Protein AF-A0A958IXM3-F1 (afdb_monomer)

Mean predicted aligned error: 20.43 Å

Sequence (983 aa):
MGNLSHTRTIETPGGLHVRFRQMVGGFPVYNSDIVVTLNRSETVTFVMSDYKPLAKLDNTVPAISIAEATRSAKAYLNIQGQIQFEKAETVVYHNAGKTRLAHKIVIVPAEDLFGDWELLVDAHSGDIFRVEDKAVYGGPTENVTGSGWVFDPDPLTHARVNYSGQFVDNNDANSDSLTAHTVQRDLLDIEFDGTNYHLRGPYAQIVDSESPFNGLFSQATNQWHNLRNASAFEAANVYYHLDASMRYINEELGFNLMPYQYSGGVKGDPHGLSGSDNSHYISSTGQLAWGEGGVDDSEDADVILHELGHGLHDWLTNGGLSQVNGLSEGCGDYWANSYNRSKNFWTPADPQYWWVFQWDGHNPFWGGRVTNYTATYPGGLVGSVHTDGQMWASTLMQIWDDIGRFATDSNFLEALAMTNSSTNQQDAAQAFVQADINLFGGANLTSIVTHFTNRGYNITVPVPQITHTPLTDTEDLIGPYTVTGSISAANVLTSVQLIYGTNGSFTDTLDMNAVGSTYTANIPGTGSPATIQYYIRAIDALNLASTSPANAPANFHSFSTGSDVLAPEINHNPLGNQALLTWPATVSATVTDNLGIGSVVVEYVVNGGAMSGSFAITDAGGDLFSGAFDIPAGSLNFGDVVEYRIIATDASSQSNQSSDPASGYHSFEITDVLGLVLIIDDDPASAKLENISEKGTSVRDVAKHPFGVTANNMEGYLSAMGYLVSVETPATTDPATWGNYSMIISSSGLNQSPVSSATYRSALENWVSDPANKLLIEGGEVGYDAAQSPGYPTFAANVLHTNDWNADNAGPLNIVSSQENHPMVNTPNQIPSSMTIEYSDWGSEDAVNAVGGAYLLYGTTDHPTYAGISIYDDNTDPRSAQIVFFAFNFAELTDQNVAANLLENAVNYLLTSEENTQTFSMSLENSWNLMSLPMTMDDSNYQTLFPNAIQAPFYFDGSYQQSDDLIPGKGYWLRNGATESLP

Solvent-accessible surface area (backbone atoms only — not comparable to full-atom values): 52690 Å² total; per-residue (Å²): 137,92,41,66,40,81,74,51,75,49,79,55,98,76,24,38,38,39,32,27,36,35,44,49,93,88,24,47,34,57,90,16,42,34,40,40,30,22,34,85,83,71,46,80,76,45,77,51,71,50,66,62,91,81,57,59,74,96,64,83,72,64,73,39,50,69,71,57,45,49,52,50,51,40,59,73,70,62,69,85,61,58,68,74,45,76,50,74,48,65,28,32,44,62,56,97,93,45,55,43,52,25,33,41,34,38,41,21,38,66,43,103,57,70,40,33,31,40,31,36,22,34,18,66,83,58,50,74,79,46,77,46,76,68,57,83,90,83,80,93,62,51,65,39,75,28,34,24,28,23,48,76,48,26,48,35,58,66,65,71,54,70,74,45,92,76,48,61,54,68,80,52,50,74,43,75,64,52,58,71,37,50,40,82,42,73,34,69,39,24,27,31,77,86,72,38,29,32,59,35,30,75,44,14,22,56,42,58,81,42,51,49,75,83,57,64,59,72,38,82,54,58,62,41,74,42,56,68,65,34,77,60,13,31,45,41,25,46,36,41,56,43,28,54,52,40,43,44,42,36,73,71,70,59,67,75,72,62,58,80,69,50,89,57,24,52,38,36,16,46,54,8,63,65,51,34,73,53,68,44,55,40,84,88,66,55,36,34,35,15,5,54,20,77,37,47,38,28,55,22,46,34,49,54,34,20,37,45,21,41,46,51,44,20,41,51,27,71,76,19,52,20,63,37,70,5,33,36,48,10,42,5,55,32,47,16,38,56,56,52,59,71,69,61,76,58,47,94,90,39,75,70,56,32,46,41,32,71,63,56,12,63,42,94,82,38,77,51,52,45,41,72,47,81,58,32,45,74,86,49,60,77,89,41,40,72,67,28,3,23,39,53,17,14,46,52,50,56,38,27,75,75,66,32,63,73,56,42,55,50,21,49,54,51,11,43,47,74,46,38,53,80,38,35,56,61,55,47,52,44,31,34,56,51,21,32,37,74,78,55,54,39,76,58,45,70,56,50,50,51,46,40,45,78,38,45,36,90,71,82,75,81,39,42,44,68,48,65,76,77,65,63,38,36,66,64,32,59,59,63,49,74,49,56,34,42,49,54,53,86,49,62,72,71,44,45,35,42,37,29,30,51,80,94,43,79,79,49,75,43,74,38,50,73,60,87,53,36,31,38,39,66,46,77,43,76,71,48,70,46,48,39,38,33,35,39,38,35,27,26,74,65,68,38,59,34,41,34,42,65,67,52,86,84,35,61,41,62,33,42,28,36,86,79,85,72,49,31,49,73,49,65,75,78,65,66,70,40,45,62,90,67,52,57,57,72,52,55,34,41,50,48,50,69,70,34,76,58,49,39,35,38,41,32,25,55,68,87,55,66,85,65,50,72,50,73,35,44,82,75,58,93,51,29,28,37,38,61,53,91,64,62,60,94,78,61,52,75,73,42,34,45,32,33,29,40,37,35,27,25,54,46,98,76,50,34,62,35,47,42,45,84,69,78,56,41,64,29,38,27,40,85,58,84,44,36,38,37,37,33,29,54,26,50,87,87,78,71,76,93,60,71,46,101,91,42,85,66,79,80,56,52,93,83,55,58,63,37,53,34,46,53,52,52,46,54,44,43,45,74,73,37,33,50,70,47,80,41,32,74,88,73,57,57,76,89,58,51,83,76,35,68,32,39,32,45,30,16,24,67,27,80,69,34,76,73,49,68,68,51,46,51,46,53,43,58,48,55,68,40,80,88,39,29,39,38,38,35,10,7,26,48,45,42,32,21,47,62,62,88,46,34,68,65,50,17,50,65,64,68,20,31,78,43,50,76,46,72,48,76,50,40,36,32,52,37,88,92,40,74,81,35,55,55,31,51,35,88,38,79,58,69,65,61,46,53,45,60,70,80,55,68,20,28,21,24,26,26,35,63,31,97,70,26,42,72,45,22,12,28,62,89,43,62,88,19,21,31,26,35,40,28,40,98,58,98,80,64,72,30,40,29,30,39,40,34,25,23,18,67,66,34,38,73,49,62,68,58,43,45,40,44,50,51,6,46,53,51,33,42,69,34,81,62,85,80,83,81,77,64,73,46,76,43,54,62,36,80,40,80,46,58,41,91,59,89,63,99,73,40,36,47,60,80,76,36,74,54,46,76,53,70,28,32,33,75,72,104,49,82,43,73,41,61,57,63,56,54,79,43,61,28,46,35,41,29,72,46,69,47,75,44,99

pLDDT: mean 89.12, std 10.09, range [36.88, 98.75]

Structure (mmCIF, N/CA/C/O backbone):
data_AF-A0A958IXM3-F1
#
_entry.id   AF-A0A958IXM3-F1
#
loop_
_atom_site.group_PDB
_atom_site.id
_atom_site.type_symbol
_atom_site.label_atom_id
_atom_site.label_alt_id
_atom_site.label_comp_id
_atom_site.label_asym_id
_atom_site.label_entity_id
_atom_site.label_seq_id
_atom_site.pdbx_PDB_ins_code
_atom_site.Cartn_x
_atom_site.Cartn_y
_atom_site.Cartn_z
_atom_site.occupancy
_atom_site.B_iso_or_equiv
_atom_site.auth_seq_id
_atom_site.auth_comp_id
_atom_site.auth_asym_id
_atom_site.auth_atom_id
_atom_site.pdbx_PDB_model_num
ATOM 1 N N . MET A 1 1 ? 2.321 -32.732 -6.287 1.00 48.97 1 MET A N 1
ATOM 2 C CA . MET A 1 1 ? 3.701 -32.461 -6.757 1.00 48.97 1 MET A CA 1
ATOM 3 C C . MET A 1 1 ? 4.328 -33.705 -7.410 1.00 48.97 1 MET A C 1
ATOM 5 O O . MET A 1 1 ? 5.409 -34.119 -7.024 1.00 48.97 1 MET A O 1
ATOM 9 N N . GLY A 1 2 ? 3.654 -34.347 -8.375 1.00 64.12 2 GLY A N 1
ATOM 10 C CA . GLY A 1 2 ? 4.134 -35.614 -8.965 1.00 64.12 2 GLY A CA 1
ATOM 11 C C . GLY A 1 2 ? 4.888 -35.469 -10.290 1.00 64.12 2 GLY A C 1
ATOM 12 O O . GLY A 1 2 ? 5.318 -36.468 -10.852 1.00 64.12 2 GLY A O 1
ATOM 13 N N . ASN A 1 3 ? 5.004 -34.249 -10.818 1.00 84.69 3 ASN A N 1
ATOM 14 C CA . ASN A 1 3 ? 5.469 -33.999 -12.179 1.00 84.69 3 ASN A CA 1
ATOM 15 C C . ASN A 1 3 ? 6.605 -32.968 -12.252 1.00 84.69 3 ASN A C 1
ATOM 17 O O . ASN A 1 3 ? 6.750 -32.285 -13.257 1.00 84.69 3 ASN A O 1
ATOM 21 N N . LEU A 1 4 ? 7.392 -32.845 -11.185 1.00 89.19 4 LEU A N 1
ATOM 22 C CA . LEU A 1 4 ? 8.586 -32.007 -11.139 1.00 89.19 4 LEU A CA 1
ATOM 23 C C . LEU A 1 4 ? 9.816 -32.905 -11.075 1.00 89.19 4 LEU A C 1
ATOM 25 O O . LEU A 1 4 ? 9.855 -33.838 -10.274 1.00 89.19 4 LEU A O 1
ATOM 29 N N . SER A 1 5 ? 10.813 -32.618 -11.903 1.00 86.50 5 SER A N 1
ATOM 30 C CA . SER A 1 5 ? 12.111 -33.288 -11.871 1.00 86.50 5 SER A CA 1
ATOM 31 C C . SER A 1 5 ? 13.179 -32.285 -11.471 1.00 86.50 5 SER A C 1
ATOM 33 O O . SER A 1 5 ? 13.286 -31.236 -12.095 1.00 86.50 5 SER A O 1
ATOM 35 N N . HIS A 1 6 ? 13.986 -32.596 -10.458 1.00 89.12 6 HIS A N 1
ATOM 36 C CA . HIS A 1 6 ? 15.155 -31.777 -10.117 1.00 89.12 6 HIS A CA 1
ATOM 37 C C . HIS A 1 6 ? 16.106 -31.681 -11.318 1.00 89.12 6 HIS A C 1
ATOM 39 O O . HIS A 1 6 ? 16.291 -32.665 -12.040 1.00 89.12 6 HIS A O 1
ATOM 45 N N . THR A 1 7 ? 16.670 -30.494 -11.544 1.00 84.31 7 THR A N 1
ATOM 46 C CA . THR A 1 7 ? 17.606 -30.241 -12.650 1.00 84.31 7 THR A CA 1
ATOM 47 C C . THR A 1 7 ? 18.969 -29.764 -12.169 1.00 84.31 7 THR A C 1
ATOM 49 O O . THR A 1 7 ? 19.985 -30.303 -12.606 1.00 84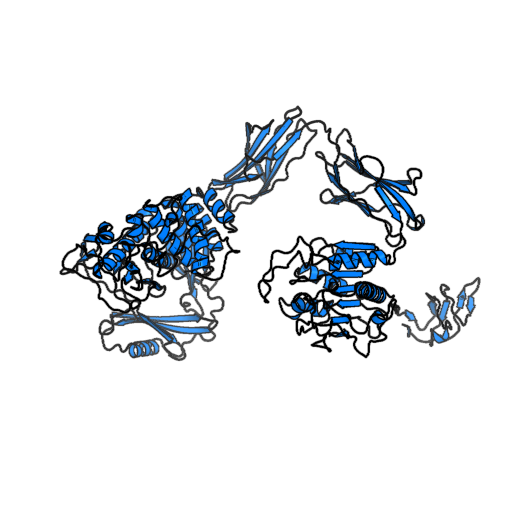.31 7 THR A O 1
ATOM 52 N N . ARG A 1 8 ? 19.021 -28.757 -11.289 1.00 80.19 8 ARG A N 1
ATOM 53 C CA . ARG A 1 8 ? 20.278 -28.144 -10.827 1.00 80.19 8 ARG A CA 1
ATOM 54 C C . ARG A 1 8 ? 20.100 -27.431 -9.486 1.00 80.19 8 ARG A C 1
ATOM 56 O O . ARG A 1 8 ? 18.999 -27.013 -9.150 1.00 80.19 8 ARG A O 1
ATOM 63 N N . THR A 1 9 ? 21.204 -27.232 -8.771 1.00 80.38 9 THR A N 1
ATOM 64 C CA . THR A 1 9 ? 21.305 -26.307 -7.633 1.00 80.38 9 THR A CA 1
ATOM 65 C C . THR A 1 9 ? 22.418 -25.284 -7.899 1.00 80.38 9 THR A C 1
ATOM 67 O O . THR A 1 9 ? 23.464 -25.656 -8.437 1.00 80.38 9 THR A O 1
ATOM 70 N N . ILE A 1 10 ? 22.178 -24.009 -7.584 1.00 77.88 10 ILE A N 1
ATOM 71 C CA . ILE A 1 10 ? 23.120 -22.879 -7.731 1.00 77.88 10 ILE A CA 1
ATOM 72 C C . ILE A 1 10 ? 23.328 -22.232 -6.356 1.00 77.88 10 ILE A C 1
ATOM 74 O O . ILE A 1 10 ? 22.405 -22.231 -5.552 1.00 77.88 10 ILE A O 1
ATOM 78 N N . GLU A 1 11 ? 24.512 -21.688 -6.085 1.00 78.75 11 GLU A N 1
ATOM 79 C CA . GLU A 1 11 ? 24.858 -21.036 -4.816 1.00 78.75 11 GLU A CA 1
ATOM 80 C C . GLU A 1 11 ? 25.241 -19.566 -5.050 1.00 78.75 11 GLU A C 1
ATOM 82 O O . GLU A 1 11 ? 26.014 -19.273 -5.962 1.00 78.75 11 GLU A O 1
ATOM 87 N N . THR A 1 12 ? 24.707 -18.663 -4.227 1.00 75.62 12 THR A N 1
ATOM 88 C CA . THR A 1 12 ? 24.988 -17.212 -4.187 1.00 75.62 12 THR A CA 1
ATOM 89 C C . THR A 1 12 ? 25.387 -16.809 -2.759 1.00 75.62 12 THR A C 1
ATOM 91 O O . THR A 1 12 ? 25.212 -17.614 -1.837 1.00 75.62 12 THR A O 1
ATOM 94 N N . PRO A 1 13 ? 25.919 -15.598 -2.496 1.00 67.75 13 PRO A N 1
ATOM 95 C CA . PRO A 1 13 ? 26.197 -15.157 -1.124 1.00 67.75 13 PRO A CA 1
ATOM 96 C C . PRO A 1 13 ? 24.984 -15.301 -0.180 1.00 67.75 13 PRO A C 1
ATOM 98 O O . PRO A 1 13 ? 25.144 -15.820 0.928 1.00 67.75 13 PRO A O 1
ATOM 101 N N . GLY A 1 14 ? 23.773 -14.983 -0.658 1.00 60.53 14 GLY A N 1
ATOM 102 C CA . GLY A 1 14 ? 22.517 -15.076 0.099 1.00 60.53 14 GLY A CA 1
ATOM 103 C C . GLY A 1 14 ? 21.982 -16.497 0.351 1.00 60.53 14 GLY A C 1
ATOM 104 O O . GLY A 1 14 ? 21.260 -16.712 1.329 1.00 60.53 14 GLY A O 1
ATOM 105 N N . GLY A 1 15 ? 22.350 -17.507 -0.453 1.00 84.62 15 GLY A N 1
ATOM 106 C CA . GLY A 1 15 ? 21.824 -18.864 -0.258 1.00 84.62 15 GLY A CA 1
ATOM 107 C C . GLY A 1 15 ? 22.005 -19.856 -1.414 1.00 84.62 15 GLY A C 1
ATOM 108 O O . GLY A 1 15 ? 22.894 -19.727 -2.251 1.00 84.62 15 GLY A O 1
ATOM 109 N N . LEU A 1 16 ? 21.168 -20.897 -1.427 1.00 87.44 16 LEU A N 1
ATOM 110 C CA . LEU A 1 16 ? 21.093 -21.940 -2.454 1.00 87.44 16 LEU A CA 1
ATOM 111 C C . LEU A 1 16 ? 19.791 -21.804 -3.249 1.00 87.44 16 LEU A C 1
ATOM 113 O O . LEU A 1 16 ? 18.726 -21.616 -2.678 1.00 87.44 16 LEU A O 1
ATOM 117 N N . HIS A 1 17 ? 19.842 -22.018 -4.556 1.00 83.69 17 HIS A N 1
ATOM 118 C CA . HIS A 1 17 ? 18.682 -21.984 -5.444 1.00 83.69 17 HIS A CA 1
ATOM 119 C C . HIS A 1 17 ? 18.524 -23.345 -6.121 1.00 83.69 17 HIS A C 1
ATOM 121 O O . HIS A 1 17 ? 19.334 -23.731 -6.969 1.00 83.69 17 HIS A O 1
ATOM 127 N N . VAL A 1 18 ? 17.491 -24.094 -5.734 1.00 90.12 18 VAL A N 1
ATOM 128 C CA . VAL A 1 18 ? 17.193 -25.442 -6.235 1.00 90.12 18 VAL A CA 1
ATOM 129 C C . VAL A 1 18 ? 16.165 -25.348 -7.353 1.00 90.12 18 VAL A C 1
ATOM 131 O O . VAL A 1 18 ? 15.057 -24.854 -7.151 1.00 90.12 18 VAL A O 1
ATOM 134 N N . ARG A 1 19 ? 16.524 -25.843 -8.536 1.00 87.69 19 ARG A N 1
ATOM 135 C CA . ARG A 1 19 ? 15.689 -25.784 -9.735 1.00 87.69 19 ARG A CA 1
ATOM 136 C C . ARG A 1 19 ? 15.058 -27.136 -10.044 1.00 87.69 19 ARG A C 1
ATOM 138 O O . ARG A 1 19 ? 15.712 -28.184 -9.998 1.00 87.69 19 ARG A O 1
ATOM 145 N N . PHE A 1 20 ? 13.787 -27.088 -10.411 1.00 90.44 20 PHE A N 1
ATOM 146 C CA . PHE A 1 20 ? 12.996 -28.211 -10.889 1.00 90.44 20 PHE A CA 1
ATOM 147 C C . PHE A 1 20 ? 12.419 -27.876 -12.256 1.00 90.44 20 PHE A C 1
ATOM 149 O O . PHE A 1 20 ? 12.084 -26.729 -12.508 1.00 90.44 20 PHE A O 1
ATOM 156 N N . ARG A 1 21 ? 12.237 -28.885 -13.101 1.00 89.69 21 ARG A N 1
ATOM 157 C CA . ARG A 1 21 ? 11.559 -28.778 -14.391 1.00 89.69 21 ARG A CA 1
ATOM 158 C C . ARG A 1 21 ? 10.222 -29.500 -14.357 1.00 89.69 21 ARG A C 1
ATOM 160 O O . ARG A 1 21 ? 10.147 -30.630 -13.862 1.00 89.69 21 ARG A O 1
ATOM 167 N N . GLN A 1 22 ? 9.181 -28.877 -14.902 1.00 93.00 22 GLN A N 1
ATOM 168 C CA . GLN A 1 22 ? 7.878 -29.513 -15.066 1.00 93.00 22 GLN A CA 1
ATOM 169 C C . GLN A 1 22 ? 7.921 -30.583 -16.163 1.00 93.00 22 GLN A C 1
ATOM 171 O O . GLN A 1 22 ? 8.474 -30.389 -17.242 1.00 93.00 22 GLN A O 1
ATOM 176 N N . MET A 1 23 ? 7.262 -31.704 -15.893 1.00 90.38 23 MET A N 1
ATOM 177 C CA . MET A 1 23 ? 7.049 -32.813 -16.812 1.00 90.38 23 MET A CA 1
ATOM 178 C C . MET A 1 23 ? 5.546 -32.974 -17.086 1.00 90.38 23 MET A C 1
ATOM 180 O O . MET A 1 23 ? 4.723 -32.858 -16.176 1.00 90.38 23 MET A O 1
ATOM 184 N N . VAL A 1 24 ? 5.156 -33.275 -18.323 1.00 89.88 24 VAL A N 1
ATOM 185 C CA . VAL A 1 24 ? 3.775 -33.622 -18.708 1.00 89.88 24 VAL A CA 1
ATOM 186 C C . VAL A 1 24 ? 3.831 -34.796 -19.680 1.00 89.88 24 VAL A C 1
ATOM 188 O O . VAL A 1 24 ? 4.547 -34.757 -20.676 1.00 89.88 24 VAL A O 1
ATOM 191 N N . GLY A 1 25 ? 3.116 -35.884 -19.373 1.00 84.31 25 GLY A N 1
ATOM 192 C CA . GLY A 1 25 ? 3.120 -37.089 -20.215 1.00 84.31 25 GLY A CA 1
ATOM 193 C C . GLY A 1 25 ? 4.499 -37.749 -20.374 1.00 84.31 25 GLY A C 1
ATOM 194 O O . GLY A 1 25 ? 4.722 -38.446 -21.355 1.00 84.31 25 GLY A O 1
ATOM 195 N N . GLY A 1 26 ? 5.426 -37.509 -19.437 1.00 86.06 26 GLY A N 1
ATOM 196 C CA . GL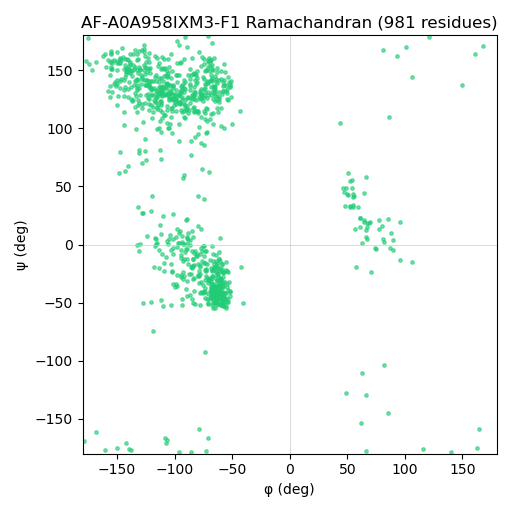Y A 1 26 ? 6.811 -37.992 -19.496 1.00 86.06 26 GLY A CA 1
ATOM 197 C C . GLY A 1 26 ? 7.784 -37.079 -20.251 1.00 86.06 26 GLY A C 1
ATOM 198 O O . GLY A 1 26 ? 8.980 -37.357 -20.248 1.00 86.06 26 GLY A O 1
ATOM 199 N N . PHE A 1 27 ? 7.307 -35.976 -20.833 1.00 90.25 27 PHE A N 1
ATOM 200 C CA . PHE A 1 27 ? 8.128 -35.010 -21.564 1.00 90.25 27 PHE A CA 1
ATOM 201 C C . PHE A 1 27 ? 8.326 -33.722 -20.757 1.00 90.25 27 PHE A C 1
ATOM 203 O O . PHE A 1 27 ? 7.403 -33.310 -20.047 1.00 90.25 27 PHE A O 1
ATOM 210 N N . PRO A 1 28 ? 9.497 -33.070 -20.849 1.00 91.88 28 PRO A N 1
ATOM 211 C CA . PRO A 1 28 ? 9.709 -31.772 -20.224 1.00 91.88 28 PRO A CA 1
ATOM 212 C C . PRO A 1 28 ? 8.803 -30.714 -20.859 1.00 91.88 28 PRO A C 1
ATOM 214 O O . PRO A 1 28 ? 8.659 -30.650 -22.082 1.00 91.88 28 PRO A O 1
ATOM 217 N N . VAL A 1 29 ? 8.199 -29.870 -20.027 1.00 91.75 29 VAL A N 1
ATOM 218 C CA . VAL A 1 29 ? 7.470 -28.687 -20.487 1.00 91.75 29 VAL A CA 1
ATOM 219 C C . VAL A 1 29 ? 8.488 -27.601 -20.826 1.00 91.75 29 VAL A C 1
ATOM 221 O O . VAL A 1 29 ? 9.369 -27.284 -20.028 1.00 91.75 29 VAL A O 1
ATOM 224 N N . TYR A 1 30 ? 8.391 -27.064 -22.037 1.00 87.94 30 TYR A N 1
ATOM 225 C CA . TYR A 1 30 ? 9.258 -26.006 -22.537 1.00 87.94 30 TYR A CA 1
ATOM 226 C C . TYR A 1 30 ? 9.103 -24.748 -21.672 1.00 87.94 30 TYR A C 1
ATOM 228 O O . TYR A 1 30 ? 7.981 -24.284 -21.470 1.00 87.94 30 TYR A O 1
ATOM 236 N N . ASN A 1 31 ? 10.222 -24.220 -21.164 1.00 82.81 31 ASN A N 1
ATOM 237 C CA . ASN A 1 31 ? 10.302 -23.043 -20.287 1.00 82.81 31 ASN A CA 1
ATOM 238 C C . ASN A 1 31 ? 9.350 -23.085 -19.077 1.00 82.81 31 ASN A C 1
ATOM 240 O O . ASN A 1 31 ? 8.687 -22.100 -18.762 1.00 82.81 31 ASN A O 1
ATOM 244 N N . SER A 1 32 ? 9.247 -24.236 -18.410 1.00 86.81 32 SER A N 1
ATOM 245 C CA . SER A 1 32 ? 8.517 -24.349 -17.147 1.00 86.81 32 SER A CA 1
ATOM 246 C C . SER A 1 32 ? 9.407 -24.957 -16.075 1.00 86.81 32 SER A C 1
ATOM 248 O O . SER A 1 32 ? 9.492 -26.180 -15.908 1.00 86.81 32 SER A O 1
ATOM 250 N N . ASP A 1 33 ? 10.087 -24.067 -15.363 1.00 83.88 33 ASP A N 1
ATOM 251 C CA . ASP A 1 33 ? 10.929 -24.405 -14.232 1.00 83.88 33 ASP A CA 1
ATOM 252 C C . ASP A 1 33 ? 10.333 -23.815 -12.937 1.00 83.88 33 ASP A C 1
ATOM 254 O O . ASP A 1 33 ? 9.585 -22.837 -12.936 1.00 83.88 33 ASP A O 1
ATOM 258 N N . ILE A 1 34 ? 10.634 -24.452 -11.812 1.00 89.25 34 ILE A N 1
ATOM 259 C CA . ILE A 1 34 ? 10.332 -23.963 -10.466 1.00 89.25 34 ILE A CA 1
ATOM 260 C C . ILE A 1 34 ? 11.660 -23.769 -9.758 1.00 89.25 34 ILE A C 1
ATOM 262 O O . ILE A 1 34 ? 12.519 -24.654 -9.804 1.00 89.25 34 ILE A O 1
ATOM 266 N N . VAL A 1 35 ? 11.813 -22.637 -9.081 1.00 87.56 35 VAL A N 1
ATOM 267 C CA . VAL A 1 35 ? 12.998 -22.323 -8.287 1.00 87.56 35 VAL A CA 1
ATOM 268 C C . VAL A 1 35 ? 12.593 -22.194 -6.829 1.00 87.56 35 VAL A C 1
ATOM 270 O O . VAL A 1 35 ? 11.683 -21.446 -6.477 1.00 87.56 35 VAL A O 1
ATOM 273 N N . VAL A 1 36 ? 13.283 -22.942 -5.979 1.00 89.50 36 VAL A N 1
ATOM 274 C CA . VAL A 1 36 ? 13.145 -22.879 -4.528 1.00 89.50 36 VAL A CA 1
ATOM 275 C C . VAL A 1 36 ? 14.446 -22.321 -3.975 1.00 89.50 36 VAL A C 1
ATOM 277 O O . VAL A 1 36 ? 15.496 -22.952 -4.118 1.00 89.50 36 VAL A O 1
ATOM 280 N N . THR A 1 37 ? 14.380 -21.146 -3.362 1.00 84.88 37 THR A N 1
ATOM 281 C CA . THR A 1 37 ? 15.527 -20.520 -2.708 1.00 84.88 37 THR A CA 1
ATOM 282 C C . THR A 1 37 ? 15.561 -20.926 -1.246 1.00 84.88 37 THR A C 1
ATOM 284 O O . THR A 1 37 ? 14.561 -20.844 -0.531 1.00 84.88 37 THR A O 1
ATOM 287 N N . LEU A 1 38 ? 16.733 -21.362 -0.814 1.00 86.19 38 LEU A N 1
ATOM 288 C CA . LEU A 1 38 ? 17.068 -21.717 0.547 1.00 86.19 38 LEU A CA 1
ATOM 289 C C . LEU A 1 38 ? 18.103 -20.712 1.045 1.00 86.19 38 LEU A C 1
ATOM 291 O O . LEU A 1 38 ? 19.075 -20.446 0.342 1.00 86.19 38 LEU A O 1
ATOM 295 N N . ASN A 1 39 ? 17.964 -20.194 2.258 1.00 79.88 39 ASN A N 1
ATOM 296 C CA . ASN A 1 39 ? 19.059 -19.434 2.864 1.00 79.88 39 ASN A CA 1
ATOM 297 C C . ASN A 1 39 ? 20.228 -20.352 3.267 1.00 79.88 39 ASN A C 1
ATOM 299 O O . ASN A 1 39 ? 20.180 -21.578 3.140 1.00 79.88 39 ASN A O 1
ATOM 303 N N . ARG A 1 40 ? 21.289 -19.759 3.824 1.00 79.56 40 ARG A N 1
ATOM 304 C CA . ARG A 1 40 ? 22.463 -20.488 4.340 1.00 79.56 40 ARG A CA 1
ATOM 305 C C . ARG A 1 40 ? 22.164 -21.472 5.481 1.00 79.56 40 ARG A C 1
ATOM 307 O O . ARG A 1 40 ? 23.012 -22.303 5.784 1.00 79.56 40 ARG A O 1
ATOM 314 N N . SER A 1 41 ? 20.971 -21.405 6.074 1.00 78.12 41 SER A N 1
ATOM 315 C CA . SER A 1 41 ? 20.475 -22.368 7.068 1.00 78.12 41 SER A CA 1
ATOM 316 C C . SER A 1 41 ? 19.560 -23.441 6.459 1.00 78.12 41 SER A C 1
ATOM 318 O O . SER A 1 41 ? 18.865 -24.134 7.196 1.00 78.12 41 SER A O 1
ATOM 320 N N . GLU A 1 42 ? 19.531 -23.566 5.127 1.00 80.12 42 GLU A N 1
ATOM 321 C CA . GLU A 1 42 ? 18.727 -24.538 4.370 1.00 80.12 42 GLU A CA 1
ATOM 322 C C . GLU A 1 42 ? 17.204 -24.403 4.572 1.00 80.12 42 GLU A C 1
ATOM 324 O O . GLU A 1 42 ? 16.445 -25.341 4.329 1.00 80.12 42 GLU A O 1
ATOM 329 N N . THR A 1 43 ? 16.727 -23.226 4.985 1.00 77.12 43 THR A N 1
ATOM 330 C CA . THR A 1 43 ? 15.285 -22.941 5.092 1.00 77.12 43 THR A CA 1
ATOM 331 C C . THR A 1 43 ? 14.778 -22.275 3.823 1.00 77.12 43 THR A C 1
ATOM 333 O O . THR A 1 43 ? 15.446 -21.385 3.298 1.00 77.12 43 THR A O 1
ATOM 336 N N . VAL A 1 44 ? 13.611 -22.703 3.325 1.00 84.06 44 VAL A N 1
ATOM 337 C CA . VAL A 1 44 ? 12.982 -22.101 2.141 1.00 84.06 44 VAL A CA 1
ATOM 338 C C . VAL A 1 44 ? 12.566 -20.680 2.484 1.00 84.06 44 VAL A C 1
ATOM 340 O O . VAL A 1 44 ? 11.670 -20.482 3.299 1.00 84.06 44 VAL A O 1
ATOM 343 N N . THR A 1 45 ? 13.215 -19.709 1.860 1.00 79.75 45 THR A N 1
ATOM 344 C CA . THR A 1 45 ? 12.924 -18.286 2.061 1.00 79.75 45 THR A CA 1
ATOM 345 C C . THR A 1 45 ? 12.099 -17.703 0.926 1.00 79.75 45 THR A C 1
ATOM 347 O O . THR A 1 45 ? 11.405 -16.714 1.129 1.00 79.75 45 THR A O 1
ATOM 350 N N . PHE A 1 46 ? 12.138 -18.317 -0.259 1.00 75.00 46 PHE A N 1
ATOM 351 C CA . PHE A 1 46 ? 11.415 -17.822 -1.423 1.00 75.00 46 PHE A CA 1
ATOM 352 C C . PHE A 1 46 ? 11.128 -18.944 -2.426 1.00 75.00 46 PHE A C 1
ATOM 354 O O . PHE A 1 46 ? 11.935 -19.863 -2.597 1.00 75.00 46 PHE A O 1
ATOM 361 N N . VAL A 1 47 ? 9.980 -18.874 -3.101 1.00 85.12 47 VAL A N 1
ATOM 362 C CA . VAL A 1 47 ? 9.587 -19.827 -4.147 1.00 85.12 47 VAL A CA 1
ATOM 363 C C . VAL A 1 47 ? 9.012 -19.059 -5.326 1.00 85.12 47 VAL A C 1
ATOM 365 O O . VAL A 1 47 ? 8.032 -18.337 -5.178 1.00 85.12 47 VAL A O 1
ATOM 368 N N . MET A 1 48 ? 9.585 -19.283 -6.505 1.00 75.62 48 MET A N 1
ATOM 369 C CA . MET A 1 48 ? 9.074 -18.769 -7.773 1.00 75.62 48 MET A CA 1
ATOM 370 C C . MET A 1 48 ? 8.758 -19.943 -8.699 1.00 75.62 48 MET A C 1
ATOM 372 O O . MET A 1 48 ? 9.472 -20.950 -8.719 1.00 75.62 48 MET A O 1
ATOM 376 N N . SER A 1 49 ? 7.664 -19.848 -9.450 1.00 85.31 49 SER A N 1
ATOM 377 C CA . SER A 1 49 ? 7.138 -20.978 -10.207 1.00 85.31 49 SER A CA 1
ATOM 378 C C . SER A 1 49 ? 6.538 -20.543 -11.541 1.00 85.31 49 SER A C 1
ATOM 380 O O . SER A 1 49 ? 5.447 -19.981 -11.564 1.00 85.31 49 SER A O 1
ATOM 382 N N . ASP A 1 50 ? 7.167 -20.963 -12.642 1.00 79.25 50 ASP A N 1
ATOM 383 C CA . ASP A 1 50 ? 6.596 -20.937 -14.000 1.00 79.25 50 ASP A CA 1
ATOM 384 C C . ASP A 1 50 ? 5.842 -22.223 -14.344 1.00 79.25 50 ASP A C 1
ATOM 386 O O . ASP A 1 50 ? 5.635 -22.575 -15.516 1.00 79.25 50 ASP A O 1
ATOM 390 N N . TYR A 1 51 ? 5.433 -22.961 -13.312 1.00 86.50 51 TYR A N 1
ATOM 391 C CA . TYR A 1 51 ? 4.588 -24.131 -13.457 1.00 86.50 51 TYR A CA 1
ATOM 392 C C . TYR A 1 51 ? 3.373 -23.778 -14.309 1.00 86.50 51 TYR A C 1
ATOM 394 O O . TYR A 1 51 ? 2.659 -22.816 -14.033 1.00 86.50 51 TYR A O 1
ATOM 402 N N . LYS A 1 52 ? 3.130 -24.557 -15.360 1.00 86.75 52 LYS A N 1
ATOM 403 C CA . LYS A 1 52 ? 1.953 -24.420 -16.214 1.00 86.75 52 LYS A CA 1
ATOM 404 C C . LYS A 1 52 ? 0.903 -25.421 -15.717 1.00 86.75 52 LYS A C 1
ATOM 406 O O . LYS A 1 52 ? 0.892 -26.563 -16.190 1.00 86.75 52 LYS A O 1
ATOM 411 N N . PRO A 1 53 ? 0.020 -25.051 -14.762 1.00 80.75 53 PRO A N 1
ATOM 412 C CA . PRO A 1 53 ? -0.908 -25.991 -14.126 1.00 80.75 53 PRO A CA 1
ATOM 413 C C . PRO A 1 53 ? -1.927 -26.583 -15.102 1.00 80.75 53 PRO A C 1
ATOM 415 O O . PRO A 1 53 ? -2.436 -27.677 -14.875 1.00 80.75 53 PRO A O 1
ATOM 418 N N . LEU A 1 54 ? -2.197 -25.881 -16.207 1.00 82.44 54 LEU A N 1
ATOM 419 C CA . LEU A 1 54 ? -3.119 -26.306 -17.260 1.00 82.44 54 LEU A CA 1
ATOM 420 C C . LEU A 1 54 ? -2.420 -26.982 -18.448 1.00 82.44 54 LEU A C 1
ATOM 422 O O . LEU A 1 54 ? -3.097 -27.366 -19.406 1.00 82.44 54 LEU A O 1
ATOM 426 N N . ALA A 1 55 ? -1.092 -27.144 -18.415 1.00 82.38 55 ALA A N 1
ATOM 427 C CA . ALA A 1 55 ? -0.384 -27.894 -19.443 1.00 82.38 55 ALA A CA 1
ATOM 428 C C . ALA A 1 55 ? -0.787 -29.371 -19.354 1.00 82.38 55 ALA A C 1
ATOM 430 O O . ALA A 1 55 ? -0.355 -30.120 -18.478 1.00 82.38 55 ALA A O 1
ATOM 431 N N . LYS A 1 56 ? -1.640 -29.781 -20.288 1.00 84.75 56 LYS A N 1
ATOM 432 C CA . LYS A 1 56 ? -2.131 -31.147 -20.444 1.00 84.75 56 LYS A CA 1
ATOM 433 C C . LYS A 1 56 ? -2.009 -31.559 -21.901 1.00 84.75 56 LYS A C 1
ATOM 435 O O . LYS A 1 56 ? -2.236 -30.749 -22.796 1.00 84.75 56 LYS A O 1
ATOM 440 N N . LEU A 1 57 ? -1.646 -32.814 -22.124 1.00 83.50 57 LEU A N 1
ATOM 441 C CA . LEU A 1 57 ? -1.588 -33.405 -23.452 1.00 83.50 57 LEU A CA 1
ATOM 442 C C . LEU A 1 57 ? -2.678 -34.457 -23.578 1.00 83.50 57 LEU A C 1
ATOM 444 O O . LEU A 1 57 ? -2.686 -35.425 -22.821 1.00 83.50 57 LEU A O 1
ATOM 448 N N . ASP A 1 58 ? -3.551 -34.279 -24.563 1.00 80.50 58 ASP A N 1
ATOM 449 C CA . ASP A 1 58 ? -4.579 -35.267 -24.899 1.00 80.50 58 ASP A CA 1
ATOM 450 C C . ASP A 1 58 ? -3.995 -36.422 -25.731 1.00 80.50 58 ASP A C 1
ATOM 452 O O . ASP A 1 58 ? -4.472 -37.553 -25.664 1.00 80.50 58 ASP A O 1
ATOM 456 N N . ASN A 1 59 ? -2.919 -36.153 -26.481 1.00 83.44 59 ASN A N 1
ATOM 457 C CA . ASN A 1 59 ? -2.139 -37.155 -27.196 1.00 83.44 59 ASN A CA 1
ATOM 458 C C . ASN A 1 59 ? -0.641 -36.964 -26.927 1.00 83.44 59 ASN A C 1
ATOM 460 O O . ASN A 1 59 ? -0.066 -35.917 -27.227 1.00 83.44 59 ASN A O 1
ATOM 464 N N . THR A 1 60 ? -0.012 -37.994 -26.370 1.00 86.69 60 THR A N 1
ATOM 465 C CA . THR A 1 60 ? 1.422 -38.025 -26.048 1.00 86.69 60 THR A CA 1
ATOM 466 C C . THR A 1 60 ? 2.240 -38.810 -27.075 1.00 86.69 60 THR A C 1
ATOM 468 O O . THR A 1 60 ? 3.430 -39.027 -26.860 1.00 86.69 60 THR A O 1
ATOM 471 N N . VAL A 1 61 ? 1.619 -39.281 -28.163 1.00 88.75 61 VAL A N 1
ATOM 472 C CA . VAL A 1 61 ? 2.274 -40.064 -29.217 1.00 88.75 61 VAL A CA 1
ATOM 473 C C . VAL A 1 61 ? 2.520 -39.168 -30.436 1.00 88.75 61 VAL A C 1
ATOM 475 O O . VAL A 1 61 ? 1.555 -38.816 -31.118 1.00 88.75 61 VAL A O 1
ATOM 478 N N . PRO A 1 62 ? 3.784 -38.815 -30.742 1.00 89.62 62 PRO A N 1
ATOM 479 C CA . PRO A 1 62 ? 4.128 -38.060 -31.945 1.00 89.62 62 PRO A CA 1
ATOM 480 C C . PRO A 1 62 ? 3.671 -38.783 -33.218 1.00 89.62 62 PRO A C 1
ATOM 482 O O . PRO A 1 62 ? 3.956 -39.971 -33.383 1.00 89.62 62 PRO A O 1
ATOM 485 N N . ALA A 1 63 ? 3.004 -38.071 -34.132 1.00 92.56 63 ALA A N 1
ATOM 486 C CA . ALA A 1 63 ? 2.704 -38.587 -35.473 1.00 92.56 63 ALA A CA 1
ATOM 487 C C . ALA A 1 63 ? 3.883 -38.376 -36.436 1.00 92.56 63 ALA A C 1
ATOM 489 O O . ALA A 1 63 ? 4.094 -39.179 -37.341 1.00 92.56 63 ALA A O 1
ATOM 490 N N . ILE A 1 64 ? 4.664 -37.320 -36.201 1.00 93.50 64 ILE A N 1
ATOM 491 C CA . ILE A 1 64 ? 5.932 -37.045 -36.872 1.00 93.50 64 ILE A CA 1
ATOM 492 C C . ILE A 1 64 ? 7.057 -37.562 -35.985 1.00 93.50 64 ILE A C 1
ATOM 494 O O . ILE A 1 64 ? 7.113 -37.259 -34.790 1.00 93.50 64 ILE A O 1
ATOM 498 N N . SER A 1 65 ? 7.970 -38.344 -36.551 1.00 94.31 65 SER A N 1
ATOM 499 C CA . SER A 1 65 ? 9.151 -38.803 -35.817 1.00 94.31 65 SER A CA 1
ATOM 500 C C . SER A 1 65 ? 10.175 -37.675 -35.641 1.00 94.31 65 SER A C 1
ATOM 502 O O . SER A 1 65 ? 10.267 -36.770 -36.471 1.00 94.31 65 SER A O 1
ATOM 504 N N . ILE A 1 66 ? 11.023 -37.765 -34.608 1.00 93.81 66 ILE A N 1
ATOM 505 C CA . ILE A 1 66 ? 12.168 -36.849 -34.444 1.00 93.81 66 ILE A CA 1
ATOM 506 C C . ILE A 1 66 ? 13.012 -36.799 -35.729 1.00 93.81 66 ILE A C 1
ATOM 508 O O . ILE A 1 66 ? 13.402 -35.725 -36.161 1.00 93.81 66 ILE A O 1
ATOM 512 N N . ALA A 1 67 ? 13.239 -37.937 -36.393 1.00 92.25 67 ALA A N 1
ATOM 513 C CA . ALA A 1 67 ? 14.036 -37.988 -37.619 1.00 92.25 67 ALA A CA 1
ATOM 514 C C . ALA A 1 67 ? 13.408 -37.205 -38.790 1.00 92.25 67 ALA A C 1
ATOM 516 O O . ALA A 1 67 ? 14.126 -36.599 -39.588 1.00 92.25 67 ALA A O 1
ATOM 517 N N . GLU A 1 68 ? 12.079 -37.214 -38.910 1.00 92.69 68 GLU A N 1
ATOM 518 C CA . GLU A 1 68 ? 11.349 -36.438 -39.920 1.00 92.69 68 GLU A CA 1
ATOM 519 C C . GLU A 1 68 ? 11.326 -34.944 -39.580 1.00 92.69 68 GLU A C 1
ATOM 521 O O . GLU A 1 68 ? 11.560 -34.115 -40.464 1.00 92.69 68 GLU A O 1
ATOM 526 N N . ALA A 1 69 ? 11.130 -34.598 -38.305 1.00 95.31 69 ALA A N 1
ATOM 527 C CA . ALA A 1 69 ? 11.198 -33.219 -37.825 1.00 95.31 69 ALA A CA 1
ATOM 528 C C . ALA A 1 69 ? 12.600 -32.621 -38.017 1.00 95.31 69 ALA A C 1
ATOM 530 O O . ALA A 1 69 ? 12.731 -31.543 -38.590 1.00 95.31 69 ALA A O 1
ATOM 531 N N . THR A 1 70 ? 13.658 -33.354 -37.657 1.00 93.12 70 THR A N 1
ATOM 532 C CA . THR A 1 70 ? 15.053 -32.956 -37.895 1.00 93.12 70 THR A CA 1
ATOM 533 C C . THR A 1 70 ? 15.340 -32.757 -39.383 1.00 93.12 70 THR A C 1
ATOM 535 O O . THR A 1 70 ? 16.020 -31.804 -39.756 1.00 93.12 70 THR A O 1
ATOM 538 N N . ARG A 1 71 ? 14.822 -33.626 -40.266 1.00 92.69 71 ARG A N 1
ATOM 539 C CA . ARG A 1 71 ? 14.988 -33.450 -41.720 1.00 92.69 71 ARG A CA 1
ATOM 540 C C . ARG A 1 71 ? 14.308 -32.171 -42.207 1.00 92.69 71 ARG A C 1
ATOM 542 O O . ARG A 1 71 ? 14.890 -31.459 -43.019 1.00 92.69 71 ARG A O 1
ATOM 549 N N . SER A 1 72 ? 13.113 -31.885 -41.695 1.00 91.44 72 SER A N 1
ATOM 550 C CA . SER A 1 72 ? 12.361 -30.668 -42.014 1.00 91.44 72 SER A CA 1
ATOM 551 C C . SER A 1 72 ? 13.084 -29.418 -41.506 1.00 91.44 72 SER A C 1
ATOM 553 O O . SER A 1 72 ? 13.226 -28.463 -42.259 1.00 91.44 72 SER A O 1
ATOM 555 N N . ALA A 1 73 ? 13.642 -29.461 -40.292 1.00 91.94 73 ALA A N 1
ATOM 556 C CA . ALA A 1 73 ? 14.462 -28.393 -39.719 1.00 91.94 73 ALA A CA 1
ATOM 557 C C . ALA A 1 73 ? 15.724 -28.107 -40.554 1.00 91.94 73 ALA A C 1
ATOM 559 O O . ALA A 1 73 ? 15.994 -26.959 -40.894 1.00 91.94 73 ALA A O 1
ATOM 560 N N . LYS A 1 74 ? 16.460 -29.148 -40.971 1.00 91.19 74 LYS A N 1
ATOM 561 C CA . LYS A 1 74 ? 17.640 -28.997 -41.846 1.00 91.19 74 LYS A CA 1
ATOM 562 C C . LYS A 1 74 ? 17.292 -28.424 -43.215 1.00 91.19 74 LYS A C 1
ATOM 564 O O . LYS A 1 74 ? 18.040 -27.603 -43.740 1.00 91.19 74 LYS A O 1
ATOM 569 N N . ALA A 1 75 ? 16.176 -28.871 -43.793 1.00 90.75 75 ALA A N 1
ATOM 570 C CA . ALA A 1 75 ? 15.686 -28.353 -45.064 1.00 90.75 75 ALA A CA 1
ATOM 571 C C . ALA A 1 75 ? 15.261 -26.882 -44.942 1.00 90.75 75 ALA A C 1
ATOM 573 O O . ALA A 1 75 ? 15.580 -26.093 -45.825 1.00 90.75 75 ALA A O 1
ATOM 574 N N . TYR A 1 76 ? 14.602 -26.513 -43.839 1.00 90.44 76 TYR A N 1
ATOM 575 C CA . TYR A 1 76 ? 14.191 -25.139 -43.547 1.00 90.44 76 TYR A CA 1
ATOM 576 C C . TYR A 1 76 ? 15.390 -24.192 -43.418 1.00 90.44 76 TYR A C 1
ATOM 578 O O . TYR A 1 76 ? 15.394 -23.128 -44.026 1.00 90.44 76 TYR A O 1
ATOM 586 N N . LEU A 1 77 ? 16.434 -24.611 -42.697 1.00 87.31 77 LEU A N 1
ATOM 587 C CA . LEU A 1 77 ? 17.688 -23.861 -42.566 1.00 87.31 77 LEU A CA 1
ATOM 588 C C . LEU A 1 77 ? 18.591 -23.935 -43.814 1.00 87.31 77 LEU A C 1
ATOM 590 O O . LEU A 1 77 ? 19.666 -23.348 -43.825 1.00 87.31 77 LEU A O 1
ATOM 594 N N . ASN A 1 78 ? 18.194 -24.669 -44.860 1.00 87.69 78 ASN A N 1
ATOM 595 C CA . ASN A 1 78 ? 18.994 -24.894 -46.069 1.00 87.69 78 ASN A CA 1
ATOM 596 C C . ASN A 1 78 ? 20.437 -25.377 -45.788 1.00 87.69 78 ASN A C 1
ATOM 598 O O . ASN A 1 78 ? 21.393 -24.930 -46.419 1.00 87.69 78 ASN A O 1
ATOM 602 N N . ILE A 1 79 ? 20.612 -26.309 -44.846 1.00 81.06 79 ILE A N 1
ATOM 603 C CA . ILE A 1 79 ? 21.941 -26.815 -44.467 1.00 81.06 79 ILE A CA 1
ATOM 604 C C . ILE A 1 79 ? 22.480 -27.739 -45.571 1.00 81.06 79 ILE A C 1
ATOM 606 O O . ILE A 1 79 ? 21.944 -28.827 -45.788 1.00 81.06 79 ILE A O 1
ATOM 610 N N . GLN A 1 80 ? 23.556 -27.322 -46.248 1.00 73.19 80 GLN A N 1
ATOM 611 C CA . GLN A 1 80 ? 24.216 -28.080 -47.329 1.00 73.19 80 GLN A CA 1
ATOM 612 C C . GLN A 1 80 ? 25.577 -28.689 -46.917 1.00 73.19 80 GLN A C 1
ATOM 614 O O . GLN A 1 80 ? 26.120 -29.516 -47.652 1.00 73.19 80 GLN A O 1
ATOM 619 N N . GLY A 1 81 ? 26.116 -28.302 -45.752 1.00 69.94 81 GLY A N 1
ATOM 620 C CA . GLY A 1 81 ? 27.453 -28.669 -45.260 1.00 69.94 81 GLY A CA 1
ATOM 621 C C . GLY A 1 81 ? 27.470 -29.658 -44.084 1.00 69.94 81 GLY A C 1
ATOM 622 O O . GLY A 1 81 ? 26.470 -30.307 -43.765 1.00 69.94 81 GLY A O 1
ATOM 623 N N . GLN A 1 82 ? 28.632 -29.797 -43.431 1.00 69.31 82 GLN A N 1
ATOM 624 C CA . GLN A 1 82 ? 28.774 -30.636 -42.229 1.00 69.31 82 GLN A CA 1
ATOM 625 C C . GLN A 1 82 ? 28.078 -30.014 -41.005 1.00 69.31 82 GLN A C 1
ATOM 627 O O . GLN A 1 82 ? 27.861 -28.809 -40.948 1.00 69.31 82 GLN A O 1
ATOM 632 N N . ILE A 1 83 ? 27.729 -30.836 -40.011 1.00 76.81 83 ILE A N 1
ATOM 633 C CA . ILE A 1 83 ? 27.072 -30.409 -38.764 1.00 76.81 83 ILE A CA 1
ATOM 634 C C . ILE A 1 83 ? 28.024 -30.705 -37.602 1.00 76.81 83 ILE A C 1
ATOM 636 O O . ILE A 1 83 ? 28.476 -31.843 -37.469 1.00 76.81 83 ILE A O 1
ATOM 640 N N . GLN A 1 84 ? 28.330 -29.698 -36.778 1.00 65.62 84 GLN A N 1
ATOM 641 C CA . GLN A 1 84 ? 29.177 -29.858 -35.590 1.00 65.62 84 GLN A CA 1
ATOM 642 C C . GLN A 1 84 ? 28.418 -30.493 -34.427 1.00 65.62 84 GLN A C 1
ATOM 644 O O . GLN A 1 84 ? 28.953 -31.359 -33.736 1.00 65.62 84 GLN A O 1
ATOM 649 N N . PHE A 1 85 ? 27.173 -30.069 -34.213 1.00 79.62 85 PHE A N 1
ATOM 650 C CA . PHE A 1 85 ? 26.338 -30.560 -33.127 1.00 79.62 85 PHE A CA 1
ATOM 651 C C . PHE A 1 85 ? 24.881 -30.663 -33.562 1.00 79.62 85 PHE A C 1
ATOM 653 O O . PHE A 1 85 ? 24.363 -29.821 -34.291 1.00 79.62 85 PHE A O 1
ATOM 660 N N . GLU A 1 86 ? 24.218 -31.717 -33.104 1.00 85.38 86 GLU A N 1
ATOM 661 C CA . GLU A 1 86 ? 22.796 -31.929 -33.321 1.00 85.38 86 GLU A CA 1
ATOM 662 C C . GLU A 1 86 ? 22.204 -32.587 -32.084 1.00 85.38 86 GLU A C 1
ATOM 664 O O . GLU A 1 86 ? 22.681 -33.630 -31.625 1.00 85.38 86 GLU A O 1
ATOM 669 N N . LYS A 1 87 ? 21.134 -31.996 -31.562 1.00 90.31 87 LYS A N 1
ATOM 670 C CA . LYS A 1 87 ? 20.327 -32.592 -30.506 1.00 90.31 87 LYS A CA 1
ATOM 671 C C . LYS A 1 87 ? 18.861 -32.433 -30.855 1.00 90.31 87 LYS A C 1
ATOM 673 O O . LYS A 1 87 ? 18.434 -31.395 -31.338 1.00 90.31 87 LYS A O 1
ATOM 678 N N . ALA A 1 88 ? 18.077 -33.458 -30.568 1.00 92.00 88 ALA A N 1
ATOM 679 C CA . ALA A 1 88 ? 16.638 -33.391 -30.697 1.00 92.00 88 ALA A CA 1
ATOM 680 C C . ALA A 1 88 ? 15.982 -34.009 -29.469 1.00 92.00 88 ALA A C 1
ATOM 682 O O . ALA A 1 88 ? 16.410 -35.062 -28.992 1.00 92.00 88 ALA A O 1
ATOM 683 N N . GLU A 1 89 ? 14.944 -33.360 -28.961 1.00 94.00 89 GLU A N 1
ATOM 684 C CA . GLU A 1 89 ? 14.121 -33.890 -27.881 1.00 94.00 89 GLU A CA 1
ATOM 685 C C . GLU A 1 89 ? 12.656 -33.502 -28.073 1.00 94.00 89 GLU A C 1
ATOM 687 O O . GLU A 1 89 ? 12.337 -32.472 -28.661 1.00 94.00 89 GLU A O 1
ATOM 692 N N . THR A 1 90 ? 11.748 -34.338 -27.579 1.00 95.19 90 THR A N 1
ATOM 693 C CA . THR A 1 90 ? 10.320 -34.021 -27.577 1.00 95.19 90 THR A CA 1
ATOM 694 C C . THR A 1 90 ? 9.979 -33.268 -26.295 1.00 95.19 90 THR A C 1
ATOM 696 O O . THR A 1 90 ? 10.279 -33.733 -25.196 1.00 95.19 90 THR A O 1
ATOM 699 N N . VAL A 1 91 ? 9.344 -32.110 -26.443 1.00 94.44 91 VAL A N 1
ATOM 700 C CA . VAL A 1 91 ? 8.945 -31.199 -25.368 1.00 94.44 91 VAL A CA 1
ATOM 701 C C . VAL A 1 91 ? 7.441 -30.938 -25.421 1.00 94.44 91 VAL A C 1
ATOM 703 O O . VAL A 1 91 ? 6.787 -31.121 -26.451 1.00 94.44 91 VAL A O 1
ATOM 706 N N . VAL A 1 92 ? 6.884 -30.466 -24.310 1.00 93.56 92 VAL A N 1
ATOM 707 C CA . VAL A 1 92 ? 5.514 -29.946 -24.255 1.00 93.56 92 VAL A CA 1
ATOM 708 C C . VAL A 1 92 ? 5.568 -28.430 -24.323 1.00 93.56 92 VAL A C 1
ATOM 710 O O . VAL A 1 92 ? 6.071 -27.786 -23.409 1.00 93.56 92 VAL A O 1
ATOM 713 N N . TYR A 1 93 ? 5.042 -27.846 -25.389 1.00 91.75 93 TYR A N 1
ATOM 714 C CA . TYR A 1 93 ? 4.939 -26.399 -25.528 1.00 91.75 93 TYR A CA 1
ATOM 715 C C . TYR A 1 93 ? 3.544 -25.946 -25.084 1.00 91.75 93 TYR A C 1
ATOM 717 O O . TYR A 1 93 ? 2.542 -26.397 -25.642 1.00 91.75 93 TYR A O 1
ATOM 725 N N . HIS A 1 94 ? 3.461 -25.074 -24.079 1.00 87.12 94 HIS A N 1
ATOM 726 C CA . HIS A 1 94 ? 2.197 -24.516 -23.594 1.00 87.12 94 HIS A CA 1
ATOM 727 C C . HIS A 1 94 ? 2.219 -22.990 -23.683 1.00 87.12 94 HIS A C 1
ATOM 729 O O . HIS A 1 94 ? 3.066 -22.349 -23.065 1.00 87.12 94 HIS A O 1
ATOM 735 N N . ASN A 1 95 ? 1.282 -22.414 -24.437 1.00 80.19 95 ASN A N 1
ATOM 736 C CA . ASN A 1 95 ? 1.139 -20.967 -24.592 1.00 80.19 95 ASN A CA 1
ATOM 737 C C . ASN A 1 95 ? -0.336 -20.593 -24.838 1.00 80.19 95 ASN A C 1
ATOM 739 O O . ASN A 1 95 ? -1.026 -21.281 -25.593 1.00 80.19 95 ASN A O 1
ATOM 743 N N . ALA A 1 96 ? -0.820 -19.517 -24.206 1.00 73.56 96 ALA A N 1
ATOM 744 C CA . ALA A 1 96 ? -2.184 -18.983 -24.347 1.00 73.56 96 ALA A CA 1
ATOM 745 C C . ALA A 1 96 ? -3.300 -20.052 -24.252 1.00 73.56 96 ALA A C 1
ATOM 747 O O . ALA A 1 96 ? -4.197 -20.127 -25.094 1.00 73.56 96 ALA A O 1
ATOM 748 N N . GLY A 1 97 ? -3.203 -20.949 -23.263 1.00 73.56 97 GLY A N 1
ATOM 749 C CA . GLY A 1 97 ? -4.176 -22.027 -23.032 1.00 73.56 97 GLY A CA 1
ATOM 750 C C . GLY A 1 97 ? -4.107 -23.198 -24.022 1.00 73.56 97 GLY A C 1
ATOM 751 O O . GLY A 1 97 ? -4.819 -24.186 -23.845 1.00 73.56 97 GLY A O 1
ATOM 752 N N . LYS A 1 98 ? -3.237 -23.140 -25.039 1.00 79.12 98 LYS A N 1
ATOM 753 C CA . LYS A 1 98 ? -3.012 -24.227 -25.999 1.00 79.12 98 LYS A CA 1
ATOM 754 C C . LYS A 1 98 ? -1.757 -25.002 -25.624 1.00 79.12 98 LYS A C 1
ATOM 756 O O . LYS A 1 98 ? -0.685 -24.426 -25.456 1.00 79.12 98 LYS A O 1
ATOM 761 N N . THR A 1 99 ? -1.884 -26.323 -25.552 1.00 89.62 99 THR A N 1
ATOM 762 C CA . THR A 1 99 ? -0.761 -27.234 -25.307 1.00 89.62 99 THR A CA 1
ATOM 763 C C . THR A 1 99 ? -0.490 -28.046 -26.561 1.00 89.62 99 THR A C 1
ATOM 765 O O . THR A 1 99 ? -1.416 -28.604 -27.148 1.00 89.62 99 THR A O 1
ATOM 768 N N . ARG A 1 100 ? 0.774 -28.122 -26.972 1.00 90.06 100 ARG A N 1
ATOM 769 C CA . ARG A 1 100 ? 1.224 -28.907 -28.122 1.00 90.06 100 ARG A CA 1
ATOM 770 C C . ARG A 1 100 ? 2.376 -29.808 -27.714 1.00 90.06 100 ARG A C 1
ATOM 772 O O . ARG A 1 100 ? 3.224 -29.424 -26.910 1.00 90.06 100 ARG A O 1
ATOM 779 N N . LEU A 1 101 ? 2.414 -30.995 -28.301 1.00 94.75 101 LEU A N 1
ATOM 780 C CA . LEU A 1 101 ? 3.613 -31.820 -28.301 1.00 94.75 101 LEU A CA 1
ATOM 781 C C . LEU A 1 101 ? 4.493 -31.333 -29.455 1.00 94.75 101 LEU A C 1
ATOM 783 O O . LEU A 1 101 ? 4.003 -31.219 -30.578 1.00 94.75 101 LEU A O 1
ATOM 787 N N . ALA A 1 102 ? 5.757 -31.022 -29.188 1.00 95.25 102 ALA A N 1
ATOM 788 C CA . ALA A 1 102 ? 6.677 -30.487 -30.187 1.00 95.25 102 ALA A CA 1
ATOM 789 C C . ALA A 1 102 ? 8.041 -31.177 -30.105 1.00 95.25 102 ALA A C 1
ATOM 791 O O . ALA A 1 102 ? 8.470 -31.605 -29.037 1.00 95.25 102 ALA A O 1
ATOM 792 N N . HIS A 1 103 ? 8.740 -31.264 -31.230 1.00 96.62 103 HIS A N 1
ATOM 793 C CA . HIS A 1 103 ? 10.142 -31.659 -31.285 1.00 96.62 103 HIS A CA 1
ATOM 794 C C . HIS A 1 103 ? 11.005 -30.404 -31.282 1.00 96.62 103 HIS A C 1
ATOM 796 O O . HIS A 1 103 ? 10.945 -29.606 -32.217 1.00 96.62 103 HIS A O 1
ATOM 802 N N . LYS A 1 104 ? 11.795 -30.242 -30.223 1.00 96.00 104 LYS A N 1
ATOM 803 C CA . LYS A 1 104 ? 12.850 -29.241 -30.121 1.00 96.00 104 LYS A CA 1
ATOM 804 C C . LYS A 1 104 ? 14.097 -29.788 -30.801 1.00 96.00 104 LYS A C 1
ATOM 806 O O . LYS A 1 104 ? 14.665 -30.774 -30.332 1.00 96.00 104 LYS A O 1
ATOM 811 N N . ILE A 1 105 ? 14.505 -29.159 -31.894 1.00 96.00 105 ILE A N 1
ATOM 812 C CA . ILE A 1 105 ? 15.682 -29.528 -32.677 1.00 96.00 105 ILE A CA 1
ATOM 813 C C . ILE A 1 105 ? 16.721 -28.424 -32.516 1.00 96.00 105 ILE A C 1
ATOM 815 O O . ILE A 1 105 ? 16.430 -27.273 -32.801 1.00 96.00 105 ILE A O 1
ATOM 819 N N . VAL A 1 106 ? 17.915 -28.784 -32.067 1.00 91.81 106 VAL A N 1
ATOM 820 C CA . VAL A 1 106 ? 19.071 -27.898 -31.936 1.00 91.81 106 VAL A CA 1
ATOM 821 C C . VAL A 1 106 ? 20.121 -28.349 -32.946 1.00 91.81 106 VAL A C 1
ATOM 823 O O . VAL A 1 106 ? 20.496 -29.527 -32.941 1.00 91.81 106 VAL A O 1
ATOM 826 N N . ILE A 1 107 ? 20.563 -27.458 -33.832 1.00 88.88 107 ILE A N 1
ATOM 827 C CA . ILE A 1 107 ? 21.524 -27.763 -34.898 1.00 88.88 107 ILE A CA 1
ATOM 828 C C . ILE A 1 107 ? 22.602 -26.687 -34.947 1.00 88.88 107 ILE A C 1
ATOM 830 O O . ILE A 1 107 ? 22.292 -25.515 -35.118 1.00 88.88 107 ILE A O 1
ATOM 834 N N . VAL A 1 108 ? 23.865 -27.113 -34.916 1.00 82.69 108 VAL A N 1
ATOM 835 C CA . VAL A 1 108 ? 25.037 -26.257 -35.126 1.00 82.69 108 VAL A CA 1
ATOM 836 C C . VAL A 1 108 ? 25.706 -26.639 -36.451 1.00 82.69 108 VAL A C 1
ATOM 838 O O . VAL A 1 108 ? 26.458 -27.625 -36.492 1.00 82.69 108 VAL A O 1
ATOM 841 N N . PRO A 1 109 ? 25.426 -25.939 -37.565 1.00 78.31 109 PRO A N 1
ATOM 842 C CA . PRO A 1 109 ? 26.116 -26.156 -38.832 1.00 78.31 109 PRO A CA 1
ATOM 843 C C . PRO A 1 109 ? 27.605 -25.807 -38.715 1.00 78.31 109 PRO A C 1
ATOM 845 O O . PRO A 1 109 ? 27.985 -24.856 -38.041 1.00 78.31 109 PRO A O 1
ATOM 848 N N . ALA A 1 110 ? 28.462 -26.580 -39.380 1.00 64.75 110 ALA A N 1
ATOM 849 C CA . ALA A 1 110 ? 29.902 -26.329 -39.420 1.00 64.75 110 ALA A CA 1
ATOM 850 C C . ALA A 1 110 ? 30.305 -25.292 -40.483 1.00 64.75 110 ALA A C 1
ATOM 852 O O . ALA A 1 110 ? 31.424 -24.787 -40.430 1.00 64.75 110 ALA A O 1
ATOM 853 N N . GLU A 1 111 ? 29.428 -25.019 -41.456 1.00 62.62 111 GLU A N 1
ATOM 854 C CA . GLU A 1 111 ? 29.695 -24.223 -42.663 1.00 62.62 111 GLU A CA 1
ATOM 855 C C . GLU A 1 111 ? 28.410 -23.505 -43.143 1.00 62.62 111 GLU A C 1
ATOM 857 O O . GLU A 1 111 ? 27.305 -23.949 -42.822 1.00 62.62 111 GLU A O 1
ATOM 862 N N . ASP A 1 112 ? 28.568 -22.424 -43.925 1.00 53.06 112 ASP A N 1
ATOM 863 C CA . ASP A 1 112 ? 27.564 -21.658 -44.709 1.00 53.06 112 ASP A CA 1
ATOM 864 C C . ASP A 1 112 ? 26.347 -21.030 -43.983 1.00 53.06 112 ASP A C 1
ATOM 866 O O . ASP A 1 112 ? 25.753 -20.087 -44.503 1.00 53.06 112 ASP A O 1
ATOM 870 N N . LEU A 1 113 ? 26.001 -21.489 -42.778 1.00 67.81 113 LEU A N 1
ATOM 871 C CA . LEU A 1 113 ? 25.019 -20.891 -41.863 1.00 67.81 113 LEU A CA 1
ATOM 872 C C . LEU A 1 113 ? 25.458 -21.168 -40.417 1.00 67.81 113 LEU A C 1
ATOM 874 O O . LEU A 1 113 ? 24.798 -21.897 -39.674 1.00 67.81 113 LEU A O 1
ATOM 878 N N . PHE A 1 114 ? 26.637 -20.660 -40.049 1.00 60.97 114 PHE A N 1
ATOM 879 C CA . PHE A 1 114 ? 27.150 -20.807 -38.686 1.00 60.97 114 PHE A CA 1
ATOM 880 C C . PHE A 1 114 ? 26.122 -20.224 -37.700 1.00 60.97 114 PHE A C 1
ATOM 882 O O . PHE A 1 114 ? 25.494 -19.214 -38.005 1.00 60.97 114 PHE A O 1
ATOM 889 N N . GLY A 1 115 ? 25.885 -20.915 -36.585 1.00 71.44 115 GLY A N 1
ATOM 890 C CA . GLY A 1 115 ? 24.831 -20.606 -35.615 1.00 71.44 115 GLY A CA 1
ATOM 891 C C . GLY A 1 115 ? 24.517 -21.821 -34.731 1.00 71.44 115 GLY A C 1
ATOM 892 O O . GLY A 1 115 ? 24.904 -22.935 -35.080 1.00 71.44 115 GLY A O 1
ATOM 893 N N . ASP A 1 116 ? 23.828 -21.637 -33.605 1.00 81.94 116 ASP A N 1
ATOM 894 C CA . ASP A 1 116 ? 23.292 -22.699 -32.739 1.00 81.94 116 ASP A CA 1
ATOM 895 C C . ASP A 1 116 ? 21.770 -22.640 -32.817 1.00 81.94 116 ASP A C 1
ATOM 897 O O . ASP A 1 116 ? 21.089 -21.997 -32.026 1.00 81.94 116 ASP A O 1
ATOM 901 N N . TRP A 1 117 ? 21.224 -23.237 -33.865 1.00 88.50 117 TRP A N 1
ATOM 902 C CA . TRP A 1 117 ? 19.839 -23.040 -34.249 1.00 88.50 117 TRP A CA 1
ATOM 903 C C . TRP A 1 117 ? 18.896 -23.935 -33.449 1.00 88.50 117 TRP A C 1
ATOM 905 O O . TRP A 1 117 ? 18.935 -25.155 -33.599 1.00 88.50 117 TRP A O 1
ATOM 915 N N . GLU A 1 118 ? 17.985 -23.348 -32.675 1.00 94.94 118 GLU A N 1
ATOM 916 C CA . GLU A 1 118 ? 16.869 -24.021 -32.008 1.00 94.94 118 GLU A CA 1
ATOM 917 C C . GLU A 1 118 ? 15.566 -23.861 -32.811 1.00 94.94 118 GLU A C 1
ATOM 919 O O . GLU A 1 118 ? 15.109 -22.754 -33.087 1.00 94.94 118 GLU A O 1
ATOM 924 N N . LEU A 1 119 ? 14.924 -24.980 -33.149 1.00 95.06 119 LEU A N 1
ATOM 925 C CA . LEU A 1 119 ? 13.657 -25.042 -33.870 1.00 95.06 119 LEU A CA 1
ATOM 926 C C . LEU A 1 119 ? 12.629 -25.836 -33.071 1.00 95.06 119 LEU A C 1
ATOM 928 O O . LEU A 1 119 ? 12.939 -26.914 -32.562 1.00 95.06 119 LEU A O 1
ATOM 932 N N . LEU A 1 120 ? 11.386 -25.352 -33.021 1.00 94.88 120 LEU A N 1
ATOM 933 C CA . LEU A 1 120 ? 10.249 -26.130 -32.526 1.00 94.88 120 LEU A CA 1
ATOM 934 C C . LEU A 1 120 ? 9.365 -26.565 -33.694 1.00 94.88 120 LEU A C 1
ATOM 936 O O . LEU A 1 120 ? 8.806 -25.737 -34.419 1.00 94.88 120 LEU A O 1
ATOM 940 N N . VAL A 1 121 ? 9.234 -27.882 -33.844 1.00 95.31 121 VAL A N 1
ATOM 941 C CA . VAL A 1 121 ? 8.413 -28.532 -34.870 1.00 95.31 121 VAL A CA 1
ATOM 942 C C . VAL A 1 121 ? 7.217 -29.196 -34.201 1.00 95.31 121 VAL A C 1
ATOM 944 O O . VAL A 1 121 ? 7.395 -29.967 -33.260 1.00 95.31 121 VAL A O 1
ATOM 947 N N . ASP A 1 122 ? 5.997 -28.931 -34.659 1.00 93.62 122 ASP A N 1
ATOM 948 C CA . ASP A 1 122 ? 4.804 -29.591 -34.126 1.00 93.62 122 ASP A CA 1
ATOM 949 C C . ASP A 1 122 ? 4.896 -31.109 -34.354 1.00 93.62 122 ASP A C 1
ATOM 951 O O . ASP A 1 122 ? 5.100 -31.581 -35.475 1.00 93.62 122 ASP A O 1
ATOM 955 N N . ALA A 1 123 ? 4.764 -31.893 -33.281 1.00 94.75 123 ALA A N 1
ATOM 956 C CA . ALA A 1 123 ? 4.976 -33.338 -33.322 1.00 94.75 123 ALA A CA 1
ATOM 957 C C . ALA A 1 123 ? 3.840 -34.102 -34.029 1.00 94.75 123 ALA A C 1
ATOM 959 O O . ALA A 1 123 ? 3.951 -35.318 -34.211 1.00 94.75 123 ALA A O 1
ATOM 960 N N . HIS A 1 124 ? 2.755 -33.423 -34.415 1.00 92.88 124 HIS A N 1
ATOM 961 C CA . HIS A 1 124 ? 1.630 -34.006 -35.141 1.00 92.88 124 HIS A CA 1
ATOM 962 C C . HIS A 1 124 ? 1.520 -33.490 -36.574 1.00 92.88 124 HIS A C 1
ATOM 964 O O . HIS A 1 124 ? 1.354 -34.306 -37.480 1.00 92.88 124 HIS A O 1
ATOM 970 N N . SER A 1 125 ? 1.595 -32.173 -36.791 1.00 91.94 125 SER A N 1
ATOM 971 C CA . SER A 1 125 ? 1.467 -31.601 -38.142 1.00 91.94 125 SER A CA 1
ATOM 972 C C . SER A 1 125 ? 2.793 -31.524 -38.896 1.00 91.94 125 SER A C 1
ATOM 974 O O . SER A 1 125 ? 2.793 -31.560 -40.124 1.00 91.94 125 SER A O 1
ATOM 976 N N . GLY A 1 126 ? 3.920 -31.456 -38.180 1.00 89.44 126 GLY A N 1
ATOM 977 C CA . GLY A 1 126 ? 5.239 -31.220 -38.767 1.00 89.44 126 GLY A CA 1
ATOM 978 C C . GLY A 1 126 ? 5.533 -29.746 -39.056 1.00 89.44 126 GLY A C 1
ATOM 979 O O . GLY A 1 126 ? 6.587 -29.447 -39.615 1.00 89.44 126 GLY A O 1
ATOM 980 N N . ASP A 1 127 ? 4.638 -28.831 -38.672 1.00 92.56 127 ASP A N 1
ATOM 981 C CA . ASP A 1 127 ? 4.834 -27.398 -38.881 1.00 92.56 127 ASP A CA 1
ATOM 982 C C . ASP A 1 127 ? 5.969 -26.877 -37.996 1.00 92.56 127 ASP A C 1
ATOM 984 O O . ASP A 1 127 ? 5.969 -27.072 -36.779 1.00 92.56 127 ASP A O 1
ATOM 988 N N . ILE A 1 128 ? 6.923 -26.169 -38.597 1.00 91.44 128 ILE A N 1
ATOM 989 C CA . ILE A 1 128 ? 7.944 -25.424 -37.859 1.00 91.44 128 ILE A CA 1
ATOM 990 C C . ILE A 1 128 ? 7.314 -24.101 -37.437 1.00 91.44 128 ILE A C 1
ATOM 992 O O . ILE A 1 128 ? 6.955 -23.287 -38.286 1.00 91.44 128 ILE A O 1
ATOM 996 N N . PHE A 1 129 ? 7.159 -23.890 -36.132 1.00 87.31 129 PHE A N 1
ATOM 997 C CA . PHE A 1 129 ? 6.459 -22.715 -35.599 1.00 87.31 129 PHE A CA 1
ATOM 998 C C . PHE A 1 129 ? 7.355 -21.796 -34.758 1.00 87.31 129 PHE A C 1
ATOM 1000 O O . PHE A 1 129 ? 6.889 -20.761 -34.286 1.00 87.31 129 PHE A O 1
ATOM 1007 N N . ARG A 1 130 ? 8.631 -22.159 -34.573 1.00 84.38 130 ARG A N 1
ATOM 1008 C CA . ARG A 1 130 ? 9.666 -21.320 -33.950 1.00 84.38 130 ARG A CA 1
ATOM 1009 C C . ARG A 1 130 ? 11.045 -21.708 -34.481 1.00 84.38 130 ARG A C 1
ATOM 1011 O O . ARG A 1 130 ? 11.309 -22.904 -34.595 1.00 84.38 130 ARG A O 1
ATOM 1018 N N . VAL A 1 131 ? 11.894 -20.718 -34.764 1.00 86.62 131 VAL A N 1
ATOM 1019 C CA . VAL A 1 131 ? 13.301 -20.866 -35.183 1.00 86.62 131 VAL A CA 1
ATOM 1020 C C . VAL A 1 131 ? 14.115 -19.729 -34.569 1.00 86.62 131 VAL A C 1
ATOM 1022 O O . VAL A 1 131 ? 13.670 -18.586 -34.627 1.00 86.62 131 VAL A O 1
ATOM 1025 N N . GLU A 1 132 ? 15.269 -20.029 -33.978 1.00 79.75 132 GLU A N 1
ATOM 1026 C CA . GLU A 1 132 ? 16.107 -19.059 -33.260 1.00 79.75 132 GLU A CA 1
ATOM 1027 C C . GLU A 1 132 ? 17.589 -19.471 -33.317 1.00 79.75 132 GLU A C 1
ATOM 1029 O O . GLU A 1 132 ? 17.867 -20.658 -33.191 1.00 79.75 132 GLU A O 1
ATOM 1034 N N . ASP A 1 133 ? 18.530 -18.536 -33.493 1.00 78.38 133 ASP A N 1
ATOM 1035 C CA . ASP A 1 133 ? 19.983 -18.786 -33.389 1.00 78.38 133 ASP A CA 1
ATOM 1036 C C . ASP A 1 133 ? 20.477 -18.460 -31.965 1.00 78.38 133 ASP A C 1
ATOM 1038 O O . ASP A 1 133 ? 20.170 -17.398 -31.426 1.00 78.38 133 ASP A O 1
ATOM 1042 N N . LYS A 1 134 ? 21.219 -19.381 -31.347 1.00 75.12 134 LYS A N 1
ATOM 1043 C CA . LYS A 1 134 ? 21.746 -19.330 -29.976 1.00 75.12 134 LYS A CA 1
ATOM 1044 C C . LYS A 1 134 ? 23.284 -19.331 -29.907 1.00 75.12 134 LYS A C 1
ATOM 1046 O O . LYS A 1 134 ? 23.825 -19.437 -28.805 1.00 75.12 134 LYS A O 1
ATOM 1051 N N . ALA A 1 135 ? 24.011 -19.266 -31.033 1.00 54.09 135 ALA A N 1
ATOM 1052 C CA . ALA A 1 135 ? 25.473 -19.415 -31.014 1.00 54.09 135 ALA A CA 1
ATOM 1053 C C . ALA A 1 135 ? 26.188 -18.189 -30.445 1.00 54.09 135 ALA A C 1
ATOM 1055 O O . ALA A 1 135 ? 25.794 -17.044 -30.658 1.00 54.09 135 ALA A O 1
ATOM 1056 N N . VAL A 1 136 ? 27.338 -18.449 -29.819 1.00 48.72 136 VAL A N 1
ATOM 1057 C CA . VAL A 1 136 ? 28.315 -17.427 -29.441 1.00 48.72 136 VAL A CA 1
ATOM 1058 C C . VAL A 1 136 ? 29.576 -17.591 -30.288 1.00 48.72 136 VAL A C 1
ATOM 1060 O O . VAL A 1 136 ? 30.140 -18.680 -30.379 1.00 48.72 136 VAL A O 1
ATOM 1063 N N . TYR A 1 137 ? 30.040 -16.496 -30.885 1.00 46.56 137 TYR A N 1
ATOM 1064 C CA . TYR A 1 137 ? 31.242 -16.435 -31.712 1.00 46.56 137 TYR A CA 1
ATOM 1065 C C . TYR A 1 137 ? 32.386 -15.804 -30.908 1.00 46.56 137 TYR A C 1
ATOM 1067 O O . TYR A 1 137 ? 32.230 -14.696 -30.401 1.00 46.56 137 TYR A O 1
ATOM 1075 N N . GLY A 1 138 ? 33.536 -16.477 -30.797 1.00 39.03 138 GLY A N 1
ATOM 1076 C CA . GLY A 1 138 ? 34.731 -15.934 -30.138 1.00 39.03 138 GLY A CA 1
ATOM 1077 C C . GLY A 1 138 ? 36.017 -16.608 -30.628 1.00 39.03 138 GLY A C 1
ATOM 1078 O O . GLY A 1 138 ? 36.106 -17.835 -30.638 1.00 39.03 138 GLY A O 1
ATOM 1079 N N . GLY A 1 139 ? 36.995 -15.812 -31.074 1.00 36.88 139 GLY A N 1
ATOM 1080 C CA . GLY A 1 139 ? 38.352 -16.251 -31.431 1.00 36.88 139 GLY A CA 1
ATOM 1081 C C . GLY A 1 139 ? 39.350 -16.053 -30.275 1.00 36.88 139 GLY A C 1
ATOM 1082 O O . GLY A 1 139 ? 38.989 -15.458 -29.264 1.00 36.88 139 GLY A O 1
ATOM 1083 N N . PRO A 1 140 ? 40.594 -16.563 -30.374 1.00 37.56 140 PRO A N 1
ATOM 1084 C CA . PRO A 1 140 ? 41.611 -16.377 -29.342 1.00 37.56 140 PRO A CA 1
ATOM 1085 C C . PRO A 1 140 ? 42.253 -14.989 -29.477 1.00 37.56 140 PRO A C 1
ATOM 1087 O O . PRO A 1 140 ? 42.934 -14.733 -30.469 1.00 37.56 140 PRO A O 1
ATOM 1090 N N . THR A 1 141 ? 42.071 -14.119 -28.486 1.00 50.84 141 THR A N 1
ATOM 1091 C CA . THR A 1 141 ? 42.630 -12.760 -28.480 1.00 50.84 141 THR A CA 1
ATOM 1092 C C . THR A 1 141 ? 43.338 -12.418 -27.171 1.00 50.84 141 THR A C 1
ATOM 1094 O O . THR A 1 141 ? 43.085 -13.017 -26.124 1.00 50.84 141 THR A O 1
ATOM 1097 N N . GLU A 1 142 ? 44.315 -11.512 -27.256 1.00 64.12 142 GLU A N 1
ATOM 1098 C CA . GLU A 1 142 ? 45.015 -10.960 -26.094 1.00 64.12 142 GLU A CA 1
ATOM 1099 C C . GLU A 1 142 ? 44.280 -9.690 -25.642 1.00 64.12 142 GLU A C 1
ATOM 1101 O O . GLU A 1 142 ? 44.103 -8.767 -26.436 1.00 64.12 142 GLU A O 1
ATOM 1106 N N . ASN A 1 143 ? 43.865 -9.633 -24.375 1.00 80.88 143 ASN A N 1
ATOM 1107 C CA . ASN A 1 143 ? 43.255 -8.436 -23.792 1.00 80.88 143 ASN A CA 1
ATOM 1108 C C . ASN A 1 143 ? 44.347 -7.467 -23.323 1.00 80.88 143 ASN A C 1
ATOM 1110 O O . ASN A 1 143 ? 45.318 -7.880 -22.679 1.00 80.88 143 ASN A O 1
ATOM 1114 N N . VAL A 1 144 ? 44.183 -6.176 -23.614 1.00 88.19 144 VAL A N 1
ATOM 1115 C CA . VAL A 1 144 ? 45.106 -5.114 -23.194 1.00 88.19 144 VAL A CA 1
ATOM 1116 C C . VAL A 1 144 ? 44.360 -3.931 -22.581 1.00 88.19 144 VAL A C 1
ATOM 1118 O O . VAL A 1 144 ? 43.191 -3.705 -22.861 1.00 88.19 144 VAL A O 1
ATOM 1121 N N . THR A 1 145 ? 45.050 -3.110 -21.791 1.00 93.75 145 THR A N 1
ATOM 1122 C CA . THR A 1 145 ? 44.519 -1.806 -21.369 1.00 93.75 145 THR A CA 1
ATOM 1123 C C . THR A 1 145 ? 44.856 -0.738 -22.408 1.00 93.75 145 THR A C 1
ATOM 1125 O O . THR A 1 145 ? 46.023 -0.564 -22.777 1.00 93.75 145 THR A O 1
ATOM 1128 N N . GLY A 1 146 ? 43.836 -0.027 -22.883 1.00 94.56 146 GLY A N 1
ATOM 1129 C CA . GLY A 1 146 ? 43.943 1.191 -23.683 1.00 94.56 146 GLY A CA 1
ATOM 1130 C C . GLY A 1 146 ? 43.556 2.443 -22.895 1.00 94.56 146 GLY A C 1
ATOM 1131 O O . GLY A 1 146 ? 43.344 2.385 -21.687 1.00 94.56 146 GLY A O 1
ATOM 1132 N N . SER A 1 147 ? 43.430 3.576 -23.583 1.00 96.88 147 SER A N 1
ATOM 1133 C CA . SER A 1 147 ? 42.811 4.785 -23.023 1.00 96.88 147 SER A CA 1
ATOM 1134 C C . SER A 1 147 ? 41.962 5.500 -24.064 1.00 96.88 147 SER A C 1
ATOM 1136 O O . SER A 1 147 ? 42.270 5.418 -25.251 1.00 96.88 147 SER A O 1
ATOM 1138 N N . GLY A 1 148 ? 40.916 6.197 -23.629 1.00 96.75 148 GLY A N 1
ATOM 1139 C CA . GLY A 1 148 ? 39.995 6.934 -24.490 1.00 96.75 148 GLY A CA 1
ATOM 1140 C C . GLY A 1 148 ? 39.618 8.293 -23.913 1.00 96.75 148 GLY A C 1
ATOM 1141 O O . GLY A 1 148 ? 39.721 8.506 -22.704 1.00 96.75 148 GLY A O 1
ATOM 1142 N N . TRP A 1 149 ? 39.224 9.220 -24.784 1.00 97.69 149 TRP A N 1
ATOM 1143 C CA . TRP A 1 149 ? 38.539 10.446 -24.373 1.00 97.69 149 TRP A CA 1
ATOM 1144 C C . TRP A 1 149 ? 37.043 10.175 -24.349 1.00 97.69 149 TRP A C 1
ATOM 1146 O O . TRP A 1 149 ? 36.498 9.697 -25.335 1.00 97.69 149 TRP A O 1
ATOM 1156 N N . VAL A 1 150 ? 36.419 10.457 -23.211 1.00 97.75 150 VAL A N 1
ATOM 1157 C CA . VAL A 1 150 ? 34.999 10.200 -22.952 1.00 97.75 150 VAL A CA 1
ATOM 1158 C C . VAL A 1 150 ? 34.385 11.415 -22.267 1.00 97.75 150 VAL A C 1
ATOM 1160 O O . VAL A 1 150 ? 35.115 12.254 -21.717 1.00 97.75 150 VAL A O 1
ATOM 1163 N N . PHE A 1 151 ? 33.061 11.505 -22.250 1.00 97.62 151 PHE A N 1
ATOM 1164 C CA . PHE A 1 151 ? 32.387 12.326 -21.255 1.00 97.62 151 PHE A CA 1
ATOM 1165 C C . PHE A 1 151 ? 32.223 11.485 -19.986 1.00 97.62 151 PHE A C 1
ATOM 1167 O O . PHE A 1 151 ? 31.799 10.336 -20.043 1.00 97.62 151 PHE A O 1
ATOM 1174 N N . ASP A 1 152 ? 32.642 12.017 -18.832 1.00 96.94 152 ASP A N 1
ATOM 1175 C CA . ASP A 1 152 ? 32.397 11.363 -17.541 1.00 96.94 152 ASP A CA 1
ATOM 1176 C C . ASP A 1 152 ? 32.126 12.391 -16.422 1.00 96.94 152 ASP A C 1
ATOM 1178 O O . ASP A 1 152 ? 33.087 12.977 -15.900 1.00 96.94 152 ASP A O 1
ATOM 1182 N N . PRO A 1 153 ? 30.858 12.601 -16.006 1.00 94.38 153 PRO A N 1
ATOM 1183 C CA . PRO A 1 153 ? 29.630 11.971 -16.517 1.00 94.38 153 PRO A CA 1
ATOM 1184 C C . PRO A 1 153 ? 29.235 12.532 -17.895 1.00 94.38 153 PRO A C 1
ATOM 1186 O O . PRO A 1 153 ? 29.746 12.063 -18.895 1.00 94.38 153 PRO A O 1
ATOM 1189 N N . ASP A 1 154 ? 28.402 13.559 -17.983 1.00 95.44 154 ASP A N 1
ATOM 1190 C CA . ASP A 1 154 ? 28.096 14.272 -19.225 1.00 95.44 154 ASP A CA 1
ATOM 1191 C C . ASP A 1 154 ? 28.848 15.631 -19.276 1.00 95.44 154 ASP A C 1
ATOM 1193 O O . ASP A 1 154 ? 29.360 16.113 -18.247 1.00 95.44 154 ASP A O 1
ATOM 1197 N N . PRO A 1 155 ? 28.966 16.284 -20.451 1.00 95.31 155 PRO A N 1
ATOM 1198 C CA . PR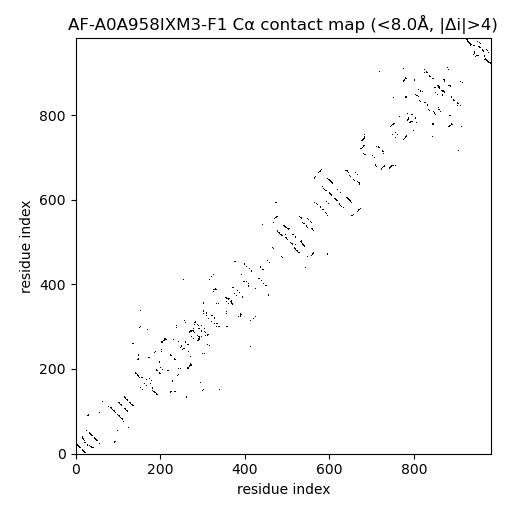O A 1 155 ? 29.742 17.515 -20.576 1.00 95.31 155 PRO A CA 1
ATOM 1199 C C . PRO A 1 155 ? 29.127 18.705 -19.825 1.00 95.31 155 PRO A C 1
ATOM 1201 O O . PRO A 1 155 ? 29.874 19.592 -19.400 1.00 95.31 155 PRO A O 1
ATOM 1204 N N . LEU A 1 156 ? 27.805 18.748 -19.621 1.00 96.50 156 LEU A N 1
ATOM 1205 C CA . LEU A 1 156 ? 27.142 19.841 -18.903 1.00 96.50 156 LEU A CA 1
ATOM 1206 C C . LEU A 1 156 ? 27.360 19.740 -17.402 1.00 96.50 156 LEU A C 1
ATOM 1208 O O . LEU A 1 156 ? 27.654 20.750 -16.755 1.00 96.50 156 LEU A O 1
ATOM 1212 N N . THR A 1 157 ? 27.291 18.534 -16.850 1.00 96.25 157 THR A N 1
ATOM 1213 C CA . THR A 1 157 ? 27.565 18.288 -15.432 1.00 96.25 157 THR A CA 1
ATOM 1214 C C . THR A 1 157 ? 29.023 18.493 -15.093 1.00 96.25 157 THR A C 1
ATOM 1216 O O . THR A 1 157 ? 29.326 19.161 -14.100 1.00 96.25 157 THR A O 1
ATOM 1219 N N . HIS A 1 158 ? 29.941 18.030 -15.945 1.00 96.44 158 HIS A N 1
ATOM 1220 C CA . HIS A 1 158 ? 31.363 18.303 -15.751 1.00 96.44 158 HIS A CA 1
ATOM 1221 C C . HIS A 1 158 ? 31.665 19.814 -15.811 1.00 96.44 158 HIS A C 1
ATOM 1223 O O . HIS A 1 158 ? 32.480 20.321 -15.033 1.00 96.44 158 HIS A O 1
ATOM 1229 N N . ALA A 1 159 ? 30.980 20.552 -16.691 1.00 95.81 159 ALA A N 1
ATOM 1230 C CA . ALA A 1 159 ? 31.088 22.007 -16.805 1.00 95.81 159 ALA A CA 1
ATOM 1231 C C . ALA A 1 159 ? 30.324 22.789 -15.727 1.00 95.81 159 ALA A C 1
ATOM 1233 O O . ALA A 1 159 ? 30.620 23.965 -15.496 1.00 95.81 159 ALA A O 1
ATOM 1234 N N . ARG A 1 160 ? 29.353 22.151 -15.070 1.00 95.19 160 ARG A N 1
ATOM 1235 C CA . ARG A 1 160 ? 28.351 22.770 -14.196 1.00 95.19 160 ARG A CA 1
ATOM 1236 C C . ARG A 1 160 ? 27.581 23.911 -14.869 1.00 95.19 160 ARG A C 1
ATOM 1238 O O . ARG A 1 160 ? 27.440 25.002 -14.307 1.00 95.19 160 ARG A O 1
ATOM 1245 N N . VAL A 1 161 ? 27.081 23.663 -16.076 1.00 94.88 161 VAL A N 1
ATOM 1246 C CA . VAL A 1 161 ? 26.308 24.624 -16.885 1.00 94.88 161 VAL A CA 1
ATOM 1247 C C . VAL A 1 161 ? 25.015 23.996 -17.409 1.00 94.88 161 VAL A C 1
ATOM 1249 O O . VAL A 1 161 ? 24.852 22.787 -17.367 1.00 94.88 161 VAL A O 1
ATOM 1252 N N . ASN A 1 162 ? 24.094 24.823 -17.910 1.00 93.50 162 ASN A N 1
ATOM 1253 C CA . ASN A 1 162 ? 22.881 24.357 -18.592 1.00 93.50 162 ASN A CA 1
ATOM 1254 C C . ASN A 1 162 ? 23.081 24.320 -20.105 1.00 93.50 162 ASN A C 1
ATOM 1256 O O . ASN A 1 162 ? 23.843 25.135 -20.640 1.00 93.50 162 ASN A O 1
ATOM 1260 N N . TYR A 1 163 ? 22.290 23.485 -20.783 1.00 94.56 163 TYR A N 1
ATOM 1261 C CA . TYR A 1 163 ? 22.229 23.409 -22.240 1.00 94.56 163 TYR A CA 1
ATOM 1262 C C . TYR A 1 163 ? 21.879 24.778 -22.843 1.00 94.56 163 TYR A C 1
ATOM 1264 O O . TYR A 1 163 ? 20.733 25.235 -22.802 1.00 94.56 163 TYR A O 1
ATOM 1272 N N . SER A 1 164 ? 22.891 25.495 -23.335 1.00 92.31 164 SER A N 1
ATOM 1273 C CA . SER A 1 164 ? 22.752 26.839 -23.903 1.00 92.31 164 SER A CA 1
ATOM 1274 C C . SER A 1 164 ? 24.077 27.375 -24.453 1.00 92.31 164 SER A C 1
ATOM 1276 O O . SER A 1 164 ? 25.171 27.003 -24.025 1.00 92.31 164 SER A O 1
ATOM 1278 N N . GLY A 1 165 ? 23.991 28.345 -25.367 1.00 90.56 165 GLY A N 1
ATOM 1279 C CA . GLY A 1 165 ? 25.153 29.109 -25.818 1.00 90.56 165 GLY A CA 1
ATOM 1280 C C . GLY A 1 165 ? 26.202 28.241 -26.516 1.00 90.56 165 GLY A C 1
ATOM 1281 O O . GLY A 1 165 ? 25.983 27.809 -27.640 1.00 90.56 165 GLY A O 1
ATOM 1282 N N . GLN A 1 166 ? 27.357 28.048 -25.873 1.00 91.06 166 GLN A N 1
ATOM 1283 C CA . GLN A 1 166 ? 28.473 27.242 -26.397 1.00 91.06 166 GLN A CA 1
ATOM 1284 C C . GLN A 1 166 ? 28.392 25.756 -26.004 1.00 91.06 166 GLN A C 1
ATOM 1286 O O . GLN A 1 166 ? 29.238 24.975 -26.430 1.00 91.06 166 GLN A O 1
ATOM 1291 N N . PHE A 1 167 ? 27.404 25.389 -25.187 1.00 93.56 167 PHE A N 1
ATOM 1292 C CA . PHE A 1 167 ? 27.144 24.036 -24.707 1.00 93.56 167 PHE A CA 1
ATOM 1293 C C . PHE A 1 167 ? 25.844 23.532 -25.334 1.00 93.56 167 PHE A C 1
ATOM 1295 O O . PHE A 1 167 ? 24.789 23.545 -24.702 1.00 93.56 167 PHE A O 1
ATOM 1302 N N . VAL A 1 168 ? 25.923 23.217 -26.625 1.00 93.06 168 VAL A N 1
ATOM 1303 C CA . VAL A 1 168 ? 24.826 22.711 -27.458 1.00 93.06 168 VAL A CA 1
ATOM 1304 C C . VAL A 1 168 ? 25.384 21.642 -28.392 1.00 93.06 168 VAL A C 1
ATOM 1306 O O . VAL A 1 168 ? 26.557 21.738 -28.757 1.00 93.06 168 VAL A O 1
ATOM 1309 N N . ASP A 1 169 ? 24.561 20.672 -28.781 1.00 91.44 169 ASP A N 1
ATOM 1310 C CA . ASP A 1 169 ? 24.945 19.540 -29.633 1.00 91.44 169 ASP A CA 1
ATOM 1311 C C . ASP A 1 169 ? 25.607 19.999 -30.949 1.00 91.44 169 ASP A C 1
ATOM 1313 O O . ASP A 1 169 ? 26.684 19.542 -31.312 1.00 91.44 169 ASP A O 1
ATOM 1317 N N . ASN A 1 170 ? 25.030 20.984 -31.644 1.00 90.38 170 ASN A N 1
ATOM 1318 C CA . ASN A 1 170 ? 25.607 21.526 -32.882 1.00 90.38 170 ASN A CA 1
ATOM 1319 C C . ASN A 1 170 ? 25.884 20.455 -33.969 1.00 90.38 170 ASN A C 1
ATOM 1321 O O . ASN A 1 170 ? 26.828 20.606 -34.749 1.00 90.38 170 ASN A O 1
ATOM 1325 N N . ASN A 1 171 ? 25.041 19.422 -34.047 1.00 89.69 171 ASN A N 1
ATOM 1326 C CA . ASN A 1 171 ? 25.088 18.317 -35.003 1.00 89.69 171 ASN A CA 1
ATOM 1327 C C . ASN A 1 171 ? 26.481 17.678 -35.057 1.00 89.69 171 ASN A C 1
ATOM 1329 O O . ASN A 1 171 ? 27.169 17.760 -36.084 1.00 89.69 171 ASN A O 1
ATOM 1333 N N . ASP A 1 172 ? 26.911 17.138 -33.920 1.00 89.12 172 ASP A N 1
ATOM 1334 C CA . ASP A 1 172 ? 28.194 16.447 -33.754 1.00 89.12 172 ASP A CA 1
ATOM 1335 C C . ASP A 1 172 ? 29.463 17.330 -33.982 1.00 89.12 172 ASP A C 1
ATOM 1337 O O . ASP A 1 172 ? 30.623 16.930 -33.867 1.00 89.12 172 ASP A O 1
ATOM 1341 N N . ALA A 1 173 ? 29.310 18.626 -34.277 1.00 90.44 173 ALA A N 1
ATOM 1342 C CA . ALA A 1 173 ? 30.468 19.473 -34.542 1.00 90.44 173 ALA A CA 1
ATOM 1343 C C . ALA A 1 173 ? 31.235 19.824 -33.255 1.00 90.44 173 ALA A C 1
ATOM 1345 O O . ALA A 1 173 ? 30.701 20.437 -32.330 1.00 90.44 173 ALA A O 1
ATOM 1346 N N . ASN A 1 174 ? 32.545 19.554 -33.259 1.00 91.75 174 ASN A N 1
ATOM 1347 C CA . ASN A 1 174 ? 33.446 19.934 -32.171 1.00 91.75 174 ASN A CA 1
ATOM 1348 C C . ASN A 1 174 ? 33.324 21.417 -31.790 1.00 91.75 174 ASN A C 1
ATOM 1350 O O . ASN A 1 174 ? 33.306 22.306 -32.648 1.00 91.75 174 ASN A O 1
ATOM 1354 N N . SER A 1 175 ? 33.395 21.688 -30.489 1.00 91.56 175 SER A N 1
ATOM 1355 C CA . SER A 1 175 ? 33.589 23.030 -29.945 1.00 91.56 175 SER A CA 1
ATOM 1356 C C . SER A 1 175 ? 34.684 23.024 -28.880 1.00 91.56 175 SER A C 1
ATOM 1358 O O . SER A 1 175 ? 34.876 22.023 -28.186 1.00 91.56 175 SER A O 1
ATOM 1360 N N . ASP A 1 176 ? 35.403 24.142 -28.732 1.00 92.12 176 ASP A N 1
ATOM 1361 C CA . ASP A 1 176 ? 36.422 24.289 -27.681 1.00 92.12 176 ASP A CA 1
ATOM 1362 C C . ASP A 1 176 ? 35.809 24.075 -26.286 1.00 92.12 176 ASP A C 1
ATOM 1364 O O . ASP A 1 176 ? 36.449 23.487 -25.416 1.00 92.12 176 ASP A O 1
ATOM 1368 N N . SER A 1 177 ? 34.557 24.511 -26.092 1.00 92.44 177 SER A N 1
ATOM 1369 C CA . SER A 1 177 ? 33.825 24.371 -24.832 1.00 92.44 177 SER A CA 1
ATOM 1370 C C . SER A 1 177 ? 33.516 22.911 -24.511 1.00 92.44 177 SER A C 1
ATOM 1372 O O . SER A 1 177 ? 33.871 22.471 -23.428 1.00 92.44 177 SER A O 1
ATOM 1374 N N . LEU A 1 178 ? 32.949 22.129 -25.439 1.00 93.06 178 LEU A N 1
ATOM 1375 C CA . LEU A 1 178 ? 32.677 20.701 -25.201 1.00 93.06 178 LEU A CA 1
ATOM 1376 C C . LEU A 1 178 ? 33.971 19.880 -25.115 1.00 93.06 178 LEU A C 1
ATOM 1378 O O . LEU A 1 178 ? 34.123 19.044 -24.227 1.00 93.06 178 LEU A O 1
ATOM 1382 N N . THR A 1 179 ? 34.956 20.178 -25.968 1.00 94.69 179 THR A N 1
ATOM 1383 C CA . THR A 1 179 ? 36.253 19.477 -25.972 1.00 94.69 179 THR A CA 1
ATOM 1384 C C . THR A 1 179 ? 36.975 19.622 -24.631 1.00 94.69 179 THR A C 1
ATOM 1386 O O . THR A 1 179 ? 37.576 18.662 -24.154 1.00 94.69 179 THR A O 1
ATOM 1389 N N . ALA A 1 180 ? 36.889 20.793 -23.985 1.00 95.00 180 ALA A N 1
ATOM 1390 C CA . ALA A 1 180 ? 37.488 21.042 -22.671 1.00 95.00 180 ALA A CA 1
ATOM 1391 C C . ALA A 1 180 ? 36.902 20.176 -21.540 1.00 95.00 180 ALA A C 1
ATOM 1393 O O . ALA A 1 180 ? 37.523 20.077 -20.480 1.00 95.00 180 ALA A O 1
ATOM 1394 N N . HIS A 1 181 ? 35.741 19.553 -21.765 1.00 95.38 181 HIS A N 1
ATOM 1395 C CA . HIS A 1 181 ? 35.071 18.684 -20.801 1.00 95.38 181 HIS A CA 1
ATOM 1396 C C . HIS A 1 181 ? 35.181 17.193 -21.119 1.00 95.38 181 HIS A C 1
ATOM 1398 O O . HIS A 1 181 ? 34.653 16.389 -20.353 1.00 95.38 181 HIS A O 1
ATOM 1404 N N . THR A 1 182 ? 35.935 16.820 -22.155 1.00 96.06 182 THR A N 1
ATOM 1405 C CA . THR A 1 182 ? 36.381 15.434 -22.340 1.00 96.06 182 THR A CA 1
ATOM 1406 C C . THR A 1 182 ? 37.389 15.045 -21.255 1.00 96.06 182 THR A C 1
ATOM 1408 O O . THR A 1 182 ? 38.240 15.841 -20.842 1.00 96.06 182 THR A O 1
ATOM 1411 N N . VAL A 1 183 ? 37.300 13.807 -20.775 1.00 96.44 183 VAL A N 1
ATOM 1412 C CA . VAL A 1 183 ? 38.179 13.254 -19.741 1.00 96.44 183 VAL A CA 1
ATOM 1413 C C . VAL A 1 183 ? 38.854 12.006 -20.293 1.00 96.44 183 VAL A C 1
ATOM 1415 O O . VAL A 1 183 ? 38.218 11.163 -20.918 1.00 96.44 183 VAL A O 1
ATOM 1418 N N . GLN A 1 184 ? 40.161 11.869 -20.062 1.00 97.75 184 GLN A N 1
ATOM 1419 C CA . GLN A 1 184 ? 40.869 10.643 -20.417 1.00 97.75 184 GLN A CA 1
ATOM 1420 C C . GLN A 1 184 ? 40.581 9.549 -19.382 1.00 97.75 184 GLN A C 1
ATOM 1422 O O . GLN A 1 184 ? 40.838 9.734 -18.188 1.00 97.75 184 GLN A O 1
ATOM 1427 N N . ARG A 1 185 ? 40.100 8.396 -19.849 1.00 97.56 185 ARG A N 1
ATOM 1428 C CA . ARG A 1 185 ? 39.832 7.201 -19.040 1.00 97.56 185 ARG A CA 1
ATOM 1429 C C . ARG A 1 185 ? 40.548 5.981 -19.599 1.00 97.56 185 ARG A C 1
ATOM 1431 O O . ARG A 1 185 ? 40.836 5.914 -20.793 1.00 97.56 185 ARG A O 1
ATOM 1438 N N . ASP A 1 186 ? 40.850 5.033 -18.721 1.00 97.62 186 ASP A N 1
ATOM 1439 C CA . ASP A 1 186 ? 41.390 3.739 -19.128 1.00 97.62 186 ASP A CA 1
ATOM 1440 C C . ASP A 1 186 ? 40.265 2.901 -19.746 1.00 97.62 186 ASP A C 1
ATOM 1442 O O . ASP A 1 186 ? 39.171 2.812 -19.190 1.00 97.62 186 ASP A O 1
ATOM 1446 N N . LEU A 1 187 ? 40.548 2.281 -20.890 1.00 97.12 187 LEU A N 1
ATOM 1447 C CA . LEU A 1 187 ? 39.664 1.311 -21.534 1.00 97.12 187 LEU A CA 1
ATOM 1448 C C . LEU A 1 187 ? 40.237 -0.072 -21.235 1.00 97.12 187 LEU A C 1
ATOM 1450 O O . LEU A 1 187 ? 41.213 -0.505 -21.857 1.00 97.12 187 LEU A O 1
ATOM 1454 N N . LEU A 1 188 ? 39.709 -0.709 -20.194 1.00 94.88 188 LEU A N 1
ATOM 1455 C CA . LEU A 1 188 ? 40.255 -1.949 -19.651 1.00 94.88 188 LEU A CA 1
ATOM 1456 C C . LEU A 1 188 ? 39.926 -3.139 -20.554 1.00 94.88 188 LEU A C 1
ATOM 1458 O O . LEU A 1 188 ? 38.840 -3.215 -21.119 1.00 94.88 188 LEU A O 1
ATOM 1462 N N . ASP A 1 189 ? 40.868 -4.079 -20.648 1.00 93.19 189 ASP A N 1
ATOM 1463 C CA . ASP A 1 189 ? 40.709 -5.381 -21.306 1.00 93.19 189 ASP A CA 1
ATOM 1464 C C . ASP A 1 189 ? 40.171 -5.349 -22.749 1.00 93.19 189 ASP A C 1
ATOM 1466 O O . ASP A 1 189 ? 39.481 -6.279 -23.161 1.00 93.19 189 ASP A O 1
ATOM 1470 N N . ILE A 1 190 ? 40.510 -4.315 -23.525 1.00 93.25 190 ILE A N 1
ATOM 1471 C CA . ILE A 1 190 ? 40.153 -4.244 -24.943 1.00 93.25 190 ILE A CA 1
ATOM 1472 C C . ILE A 1 190 ? 40.911 -5.309 -25.745 1.00 93.25 190 ILE A C 1
ATOM 1474 O O . ILE A 1 190 ? 42.096 -5.577 -25.522 1.00 93.25 190 ILE A O 1
ATOM 1478 N N . GLU A 1 191 ? 40.218 -5.909 -26.699 1.00 89.81 191 GLU A N 1
ATOM 1479 C CA . GLU A 1 191 ? 40.701 -7.002 -27.528 1.00 89.81 191 GLU A CA 1
ATOM 1480 C C . GLU A 1 191 ? 41.764 -6.535 -28.534 1.00 89.81 191 GLU A C 1
ATOM 1482 O O . GLU A 1 191 ? 41.555 -5.578 -29.281 1.00 89.81 191 GLU A O 1
ATOM 1487 N N . PHE A 1 192 ? 42.886 -7.257 -28.613 1.00 86.25 192 PHE A N 1
ATOM 1488 C CA . PHE A 1 192 ? 43.856 -7.154 -29.703 1.00 86.25 192 PHE A CA 1
ATOM 1489 C C . PHE A 1 192 ? 43.861 -8.439 -30.540 1.00 86.25 192 PHE A C 1
ATOM 1491 O O . PHE A 1 192 ? 44.183 -9.524 -30.048 1.00 86.25 192 PHE A O 1
ATOM 1498 N N . ASP A 1 193 ? 43.548 -8.313 -31.833 1.00 80.00 193 ASP A N 1
ATOM 1499 C CA . ASP A 1 193 ? 43.461 -9.449 -32.767 1.00 80.00 193 ASP A CA 1
ATOM 1500 C C . ASP A 1 193 ? 44.797 -9.791 -33.464 1.00 80.00 193 ASP A C 1
ATOM 1502 O O . ASP A 1 193 ? 44.856 -10.633 -34.364 1.00 80.00 193 ASP A O 1
ATOM 1506 N N . GLY A 1 194 ? 45.886 -9.125 -33.065 1.00 77.00 194 GLY A N 1
ATOM 1507 C CA . GLY A 1 194 ? 47.203 -9.215 -33.700 1.00 77.00 194 GLY A CA 1
ATOM 1508 C C . GLY A 1 194 ? 47.490 -8.107 -34.720 1.00 77.00 194 GLY A C 1
ATOM 1509 O O . GLY A 1 194 ? 48.649 -7.932 -35.101 1.00 77.00 194 GLY A O 1
ATOM 1510 N N . THR A 1 195 ? 46.473 -7.349 -35.145 1.00 85.69 195 THR A N 1
ATOM 1511 C CA . THR A 1 195 ? 46.595 -6.214 -36.079 1.00 85.69 195 THR A CA 1
ATOM 1512 C C . THR A 1 195 ? 45.948 -4.943 -35.534 1.00 85.69 195 THR A C 1
ATOM 1514 O O . THR A 1 195 ? 46.598 -3.897 -35.528 1.00 85.69 195 THR A O 1
ATOM 1517 N N . ASN A 1 196 ? 44.700 -5.025 -35.076 1.00 88.75 196 ASN A N 1
ATOM 1518 C CA . ASN A 1 196 ? 43.920 -3.898 -34.576 1.00 88.75 196 ASN A CA 1
ATOM 1519 C C . ASN A 1 196 ? 43.412 -4.161 -33.156 1.00 88.75 196 ASN A C 1
ATOM 1521 O O . ASN A 1 196 ? 43.265 -5.304 -32.718 1.00 88.75 196 ASN A O 1
ATOM 1525 N N . TYR A 1 197 ? 43.132 -3.064 -32.460 1.00 91.56 197 TYR A N 1
ATOM 1526 C CA . TYR A 1 197 ? 42.420 -3.047 -31.195 1.00 91.56 197 TYR A CA 1
ATOM 1527 C C . TYR A 1 197 ? 40.928 -2.845 -31.447 1.00 91.56 197 TYR A C 1
ATOM 1529 O O . TYR A 1 197 ? 40.548 -2.007 -32.273 1.00 91.56 197 TYR A O 1
ATOM 1537 N N . HIS A 1 198 ? 40.114 -3.586 -30.704 1.00 91.25 198 HIS A N 1
ATOM 1538 C CA . HIS A 1 198 ? 38.655 -3.570 -30.751 1.00 91.25 198 HIS A CA 1
ATOM 1539 C C . HIS A 1 198 ? 38.113 -3.276 -29.356 1.00 91.25 198 HIS A C 1
ATOM 1541 O O . HIS A 1 198 ? 38.642 -3.785 -28.369 1.00 91.25 198 HIS A O 1
ATOM 1547 N N . LEU A 1 199 ? 37.040 -2.492 -29.260 1.00 94.19 199 LEU A N 1
ATOM 1548 C CA . LEU A 1 199 ? 36.352 -2.211 -27.993 1.00 94.19 199 LEU A CA 1
ATOM 1549 C C . LEU A 1 199 ? 35.497 -3.413 -27.561 1.00 94.19 199 LEU A C 1
ATOM 1551 O O . LEU A 1 199 ? 34.269 -3.370 -27.537 1.00 94.19 199 LEU A O 1
ATOM 1555 N N . ARG A 1 200 ? 36.168 -4.523 -27.258 1.00 90.69 200 ARG A N 1
ATOM 1556 C CA . ARG A 1 200 ? 35.593 -5.772 -26.753 1.00 90.69 200 ARG A CA 1
ATOM 1557 C C . ARG A 1 200 ? 36.403 -6.223 -25.548 1.00 90.69 200 ARG A C 1
ATOM 1559 O O . ARG A 1 200 ? 37.598 -6.447 -25.685 1.00 90.69 200 ARG A O 1
ATOM 1566 N N . GLY A 1 201 ? 35.726 -6.424 -24.426 1.00 90.44 201 GLY A N 1
ATOM 1567 C CA . GLY A 1 201 ? 36.302 -6.929 -23.190 1.00 90.44 201 GLY A CA 1
ATOM 1568 C C . GLY A 1 201 ? 35.356 -7.889 -22.458 1.00 90.44 201 GLY A C 1
ATOM 1569 O O . GLY A 1 201 ? 34.334 -8.319 -23.003 1.00 90.44 201 GLY A O 1
ATOM 1570 N N . PRO A 1 202 ? 35.693 -8.271 -21.214 1.00 88.00 202 PRO A N 1
ATOM 1571 C CA . PRO A 1 202 ? 34.916 -9.232 -20.437 1.00 88.00 202 PRO A CA 1
ATOM 1572 C C . PRO A 1 202 ? 33.554 -8.686 -19.990 1.00 88.00 202 PRO A C 1
ATOM 1574 O O . PRO A 1 202 ? 32.625 -9.478 -19.849 1.00 88.00 202 PRO A O 1
ATOM 1577 N N . TYR A 1 203 ? 33.429 -7.368 -19.794 1.00 95.31 203 TYR A N 1
ATOM 1578 C CA . TYR A 1 203 ? 32.225 -6.732 -19.251 1.00 95.31 203 TYR A CA 1
ATOM 1579 C C . TYR A 1 203 ? 31.476 -5.826 -20.229 1.00 95.31 203 TYR A C 1
ATOM 1581 O O . TYR A 1 203 ? 30.273 -5.648 -20.058 1.00 95.31 203 TYR A O 1
ATOM 1589 N N . ALA A 1 204 ? 32.125 -5.345 -21.291 1.00 96.44 204 ALA A N 1
ATOM 1590 C CA . ALA A 1 204 ? 31.487 -4.565 -22.350 1.00 96.44 204 ALA A CA 1
ATOM 1591 C C . ALA A 1 204 ? 32.003 -4.956 -23.740 1.00 96.44 204 ALA A C 1
ATOM 1593 O O . ALA A 1 204 ? 33.128 -5.435 -23.901 1.00 96.44 204 ALA A O 1
ATOM 1594 N N . GLN A 1 205 ? 31.173 -4.750 -24.757 1.00 94.12 205 GLN A N 1
ATOM 1595 C CA . GLN A 1 205 ? 31.510 -4.977 -26.153 1.00 94.12 205 GLN A CA 1
ATOM 1596 C C . GLN A 1 205 ? 30.739 -4.004 -27.052 1.00 94.12 205 GLN A C 1
ATOM 1598 O O . GLN A 1 205 ? 29.511 -3.996 -27.044 1.00 94.12 205 GLN A O 1
ATOM 1603 N N . ILE A 1 206 ? 31.451 -3.289 -27.920 1.00 94.44 206 ILE A N 1
ATOM 1604 C CA . ILE A 1 206 ? 30.833 -2.535 -29.011 1.00 94.44 206 ILE A CA 1
ATOM 1605 C C . ILE A 1 206 ? 30.442 -3.480 -30.151 1.00 94.44 206 ILE A C 1
ATOM 1607 O O . ILE A 1 206 ? 31.206 -4.365 -30.563 1.00 94.44 206 ILE A O 1
ATOM 1611 N N . VAL A 1 207 ? 29.208 -3.326 -30.618 1.00 87.38 207 VAL A N 1
ATOM 1612 C CA . VAL A 1 207 ? 28.629 -4.053 -31.748 1.00 87.38 207 VAL A CA 1
ATOM 1613 C C . VAL A 1 207 ? 28.028 -3.077 -32.752 1.00 87.38 207 VAL A C 1
ATOM 1615 O O . VAL A 1 207 ? 27.891 -1.899 -32.468 1.00 87.38 207 VAL A O 1
ATOM 1618 N N . ASP A 1 208 ? 27.705 -3.598 -33.928 1.00 83.81 208 ASP A N 1
ATOM 1619 C CA . ASP A 1 208 ? 27.037 -2.892 -35.019 1.00 83.81 208 ASP A CA 1
ATOM 1620 C C . ASP A 1 208 ? 25.882 -3.801 -35.455 1.00 83.81 208 ASP A C 1
ATOM 1622 O O . ASP A 1 208 ? 26.042 -4.707 -36.283 1.00 83.81 208 ASP A O 1
ATOM 1626 N N . SER A 1 209 ? 24.789 -3.721 -34.703 1.00 79.12 209 SER A N 1
ATOM 1627 C CA . SER A 1 209 ? 23.696 -4.700 -34.684 1.00 79.12 209 SER A CA 1
ATOM 1628 C C . SER A 1 209 ? 22.414 -4.193 -35.324 1.00 79.12 209 SER A C 1
ATOM 1630 O O . SER A 1 209 ? 21.618 -5.013 -35.794 1.00 79.12 209 SER A O 1
ATOM 1632 N N . GLU A 1 210 ? 22.229 -2.878 -35.397 1.00 82.19 210 GLU A N 1
ATOM 1633 C CA . GLU A 1 210 ? 21.057 -2.244 -35.987 1.00 82.19 210 GLU A CA 1
ATOM 1634 C C . GLU A 1 210 ? 21.456 -1.210 -37.048 1.00 82.19 210 GLU A C 1
ATOM 1636 O O . GLU A 1 210 ? 22.615 -0.857 -37.210 1.00 82.19 210 GLU A O 1
ATOM 1641 N N . SER A 1 211 ? 20.490 -0.773 -37.859 1.00 72.19 211 SER A N 1
ATOM 1642 C CA . SER A 1 211 ? 20.755 0.237 -38.889 1.00 72.19 211 SER A CA 1
ATOM 1643 C C . SER A 1 211 ? 20.911 1.621 -38.244 1.00 72.19 211 SER A C 1
ATOM 1645 O O . SER A 1 211 ? 20.090 1.939 -37.383 1.00 72.19 211 SER A O 1
ATOM 1647 N N . PRO A 1 212 ? 21.822 2.480 -38.736 1.00 83.31 212 PRO A N 1
ATOM 1648 C CA . PRO A 1 212 ? 22.747 2.254 -39.837 1.00 83.31 212 PRO A CA 1
ATOM 1649 C C . PRO A 1 212 ? 23.980 1.450 -39.390 1.00 83.31 212 PRO A C 1
ATOM 1651 O O . PRO A 1 212 ? 24.504 1.623 -38.304 1.00 83.31 212 PRO A O 1
ATOM 1654 N N . PHE A 1 213 ? 24.455 0.568 -40.273 1.00 78.69 213 PHE A N 1
ATOM 1655 C CA . PHE A 1 213 ? 25.599 -0.290 -39.965 1.00 78.69 213 PHE A CA 1
ATOM 1656 C C . PHE A 1 213 ? 26.921 0.460 -40.188 1.00 78.69 213 PHE A C 1
ATOM 1658 O O . PHE A 1 213 ? 27.438 0.495 -41.316 1.00 78.69 213 PHE A O 1
ATOM 1665 N N . ASN A 1 214 ? 27.442 1.095 -39.136 1.00 72.56 214 ASN A N 1
ATOM 1666 C CA . ASN A 1 214 ? 28.600 2.000 -39.189 1.00 72.56 214 ASN A CA 1
ATOM 1667 C C . ASN A 1 214 ? 29.946 1.273 -38.965 1.00 72.56 214 ASN A C 1
ATOM 1669 O O . ASN A 1 214 ? 31.021 1.855 -39.151 1.00 72.56 214 ASN A O 1
ATOM 1673 N N . GLY A 1 215 ? 29.898 -0.031 -38.685 1.00 72.88 215 GLY A N 1
ATOM 1674 C CA . GLY A 1 215 ? 31.038 -0.922 -38.490 1.00 72.88 215 GLY A CA 1
ATOM 1675 C C . GLY A 1 215 ? 31.477 -1.064 -37.029 1.00 72.88 215 GLY A C 1
ATOM 1676 O O . GLY A 1 215 ? 31.197 -0.238 -36.177 1.00 72.88 215 GLY A O 1
ATOM 1677 N N . LEU A 1 216 ? 32.244 -2.122 -36.740 1.00 68.62 216 LEU A N 1
ATOM 1678 C CA . LEU A 1 216 ? 32.611 -2.543 -35.375 1.00 68.62 216 LEU A CA 1
ATOM 1679 C C . LEU A 1 216 ? 33.718 -1.721 -34.684 1.00 68.62 216 LEU A C 1
ATOM 1681 O O . LEU A 1 216 ? 34.249 -2.191 -33.687 1.00 68.62 216 LEU A O 1
ATOM 1685 N N . PHE A 1 217 ? 34.083 -0.548 -35.214 1.00 81.12 217 PHE A N 1
ATOM 1686 C CA . PHE A 1 217 ? 35.162 0.330 -34.728 1.00 81.12 217 PHE A CA 1
ATOM 1687 C C . PHE A 1 217 ? 36.469 -0.402 -34.354 1.00 81.12 217 PHE A C 1
ATOM 1689 O O . PHE A 1 217 ? 36.621 -0.994 -33.288 1.00 81.12 217 PHE A O 1
ATOM 1696 N N . SER A 1 218 ? 37.489 -0.306 -35.212 1.00 88.25 218 SER A N 1
ATOM 1697 C CA . SER A 1 218 ? 38.814 -0.871 -34.921 1.00 88.25 218 SER A CA 1
ATOM 1698 C C . SER A 1 218 ? 39.935 0.062 -35.362 1.00 88.25 218 SER A C 1
ATOM 1700 O O . SER A 1 218 ? 39.805 0.780 -36.356 1.00 88.25 218 SER A O 1
ATOM 1702 N N . GLN A 1 219 ? 41.048 0.055 -34.628 1.00 90.62 219 GLN A N 1
ATOM 1703 C CA . GLN A 1 219 ? 42.196 0.914 -34.925 1.00 90.62 219 GLN A CA 1
ATOM 1704 C C . GLN A 1 219 ? 43.532 0.273 -34.541 1.00 90.62 219 GLN A C 1
ATOM 1706 O O . GLN A 1 219 ? 43.613 -0.572 -33.658 1.00 90.62 219 GLN A O 1
ATOM 1711 N N . ALA A 1 220 ? 44.616 0.711 -35.184 1.00 91.19 220 ALA A N 1
ATOM 1712 C CA . ALA A 1 220 ? 45.960 0.152 -34.991 1.00 91.19 220 ALA A CA 1
ATOM 1713 C C . ALA A 1 220 ? 46.617 0.517 -33.642 1.00 91.19 220 ALA A C 1
ATOM 1715 O O . ALA A 1 220 ? 47.725 0.073 -33.350 1.00 91.19 220 ALA A O 1
ATOM 1716 N N . THR A 1 221 ? 45.976 1.369 -32.839 1.00 93.56 221 THR A N 1
ATOM 1717 C CA . THR A 1 221 ? 46.468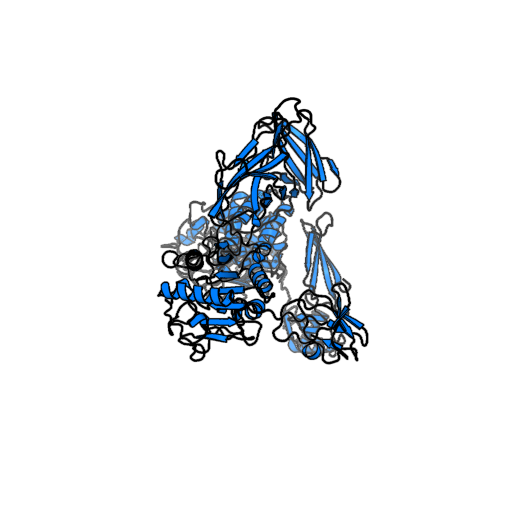 1.837 -31.537 1.00 93.56 221 THR A CA 1
ATOM 1718 C C . THR A 1 221 ? 45.427 1.577 -30.453 1.00 93.56 221 THR A C 1
ATOM 1720 O O . THR A 1 221 ? 44.233 1.683 -30.706 1.00 93.56 221 THR A O 1
ATOM 1723 N N . ASN A 1 222 ? 45.857 1.290 -29.226 1.00 92.12 222 ASN A N 1
ATOM 1724 C CA . ASN A 1 222 ? 44.969 1.145 -28.068 1.00 92.12 222 ASN A CA 1
ATOM 1725 C C . ASN A 1 222 ? 44.544 2.509 -27.474 1.00 92.12 222 ASN A C 1
ATOM 1727 O O . ASN A 1 222 ? 44.119 2.574 -26.326 1.00 92.12 222 ASN A O 1
ATOM 1731 N N . GLN A 1 223 ? 44.726 3.609 -28.214 1.00 95.56 223 GLN A N 1
ATOM 1732 C CA . GLN A 1 223 ? 44.487 4.989 -27.774 1.00 95.56 223 GLN A CA 1
ATOM 1733 C C . GLN A 1 223 ? 43.320 5.608 -28.564 1.00 95.56 223 GLN A C 1
ATOM 1735 O O . GLN A 1 223 ? 43.504 6.030 -29.704 1.00 95.56 223 GLN A O 1
ATOM 1740 N N . TRP A 1 224 ? 42.132 5.654 -27.968 1.00 95.69 224 TRP A N 1
ATOM 1741 C CA . TRP A 1 224 ? 40.860 6.146 -28.517 1.00 95.69 224 TRP A CA 1
ATOM 1742 C C . TRP A 1 224 ? 40.637 7.626 -28.175 1.00 95.69 224 TRP A C 1
ATOM 1744 O O . TRP A 1 224 ? 39.688 8.012 -27.496 1.00 95.69 224 TRP A O 1
ATOM 1754 N N . HIS A 1 225 ? 41.584 8.476 -28.567 1.00 95.62 225 HIS A N 1
ATOM 1755 C CA . HIS A 1 225 ? 41.551 9.918 -28.290 1.00 95.62 225 HIS A CA 1
ATOM 1756 C C . HIS A 1 225 ? 40.884 10.674 -29.442 1.00 95.62 225 HIS A C 1
ATOM 1758 O O . HIS A 1 225 ? 41.506 11.499 -30.118 1.00 95.62 225 HIS A O 1
ATOM 1764 N N . ASN A 1 226 ? 39.631 10.317 -29.705 1.00 94.00 226 ASN A N 1
ATOM 1765 C CA . ASN A 1 226 ? 38.803 10.920 -30.736 1.00 94.00 226 ASN A CA 1
ATOM 1766 C C . ASN A 1 226 ? 38.064 12.129 -30.159 1.00 94.00 226 ASN A C 1
ATOM 1768 O O . ASN A 1 226 ? 37.742 12.168 -28.976 1.00 94.00 226 ASN A O 1
ATOM 1772 N N . LEU A 1 227 ? 37.869 13.148 -30.993 1.00 92.44 227 LEU A N 1
ATOM 1773 C CA . LEU A 1 227 ? 36.969 14.248 -30.666 1.00 92.44 227 LEU A CA 1
ATOM 1774 C C . LEU A 1 227 ? 35.550 13.852 -31.064 1.00 92.44 227 LEU A C 1
ATOM 1776 O O . LEU A 1 227 ? 35.396 12.976 -31.912 1.00 92.44 227 LEU A O 1
ATOM 1780 N N . ARG A 1 228 ? 34.582 14.560 -30.481 1.00 92.75 228 ARG A N 1
ATOM 1781 C CA . ARG A 1 228 ? 33.141 14.356 -30.622 1.00 92.75 228 ARG A CA 1
ATOM 1782 C C . ARG A 1 228 ? 32.703 14.017 -32.049 1.00 92.75 228 ARG A C 1
ATOM 1784 O O . ARG A 1 228 ? 32.220 12.933 -32.278 1.00 92.75 228 ARG A O 1
ATOM 1791 N N . ASN A 1 229 ? 33.143 14.821 -33.022 1.00 92.25 229 ASN A N 1
ATOM 1792 C CA . ASN A 1 229 ? 32.782 14.709 -34.443 1.00 92.25 229 ASN A CA 1
ATOM 1793 C C . ASN A 1 229 ? 33.151 13.401 -35.187 1.00 92.25 229 ASN A C 1
ATOM 1795 O O . ASN A 1 229 ? 33.161 13.368 -36.429 1.00 92.25 229 ASN A O 1
ATOM 1799 N N . ALA A 1 230 ? 33.676 12.407 -34.484 1.00 92.81 230 ALA A N 1
ATOM 1800 C CA . ALA A 1 230 ? 34.112 11.144 -35.025 1.00 92.81 230 ALA A CA 1
ATOM 1801 C C . ALA A 1 230 ? 33.473 10.019 -34.220 1.00 92.81 230 ALA A C 1
ATOM 1803 O O . ALA A 1 230 ? 33.906 9.801 -33.098 1.00 92.81 230 ALA A O 1
ATOM 1804 N N . SER A 1 231 ? 32.655 9.201 -34.892 1.00 90.25 231 SER A N 1
ATOM 1805 C CA . SER A 1 231 ? 31.913 8.026 -34.387 1.00 90.25 231 SER A CA 1
ATOM 1806 C C . SER A 1 231 ? 32.673 7.073 -33.430 1.00 90.25 231 SER A C 1
ATOM 1808 O O . SER A 1 231 ? 32.116 6.254 -32.712 1.00 90.25 231 SER A O 1
ATOM 1810 N N . ALA A 1 232 ? 34.007 7.123 -33.432 1.00 92.62 232 ALA A N 1
ATOM 1811 C CA . ALA A 1 232 ? 34.831 6.390 -32.475 1.00 92.62 232 ALA A CA 1
ATOM 1812 C C . ALA A 1 232 ? 34.813 6.991 -31.049 1.00 92.62 232 ALA A C 1
ATOM 1814 O O . ALA A 1 232 ? 35.269 6.320 -30.120 1.00 92.62 232 ALA A O 1
ATOM 1815 N N . PHE A 1 233 ? 34.352 8.234 -30.872 1.00 95.19 233 PHE A N 1
ATOM 1816 C CA . PHE A 1 233 ? 34.195 8.892 -29.576 1.00 95.19 233 PHE A CA 1
ATOM 1817 C C . PHE A 1 233 ? 33.035 8.265 -28.796 1.00 95.19 233 PHE A C 1
ATOM 1819 O O . PHE A 1 233 ? 33.248 7.784 -27.684 1.00 95.19 233 PHE A O 1
ATOM 1826 N N . GLU A 1 234 ? 31.867 8.150 -29.422 1.00 95.00 234 GLU A N 1
ATOM 1827 C CA . GLU A 1 234 ? 30.654 7.510 -28.898 1.00 95.00 234 GLU A CA 1
ATOM 1828 C C . GLU A 1 234 ? 30.939 6.050 -28.547 1.00 95.00 234 GLU A C 1
ATOM 1830 O O . GLU A 1 234 ? 30.644 5.591 -27.444 1.00 95.00 234 GLU A O 1
ATOM 1835 N N . ALA A 1 235 ? 31.623 5.326 -29.441 1.00 95.25 235 ALA A N 1
ATOM 1836 C CA . ALA A 1 235 ? 32.031 3.949 -29.185 1.00 95.25 235 ALA A CA 1
ATOM 1837 C C . ALA A 1 235 ? 32.920 3.824 -27.931 1.00 95.25 235 ALA A C 1
ATOM 1839 O O . ALA A 1 235 ? 32.722 2.920 -27.113 1.00 95.25 235 ALA A O 1
ATOM 1840 N N . ALA A 1 236 ? 33.888 4.730 -27.744 1.00 96.62 236 ALA A N 1
ATOM 1841 C CA . ALA A 1 236 ? 34.733 4.745 -26.550 1.00 96.62 236 ALA A CA 1
ATOM 1842 C C . ALA A 1 236 ? 33.944 5.132 -25.284 1.00 96.62 236 ALA A C 1
ATOM 1844 O O . ALA A 1 236 ? 34.184 4.547 -24.224 1.00 96.62 236 ALA A O 1
ATOM 1845 N N . ASN A 1 237 ? 32.999 6.070 -25.401 1.00 97.44 237 ASN A N 1
ATOM 1846 C CA . ASN A 1 237 ? 32.122 6.525 -24.322 1.00 97.44 237 ASN A CA 1
ATOM 1847 C C . ASN A 1 237 ? 31.219 5.383 -23.825 1.00 97.44 237 ASN A C 1
ATOM 1849 O O . ASN A 1 237 ? 31.246 5.042 -22.640 1.00 97.44 237 ASN A O 1
ATOM 1853 N N . VAL A 1 238 ? 30.516 4.710 -24.743 1.00 97.81 238 VAL A N 1
ATOM 1854 C CA . VAL A 1 238 ? 29.671 3.538 -24.459 1.00 97.81 238 VAL A CA 1
ATOM 1855 C C . VAL A 1 238 ? 30.485 2.412 -23.830 1.00 97.81 238 VAL A C 1
ATOM 1857 O O . VAL A 1 238 ? 30.090 1.871 -22.795 1.00 97.81 238 VAL A O 1
ATOM 1860 N N . TYR A 1 239 ? 31.646 2.068 -24.402 1.00 97.94 239 TYR A N 1
ATOM 1861 C CA . TYR A 1 239 ? 32.483 1.000 -23.852 1.00 97.94 239 TYR A CA 1
ATOM 1862 C C . TYR A 1 239 ? 32.899 1.298 -22.409 1.00 97.94 239 TYR A C 1
ATOM 1864 O O . TYR A 1 239 ? 32.789 0.426 -21.547 1.00 97.94 239 TYR A O 1
ATOM 1872 N N . TYR A 1 240 ? 33.360 2.525 -22.143 1.00 98.44 240 TYR A N 1
ATOM 1873 C CA . TYR A 1 240 ? 33.809 2.937 -20.817 1.00 98.44 240 TYR A CA 1
ATOM 1874 C C . TYR A 1 240 ? 32.694 2.840 -19.770 1.00 98.44 240 TYR A C 1
ATOM 1876 O O . TYR A 1 240 ? 32.904 2.217 -18.728 1.00 98.44 240 TYR A O 1
ATOM 1884 N N . HIS A 1 241 ? 31.519 3.424 -20.031 1.00 98.69 241 HIS A N 1
ATOM 1885 C CA . HIS A 1 241 ? 30.432 3.464 -19.044 1.00 98.69 241 HIS A CA 1
ATOM 1886 C C . HIS A 1 241 ? 29.849 2.076 -18.763 1.00 98.69 241 HIS A C 1
ATOM 1888 O O . HIS A 1 241 ? 29.615 1.740 -17.598 1.00 98.69 241 HIS A O 1
ATOM 1894 N N . LEU A 1 242 ? 29.697 1.233 -19.792 1.00 98.62 242 LEU A N 1
ATOM 1895 C CA . LEU A 1 242 ? 29.265 -0.156 -19.612 1.00 98.62 242 LEU A CA 1
ATOM 1896 C C . LEU A 1 242 ? 30.296 -0.974 -18.819 1.00 98.62 242 LEU A C 1
ATOM 1898 O O . LEU A 1 242 ? 29.928 -1.637 -17.848 1.00 98.62 242 LEU A O 1
ATOM 1902 N N . ASP A 1 243 ? 31.580 -0.915 -19.191 1.00 98.31 243 ASP A N 1
ATOM 1903 C CA . ASP A 1 243 ? 32.645 -1.671 -18.513 1.00 98.31 243 ASP A CA 1
ATOM 1904 C C . ASP A 1 243 ? 32.790 -1.226 -17.052 1.00 98.31 243 ASP A C 1
ATOM 1906 O O . ASP A 1 243 ? 32.793 -2.064 -16.149 1.00 98.31 243 ASP A O 1
ATOM 1910 N N . ALA A 1 244 ? 32.820 0.085 -16.793 1.00 98.19 244 ALA A N 1
ATOM 1911 C CA . ALA A 1 244 ? 32.945 0.630 -15.444 1.00 98.19 244 ALA A CA 1
ATOM 1912 C C . ALA A 1 244 ? 31.759 0.239 -14.546 1.00 98.19 244 ALA A C 1
ATOM 1914 O O . ALA A 1 244 ? 31.961 -0.166 -13.397 1.00 98.19 244 ALA A O 1
ATOM 1915 N N . SER A 1 245 ? 30.528 0.320 -15.060 1.00 98.50 245 SER A N 1
ATOM 1916 C CA . SER A 1 245 ? 29.326 -0.038 -14.298 1.00 98.50 245 SER A CA 1
ATOM 1917 C C . SER A 1 245 ? 29.271 -1.539 -13.996 1.00 98.50 245 SER A C 1
ATOM 1919 O O . SER A 1 245 ? 29.048 -1.948 -12.854 1.00 98.50 245 SER A O 1
ATOM 1921 N N . MET A 1 246 ? 29.578 -2.379 -14.987 1.00 98.31 246 MET A N 1
ATOM 1922 C CA . MET A 1 246 ? 29.591 -3.830 -14.813 1.00 98.31 246 MET A CA 1
ATOM 1923 C C . MET A 1 246 ? 30.731 -4.306 -13.905 1.00 98.31 246 MET A C 1
ATOM 1925 O O . MET A 1 246 ? 30.518 -5.240 -13.129 1.00 98.31 246 MET A O 1
ATOM 1929 N N . ARG A 1 247 ? 31.901 -3.655 -13.911 1.00 97.50 247 ARG A N 1
ATOM 1930 C CA . ARG A 1 247 ? 32.961 -3.917 -12.919 1.00 97.50 247 ARG A CA 1
ATOM 1931 C C . ARG A 1 247 ? 32.548 -3.515 -11.518 1.00 97.50 247 ARG A C 1
ATOM 1933 O O . ARG A 1 247 ? 32.760 -4.293 -10.595 1.00 97.50 247 ARG A O 1
ATOM 1940 N N . TYR A 1 248 ? 31.912 -2.359 -11.351 1.00 98.38 248 TYR A N 1
ATOM 1941 C CA . TYR A 1 248 ? 31.375 -1.959 -10.052 1.00 98.38 248 TYR A CA 1
ATOM 1942 C C . TYR A 1 248 ? 30.418 -3.028 -9.494 1.00 98.38 248 TYR A C 1
ATOM 1944 O O . TYR A 1 248 ? 30.570 -3.474 -8.357 1.00 98.38 248 TYR A O 1
ATOM 1952 N N . ILE A 1 249 ? 29.498 -3.534 -10.320 1.00 98.50 249 ILE A N 1
ATOM 1953 C CA . ILE A 1 249 ? 28.563 -4.598 -9.924 1.00 98.50 249 ILE A CA 1
ATOM 1954 C C . ILE A 1 249 ? 29.284 -5.917 -9.593 1.00 98.50 249 ILE A C 1
ATOM 1956 O O . ILE A 1 249 ? 28.990 -6.561 -8.582 1.00 98.50 249 ILE A O 1
ATOM 1960 N N . ASN A 1 250 ? 30.202 -6.357 -10.454 1.00 96.00 250 ASN A N 1
ATOM 1961 C CA . ASN A 1 250 ? 30.799 -7.691 -10.357 1.00 96.00 250 ASN A CA 1
ATOM 1962 C C . ASN A 1 250 ? 31.960 -7.765 -9.360 1.00 96.00 250 ASN A C 1
ATOM 1964 O O . ASN A 1 250 ? 32.074 -8.748 -8.630 1.00 96.00 250 ASN A O 1
ATOM 1968 N N . GLU A 1 251 ? 32.809 -6.744 -9.322 1.00 95.00 251 GLU A N 1
ATOM 1969 C CA . GLU A 1 251 ? 34.063 -6.743 -8.566 1.00 95.00 251 GLU A CA 1
ATOM 1970 C C . GLU A 1 251 ? 33.941 -6.012 -7.223 1.00 95.00 251 GLU A C 1
ATOM 1972 O O . GLU A 1 251 ? 34.537 -6.458 -6.242 1.00 95.00 251 GLU A O 1
ATOM 1977 N N . GLU A 1 252 ? 33.168 -4.922 -7.153 1.00 94.56 252 GLU A N 1
ATOM 1978 C CA . GLU A 1 252 ? 33.012 -4.145 -5.913 1.00 94.56 252 GLU A CA 1
ATOM 1979 C C . GLU A 1 252 ? 31.789 -4.577 -5.095 1.00 94.56 252 GLU A C 1
ATOM 1981 O O . GLU A 1 252 ? 31.912 -4.787 -3.887 1.00 94.56 252 GLU A O 1
ATOM 1986 N N . LEU A 1 253 ? 30.622 -4.737 -5.732 1.00 94.75 253 LEU A N 1
ATOM 1987 C CA . LEU A 1 253 ? 29.398 -5.190 -5.054 1.00 94.75 253 LEU A CA 1
ATOM 1988 C C . LEU A 1 253 ? 29.318 -6.722 -4.917 1.00 94.75 253 LEU A C 1
ATOM 1990 O O . LEU A 1 253 ? 28.729 -7.224 -3.963 1.00 94.75 253 LEU A O 1
ATOM 1994 N N . GLY A 1 254 ? 29.927 -7.475 -5.841 1.00 92.12 254 GLY A N 1
ATOM 1995 C CA . GLY A 1 254 ? 30.072 -8.934 -5.751 1.00 92.12 254 GLY A CA 1
ATOM 1996 C C . GLY A 1 254 ? 28.886 -9.765 -6.265 1.00 92.12 254 GLY A C 1
ATOM 1997 O O . GLY A 1 254 ? 28.749 -10.926 -5.872 1.00 92.12 254 GLY A O 1
ATOM 1998 N N . PHE A 1 255 ? 28.036 -9.213 -7.140 1.00 88.19 255 PHE A N 1
ATOM 1999 C CA . PHE A 1 255 ? 26.808 -9.881 -7.610 1.00 88.19 255 PHE A CA 1
ATOM 2000 C C . PHE A 1 255 ? 27.011 -10.914 -8.735 1.00 88.19 255 PHE A C 1
ATOM 2002 O O . PHE A 1 255 ? 26.088 -11.674 -9.017 1.00 88.19 255 PHE A O 1
ATOM 2009 N N . ASN A 1 256 ? 28.201 -11.004 -9.348 1.00 88.81 256 ASN A N 1
ATOM 2010 C CA . ASN A 1 256 ? 28.491 -11.912 -10.476 1.00 88.81 256 ASN A CA 1
ATOM 2011 C C . ASN A 1 256 ? 27.393 -11.892 -11.567 1.00 88.81 256 ASN A C 1
ATOM 2013 O O . ASN A 1 256 ? 26.878 -12.940 -11.970 1.00 88.81 256 ASN A O 1
ATOM 2017 N N . LEU A 1 257 ? 26.997 -10.695 -11.997 1.00 91.81 257 LEU A N 1
ATOM 2018 C CA . LEU A 1 257 ? 25.898 -10.451 -12.923 1.00 91.81 257 LEU A CA 1
ATOM 2019 C C . LEU A 1 257 ? 26.429 -10.208 -14.337 1.00 91.81 257 LEU A C 1
ATOM 2021 O O . LEU A 1 257 ? 27.232 -9.305 -14.549 1.00 91.81 257 LEU A O 1
ATOM 2025 N N . MET A 1 258 ? 25.932 -10.983 -15.299 1.00 91.25 258 MET A N 1
ATOM 2026 C CA . MET A 1 258 ? 26.230 -10.862 -16.729 1.00 91.25 258 MET A CA 1
ATOM 2027 C C . MET A 1 258 ? 24.951 -11.112 -17.545 1.00 91.25 258 MET A C 1
ATOM 2029 O O . MET A 1 258 ? 24.050 -11.787 -17.034 1.00 91.25 258 MET A O 1
ATOM 2033 N N . PRO A 1 259 ? 24.873 -10.642 -18.806 1.00 87.38 259 PRO A N 1
ATOM 2034 C CA . PRO A 1 259 ? 23.777 -10.993 -19.706 1.00 87.38 259 PRO A CA 1
ATOM 2035 C C . PRO A 1 259 ? 23.583 -12.513 -19.791 1.00 87.38 259 PRO A C 1
ATOM 2037 O O . PRO A 1 259 ? 24.553 -13.263 -19.914 1.00 87.38 259 PRO A O 1
ATOM 2040 N N . TYR A 1 260 ? 22.338 -12.992 -19.730 1.00 82.75 260 TYR A N 1
ATOM 2041 C CA . TYR A 1 260 ? 22.051 -14.432 -19.853 1.00 82.75 260 TYR A CA 1
ATOM 2042 C C . TYR A 1 260 ? 21.842 -14.865 -21.311 1.00 82.75 260 TYR A C 1
ATOM 2044 O O . TYR A 1 260 ? 21.886 -16.059 -21.616 1.00 82.75 260 TYR A O 1
ATOM 2052 N N . GLN A 1 261 ? 21.597 -13.908 -22.211 1.00 86.50 261 GLN A N 1
ATOM 2053 C CA . GLN A 1 261 ? 21.315 -14.144 -23.627 1.00 86.50 261 GLN A CA 1
ATOM 2054 C C . GLN A 1 261 ? 22.556 -14.629 -24.385 1.00 86.50 261 GLN A C 1
ATOM 2056 O O . GLN A 1 261 ? 22.440 -15.368 -25.361 1.00 86.50 261 GLN A O 1
ATOM 2061 N N . TYR A 1 262 ? 23.743 -14.224 -23.937 1.00 78.00 262 TYR A N 1
ATOM 2062 C CA . TYR A 1 262 ? 25.025 -14.560 -24.542 1.00 78.00 262 TYR A CA 1
ATOM 2063 C C . TYR A 1 262 ? 26.128 -14.537 -23.481 1.00 78.00 262 TYR A C 1
ATOM 2065 O O . TYR A 1 262 ? 26.001 -13.886 -22.453 1.00 78.00 262 TYR A O 1
ATOM 2073 N N . SER A 1 263 ? 27.242 -15.222 -23.735 1.00 73.56 263 SER A N 1
ATOM 2074 C CA . SER A 1 263 ? 28.438 -15.081 -22.898 1.00 73.56 263 SER A CA 1
ATOM 2075 C C . SER A 1 263 ? 29.307 -13.919 -23.377 1.00 73.56 263 SER A C 1
ATOM 2077 O O . SER A 1 263 ? 29.491 -13.757 -24.585 1.00 73.56 263 SER A O 1
ATOM 2079 N N . GLY A 1 264 ? 29.902 -13.185 -22.440 1.00 78.19 264 GLY A N 1
ATOM 2080 C CA . GLY A 1 264 ? 30.762 -12.031 -22.709 1.00 78.19 264 GLY A CA 1
ATOM 2081 C C . GLY A 1 264 ? 30.159 -10.735 -22.175 1.00 78.19 264 GLY A C 1
ATOM 2082 O O . GLY A 1 264 ? 29.123 -10.761 -21.513 1.00 78.19 264 GLY A O 1
ATOM 2083 N N . GLY A 1 265 ? 30.833 -9.622 -22.454 1.00 85.06 265 GLY A N 1
ATOM 2084 C CA . GLY A 1 265 ? 30.425 -8.300 -21.997 1.00 85.06 265 GLY A CA 1
ATOM 2085 C C . GLY A 1 265 ? 29.114 -7.808 -22.602 1.00 85.06 265 GLY A C 1
ATOM 2086 O O . GLY A 1 265 ? 28.695 -8.282 -23.658 1.00 85.06 265 GLY A O 1
ATOM 2087 N N . VAL A 1 266 ? 28.498 -6.830 -21.938 1.00 96.94 266 VAL A N 1
ATOM 2088 C CA . VAL A 1 266 ? 27.289 -6.137 -22.397 1.00 96.94 266 VAL A CA 1
ATOM 2089 C C . VAL A 1 266 ? 27.517 -5.571 -23.795 1.00 96.94 266 VAL A C 1
ATOM 2091 O O . VAL A 1 266 ? 28.481 -4.841 -24.022 1.00 96.94 266 VAL A O 1
ATOM 2094 N N . LYS A 1 267 ? 26.644 -5.933 -24.736 1.00 94.94 267 LYS A N 1
ATOM 2095 C CA . LYS A 1 267 ? 26.737 -5.524 -26.138 1.00 94.94 267 LYS A CA 1
ATOM 2096 C C . LYS A 1 267 ? 25.971 -4.228 -26.374 1.00 94.94 267 LYS A C 1
ATOM 2098 O O . LYS A 1 267 ? 24.750 -4.224 -26.220 1.00 94.94 267 LYS A O 1
ATOM 2103 N N . GLY A 1 268 ? 26.691 -3.187 -26.776 1.00 95.31 268 GLY A N 1
ATOM 2104 C CA . GLY A 1 268 ? 26.148 -1.867 -27.075 1.00 95.31 268 GLY A CA 1
ATOM 2105 C C . GLY A 1 268 ? 26.426 -1.430 -28.512 1.00 95.31 268 GLY A C 1
ATOM 2106 O O . GLY A 1 268 ? 27.559 -1.563 -28.980 1.00 95.31 268 GLY A O 1
ATOM 2107 N N . ASP A 1 269 ? 25.402 -0.920 -29.186 1.00 95.12 269 ASP A N 1
ATOM 2108 C CA . ASP A 1 269 ? 25.472 -0.320 -30.518 1.00 95.12 269 ASP A CA 1
ATOM 2109 C C . ASP A 1 269 ? 25.359 1.213 -30.417 1.00 95.12 269 ASP A C 1
ATOM 2111 O O . ASP A 1 269 ? 24.255 1.727 -30.215 1.00 95.12 269 ASP A O 1
ATOM 2115 N N . PRO A 1 270 ? 26.483 1.951 -30.492 1.00 94.62 270 PRO A N 1
ATOM 2116 C CA . PRO A 1 270 ? 26.508 3.394 -30.254 1.00 94.62 270 PRO A CA 1
ATOM 2117 C C . PRO A 1 270 ? 25.805 4.231 -31.332 1.00 94.62 270 PRO A C 1
ATOM 2119 O O . PRO A 1 270 ? 25.586 5.413 -31.086 1.00 94.62 270 PRO A O 1
ATOM 2122 N N . HIS A 1 271 ? 25.474 3.647 -32.491 1.00 91.62 271 HIS A N 1
ATOM 2123 C CA . HIS A 1 271 ? 24.894 4.368 -33.631 1.00 91.62 271 HIS A CA 1
ATOM 2124 C C . HIS A 1 271 ? 23.662 3.656 -34.197 1.00 91.62 271 HIS A C 1
ATOM 2126 O O . HIS A 1 271 ? 23.432 3.691 -35.396 1.00 91.62 271 HIS A O 1
ATOM 2132 N N . GLY A 1 272 ? 22.876 2.964 -33.377 1.00 87.12 272 GLY A N 1
ATOM 2133 C CA . GLY A 1 272 ? 21.672 2.272 -33.830 1.00 87.12 272 GLY A CA 1
ATOM 2134 C C . GLY A 1 272 ? 20.514 3.204 -34.227 1.00 87.12 272 GLY A C 1
ATOM 2135 O O . GLY A 1 272 ? 20.643 4.412 -34.414 1.00 87.12 272 GLY A O 1
ATOM 2136 N N . LEU A 1 273 ? 19.322 2.618 -34.380 1.00 88.62 273 LEU A N 1
ATOM 2137 C CA . LEU A 1 273 ? 18.042 3.327 -34.557 1.00 88.62 273 LEU A CA 1
ATOM 2138 C C . LEU A 1 273 ? 17.938 4.326 -35.739 1.00 88.62 273 LEU A C 1
ATOM 2140 O O . LEU A 1 273 ? 16.953 5.061 -35.851 1.00 88.62 273 LEU A O 1
ATOM 2144 N N . SER A 1 274 ? 18.882 4.313 -36.684 1.00 87.38 274 SER A N 1
ATOM 2145 C CA . SER A 1 274 ? 18.858 5.072 -37.948 1.00 87.38 274 SER A CA 1
ATOM 2146 C C . SER A 1 274 ? 18.665 6.583 -37.773 1.00 87.38 274 SER A C 1
ATOM 2148 O O . SER A 1 274 ? 17.934 7.201 -38.553 1.00 87.38 274 SER A O 1
ATOM 2150 N N . GLY A 1 275 ? 19.329 7.162 -36.766 1.00 85.56 275 GLY A N 1
ATOM 2151 C CA . GLY A 1 275 ? 19.285 8.597 -36.455 1.00 85.56 275 GLY A CA 1
ATOM 2152 C C . GLY A 1 275 ? 18.013 9.051 -35.731 1.00 85.56 275 GLY A C 1
ATOM 2153 O O . GLY A 1 275 ? 17.636 10.217 -35.830 1.00 85.56 275 GLY A O 1
ATOM 2154 N N . SER A 1 276 ? 17.302 8.129 -35.075 1.00 89.25 276 SER A N 1
ATOM 2155 C CA . SER A 1 276 ? 16.191 8.484 -34.179 1.00 89.25 276 SER A CA 1
ATOM 2156 C C . SER A 1 276 ? 16.725 9.119 -32.892 1.00 89.25 276 SER A C 1
ATOM 2158 O O . SER A 1 276 ? 17.814 8.772 -32.468 1.00 89.25 276 SER A O 1
ATOM 2160 N N . ASP A 1 277 ? 15.948 10.014 -32.284 1.00 90.12 277 ASP A N 1
ATOM 2161 C CA . ASP A 1 277 ? 16.163 10.556 -30.928 1.00 90.12 277 ASP A CA 1
ATOM 2162 C C . ASP A 1 277 ? 15.506 9.574 -29.945 1.00 90.12 277 ASP A C 1
ATOM 2164 O O . ASP A 1 277 ? 14.312 9.701 -29.644 1.00 90.12 277 ASP A O 1
ATOM 2168 N N . ASN A 1 278 ? 16.191 8.449 -29.703 1.00 90.62 278 ASN A N 1
ATOM 2169 C CA . ASN A 1 278 ? 15.702 7.332 -28.897 1.00 90.62 278 ASN A CA 1
ATOM 2170 C C . ASN A 1 278 ? 16.805 6.286 -28.649 1.00 90.62 278 ASN A C 1
ATOM 2172 O O . ASN A 1 278 ? 17.594 5.966 -29.545 1.00 90.62 278 ASN A O 1
ATOM 2176 N N . SER A 1 279 ? 16.709 5.610 -27.508 1.00 95.25 279 SER A N 1
ATOM 2177 C CA . SER A 1 279 ? 17.539 4.472 -27.112 1.00 95.25 279 SER A CA 1
ATOM 2178 C C . SER A 1 279 ? 16.684 3.265 -26.725 1.00 95.25 279 SER A C 1
ATOM 2180 O O . SER A 1 279 ? 15.474 3.382 -26.503 1.00 95.25 279 SER A O 1
ATOM 2182 N N . HIS A 1 280 ? 17.284 2.070 -26.690 1.00 91.31 280 HIS A N 1
ATOM 2183 C CA . HIS A 1 280 ? 16.602 0.899 -26.134 1.00 91.31 280 HIS A CA 1
ATOM 2184 C C . HIS A 1 280 ? 17.529 -0.192 -25.603 1.00 91.31 280 HIS A C 1
ATOM 2186 O O . HIS A 1 280 ? 18.648 -0.404 -26.075 1.00 91.31 280 HIS A O 1
ATOM 2192 N N . TYR A 1 281 ? 16.959 -0.994 -24.709 1.00 95.19 281 TYR A N 1
ATOM 2193 C CA . TYR A 1 281 ? 17.349 -2.362 -24.406 1.00 95.19 281 TYR A CA 1
ATOM 2194 C C . TYR A 1 281 ? 16.322 -3.356 -24.969 1.00 95.19 281 TYR A C 1
ATOM 2196 O O . TYR A 1 281 ? 15.112 -3.210 -24.778 1.00 95.19 281 TYR A O 1
ATOM 2204 N N . ILE A 1 282 ? 16.794 -4.434 -25.601 1.00 85.19 282 ILE A N 1
ATOM 2205 C CA . ILE A 1 282 ? 15.928 -5.504 -26.118 1.00 85.19 282 ILE A CA 1
ATOM 2206 C C . ILE A 1 282 ? 16.133 -6.793 -25.311 1.00 85.19 282 ILE A C 1
ATOM 2208 O O . ILE A 1 282 ? 17.118 -7.505 -25.507 1.00 85.19 282 ILE A O 1
ATOM 2212 N N . SER A 1 283 ? 15.153 -7.185 -24.483 1.00 81.75 283 SER A N 1
ATOM 2213 C CA . SER A 1 283 ? 15.233 -8.401 -23.642 1.00 81.75 283 SER A CA 1
ATOM 2214 C C . SER A 1 283 ? 15.543 -9.687 -24.414 1.00 81.75 283 SER A C 1
ATOM 2216 O O . SER A 1 283 ? 16.224 -10.571 -23.897 1.00 81.75 283 SER A O 1
ATOM 2218 N N . SER A 1 284 ? 15.067 -9.833 -25.656 1.00 72.25 284 SER A N 1
ATOM 2219 C CA . SER A 1 284 ? 15.300 -11.062 -26.430 1.00 72.25 284 SER A CA 1
ATOM 2220 C C . SER A 1 284 ? 16.747 -11.231 -26.885 1.00 72.25 284 SER A C 1
ATOM 2222 O O . SER A 1 284 ? 17.204 -12.364 -27.027 1.00 72.25 284 SER A O 1
ATOM 2224 N N . THR A 1 285 ? 17.458 -10.129 -27.133 1.00 74.56 285 THR A N 1
ATOM 2225 C CA . THR A 1 285 ? 18.856 -10.156 -27.585 1.00 74.56 285 THR A CA 1
ATOM 2226 C C . THR A 1 285 ? 19.825 -9.838 -26.456 1.00 74.56 285 THR A C 1
ATOM 2228 O O . THR A 1 285 ? 20.974 -10.258 -26.531 1.00 74.56 285 THR A O 1
ATOM 2231 N N . GLY A 1 286 ? 19.372 -9.141 -25.411 1.00 81.44 286 GLY A N 1
ATOM 2232 C CA . GLY A 1 286 ? 20.209 -8.592 -24.350 1.00 81.44 286 GLY A CA 1
ATOM 2233 C C . GLY A 1 286 ? 21.099 -7.440 -24.828 1.00 81.44 286 GLY A C 1
ATOM 2234 O O . GLY A 1 286 ? 22.135 -7.198 -24.211 1.00 81.44 286 GLY A O 1
ATOM 2235 N N . GLN A 1 287 ? 20.777 -6.822 -25.968 1.00 88.69 287 GLN A N 1
ATOM 2236 C CA . GLN A 1 287 ? 21.581 -5.774 -26.602 1.00 88.69 287 GLN A CA 1
ATOM 2237 C C . GLN A 1 287 ? 20.978 -4.397 -26.346 1.00 88.69 287 GLN A C 1
ATOM 2239 O O . GLN A 1 287 ? 19.759 -4.266 -26.206 1.00 88.69 287 GLN A O 1
ATOM 2244 N N . LEU A 1 288 ? 21.864 -3.407 -26.293 1.00 96.50 288 LEU A N 1
ATOM 2245 C CA . LEU A 1 288 ? 21.536 -2.001 -26.143 1.00 96.50 288 LEU A CA 1
ATOM 2246 C C . LEU A 1 288 ? 21.882 -1.276 -27.440 1.00 96.50 288 LEU A C 1
ATOM 2248 O O . LEU A 1 288 ? 22.891 -1.611 -28.068 1.00 96.50 288 LEU A O 1
ATOM 2252 N N . ALA A 1 289 ? 21.074 -0.296 -27.819 1.00 93.44 289 ALA A N 1
ATOM 2253 C CA . ALA A 1 289 ? 21.350 0.562 -28.960 1.00 93.44 289 ALA A CA 1
ATOM 2254 C C . ALA A 1 289 ? 20.919 2.001 -28.670 1.00 93.44 289 ALA A C 1
ATOM 2256 O O . ALA A 1 289 ? 19.948 2.230 -27.944 1.00 93.44 289 ALA A O 1
ATOM 2257 N N . TRP A 1 290 ? 21.646 2.943 -29.259 1.00 96.12 290 TRP A N 1
ATOM 2258 C CA . TRP A 1 290 ? 21.465 4.381 -29.073 1.00 96.12 290 TRP A CA 1
ATOM 2259 C C . TRP A 1 290 ? 21.370 5.077 -30.421 1.00 96.12 290 TRP A C 1
ATOM 2261 O O . TRP A 1 290 ? 22.091 4.712 -31.350 1.00 96.12 290 TRP A O 1
ATOM 2271 N N . GLY A 1 291 ? 20.444 6.022 -30.530 1.00 92.31 291 GLY A N 1
ATOM 2272 C CA . GLY A 1 291 ? 20.263 6.840 -31.715 1.00 92.31 291 GLY A CA 1
ATOM 2273 C C . GLY A 1 291 ? 21.168 8.075 -31.748 1.00 92.31 291 GLY A C 1
ATOM 2274 O O . GLY A 1 291 ? 21.993 8.292 -30.868 1.00 92.31 291 GLY A O 1
ATOM 2275 N N . GLU A 1 292 ? 21.016 8.865 -32.811 1.00 90.06 292 GLU A N 1
ATOM 2276 C CA . GLU A 1 292 ? 21.810 10.078 -33.111 1.00 90.06 292 GLU A CA 1
ATOM 2277 C C . GLU A 1 292 ? 20.877 11.282 -33.376 1.00 90.06 292 GLU A C 1
ATOM 2279 O O . GLU A 1 292 ? 21.122 12.139 -34.232 1.00 90.06 292 GLU A O 1
ATOM 2284 N N . GLY A 1 293 ? 19.679 11.265 -32.786 1.00 85.19 293 GLY A N 1
ATOM 2285 C CA . GLY A 1 293 ? 18.661 12.278 -33.027 1.00 85.19 293 GLY A CA 1
ATOM 2286 C C . GLY A 1 293 ? 18.689 13.355 -31.953 1.00 85.19 293 GLY A C 1
ATOM 2287 O O . GLY A 1 293 ? 18.472 13.068 -30.795 1.00 85.19 293 GLY A O 1
ATOM 2288 N N . GLY A 1 294 ? 18.861 14.620 -32.339 1.00 88.31 294 GLY A N 1
ATOM 2289 C CA . GLY A 1 294 ? 18.929 15.702 -31.355 1.00 88.31 294 GLY A CA 1
ATOM 2290 C C . GLY A 1 294 ? 20.327 15.794 -30.756 1.00 88.31 294 GLY A C 1
ATOM 2291 O O . GLY A 1 294 ? 21.206 16.346 -31.411 1.00 88.31 294 GLY A O 1
ATOM 2292 N N . VAL A 1 295 ? 20.503 15.319 -29.526 1.00 91.50 295 VAL A N 1
ATOM 2293 C CA . VAL A 1 295 ? 21.821 15.006 -28.956 1.00 91.50 295 VAL A CA 1
ATOM 2294 C C . VAL A 1 295 ? 22.088 13.534 -29.254 1.00 91.50 295 VAL A C 1
ATOM 2296 O O . VAL A 1 295 ? 21.170 12.733 -29.192 1.00 91.50 295 VAL A O 1
ATOM 2299 N N . ASP A 1 296 ? 23.322 13.163 -29.577 1.00 92.69 296 ASP A N 1
ATOM 2300 C CA . ASP A 1 296 ? 23.640 11.748 -29.753 1.00 92.69 296 ASP A CA 1
ATOM 2301 C C . ASP A 1 296 ? 23.548 11.038 -28.391 1.00 92.69 296 ASP A C 1
ATOM 2303 O O . ASP A 1 296 ? 24.352 11.288 -27.487 1.00 92.69 296 ASP A O 1
ATOM 2307 N N . ASP A 1 297 ? 22.563 10.152 -28.234 1.00 94.38 297 ASP A N 1
ATOM 2308 C CA . ASP A 1 297 ? 22.243 9.447 -26.988 1.00 94.38 297 ASP A CA 1
ATOM 2309 C C . ASP A 1 297 ? 23.471 8.734 -26.380 1.00 94.38 297 ASP A C 1
ATOM 2311 O O . ASP A 1 297 ? 23.619 8.620 -25.161 1.00 94.38 297 ASP A O 1
ATOM 2315 N N . SER A 1 298 ? 24.389 8.259 -27.229 1.00 94.94 298 SER A N 1
ATOM 2316 C CA . SER A 1 298 ? 25.634 7.579 -26.842 1.00 94.94 298 SER A CA 1
ATOM 2317 C C . SER A 1 298 ? 26.722 8.519 -26.295 1.00 94.94 298 SER A C 1
ATOM 2319 O O . SER A 1 298 ? 27.786 8.066 -25.853 1.00 94.94 298 SER A O 1
ATOM 2321 N N . GLU A 1 299 ? 26.462 9.824 -26.240 1.00 95.38 299 GLU A N 1
ATOM 2322 C CA . GLU A 1 299 ? 27.307 10.812 -25.570 1.00 95.38 299 GLU A CA 1
ATOM 2323 C C . GLU A 1 299 ? 26.899 11.088 -24.121 1.00 95.38 299 GLU A C 1
ATOM 2325 O O . GLU A 1 299 ? 27.742 11.521 -23.326 1.00 95.38 299 GLU A O 1
ATOM 2330 N N . ASP A 1 300 ? 25.638 10.840 -23.760 1.00 96.44 300 ASP A N 1
ATOM 2331 C CA . ASP A 1 300 ? 25.131 11.055 -22.407 1.00 96.44 300 ASP A CA 1
ATOM 2332 C C . ASP A 1 300 ? 25.260 9.769 -21.573 1.00 96.44 300 ASP A C 1
ATOM 2334 O O . ASP A 1 300 ? 24.618 8.743 -21.817 1.00 96.44 300 ASP A O 1
ATOM 2338 N N . ALA A 1 301 ? 26.100 9.832 -20.537 1.00 97.00 301 ALA A N 1
ATOM 2339 C CA . ALA A 1 301 ? 26.305 8.724 -19.611 1.00 97.00 301 ALA A CA 1
ATOM 2340 C C . ALA A 1 301 ? 24.999 8.282 -18.927 1.00 97.00 301 ALA A C 1
ATOM 2342 O O . ALA A 1 301 ? 24.837 7.093 -18.637 1.00 97.00 301 ALA A O 1
ATOM 2343 N N . ASP A 1 302 ? 24.067 9.208 -18.681 1.00 97.50 302 ASP A N 1
ATOM 2344 C CA . ASP A 1 302 ? 22.787 8.886 -18.056 1.00 97.50 302 ASP A CA 1
ATOM 2345 C C . ASP A 1 302 ? 21.928 8.012 -18.987 1.00 97.50 302 ASP A C 1
ATOM 2347 O O . ASP A 1 302 ? 21.324 7.050 -18.512 1.00 97.50 302 ASP A O 1
ATOM 2351 N N . VAL A 1 303 ? 21.920 8.276 -20.302 1.00 98.00 303 VAL A N 1
ATOM 2352 C CA . VAL A 1 303 ? 21.173 7.468 -21.289 1.00 98.00 303 VAL A CA 1
ATOM 2353 C C . VAL A 1 303 ? 21.780 6.070 -21.405 1.00 98.00 303 VAL A C 1
ATOM 2355 O O . VAL A 1 303 ? 21.069 5.066 -21.318 1.00 98.00 303 VAL A O 1
ATOM 2358 N N . ILE A 1 304 ? 23.111 5.973 -21.494 1.00 98.62 304 ILE A N 1
ATOM 2359 C CA . ILE A 1 304 ? 23.814 4.680 -21.547 1.00 98.62 304 ILE A CA 1
ATOM 2360 C C . ILE A 1 304 ? 23.483 3.819 -20.320 1.00 98.62 304 ILE A C 1
ATOM 2362 O O . ILE A 1 304 ? 23.196 2.623 -20.436 1.00 98.62 304 ILE A O 1
ATOM 2366 N N . LEU A 1 305 ? 23.528 4.418 -19.129 1.00 98.69 305 LEU A N 1
ATOM 2367 C CA . LEU A 1 305 ? 23.301 3.704 -17.876 1.00 98.69 305 LEU A CA 1
ATOM 2368 C C . LEU A 1 305 ? 21.819 3.438 -17.591 1.00 98.69 305 LEU A C 1
ATOM 2370 O O . LEU A 1 305 ? 21.517 2.458 -16.906 1.00 98.69 305 LEU A O 1
ATOM 2374 N N . HIS A 1 306 ? 20.906 4.247 -18.128 1.00 98.56 306 HIS A N 1
ATOM 2375 C CA . HIS A 1 306 ? 19.471 3.981 -18.074 1.00 98.56 306 HIS A CA 1
ATOM 2376 C C . HIS A 1 306 ? 19.124 2.696 -18.830 1.00 98.56 306 HIS A C 1
ATOM 2378 O O . HIS A 1 306 ? 18.513 1.789 -18.257 1.00 98.56 306 HIS A O 1
ATOM 2384 N N . GLU A 1 307 ? 19.611 2.563 -20.066 1.00 98.38 307 GLU A N 1
ATOM 2385 C CA . GLU A 1 307 ? 19.413 1.346 -20.860 1.00 98.38 307 GLU A CA 1
ATOM 2386 C C . GLU A 1 307 ? 20.109 0.132 -20.236 1.00 98.38 307 GLU A C 1
ATOM 2388 O O . GLU A 1 307 ? 19.567 -0.980 -20.226 1.00 98.38 307 GLU A O 1
ATOM 2393 N N . LEU A 1 308 ? 21.280 0.333 -19.617 1.00 98.69 308 LEU A N 1
ATOM 2394 C CA . LEU A 1 308 ? 21.898 -0.707 -18.798 1.00 98.69 308 LEU A CA 1
ATOM 2395 C C . LEU A 1 308 ? 20.981 -1.117 -17.642 1.00 98.69 308 LEU A C 1
ATOM 2397 O O . LEU A 1 308 ? 20.867 -2.309 -17.377 1.00 98.69 308 LEU A O 1
ATOM 2401 N N . GLY A 1 309 ? 20.292 -0.180 -16.988 1.00 98.31 309 GLY A N 1
ATOM 2402 C CA . GLY A 1 309 ? 19.340 -0.464 -15.913 1.00 98.31 309 GLY A CA 1
ATOM 2403 C C . GLY A 1 309 ? 18.200 -1.401 -16.328 1.00 98.31 309 GLY A C 1
ATOM 2404 O O . GLY A 1 309 ? 17.837 -2.289 -15.549 1.00 98.31 309 GLY A O 1
ATOM 2405 N N . HIS A 1 310 ? 17.700 -1.295 -17.566 1.00 97.88 310 HIS A N 1
ATOM 2406 C CA . HIS A 1 310 ? 16.792 -2.298 -18.137 1.00 97.88 310 HIS A CA 1
ATOM 2407 C C . HIS A 1 310 ? 17.468 -3.669 -18.258 1.00 97.88 310 HIS A C 1
ATOM 2409 O O . HIS A 1 310 ? 16.911 -4.673 -17.810 1.00 97.88 310 HIS A O 1
ATOM 2415 N N . GLY A 1 311 ? 18.694 -3.715 -18.785 1.00 97.25 311 GLY A N 1
ATOM 2416 C CA . GLY A 1 311 ? 19.498 -4.937 -18.836 1.00 97.25 311 GLY A CA 1
ATOM 2417 C C . GLY A 1 311 ? 19.674 -5.590 -17.463 1.00 97.25 311 GLY A C 1
ATOM 2418 O O . GLY A 1 311 ? 19.370 -6.769 -17.300 1.00 97.25 311 GLY A O 1
ATOM 2419 N N . LEU A 1 312 ? 20.073 -4.826 -16.443 1.00 98.38 312 LEU A N 1
ATOM 2420 C CA . LEU A 1 312 ? 20.262 -5.319 -15.075 1.00 98.38 312 LEU A CA 1
ATOM 2421 C C . LEU A 1 312 ? 18.979 -5.931 -14.508 1.00 98.38 312 LEU A C 1
ATOM 2423 O O . LEU A 1 312 ? 19.015 -7.037 -13.963 1.00 98.38 312 LEU A O 1
ATOM 2427 N N . HIS A 1 313 ? 17.847 -5.242 -14.670 1.00 97.69 313 HIS A N 1
ATOM 2428 C CA . HIS A 1 313 ? 16.545 -5.734 -14.229 1.00 97.69 313 HIS A CA 1
ATOM 2429 C C . HIS A 1 313 ? 16.177 -7.047 -14.934 1.00 97.69 313 HIS A C 1
ATOM 2431 O O . HIS A 1 313 ? 15.768 -8.007 -14.278 1.00 97.69 313 HIS A O 1
ATOM 2437 N N . ASP A 1 314 ? 16.388 -7.138 -16.247 1.00 95.88 314 ASP A N 1
ATOM 2438 C CA . ASP A 1 314 ? 16.107 -8.341 -17.033 1.00 95.88 314 ASP A CA 1
ATOM 2439 C C . ASP A 1 314 ? 17.044 -9.509 -16.691 1.00 95.88 314 ASP A C 1
ATOM 2441 O O . ASP A 1 314 ? 16.605 -10.655 -16.594 1.00 95.88 314 ASP A O 1
ATOM 2445 N N . TRP A 1 315 ? 18.334 -9.249 -16.474 1.00 96.12 315 TRP A N 1
ATOM 2446 C CA . TRP A 1 315 ? 19.317 -10.298 -16.199 1.00 96.12 315 TRP A CA 1
ATOM 2447 C C . TRP A 1 315 ? 19.187 -10.867 -14.788 1.00 96.12 315 TRP A C 1
ATOM 2449 O O . TRP A 1 315 ? 19.251 -12.087 -14.625 1.00 96.12 315 TRP A O 1
ATOM 2459 N N . LEU A 1 316 ? 18.932 -10.021 -13.784 1.00 94.69 316 LEU A N 1
ATOM 2460 C CA . LEU A 1 316 ? 18.684 -10.463 -12.405 1.00 94.69 316 LEU A CA 1
ATOM 2461 C C . LEU A 1 316 ? 17.413 -11.311 -12.298 1.00 94.69 316 LEU A C 1
ATOM 2463 O O . LEU A 1 316 ? 17.385 -12.301 -11.567 1.00 94.69 316 LEU A O 1
ATOM 2467 N N . THR A 1 317 ? 16.384 -10.962 -13.071 1.00 90.31 317 THR A N 1
ATOM 2468 C CA . THR A 1 317 ? 15.105 -11.689 -13.113 1.00 90.31 317 THR A CA 1
ATOM 2469 C C . THR A 1 317 ? 15.080 -12.813 -14.157 1.00 90.31 317 THR A C 1
ATOM 2471 O O . THR A 1 317 ? 14.080 -13.521 -14.276 1.00 90.31 317 THR A O 1
ATOM 2474 N N . ASN A 1 318 ? 16.177 -13.021 -14.899 1.00 87.69 318 ASN A N 1
ATOM 2475 C CA . ASN A 1 318 ? 16.318 -14.022 -15.962 1.00 87.69 318 ASN A CA 1
ATOM 2476 C C . ASN A 1 318 ? 15.191 -13.944 -17.020 1.00 87.69 318 ASN A C 1
ATOM 2478 O O . ASN A 1 318 ? 14.504 -14.933 -17.296 1.00 87.69 318 ASN A O 1
ATOM 2482 N N . GLY A 1 319 ? 15.006 -12.761 -17.605 1.00 85.38 319 GLY A N 1
ATOM 2483 C CA . GLY A 1 319 ? 13.967 -12.479 -18.601 1.00 85.38 319 GLY A CA 1
ATOM 2484 C C . GLY A 1 319 ? 12.633 -12.032 -18.000 1.00 85.38 319 GLY A C 1
ATOM 2485 O O . GLY A 1 319 ? 11.620 -12.006 -18.697 1.00 85.38 319 GLY A O 1
ATOM 2486 N N . GLY A 1 320 ? 12.614 -11.760 -16.694 1.00 85.00 320 GLY A N 1
ATOM 2487 C CA . GLY A 1 320 ? 11.434 -11.401 -15.917 1.00 85.00 320 GLY A CA 1
ATOM 2488 C C . GLY A 1 320 ? 11.314 -9.903 -15.645 1.00 85.00 320 GLY A C 1
ATOM 2489 O O . GLY A 1 320 ? 10.722 -9.543 -14.633 1.00 85.00 320 GLY A O 1
ATOM 2490 N N . LEU A 1 321 ? 11.875 -9.040 -16.495 1.00 91.44 321 LEU A N 1
ATOM 2491 C CA . LEU A 1 321 ? 11.739 -7.590 -16.360 1.00 91.44 321 LEU A CA 1
ATOM 2492 C C . LEU A 1 321 ? 10.256 -7.193 -16.300 1.00 91.44 321 LEU A C 1
ATOM 2494 O O . LEU A 1 321 ? 9.446 -7.652 -17.110 1.00 91.44 321 LEU A O 1
ATOM 2498 N N . SER A 1 322 ? 9.902 -6.317 -15.357 1.00 94.38 322 SER A N 1
ATOM 2499 C CA . SER A 1 322 ? 8.535 -5.814 -15.197 1.00 94.38 322 SER A CA 1
ATOM 2500 C C . SER A 1 322 ? 8.398 -4.337 -15.556 1.00 94.38 322 SER A C 1
ATOM 2502 O O . SER A 1 322 ? 9.092 -3.478 -15.014 1.00 94.38 322 SER A O 1
ATOM 2504 N N . GLN A 1 323 ? 7.427 -4.039 -16.421 1.00 94.06 323 GLN A N 1
ATOM 2505 C CA . GLN A 1 323 ? 6.979 -2.675 -16.727 1.00 94.06 323 GLN A CA 1
ATOM 2506 C C . GLN A 1 323 ? 5.710 -2.277 -15.956 1.00 94.06 323 GLN A C 1
ATOM 2508 O O . GLN A 1 323 ? 5.133 -1.216 -16.200 1.00 94.06 323 GLN A O 1
ATOM 2513 N N . VAL A 1 324 ? 5.246 -3.115 -15.022 1.00 95.56 324 VAL A N 1
ATOM 2514 C CA . VAL A 1 324 ? 4.050 -2.813 -14.229 1.00 95.56 324 VAL A CA 1
ATOM 2515 C C . VAL A 1 324 ? 4.301 -1.541 -13.418 1.00 95.56 324 VAL A C 1
ATOM 2517 O O . VAL A 1 324 ? 5.264 -1.449 -12.659 1.00 95.56 324 VAL A O 1
ATOM 2520 N N . ASN A 1 325 ? 3.435 -0.543 -13.617 1.00 97.19 325 ASN A N 1
ATOM 2521 C CA . ASN A 1 325 ? 3.553 0.792 -13.028 1.00 97.19 325 ASN A CA 1
ATOM 2522 C C . ASN A 1 325 ? 4.898 1.485 -13.314 1.00 97.19 325 ASN A C 1
ATOM 2524 O O . ASN A 1 325 ? 5.398 2.219 -12.470 1.00 97.19 325 ASN A O 1
ATOM 2528 N N . GLY A 1 326 ? 5.518 1.233 -14.471 1.00 96.94 326 GLY A N 1
ATOM 2529 C CA . GLY A 1 326 ? 6.774 1.889 -14.848 1.00 96.94 326 GLY A CA 1
ATOM 2530 C C . GLY A 1 326 ? 7.988 1.465 -14.021 1.00 96.94 326 GLY A C 1
ATOM 2531 O O . GLY A 1 326 ? 8.976 2.191 -13.977 1.00 96.94 326 GLY A O 1
ATOM 2532 N N . LEU A 1 327 ? 7.932 0.311 -13.340 1.00 98.19 327 LEU A N 1
ATOM 2533 C CA . LEU A 1 327 ? 9.018 -0.149 -12.470 1.00 98.19 327 LEU A CA 1
ATOM 2534 C C . LEU A 1 327 ? 10.370 -0.181 -13.198 1.00 98.19 327 LEU A C 1
ATOM 2536 O O . LEU A 1 327 ? 11.336 0.384 -12.692 1.00 98.19 327 LEU A O 1
ATOM 2540 N N . SER A 1 328 ? 10.445 -0.791 -14.388 1.00 97.31 328 SER A N 1
ATOM 2541 C CA . SER A 1 328 ? 11.726 -0.880 -15.092 1.00 97.31 328 SER A CA 1
ATOM 2542 C C . SER A 1 328 ? 12.254 0.460 -15.599 1.00 97.31 328 SER A C 1
ATOM 2544 O O . SER A 1 328 ? 13.469 0.622 -15.627 1.00 97.31 328 SER A O 1
ATOM 2546 N N . GLU A 1 329 ? 11.388 1.404 -15.967 1.00 98.12 329 GLU A N 1
ATOM 2547 C CA . GLU A 1 329 ? 11.802 2.780 -16.283 1.00 98.12 329 GLU A CA 1
ATOM 2548 C C . GLU A 1 329 ? 12.451 3.442 -15.067 1.00 98.12 329 GLU A C 1
ATOM 2550 O O . GLU A 1 329 ? 13.541 4.004 -15.149 1.00 98.12 329 GLU A O 1
ATOM 2555 N N . GLY A 1 330 ? 11.823 3.290 -13.897 1.00 98.19 330 GLY A N 1
ATOM 2556 C CA . GLY A 1 330 ? 12.384 3.771 -12.639 1.00 98.19 330 GLY A CA 1
ATOM 2557 C C . GLY A 1 330 ? 13.705 3.089 -12.266 1.00 98.19 330 GLY A C 1
ATOM 2558 O O . GLY A 1 330 ? 14.554 3.716 -11.638 1.00 98.19 330 GLY A O 1
ATOM 2559 N N . CYS A 1 331 ? 13.902 1.817 -12.636 1.00 98.38 331 CYS A N 1
ATOM 2560 C CA . CYS A 1 331 ? 15.176 1.114 -12.458 1.00 98.38 331 CYS A CA 1
ATOM 2561 C C . CYS A 1 331 ? 16.299 1.751 -13.286 1.00 98.38 331 CYS A C 1
ATOM 2563 O O . CYS A 1 331 ? 17.393 1.944 -12.754 1.00 98.38 331 CYS A O 1
ATOM 2565 N N . GLY A 1 332 ? 16.026 2.096 -14.548 1.00 98.31 332 GLY A N 1
ATOM 2566 C CA . GLY A 1 332 ? 16.969 2.816 -15.404 1.00 98.31 332 GLY A CA 1
ATOM 2567 C C . GLY A 1 332 ? 17.308 4.198 -14.846 1.00 98.31 332 GLY A C 1
ATOM 2568 O O . GLY A 1 332 ? 18.481 4.515 -14.652 1.00 98.31 332 GLY A O 1
ATOM 2569 N N . ASP A 1 333 ? 16.287 4.986 -14.494 1.00 98.62 333 ASP A N 1
ATOM 2570 C CA . ASP A 1 333 ? 16.460 6.340 -13.945 1.00 98.62 333 ASP A CA 1
ATOM 2571 C C . ASP A 1 333 ? 17.258 6.337 -12.632 1.00 98.62 333 ASP A C 1
ATOM 2573 O O . ASP A 1 333 ? 18.135 7.179 -12.422 1.00 98.62 333 ASP A O 1
ATOM 2577 N N . TYR A 1 334 ? 16.988 5.369 -11.749 1.00 98.75 334 TYR A N 1
ATOM 2578 C CA . TYR A 1 334 ? 17.750 5.192 -10.514 1.00 98.75 334 TYR A CA 1
ATOM 2579 C C . TYR A 1 334 ? 19.216 4.848 -10.794 1.00 98.75 334 TYR A C 1
ATOM 2581 O O . TYR A 1 334 ? 20.106 5.452 -10.194 1.00 98.75 334 TYR A O 1
ATOM 2589 N N . TRP A 1 335 ? 19.485 3.886 -11.683 1.00 98.69 335 TRP A N 1
ATOM 2590 C CA . TRP A 1 335 ? 20.851 3.418 -11.927 1.00 98.69 335 TRP A CA 1
ATOM 2591 C C . TRP A 1 335 ? 21.728 4.512 -12.548 1.00 98.69 335 TRP A C 1
ATOM 2593 O O . TRP A 1 335 ? 22.852 4.737 -12.086 1.00 98.69 335 TRP A O 1
ATOM 2603 N N . ALA A 1 336 ? 21.180 5.246 -13.521 1.00 98.38 336 ALA A N 1
ATOM 2604 C CA . ALA A 1 336 ? 21.819 6.416 -14.114 1.00 98.38 336 ALA A CA 1
ATOM 2605 C C . ALA A 1 336 ? 22.137 7.481 -13.051 1.00 98.38 336 ALA A C 1
ATOM 2607 O O . ALA A 1 336 ? 23.292 7.888 -12.887 1.00 98.38 336 ALA A O 1
ATOM 2608 N N . ASN A 1 337 ? 21.147 7.875 -12.243 1.00 97.50 337 ASN A N 1
ATOM 2609 C CA . ASN A 1 337 ? 21.357 8.949 -11.275 1.00 97.50 337 ASN A CA 1
ATOM 2610 C C . ASN A 1 337 ? 22.219 8.527 -10.067 1.00 97.50 337 ASN A C 1
ATOM 2612 O O . ASN A 1 337 ? 22.977 9.341 -9.539 1.00 97.50 337 ASN A O 1
ATOM 2616 N N . SER A 1 338 ? 22.193 7.255 -9.647 1.00 98.31 338 SER A N 1
ATOM 2617 C CA . SER A 1 338 ? 23.120 6.736 -8.625 1.00 98.31 338 SER A CA 1
ATOM 2618 C C . SER A 1 338 ? 24.578 6.923 -9.065 1.00 98.31 338 SER A C 1
ATOM 2620 O O . SER A 1 338 ? 25.423 7.354 -8.270 1.00 98.31 338 SER A O 1
ATOM 2622 N N . TYR A 1 339 ? 24.877 6.681 -10.348 1.00 98.00 339 TYR A N 1
ATOM 2623 C CA . TYR A 1 339 ? 26.192 6.959 -10.923 1.00 98.00 339 TYR A CA 1
ATOM 2624 C C . TYR A 1 339 ? 26.491 8.458 -10.977 1.00 98.00 339 TYR A C 1
ATOM 2626 O O . TYR A 1 339 ? 27.506 8.888 -10.420 1.00 98.00 339 TYR A O 1
ATOM 2634 N N . ASN A 1 340 ? 25.616 9.254 -11.596 1.00 95.50 340 ASN A N 1
ATOM 2635 C CA . ASN A 1 340 ? 25.826 10.689 -11.793 1.00 95.50 340 ASN A CA 1
ATOM 2636 C C . ASN A 1 340 ? 26.040 11.417 -10.453 1.00 95.50 340 ASN A C 1
ATOM 2638 O O . ASN A 1 340 ? 27.073 12.061 -10.230 1.00 95.50 340 ASN A O 1
ATOM 2642 N N . ARG A 1 341 ? 25.140 11.198 -9.488 1.00 95.12 341 ARG A N 1
ATOM 2643 C CA . ARG A 1 341 ? 25.213 11.796 -8.148 1.00 95.12 341 ARG A CA 1
ATOM 2644 C C . ARG A 1 341 ? 26.480 11.396 -7.393 1.00 95.12 341 ARG A C 1
ATOM 2646 O O . ARG A 1 341 ? 27.047 12.225 -6.680 1.00 95.12 341 ARG A O 1
ATOM 2653 N N . SER A 1 342 ? 26.994 10.179 -7.597 1.00 96.31 342 SER A N 1
ATOM 2654 C CA . SER A 1 342 ? 28.250 9.729 -6.973 1.00 96.31 342 SER A CA 1
ATOM 2655 C C . SER A 1 342 ? 29.483 10.543 -7.389 1.00 96.31 342 SER A C 1
ATOM 2657 O O . SER A 1 342 ? 30.484 10.560 -6.666 1.00 96.31 342 SER A O 1
ATOM 2659 N N . LYS A 1 343 ? 29.417 11.254 -8.523 1.00 95.31 343 LYS A N 1
ATOM 2660 C CA . LYS A 1 343 ? 30.495 12.124 -9.012 1.00 95.31 343 LYS A CA 1
ATOM 2661 C C . LYS A 1 343 ? 30.580 13.454 -8.256 1.00 95.31 343 LYS A C 1
ATOM 2663 O O . LYS A 1 343 ? 31.613 14.115 -8.329 1.00 95.31 343 LYS A O 1
ATOM 2668 N N . ASN A 1 344 ? 29.552 13.812 -7.478 1.00 95.00 344 ASN A N 1
ATOM 2669 C CA . ASN A 1 344 ? 29.514 14.985 -6.593 1.00 95.00 344 ASN A CA 1
ATOM 2670 C C . ASN A 1 344 ? 29.712 16.348 -7.297 1.00 95.00 344 ASN A C 1
ATOM 2672 O O . ASN A 1 344 ? 30.273 17.275 -6.708 1.00 95.00 344 ASN A O 1
ATOM 2676 N N . PHE A 1 345 ? 29.261 16.494 -8.547 1.00 96.50 345 PHE A N 1
ATOM 2677 C CA . PHE A 1 345 ? 29.306 17.782 -9.261 1.00 96.50 345 PHE A CA 1
ATOM 2678 C C . PHE A 1 345 ? 28.212 18.759 -8.812 1.00 96.50 345 PHE A C 1
ATOM 2680 O O . PHE A 1 345 ? 28.442 19.972 -8.776 1.00 96.50 345 PHE A O 1
ATOM 2687 N N . TRP A 1 346 ? 27.049 18.232 -8.431 1.00 96.06 346 TRP A N 1
ATOM 2688 C CA . TRP A 1 346 ? 25.881 18.994 -8.001 1.00 96.06 346 TRP A CA 1
ATOM 2689 C C . TRP A 1 346 ? 25.566 18.756 -6.524 1.00 96.06 346 TRP A C 1
ATOM 2691 O O . TRP A 1 346 ? 25.927 17.728 -5.950 1.00 96.06 346 TRP A O 1
ATOM 2701 N N . THR A 1 347 ? 24.884 19.714 -5.903 1.00 94.94 347 THR A N 1
ATOM 2702 C CA . THR A 1 347 ? 24.396 19.621 -4.519 1.00 94.94 347 THR A CA 1
ATOM 2703 C C . THR A 1 347 ? 22.869 19.674 -4.492 1.00 94.94 347 THR A C 1
ATOM 2705 O O . THR A 1 347 ? 22.290 20.208 -5.431 1.00 94.94 347 THR A O 1
ATOM 2708 N N . PRO A 1 348 ? 22.189 19.256 -3.407 1.00 94.44 348 PRO A N 1
ATOM 2709 C CA . PRO A 1 348 ? 20.727 19.368 -3.301 1.00 94.44 348 PRO A CA 1
ATOM 2710 C C . PRO A 1 348 ? 20.150 20.785 -3.501 1.00 94.44 348 PRO A C 1
ATOM 2712 O O . PRO A 1 348 ? 18.942 20.936 -3.681 1.00 94.44 348 PRO A O 1
ATOM 2715 N N . ALA A 1 349 ? 20.989 21.827 -3.449 1.00 95.31 349 ALA A N 1
ATOM 2716 C CA . ALA A 1 349 ? 20.605 23.209 -3.738 1.00 95.31 349 ALA A CA 1
ATOM 2717 C C . ALA A 1 349 ? 20.524 23.529 -5.245 1.00 95.31 349 ALA A C 1
ATOM 2719 O O . ALA A 1 349 ? 19.936 24.544 -5.619 1.00 95.31 349 ALA A O 1
ATOM 2720 N N . ASP A 1 350 ? 21.116 22.691 -6.094 1.00 96.00 350 ASP A N 1
ATOM 2721 C CA . ASP A 1 350 ? 21.151 22.839 -7.545 1.00 96.00 350 ASP A CA 1
ATOM 2722 C C . ASP A 1 350 ? 20.009 22.011 -8.174 1.00 96.00 350 ASP A C 1
ATOM 2724 O O . ASP A 1 350 ? 19.870 20.831 -7.845 1.00 96.00 350 ASP A O 1
ATOM 2728 N N . PRO A 1 351 ? 19.187 22.562 -9.089 1.00 95.19 351 PRO A N 1
ATOM 2729 C CA . PRO A 1 351 ? 18.137 21.794 -9.771 1.00 95.19 351 PRO A CA 1
ATOM 2730 C C . PRO A 1 351 ? 18.645 20.523 -10.470 1.00 95.19 351 PRO A C 1
ATOM 2732 O O . PRO A 1 351 ? 17.977 19.493 -10.432 1.00 95.19 351 PRO A O 1
ATOM 2735 N N . GLN A 1 352 ? 19.849 20.589 -11.038 1.00 95.75 352 GLN A N 1
ATOM 2736 C CA . GLN A 1 352 ? 20.512 19.525 -11.794 1.00 95.75 352 GLN A CA 1
ATOM 2737 C C . GLN A 1 352 ? 20.822 18.295 -10.938 1.00 95.75 352 GLN A C 1
ATOM 2739 O O . GLN A 1 352 ? 20.905 17.194 -11.462 1.00 95.75 352 GLN A O 1
ATOM 2744 N N . TYR A 1 353 ? 20.913 18.451 -9.614 1.00 95.94 353 TYR A N 1
ATOM 2745 C CA . TYR A 1 353 ? 21.064 17.325 -8.686 1.00 95.94 353 TYR A CA 1
ATOM 2746 C C . TYR A 1 353 ? 19.907 16.317 -8.765 1.00 95.94 353 TYR A C 1
ATOM 2748 O O . TYR A 1 353 ? 20.036 15.153 -8.370 1.00 95.94 353 TYR A O 1
ATOM 2756 N N . TRP A 1 354 ? 18.756 16.780 -9.253 1.00 96.12 354 TRP A N 1
ATOM 2757 C CA . TRP A 1 354 ? 17.543 15.991 -9.401 1.00 96.12 354 TRP A CA 1
ATOM 2758 C C . TRP A 1 354 ? 17.280 15.571 -10.841 1.00 96.12 354 TRP A C 1
ATOM 2760 O O . TRP A 1 354 ? 16.302 14.871 -11.062 1.00 96.12 354 TRP A O 1
ATOM 2770 N N . TRP A 1 355 ? 18.071 16.018 -11.815 1.00 96.88 355 TRP A N 1
ATOM 2771 C CA . TRP A 1 355 ? 17.831 15.739 -13.230 1.00 96.88 355 TRP A CA 1
ATOM 2772 C C . TRP A 1 355 ? 18.416 14.386 -13.625 1.00 96.88 355 TRP A C 1
ATOM 2774 O O . TRP A 1 355 ? 19.454 13.987 -13.110 1.00 96.88 355 TRP A O 1
ATOM 2784 N N . VAL A 1 356 ? 17.757 13.709 -14.558 1.00 96.19 356 VAL A N 1
ATOM 2785 C CA . VAL A 1 356 ? 18.290 12.567 -15.315 1.00 96.19 356 VAL A CA 1
ATOM 2786 C C . VAL A 1 356 ? 18.338 12.986 -16.785 1.00 96.19 356 VAL A C 1
ATOM 2788 O O . VAL A 1 356 ? 17.427 13.710 -17.213 1.00 96.19 356 VAL A O 1
ATOM 2791 N N . PHE A 1 357 ? 19.359 12.539 -17.525 1.00 95.81 357 PHE A N 1
ATOM 2792 C CA . PHE A 1 357 ? 19.603 12.881 -18.940 1.00 95.81 357 PHE A CA 1
ATOM 2793 C C . PHE A 1 357 ? 19.941 14.358 -19.091 1.00 95.81 357 PHE A C 1
ATOM 2795 O O . PHE A 1 357 ? 19.200 15.132 -19.689 1.00 95.81 357 PHE A O 1
ATOM 2802 N N . GLN A 1 358 ? 20.991 14.813 -18.415 1.00 92.94 358 GLN A N 1
ATOM 2803 C CA . GLN A 1 358 ? 21.280 16.247 -18.354 1.00 92.94 358 GLN A CA 1
ATOM 2804 C C . GLN A 1 358 ? 21.775 16.799 -19.693 1.00 92.94 358 GLN A C 1
ATOM 2806 O O . GLN A 1 358 ? 21.480 17.958 -19.986 1.00 92.94 358 GLN A O 1
ATOM 2811 N N . TRP A 1 359 ? 22.507 16.006 -20.483 1.00 94.75 359 TRP A N 1
ATOM 2812 C CA . TRP A 1 359 ? 22.984 16.417 -21.802 1.00 94.75 359 TRP A CA 1
ATOM 2813 C C . TRP A 1 359 ? 21.909 16.200 -22.862 1.00 94.75 359 TRP A C 1
ATOM 2815 O O . TRP A 1 359 ? 21.574 17.147 -23.579 1.00 94.75 359 TRP A O 1
ATOM 2825 N N . ASP A 1 360 ? 21.334 15.001 -22.885 1.00 94.06 360 ASP A N 1
ATOM 2826 C CA . ASP A 1 360 ? 20.336 14.573 -23.863 1.00 94.06 360 ASP A CA 1
ATOM 2827 C C . ASP A 1 360 ? 18.936 15.179 -23.627 1.00 94.06 360 ASP A C 1
ATOM 2829 O O . ASP A 1 360 ? 18.240 15.578 -24.560 1.00 94.06 360 ASP A O 1
ATOM 2833 N N . GLY A 1 361 ? 18.556 15.367 -22.365 1.00 93.38 361 GLY A N 1
ATOM 2834 C CA . GLY A 1 361 ? 17.301 15.985 -21.939 1.00 93.38 361 GLY A CA 1
ATOM 2835 C C . GLY A 1 361 ? 17.464 17.402 -21.381 1.00 93.38 361 GLY A C 1
ATOM 2836 O O . GLY A 1 361 ? 18.494 18.063 -21.513 1.00 93.38 361 GLY A O 1
ATOM 2837 N N . HIS A 1 362 ? 16.396 17.910 -20.750 1.00 94.69 362 HIS A N 1
ATOM 2838 C CA . HIS A 1 362 ? 16.334 19.261 -20.152 1.00 94.69 362 HIS A CA 1
ATOM 2839 C C . HIS A 1 362 ? 16.735 20.385 -21.124 1.00 94.69 362 HIS A C 1
ATOM 2841 O O . HIS A 1 362 ? 17.278 21.427 -20.736 1.00 94.69 362 HIS A O 1
ATOM 2847 N N . ASN A 1 363 ? 16.444 20.182 -22.406 1.00 92.75 363 ASN A N 1
ATOM 2848 C CA . ASN A 1 363 ? 16.874 21.026 -23.511 1.00 92.75 363 ASN A CA 1
ATOM 2849 C C . ASN A 1 363 ? 15.711 21.194 -24.528 1.00 92.75 363 ASN A C 1
ATOM 2851 O O . ASN A 1 363 ? 14.576 20.797 -24.251 1.00 92.75 363 ASN A O 1
ATOM 2855 N N . PRO A 1 364 ? 15.908 21.865 -25.681 1.00 91.12 364 PRO A N 1
ATOM 2856 C CA . PRO A 1 364 ? 14.834 22.056 -26.661 1.00 91.12 364 PRO A CA 1
ATOM 2857 C C . PRO A 1 364 ? 14.330 20.789 -27.371 1.00 91.12 364 PRO A C 1
ATOM 2859 O O . PRO A 1 364 ? 13.294 20.885 -28.031 1.00 91.12 364 PRO A O 1
ATOM 2862 N N . PHE A 1 365 ? 15.045 19.662 -27.290 1.00 88.50 365 PHE A N 1
ATOM 2863 C CA . PHE A 1 365 ? 14.642 18.390 -27.894 1.00 88.50 365 PHE A CA 1
ATOM 2864 C C . PHE A 1 365 ? 13.564 17.721 -27.037 1.00 88.50 365 PHE A C 1
ATOM 2866 O O . PHE A 1 365 ? 12.459 17.480 -27.530 1.00 88.50 365 PHE A O 1
ATOM 2873 N N . TRP A 1 366 ? 13.808 17.565 -25.729 1.00 92.69 366 TRP A N 1
ATOM 2874 C CA . TRP A 1 366 ? 12.799 17.079 -24.788 1.00 92.69 366 TRP A CA 1
ATOM 2875 C C . TRP A 1 366 ? 13.038 17.513 -23.329 1.00 92.69 366 TRP A C 1
ATOM 2877 O O . TRP A 1 366 ? 14.092 18.015 -22.938 1.00 92.69 366 TRP A O 1
ATOM 2887 N N . GLY A 1 367 ? 11.998 17.364 -22.501 1.00 92.62 367 GLY A N 1
ATOM 2888 C CA . GLY A 1 367 ? 11.940 17.931 -21.147 1.00 92.62 367 GLY A CA 1
ATOM 2889 C C . GLY A 1 367 ? 12.754 17.206 -20.069 1.00 92.62 367 GLY A C 1
ATOM 2890 O O . GLY A 1 367 ? 12.809 17.712 -18.951 1.00 92.62 367 GLY A O 1
ATOM 2891 N N . GLY A 1 368 ? 13.367 16.060 -20.378 1.00 93.38 368 GLY A N 1
ATOM 2892 C CA . GLY A 1 368 ? 14.083 15.228 -19.409 1.00 93.38 368 GLY A CA 1
ATOM 2893 C C . GLY A 1 368 ? 13.188 14.589 -18.333 1.00 93.38 368 GLY A C 1
ATOM 2894 O O . GLY A 1 368 ? 11.963 14.750 -18.316 1.00 93.38 368 GLY A O 1
ATOM 2895 N N . ARG A 1 369 ? 13.821 13.860 -17.405 1.00 97.12 369 ARG A N 1
ATOM 2896 C CA . ARG A 1 369 ? 13.188 13.274 -16.204 1.00 97.12 369 ARG A CA 1
ATOM 2897 C C . ARG A 1 369 ? 13.864 13.762 -14.923 1.00 97.12 369 ARG A C 1
ATOM 2899 O O . ARG A 1 369 ? 14.954 14.342 -14.966 1.00 97.12 369 ARG A O 1
ATOM 2906 N N . VAL A 1 370 ? 13.204 13.555 -13.782 1.00 97.62 370 VAL A N 1
ATOM 2907 C CA . VAL A 1 370 ? 13.698 13.963 -12.461 1.00 97.62 370 VAL A CA 1
ATOM 2908 C C . VAL A 1 370 ? 13.548 12.881 -11.386 1.00 97.62 370 VAL A C 1
ATOM 2910 O O . VAL A 1 370 ? 12.625 12.072 -11.414 1.00 97.62 370 VAL A O 1
ATOM 2913 N N . THR A 1 371 ? 14.417 12.924 -10.373 1.00 97.25 371 THR A N 1
ATOM 2914 C CA . THR A 1 371 ? 14.384 12.055 -9.180 1.00 97.25 371 THR A CA 1
ATOM 2915 C C . THR A 1 371 ? 14.001 12.801 -7.894 1.00 97.25 371 THR A C 1
ATOM 2917 O O . THR A 1 371 ? 14.370 12.396 -6.791 1.00 97.25 371 THR A O 1
ATOM 2920 N N . ASN A 1 372 ? 13.282 13.917 -8.014 1.00 96.62 372 ASN A N 1
ATOM 2921 C CA . ASN A 1 372 ? 12.561 14.575 -6.916 1.00 96.62 372 ASN A CA 1
ATOM 2922 C C . ASN A 1 372 ? 11.054 14.664 -7.205 1.00 96.62 372 ASN A C 1
ATOM 2924 O O . ASN A 1 372 ? 10.372 15.592 -6.765 1.00 96.62 372 ASN A O 1
ATOM 2928 N N . TYR A 1 373 ? 10.540 13.708 -7.976 1.00 97.38 373 TYR A N 1
ATOM 2929 C CA . TYR A 1 373 ? 9.146 13.656 -8.377 1.00 97.38 373 TYR A CA 1
ATOM 2930 C C . TYR A 1 373 ? 8.251 13.406 -7.159 1.00 97.38 373 TYR A C 1
ATOM 2932 O O . TYR A 1 373 ? 8.461 12.458 -6.406 1.00 97.38 373 TYR A O 1
ATOM 2940 N N . THR A 1 374 ? 7.263 14.272 -6.930 1.00 95.62 374 THR A N 1
ATOM 2941 C CA . THR A 1 374 ? 6.537 14.338 -5.650 1.00 95.62 374 THR A CA 1
ATOM 2942 C C . THR A 1 374 ? 5.279 13.475 -5.586 1.00 95.62 374 THR A C 1
ATOM 2944 O O . THR A 1 374 ? 4.777 13.244 -4.486 1.00 95.62 374 THR A O 1
ATOM 2947 N N . ALA A 1 375 ? 4.783 12.949 -6.708 1.00 95.69 375 ALA A N 1
ATOM 2948 C CA . ALA A 1 375 ? 3.598 12.084 -6.733 1.00 95.69 375 ALA A CA 1
ATOM 2949 C C . ALA A 1 375 ? 3.813 10.819 -5.881 1.00 95.69 375 ALA A C 1
ATOM 2951 O O . ALA A 1 375 ? 4.931 10.317 -5.839 1.00 95.69 375 ALA A O 1
ATOM 2952 N N . THR A 1 376 ? 2.803 10.329 -5.162 1.00 95.81 376 THR A N 1
ATOM 2953 C CA . THR A 1 376 ? 2.921 9.184 -4.234 1.00 95.81 376 THR A CA 1
ATOM 2954 C C . THR A 1 376 ? 2.267 7.927 -4.799 1.00 95.81 376 THR A C 1
ATOM 2956 O O . THR A 1 376 ? 1.284 8.008 -5.524 1.00 95.81 376 THR A O 1
ATOM 2959 N N . TYR A 1 377 ? 2.766 6.743 -4.460 1.00 96.31 377 TYR A N 1
ATOM 2960 C CA . TYR A 1 377 ? 2.175 5.480 -4.905 1.00 96.31 377 TYR A CA 1
ATOM 2961 C C . TYR A 1 377 ? 0.973 5.077 -4.017 1.00 96.31 377 TYR A C 1
ATOM 2963 O O . TYR A 1 377 ? 0.994 5.357 -2.823 1.00 96.31 377 TYR A O 1
ATOM 2971 N N . PRO A 1 378 ? -0.079 4.416 -4.539 1.00 95.44 378 PRO A N 1
ATOM 2972 C CA . PRO A 1 378 ? -0.410 4.275 -5.956 1.00 95.44 378 PRO A CA 1
ATOM 2973 C C . PRO A 1 378 ? -1.164 5.495 -6.521 1.00 95.44 378 PRO A C 1
ATOM 2975 O O . PRO A 1 378 ? -1.417 5.539 -7.719 1.00 95.44 378 PRO A O 1
ATOM 2978 N N . GLY A 1 379 ? -1.547 6.475 -5.691 1.00 93.19 379 GLY A N 1
ATOM 2979 C CA . GLY A 1 379 ? -2.448 7.573 -6.086 1.00 93.19 379 GLY A CA 1
ATOM 2980 C C . GLY A 1 379 ? -1.909 8.528 -7.162 1.00 93.19 379 GLY A C 1
ATOM 2981 O O . GLY A 1 379 ? -2.681 9.234 -7.798 1.00 93.19 379 GLY A O 1
ATOM 2982 N N . GLY A 1 380 ? -0.597 8.548 -7.370 1.00 92.44 380 GLY A N 1
ATOM 2983 C CA . GLY A 1 380 ? 0.115 9.348 -8.361 1.00 92.44 380 GLY A CA 1
ATOM 2984 C C . GLY A 1 380 ? 0.368 8.641 -9.691 1.00 92.44 380 GLY A C 1
ATOM 2985 O O . GLY A 1 380 ? 1.021 9.225 -10.552 1.00 92.44 380 GLY A O 1
ATOM 2986 N N . LEU A 1 381 ? -0.103 7.400 -9.857 1.00 95.12 381 LEU A N 1
ATOM 2987 C CA . LEU A 1 381 ? 0.007 6.670 -11.118 1.00 95.12 381 LEU A CA 1
ATOM 2988 C C . LEU A 1 381 ? -0.865 7.323 -12.195 1.00 95.12 381 LEU A C 1
ATOM 2990 O O . LEU A 1 381 ? -2.055 7.554 -11.985 1.00 95.12 381 LEU A O 1
ATOM 2994 N N . VAL A 1 382 ? -0.284 7.556 -13.370 1.00 95.81 382 VAL A N 1
ATOM 2995 C CA . VAL A 1 382 ? -0.976 8.128 -14.538 1.00 95.81 382 VAL A CA 1
ATOM 2996 C C . VAL A 1 382 ? -1.049 7.158 -15.721 1.00 95.81 382 VAL A C 1
ATOM 2998 O O . VAL A 1 382 ? -1.592 7.504 -16.768 1.00 95.81 382 VAL A O 1
ATOM 3001 N N . GLY A 1 383 ? -0.506 5.942 -15.579 1.00 92.69 38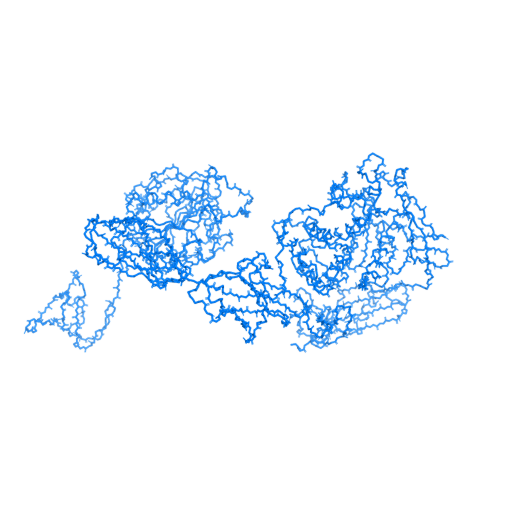3 GLY A N 1
ATOM 3002 C CA . GLY A 1 383 ? -0.516 4.919 -16.630 1.00 92.69 383 GLY A CA 1
ATOM 3003 C C . GLY A 1 383 ? 0.525 5.151 -17.729 1.00 92.69 383 GLY A C 1
ATOM 3004 O O . GLY A 1 383 ? 0.459 4.513 -18.780 1.00 92.69 383 GLY A O 1
ATOM 3005 N N . SER A 1 384 ? 1.484 6.050 -17.495 1.00 95.69 384 SER A N 1
ATOM 3006 C CA . SER A 1 384 ? 2.624 6.318 -18.374 1.00 95.69 384 SER A CA 1
ATOM 3007 C C . SER A 1 384 ? 3.875 5.759 -17.714 1.00 95.69 384 SER A C 1
ATOM 3009 O O . SER A 1 384 ? 4.314 6.290 -16.698 1.00 95.69 384 SER A O 1
ATOM 3011 N N . VAL A 1 385 ? 4.459 4.703 -18.286 1.00 93.94 385 VAL A N 1
ATOM 3012 C CA . VAL A 1 385 ? 5.584 3.975 -17.668 1.00 93.94 385 VAL A CA 1
ATOM 3013 C C . VAL A 1 385 ? 6.767 4.888 -17.325 1.00 93.94 385 VAL A C 1
ATOM 3015 O O . VAL A 1 385 ? 7.291 4.800 -16.218 1.00 93.94 385 VAL A O 1
ATOM 3018 N N . HIS A 1 386 ? 7.118 5.832 -18.202 1.00 93.50 386 HIS A N 1
ATOM 3019 C CA . HIS A 1 386 ? 8.209 6.783 -17.961 1.00 93.50 386 HIS A CA 1
ATOM 3020 C C . HIS A 1 386 ? 7.874 7.785 -16.847 1.00 93.50 386 HIS A C 1
ATOM 3022 O O . HIS A 1 386 ? 8.733 8.163 -16.054 1.00 93.50 386 HIS A O 1
ATOM 3028 N N . THR A 1 387 ? 6.615 8.226 -16.762 1.00 95.50 387 THR A N 1
ATOM 3029 C CA . THR A 1 387 ? 6.183 9.168 -15.720 1.00 95.50 387 THR A CA 1
ATOM 3030 C C . THR A 1 387 ? 6.077 8.475 -14.366 1.00 95.50 387 THR A C 1
ATOM 3032 O O . THR A 1 387 ? 6.603 8.984 -13.378 1.00 95.50 387 THR A O 1
ATOM 3035 N N . ASP A 1 388 ? 5.455 7.298 -14.338 1.00 97.56 388 ASP A N 1
ATOM 3036 C CA . ASP A 1 388 ? 5.220 6.504 -13.134 1.00 97.56 388 ASP A CA 1
ATOM 3037 C C . ASP A 1 388 ? 6.543 5.993 -12.536 1.00 97.56 388 ASP A C 1
ATOM 3039 O O . ASP A 1 388 ? 6.713 5.998 -11.312 1.00 97.56 388 ASP A O 1
ATOM 3043 N N . GLY A 1 389 ? 7.516 5.629 -13.383 1.00 97.69 389 GLY A N 1
ATOM 3044 C CA . GLY A 1 389 ? 8.851 5.180 -12.972 1.00 97.69 389 GLY A CA 1
ATOM 3045 C C . GLY A 1 389 ? 9.635 6.208 -12.147 1.00 97.69 389 GLY A C 1
ATOM 3046 O O . GLY A 1 389 ? 10.368 5.831 -11.228 1.00 97.69 389 GLY A O 1
ATOM 3047 N N . GLN A 1 390 ? 9.407 7.510 -12.363 1.00 98.31 390 GLN A N 1
ATOM 3048 C CA . GLN A 1 390 ? 10.059 8.567 -11.580 1.00 98.31 390 GLN A CA 1
ATOM 3049 C C . GLN A 1 390 ? 9.698 8.507 -10.088 1.00 98.31 390 GLN A C 1
ATOM 3051 O O . GLN A 1 390 ? 10.506 8.923 -9.255 1.00 98.31 390 GLN A O 1
ATOM 3056 N N . MET A 1 391 ? 8.524 7.979 -9.708 1.00 98.31 391 MET A N 1
ATOM 3057 C CA . MET A 1 391 ? 8.169 7.797 -8.291 1.00 98.31 391 MET A CA 1
ATOM 3058 C C . MET A 1 391 ? 9.101 6.800 -7.600 1.00 98.31 391 MET A C 1
ATOM 3060 O O . MET A 1 391 ? 9.557 7.062 -6.480 1.00 98.31 391 MET A O 1
ATOM 3064 N N . TRP A 1 392 ? 9.398 5.687 -8.274 1.00 98.31 392 TRP A N 1
ATOM 3065 C CA . TRP A 1 392 ? 10.318 4.659 -7.796 1.00 98.31 392 TRP A CA 1
ATOM 3066 C C . TRP A 1 392 ? 11.739 5.212 -7.686 1.00 98.31 392 TRP A C 1
ATOM 3068 O O . TRP A 1 392 ? 12.305 5.221 -6.591 1.00 98.31 392 TRP A O 1
ATOM 3078 N N . ALA A 1 393 ? 12.266 5.784 -8.774 1.00 98.56 393 ALA A N 1
ATOM 3079 C CA . ALA A 1 393 ? 13.613 6.353 -8.803 1.00 98.56 393 ALA A CA 1
ATOM 3080 C C . ALA A 1 393 ? 13.804 7.456 -7.748 1.00 98.56 393 ALA A C 1
ATOM 3082 O O . ALA A 1 393 ? 14.792 7.451 -7.016 1.00 98.56 393 ALA A O 1
ATOM 3083 N N . SER A 1 394 ? 12.828 8.360 -7.599 1.00 98.50 394 SER A N 1
ATOM 3084 C CA . SER A 1 394 ? 12.886 9.429 -6.591 1.00 98.50 394 SER A CA 1
ATOM 3085 C C . SER A 1 394 ? 12.950 8.879 -5.170 1.00 98.50 394 SER A C 1
ATOM 3087 O O . SER A 1 394 ? 13.731 9.362 -4.355 1.00 98.50 394 SER A O 1
ATOM 3089 N N . THR A 1 395 ? 12.159 7.845 -4.874 1.00 98.56 395 THR A N 1
ATOM 3090 C CA . THR A 1 395 ? 12.128 7.236 -3.536 1.00 98.56 395 THR A CA 1
ATOM 3091 C C . THR A 1 395 ? 13.453 6.547 -3.214 1.00 98.56 395 THR A C 1
ATOM 3093 O O . THR A 1 395 ? 13.984 6.718 -2.118 1.00 98.56 395 THR A O 1
ATOM 3096 N N . LEU A 1 396 ? 14.039 5.832 -4.181 1.00 98.75 396 LEU A N 1
ATOM 3097 C CA . LEU A 1 396 ? 15.354 5.218 -3.999 1.00 98.75 396 LEU A CA 1
ATOM 3098 C C . LEU A 1 396 ? 16.471 6.256 -3.843 1.00 98.75 396 LEU A C 1
ATOM 3100 O O . LEU A 1 396 ? 17.360 6.046 -3.026 1.00 98.75 396 LEU A O 1
ATOM 3104 N N . MET A 1 397 ? 16.415 7.395 -4.543 1.00 98.50 397 MET A N 1
ATOM 3105 C CA . MET A 1 397 ? 17.407 8.463 -4.364 1.00 98.50 397 MET A CA 1
ATOM 3106 C C . MET A 1 397 ? 17.310 9.147 -2.991 1.00 98.50 397 MET A C 1
ATOM 3108 O O . MET A 1 397 ? 18.330 9.573 -2.459 1.00 98.50 397 MET A O 1
ATOM 3112 N N . GLN A 1 398 ? 16.125 9.204 -2.374 1.00 98.00 398 GLN A N 1
ATOM 3113 C CA . GLN A 1 398 ? 15.989 9.661 -0.982 1.00 98.00 398 GLN A CA 1
ATOM 3114 C C . GLN A 1 398 ? 16.630 8.677 0.007 1.00 98.00 398 GLN A C 1
ATOM 3116 O O . GLN A 1 398 ? 17.303 9.094 0.946 1.00 98.00 398 GLN A O 1
ATOM 3121 N N . ILE A 1 399 ? 16.468 7.370 -0.228 1.00 98.44 399 ILE A N 1
ATOM 3122 C CA . ILE A 1 399 ? 17.147 6.327 0.556 1.00 98.44 399 ILE A CA 1
ATOM 3123 C C . ILE A 1 399 ? 18.665 6.413 0.344 1.00 98.44 399 ILE A C 1
ATOM 3125 O O . ILE A 1 399 ? 19.428 6.347 1.308 1.00 98.44 399 ILE A O 1
ATOM 3129 N N . TRP A 1 400 ? 19.104 6.626 -0.899 1.00 98.38 400 TRP A N 1
ATOM 3130 C CA . TRP A 1 400 ? 20.508 6.803 -1.266 1.00 98.38 400 TRP A CA 1
ATOM 3131 C C . TRP A 1 400 ? 21.170 7.941 -0.490 1.00 98.38 400 TRP A C 1
ATOM 3133 O O . TRP A 1 400 ? 22.290 7.770 -0.008 1.00 98.38 400 TRP A O 1
ATOM 3143 N N . ASP A 1 401 ? 20.478 9.069 -0.319 1.00 96.00 401 ASP A N 1
ATOM 3144 C CA . ASP A 1 401 ? 20.996 10.221 0.426 1.00 96.00 401 ASP A CA 1
ATOM 3145 C C . ASP A 1 401 ? 21.217 9.902 1.922 1.00 96.00 401 ASP A C 1
ATOM 3147 O O . ASP A 1 401 ? 22.133 10.453 2.539 1.00 96.00 401 ASP A O 1
ATOM 3151 N N . ASP A 1 402 ? 20.441 8.973 2.493 1.00 96.88 402 ASP A N 1
ATOM 3152 C CA . ASP A 1 402 ? 20.537 8.572 3.901 1.00 96.88 402 ASP A CA 1
ATOM 3153 C C . ASP A 1 402 ? 21.568 7.460 4.153 1.00 96.88 402 ASP A C 1
ATOM 3155 O O . ASP A 1 402 ? 22.307 7.512 5.142 1.00 96.88 402 ASP A O 1
ATOM 3159 N N . ILE A 1 403 ? 21.599 6.428 3.300 1.00 96.38 403 ILE A N 1
ATOM 3160 C CA . ILE A 1 403 ? 22.361 5.185 3.554 1.00 96.38 403 ILE A CA 1
ATOM 3161 C C . ILE A 1 403 ? 23.567 5.020 2.618 1.00 96.38 403 ILE A C 1
ATOM 3163 O O . ILE A 1 403 ? 24.412 4.143 2.819 1.00 96.38 403 ILE A O 1
ATOM 3167 N N . GLY A 1 404 ? 23.682 5.893 1.617 1.00 96.75 404 GLY A N 1
ATOM 3168 C CA . GLY A 1 404 ? 24.777 5.948 0.660 1.00 96.75 404 GLY A CA 1
ATOM 3169 C C . GLY A 1 404 ? 24.668 4.942 -0.488 1.00 96.75 404 GLY A C 1
ATOM 3170 O O . GLY A 1 404 ? 23.901 3.974 -0.463 1.00 96.75 404 GLY A O 1
ATOM 3171 N N . ARG A 1 405 ? 25.516 5.161 -1.499 1.00 97.69 405 ARG A N 1
ATOM 3172 C CA . ARG A 1 405 ? 25.547 4.390 -2.750 1.00 97.69 405 ARG A CA 1
ATOM 3173 C C . ARG A 1 405 ? 25.708 2.889 -2.554 1.00 97.69 405 ARG A C 1
ATOM 3175 O O . ARG A 1 405 ? 24.902 2.124 -3.057 1.00 97.69 405 ARG A O 1
ATOM 3182 N N . PHE A 1 406 ? 26.730 2.468 -1.805 1.00 97.44 406 P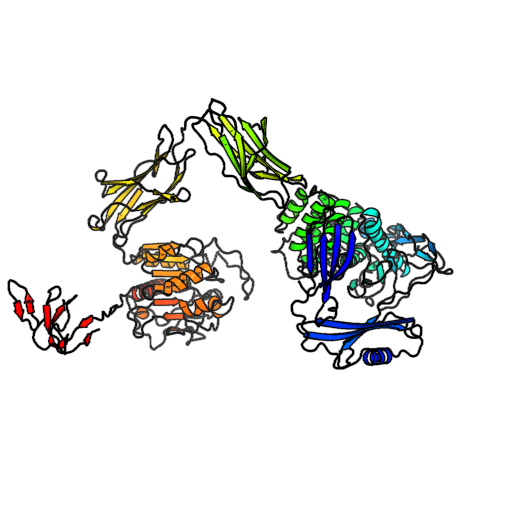HE A N 1
ATOM 3183 C CA . PHE A 1 406 ? 27.062 1.047 -1.674 1.00 97.44 406 PHE A CA 1
ATOM 3184 C C . PHE A 1 406 ? 25.890 0.226 -1.116 1.00 97.44 406 PHE A C 1
ATOM 3186 O O . PHE A 1 406 ? 25.563 -0.823 -1.666 1.00 97.44 406 PHE A O 1
ATOM 3193 N N . ALA A 1 407 ? 25.243 0.706 -0.049 1.00 96.69 407 ALA A N 1
ATOM 3194 C CA . ALA A 1 407 ? 24.121 0.001 0.564 1.00 96.69 407 ALA A CA 1
ATOM 3195 C C . ALA A 1 407 ? 22.872 0.036 -0.327 1.00 96.69 407 ALA A C 1
ATOM 3197 O O . ALA A 1 407 ? 22.227 -0.994 -0.508 1.00 96.69 407 ALA A O 1
ATOM 3198 N N . THR A 1 408 ? 22.566 1.188 -0.931 1.00 98.69 408 THR A N 1
ATOM 3199 C CA . THR A 1 408 ? 21.370 1.344 -1.776 1.00 98.69 408 THR A CA 1
ATOM 3200 C C . THR A 1 408 ? 21.480 0.542 -3.069 1.00 98.69 408 THR A C 1
ATOM 3202 O O . THR A 1 408 ? 20.558 -0.204 -3.379 1.00 98.69 408 THR A O 1
ATOM 3205 N N . ASP A 1 409 ? 22.619 0.601 -3.768 1.00 98.69 409 ASP A N 1
ATOM 3206 C CA . ASP A 1 409 ? 22.856 -0.165 -4.999 1.00 98.69 409 ASP A CA 1
ATOM 3207 C C . ASP A 1 409 ? 22.855 -1.678 -4.718 1.00 98.69 409 ASP A C 1
ATOM 3209 O O . ASP A 1 409 ? 22.260 -2.444 -5.475 1.00 98.69 409 ASP A O 1
ATOM 3213 N N . SER A 1 410 ? 23.448 -2.122 -3.600 1.00 98.12 410 SER A N 1
ATOM 3214 C CA . SER A 1 410 ? 23.409 -3.541 -3.205 1.00 98.12 410 SER A CA 1
ATOM 3215 C C . SER A 1 410 ? 21.984 -4.009 -2.901 1.00 98.12 410 SER A C 1
ATOM 3217 O O . SER A 1 410 ? 21.564 -5.057 -3.389 1.00 98.12 410 SER A O 1
ATOM 3219 N N . ASN A 1 411 ? 21.223 -3.223 -2.130 1.00 98.44 411 ASN A N 1
ATOM 3220 C CA . ASN A 1 411 ? 19.826 -3.531 -1.832 1.00 98.44 411 ASN A CA 1
ATOM 3221 C C . ASN A 1 411 ? 18.964 -3.519 -3.098 1.00 98.44 411 ASN A C 1
ATOM 3223 O O . ASN A 1 411 ? 18.117 -4.389 -3.249 1.00 98.44 411 ASN A O 1
ATOM 3227 N N . PHE A 1 412 ? 19.201 -2.587 -4.024 1.00 98.75 412 PHE A N 1
ATOM 3228 C CA . PHE A 1 412 ? 18.502 -2.507 -5.305 1.00 98.75 412 PHE A CA 1
ATOM 3229 C C . PHE A 1 412 ? 18.698 -3.777 -6.144 1.00 98.75 412 PHE A C 1
ATOM 3231 O O . PHE A 1 412 ? 17.714 -4.383 -6.567 1.00 98.75 412 PHE A O 1
ATOM 3238 N N . LEU A 1 413 ? 19.943 -4.222 -6.342 1.00 98.62 413 LEU A N 1
ATOM 3239 C CA . LEU A 1 413 ? 20.238 -5.415 -7.145 1.00 98.62 413 LEU A CA 1
ATOM 3240 C C . LEU A 1 413 ? 19.697 -6.699 -6.490 1.00 98.62 413 LEU A C 1
ATOM 3242 O O . LEU A 1 413 ? 19.076 -7.521 -7.165 1.00 98.62 413 LEU A O 1
ATOM 3246 N N . GLU A 1 414 ? 19.875 -6.859 -5.176 1.00 97.50 414 GLU A N 1
ATOM 3247 C CA . GLU A 1 414 ? 19.329 -8.002 -4.427 1.00 97.50 414 GLU A CA 1
ATOM 3248 C C . GLU A 1 414 ? 17.793 -7.996 -4.433 1.00 97.50 414 GLU A C 1
ATOM 3250 O O . GLU A 1 414 ? 17.173 -9.047 -4.600 1.00 97.50 414 GLU A O 1
ATOM 3255 N N . ALA A 1 415 ? 17.163 -6.822 -4.316 1.00 97.50 415 ALA A N 1
ATOM 3256 C CA . ALA A 1 415 ? 15.714 -6.680 -4.402 1.00 97.50 415 ALA A CA 1
ATOM 3257 C C . ALA A 1 415 ? 15.193 -7.136 -5.761 1.00 97.50 415 ALA A C 1
ATOM 3259 O O . ALA A 1 415 ? 14.307 -7.987 -5.810 1.00 97.50 415 ALA A O 1
ATOM 3260 N N . LEU A 1 416 ? 15.767 -6.630 -6.857 1.00 96.44 416 LEU A N 1
ATOM 3261 C CA . LEU A 1 416 ? 15.354 -7.015 -8.206 1.00 96.44 416 LEU A CA 1
ATOM 3262 C C . LEU A 1 416 ? 15.547 -8.515 -8.462 1.00 96.44 416 LEU A C 1
ATOM 3264 O O . LEU A 1 416 ? 14.674 -9.132 -9.071 1.00 96.44 416 LEU A O 1
ATOM 3268 N N . ALA A 1 417 ? 16.602 -9.139 -7.926 1.00 94.69 417 ALA A N 1
ATOM 3269 C CA . ALA A 1 417 ? 16.807 -10.590 -8.018 1.00 94.69 417 ALA A CA 1
ATOM 3270 C C . ALA A 1 417 ? 15.675 -11.425 -7.376 1.00 94.69 417 ALA A C 1
ATOM 3272 O O . ALA A 1 417 ? 15.520 -12.606 -7.695 1.00 94.69 417 ALA A O 1
ATOM 3273 N N . MET A 1 418 ? 14.874 -10.831 -6.481 1.00 91.44 418 MET A N 1
ATOM 3274 C CA . MET A 1 418 ? 13.702 -11.463 -5.860 1.00 91.44 418 MET A CA 1
ATOM 3275 C C . MET A 1 418 ? 12.390 -11.227 -6.634 1.00 91.44 418 MET A C 1
ATOM 3277 O O . MET A 1 418 ? 11.363 -11.807 -6.282 1.00 91.44 418 MET A O 1
ATOM 3281 N N . THR A 1 419 ? 12.400 -10.398 -7.680 1.00 92.81 419 THR A N 1
ATOM 3282 C CA . THR A 1 419 ? 11.197 -9.980 -8.430 1.00 92.81 419 THR A CA 1
ATOM 3283 C C . THR A 1 419 ? 10.975 -10.782 -9.721 1.00 92.81 419 THR A C 1
ATOM 3285 O O . THR A 1 419 ? 11.763 -11.663 -10.065 1.00 92.81 419 THR A O 1
ATOM 3288 N N . ASN A 1 420 ? 9.857 -10.540 -10.417 1.00 89.31 420 ASN A N 1
ATOM 3289 C CA . ASN A 1 420 ? 9.533 -11.150 -11.713 1.00 89.31 420 ASN A CA 1
ATOM 3290 C C . ASN A 1 420 ? 8.672 -10.220 -12.590 1.00 89.31 420 ASN A C 1
ATOM 3292 O O . ASN A 1 420 ? 8.329 -9.110 -12.192 1.00 89.31 420 ASN A O 1
ATOM 3296 N N . SER A 1 421 ? 8.232 -10.706 -13.756 1.00 88.62 421 SER A N 1
ATOM 3297 C CA . SER A 1 421 ? 7.555 -9.890 -14.778 1.00 88.62 421 SER A CA 1
ATOM 3298 C C . SER A 1 421 ? 6.176 -9.347 -14.380 1.00 88.62 421 SER A C 1
ATOM 3300 O O . SER A 1 421 ? 5.580 -8.590 -15.141 1.00 88.62 421 SER A O 1
ATOM 3302 N N . SER A 1 422 ? 5.621 -9.774 -13.241 1.00 89.31 422 SER A N 1
ATOM 3303 C CA . SER A 1 422 ? 4.346 -9.275 -12.699 1.00 89.31 422 SER A CA 1
ATOM 3304 C C . SER A 1 422 ? 4.511 -8.271 -11.554 1.00 89.31 422 SER A C 1
ATOM 3306 O O . SER A 1 422 ? 3.524 -7.673 -11.132 1.00 89.31 422 SER A O 1
ATOM 3308 N N . THR A 1 423 ? 5.738 -8.082 -11.064 1.00 95.12 423 THR A N 1
ATOM 3309 C CA . THR A 1 423 ? 6.068 -7.221 -9.922 1.00 95.12 423 THR A CA 1
ATOM 3310 C C . THR A 1 423 ? 5.741 -5.759 -10.222 1.00 95.12 423 THR A C 1
ATOM 3312 O O . THR A 1 423 ? 6.257 -5.198 -11.186 1.00 95.12 423 THR A O 1
ATOM 3315 N N . ASN A 1 424 ? 4.925 -5.124 -9.381 1.00 96.62 424 ASN A N 1
ATOM 3316 C CA . ASN A 1 424 ? 4.714 -3.670 -9.402 1.00 96.62 424 ASN A CA 1
ATOM 3317 C C . ASN A 1 424 ? 5.700 -2.942 -8.457 1.00 96.62 424 ASN A C 1
ATOM 3319 O O . ASN A 1 424 ? 6.494 -3.573 -7.758 1.00 96.62 424 ASN A O 1
ATOM 3323 N N . GLN A 1 425 ? 5.645 -1.607 -8.389 1.00 98.12 425 GLN A N 1
ATOM 3324 C CA . GLN A 1 425 ? 6.547 -0.846 -7.508 1.00 98.12 425 GLN A CA 1
ATOM 3325 C C . GLN A 1 425 ? 6.372 -1.190 -6.011 1.00 98.12 425 GLN A C 1
ATOM 3327 O O . GLN A 1 425 ? 7.341 -1.165 -5.257 1.00 98.12 425 GLN A O 1
ATOM 3332 N N . GLN A 1 426 ? 5.166 -1.564 -5.572 1.00 97.44 426 GLN A N 1
ATOM 3333 C CA . GLN A 1 426 ? 4.886 -1.978 -4.192 1.00 97.44 426 GLN A CA 1
ATOM 3334 C C . GLN A 1 426 ? 5.559 -3.309 -3.828 1.00 97.44 426 GLN A C 1
ATOM 3336 O O . GLN A 1 426 ? 6.134 -3.440 -2.744 1.00 97.44 426 GLN A O 1
ATOM 3341 N N . ASP A 1 427 ? 5.521 -4.285 -4.731 1.00 95.94 427 ASP A N 1
ATOM 3342 C CA . ASP A 1 427 ? 6.197 -5.569 -4.555 1.00 95.94 427 ASP A CA 1
ATOM 3343 C C . ASP A 1 427 ? 7.721 -5.374 -4.516 1.00 95.94 427 ASP A C 1
ATOM 3345 O O . ASP A 1 427 ? 8.404 -5.935 -3.655 1.00 95.94 427 ASP A O 1
ATOM 3349 N N . ALA A 1 428 ? 8.252 -4.525 -5.404 1.00 97.50 428 ALA A N 1
ATOM 3350 C CA . ALA A 1 428 ? 9.672 -4.180 -5.438 1.00 97.50 428 ALA A CA 1
ATOM 3351 C C . ALA A 1 428 ? 10.125 -3.456 -4.157 1.00 97.50 428 ALA A C 1
ATOM 3353 O O . ALA A 1 428 ? 11.190 -3.762 -3.622 1.00 97.50 428 ALA A O 1
ATOM 3354 N N . ALA A 1 429 ? 9.304 -2.555 -3.610 1.00 98.06 429 ALA A N 1
ATOM 3355 C CA . ALA A 1 429 ? 9.573 -1.890 -2.335 1.00 98.06 429 ALA A CA 1
ATOM 3356 C C . ALA A 1 429 ? 9.643 -2.893 -1.166 1.00 98.06 429 ALA A C 1
ATOM 3358 O O . ALA A 1 429 ? 10.535 -2.816 -0.316 1.00 98.06 429 ALA A O 1
ATOM 3359 N N . GLN A 1 430 ? 8.744 -3.884 -1.140 1.00 95.69 430 GLN A N 1
ATOM 3360 C CA . GLN A 1 430 ? 8.773 -4.946 -0.130 1.00 95.69 430 GLN A CA 1
ATOM 3361 C C . GLN A 1 430 ? 10.006 -5.853 -0.293 1.00 95.69 430 GLN A C 1
ATOM 3363 O O . GLN A 1 430 ? 10.612 -6.248 0.709 1.00 95.69 430 GLN A O 1
ATOM 3368 N N . ALA A 1 431 ? 10.414 -6.143 -1.535 1.00 96.06 431 ALA A N 1
ATOM 3369 C CA . ALA A 1 431 ? 11.656 -6.854 -1.834 1.00 96.06 431 ALA A CA 1
ATOM 3370 C C . ALA A 1 431 ? 12.892 -6.059 -1.380 1.00 96.06 431 ALA A C 1
ATOM 3372 O O . ALA A 1 431 ? 13.822 -6.645 -0.835 1.00 96.06 431 ALA A O 1
ATOM 3373 N N . PHE A 1 432 ? 12.882 -4.730 -1.503 1.00 98.25 432 PHE A N 1
ATOM 3374 C CA . PHE A 1 432 ? 13.967 -3.861 -1.036 1.00 98.25 432 PHE A CA 1
ATOM 3375 C C . PHE A 1 432 ? 14.162 -3.919 0.485 1.00 98.25 432 PHE A C 1
ATOM 3377 O O . PHE A 1 432 ? 15.292 -4.004 0.965 1.00 98.25 432 PHE A O 1
ATOM 3384 N N . VAL A 1 433 ? 13.072 -3.964 1.258 1.00 94.94 433 VAL A N 1
ATOM 3385 C CA . VAL A 1 433 ? 13.149 -4.221 2.708 1.00 94.94 433 VAL A CA 1
ATOM 3386 C C . VAL A 1 433 ? 13.761 -5.586 3.007 1.00 94.94 433 VAL A C 1
ATOM 3388 O O . VAL A 1 433 ? 14.610 -5.703 3.891 1.00 94.94 433 VAL A O 1
ATOM 3391 N N . GLN A 1 434 ? 13.367 -6.620 2.262 1.00 88.50 434 GLN A N 1
ATOM 3392 C CA . GLN A 1 434 ? 13.929 -7.954 2.454 1.00 88.50 434 GLN A CA 1
ATOM 3393 C C . GLN A 1 434 ? 15.414 -8.021 2.058 1.00 88.50 434 GLN A C 1
ATOM 3395 O O . GLN A 1 434 ? 16.182 -8.723 2.716 1.00 88.50 434 GLN A O 1
ATOM 3400 N N . ALA A 1 435 ? 15.833 -7.268 1.040 1.00 93.50 435 ALA A N 1
ATOM 3401 C CA . ALA A 1 435 ? 17.225 -7.178 0.614 1.00 93.50 435 ALA A CA 1
ATOM 3402 C C . ALA A 1 435 ? 18.115 -6.608 1.729 1.00 93.50 435 ALA A C 1
ATOM 3404 O O . ALA A 1 435 ? 19.154 -7.192 2.036 1.00 93.50 435 ALA A O 1
ATOM 3405 N N . ASP A 1 436 ? 17.658 -5.560 2.425 1.00 93.75 436 ASP A N 1
ATOM 3406 C CA . ASP A 1 436 ? 18.412 -4.980 3.545 1.00 93.75 436 ASP A CA 1
ATOM 3407 C C . ASP A 1 436 ? 18.537 -5.943 4.731 1.00 93.75 436 ASP A C 1
ATOM 3409 O O . ASP A 1 436 ? 19.577 -6.019 5.389 1.00 93.75 436 ASP A O 1
ATOM 3413 N N . ILE A 1 437 ? 17.498 -6.741 4.980 1.00 83.62 437 ILE A N 1
ATOM 3414 C CA . ILE A 1 437 ? 17.549 -7.816 5.976 1.00 83.62 437 ILE A CA 1
ATOM 3415 C C . ILE A 1 437 ? 18.586 -8.871 5.572 1.00 83.62 437 ILE A C 1
ATOM 3417 O O . ILE A 1 437 ? 19.387 -9.285 6.411 1.00 83.62 437 ILE A O 1
ATOM 3421 N N . ASN A 1 438 ? 18.604 -9.281 4.301 1.00 81.88 438 ASN A N 1
ATOM 3422 C CA . ASN A 1 438 ? 19.518 -10.309 3.800 1.00 81.88 438 ASN A CA 1
ATOM 3423 C C . ASN A 1 438 ? 20.985 -9.853 3.830 1.00 81.88 438 ASN A C 1
ATOM 3425 O O . ASN A 1 438 ? 21.856 -10.623 4.239 1.00 81.88 438 ASN A O 1
ATOM 3429 N N . LEU A 1 439 ? 21.257 -8.624 3.387 1.00 83.06 439 LEU A N 1
ATOM 3430 C CA . LEU A 1 439 ? 22.615 -8.113 3.186 1.00 83.06 439 LEU A CA 1
ATOM 3431 C C . LEU A 1 439 ? 23.186 -7.429 4.431 1.00 83.06 439 LEU A C 1
ATOM 3433 O O . LEU A 1 439 ? 24.370 -7.580 4.735 1.00 83.06 439 LEU A O 1
ATOM 3437 N N . PHE A 1 440 ? 22.347 -6.696 5.162 1.00 81.31 440 PHE A N 1
ATOM 3438 C CA . PHE A 1 440 ? 22.771 -5.801 6.241 1.00 81.31 440 PHE A CA 1
ATOM 3439 C C . PHE A 1 440 ? 22.104 -6.115 7.586 1.00 81.31 440 PHE A C 1
ATOM 3441 O O . PHE A 1 440 ? 22.274 -5.363 8.546 1.00 81.31 440 PHE A O 1
ATOM 3448 N N . GLY A 1 441 ? 21.352 -7.217 7.692 1.00 68.12 441 GLY A N 1
ATOM 3449 C CA . GLY A 1 441 ? 20.650 -7.592 8.925 1.00 68.12 441 GLY A CA 1
ATOM 3450 C C . GLY A 1 441 ? 19.564 -6.592 9.331 1.00 68.12 441 GLY A C 1
ATOM 3451 O O . GLY A 1 441 ? 19.205 -6.522 10.503 1.00 68.12 441 GLY A O 1
ATOM 3452 N N . GLY A 1 442 ? 19.077 -5.786 8.383 1.00 77.31 442 GLY A N 1
ATOM 3453 C CA . GLY A 1 442 ? 18.060 -4.767 8.613 1.00 77.31 442 GLY A CA 1
ATOM 3454 C C . GLY A 1 442 ? 18.593 -3.461 9.212 1.00 77.31 442 GLY A C 1
ATOM 3455 O O . GLY A 1 442 ? 17.814 -2.668 9.745 1.00 77.31 442 GLY A O 1
ATOM 3456 N N . ALA A 1 443 ? 19.911 -3.236 9.168 1.00 78.75 443 ALA A N 1
ATOM 3457 C CA . ALA A 1 443 ? 20.552 -2.058 9.755 1.00 78.75 443 ALA A CA 1
ATOM 3458 C C . ALA A 1 443 ? 20.024 -0.724 9.195 1.00 78.75 443 ALA A C 1
ATOM 3460 O O . ALA A 1 443 ? 20.088 0.287 9.897 1.00 78.75 443 ALA A O 1
ATOM 3461 N N . ASN A 1 444 ? 19.481 -0.718 7.974 1.00 88.25 444 ASN A N 1
ATOM 3462 C CA . ASN A 1 444 ? 19.018 0.490 7.295 1.00 88.25 444 ASN A CA 1
ATOM 3463 C C . ASN A 1 444 ? 17.485 0.602 7.232 1.00 88.25 444 ASN A C 1
ATOM 3465 O O . ASN A 1 444 ? 16.961 1.572 6.677 1.00 88.25 444 ASN A O 1
ATOM 3469 N N . LEU A 1 445 ? 16.750 -0.345 7.831 1.00 86.06 445 LEU A N 1
ATOM 3470 C CA . LEU A 1 445 ? 15.288 -0.420 7.737 1.00 86.06 445 LEU A CA 1
ATOM 3471 C C . LEU A 1 445 ? 14.575 0.848 8.196 1.00 86.06 445 LEU A C 1
ATOM 3473 O O . LEU A 1 445 ? 13.541 1.186 7.631 1.00 86.06 445 LEU A O 1
ATOM 3477 N N . THR A 1 446 ? 15.120 1.577 9.172 1.00 82.50 446 THR A N 1
ATOM 3478 C CA . THR A 1 446 ? 14.521 2.840 9.623 1.00 82.50 446 THR A CA 1
ATOM 3479 C C . THR A 1 446 ? 14.395 3.843 8.476 1.00 82.50 446 THR A C 1
ATOM 3481 O O . THR A 1 446 ? 13.311 4.383 8.274 1.00 82.50 446 THR A O 1
ATOM 3484 N N . SER A 1 447 ? 15.466 4.079 7.709 1.00 87.25 447 SER A N 1
ATOM 3485 C CA . SER A 1 447 ? 15.433 5.017 6.576 1.00 87.25 447 SER A CA 1
ATOM 3486 C C . SER A 1 447 ? 14.583 4.461 5.430 1.00 87.25 447 SER A C 1
ATOM 3488 O O . SER A 1 447 ? 13.673 5.138 4.951 1.00 87.25 447 SER A O 1
ATOM 3490 N N . ILE A 1 448 ? 14.794 3.188 5.073 1.00 94.62 448 ILE A N 1
ATOM 3491 C CA . ILE A 1 448 ? 14.089 2.512 3.973 1.00 94.62 448 ILE A CA 1
ATOM 3492 C C . ILE A 1 448 ? 12.568 2.558 4.174 1.00 94.62 448 ILE A C 1
ATOM 3494 O O . ILE A 1 448 ? 11.831 3.012 3.299 1.00 94.62 448 ILE A O 1
ATOM 3498 N N . VAL A 1 449 ? 12.087 2.129 5.343 1.00 89.69 449 VAL A N 1
ATOM 3499 C CA . VAL A 1 449 ? 10.651 2.091 5.657 1.00 89.69 449 VAL A CA 1
ATOM 3500 C C . VAL A 1 449 ? 10.081 3.498 5.757 1.00 89.69 449 VAL A C 1
ATOM 3502 O O . VAL A 1 449 ? 8.965 3.721 5.293 1.00 89.69 449 VAL A O 1
ATOM 3505 N N . THR A 1 450 ? 10.834 4.452 6.315 1.00 88.94 450 THR A N 1
ATOM 3506 C CA . THR A 1 450 ? 10.391 5.851 6.411 1.00 88.94 450 THR A CA 1
ATOM 3507 C C . THR A 1 450 ? 10.120 6.430 5.029 1.00 88.94 450 THR A C 1
ATOM 3509 O O . THR A 1 450 ? 9.026 6.942 4.792 1.00 88.94 450 THR A O 1
ATOM 3512 N N . HIS A 1 451 ? 11.071 6.320 4.097 1.00 96.94 451 HIS A N 1
ATOM 3513 C CA . HIS A 1 451 ? 10.895 6.871 2.752 1.00 96.94 451 HIS A CA 1
ATOM 3514 C C . HIS A 1 451 ? 9.806 6.142 1.977 1.00 96.94 451 HIS A C 1
ATOM 3516 O O . HIS A 1 451 ? 8.919 6.801 1.446 1.00 96.94 451 HIS A O 1
ATOM 3522 N N . PHE A 1 452 ? 9.776 4.808 1.981 1.00 97.69 452 PHE A N 1
ATOM 3523 C CA . PHE A 1 452 ? 8.703 4.086 1.294 1.00 97.69 452 PHE A CA 1
ATOM 3524 C C . PHE A 1 452 ? 7.312 4.420 1.862 1.00 97.69 452 PHE A C 1
ATOM 3526 O O . PHE A 1 452 ? 6.401 4.737 1.097 1.00 97.69 452 PHE A O 1
ATOM 3533 N N . THR A 1 453 ? 7.150 4.461 3.187 1.00 93.00 453 THR A N 1
ATOM 3534 C CA . THR A 1 453 ? 5.859 4.803 3.813 1.00 93.00 453 THR A CA 1
ATOM 3535 C C . THR A 1 453 ? 5.439 6.237 3.481 1.00 93.00 453 THR A C 1
ATOM 3537 O O . THR A 1 453 ? 4.303 6.470 3.072 1.00 93.00 453 THR A O 1
ATOM 3540 N N . ASN A 1 454 ? 6.360 7.204 3.570 1.00 94.38 454 ASN A N 1
ATOM 3541 C CA . ASN A 1 454 ? 6.088 8.607 3.227 1.00 94.38 454 ASN A CA 1
ATOM 3542 C C . ASN A 1 454 ? 5.710 8.798 1.751 1.00 94.38 454 ASN A C 1
ATOM 3544 O O . ASN A 1 454 ? 5.035 9.764 1.397 1.00 94.38 454 ASN A O 1
ATOM 3548 N N . ARG A 1 455 ? 6.160 7.889 0.883 1.00 95.88 455 ARG A N 1
ATOM 3549 C CA . ARG A 1 455 ? 5.889 7.899 -0.556 1.00 95.88 455 ARG A CA 1
ATOM 3550 C C . ARG A 1 455 ? 4.671 7.046 -0.934 1.00 95.88 455 ARG A C 1
ATOM 3552 O O . ARG A 1 455 ? 4.376 6.927 -2.119 1.00 95.88 455 ARG A O 1
ATOM 3559 N N . GLY A 1 456 ? 3.934 6.538 0.059 1.00 94.81 456 GLY A N 1
ATOM 3560 C CA . GLY A 1 456 ? 2.648 5.851 -0.099 1.00 94.81 456 GLY A CA 1
ATOM 3561 C C . GLY A 1 456 ? 2.741 4.337 -0.315 1.00 94.81 456 GLY A C 1
ATOM 3562 O O . GLY A 1 456 ? 1.718 3.673 -0.476 1.00 94.81 456 GLY A O 1
ATOM 3563 N N . TYR A 1 457 ? 3.943 3.761 -0.267 1.00 95.88 457 TYR A N 1
ATOM 3564 C CA . TYR A 1 457 ? 4.111 2.311 -0.319 1.00 95.88 457 TYR A CA 1
ATOM 3565 C C . TYR A 1 457 ? 3.762 1.687 1.037 1.00 95.88 457 TYR A C 1
ATOM 3567 O O . TYR A 1 457 ? 4.280 2.083 2.082 1.00 95.88 457 TYR A O 1
ATOM 3575 N N . ASN A 1 458 ? 2.908 0.670 1.024 1.00 90.75 458 ASN A N 1
ATOM 3576 C CA . ASN A 1 458 ? 2.482 -0.050 2.217 1.00 90.75 458 ASN A CA 1
ATOM 3577 C C . ASN A 1 458 ? 3.474 -1.173 2.551 1.00 90.75 458 ASN A C 1
ATOM 3579 O O . ASN A 1 458 ? 3.341 -2.292 2.059 1.00 90.75 458 ASN A O 1
ATOM 3583 N N . ILE A 1 459 ? 4.506 -0.872 3.336 1.00 87.00 459 ILE A N 1
ATOM 3584 C CA . ILE A 1 459 ? 5.602 -1.807 3.610 1.00 87.00 459 ILE A CA 1
ATOM 3585 C C . ILE A 1 459 ? 5.456 -2.457 4.976 1.00 87.00 459 ILE A C 1
ATOM 3587 O O . ILE A 1 459 ? 5.227 -1.793 5.984 1.00 87.00 459 ILE A O 1
ATOM 3591 N N . THR A 1 460 ? 5.666 -3.771 5.017 1.00 82.75 460 THR A N 1
ATOM 3592 C CA . THR A 1 460 ? 5.710 -4.536 6.264 1.00 82.75 460 THR A CA 1
ATOM 3593 C C . THR A 1 460 ? 7.134 -4.958 6.594 1.00 82.75 460 THR A C 1
ATOM 3595 O O . THR A 1 460 ? 7.872 -5.458 5.744 1.00 82.75 460 THR A O 1
ATOM 3598 N N . VAL A 1 461 ? 7.525 -4.774 7.856 1.00 78.44 461 VAL A N 1
ATOM 3599 C CA . VAL A 1 461 ? 8.776 -5.313 8.397 1.00 78.44 461 VAL A CA 1
ATOM 3600 C C . VAL A 1 461 ? 8.429 -6.524 9.261 1.00 78.44 461 VAL A C 1
ATOM 3602 O O . VAL A 1 461 ? 7.581 -6.394 10.146 1.00 78.44 461 VAL A O 1
ATOM 3605 N N . PRO A 1 462 ? 9.082 -7.685 9.084 1.00 74.69 462 PRO A N 1
ATOM 3606 C CA . PRO A 1 462 ? 8.815 -8.888 9.873 1.00 74.69 462 PRO A CA 1
ATOM 3607 C C . PRO A 1 462 ? 9.386 -8.814 11.307 1.00 74.69 462 PRO A C 1
ATOM 3609 O O . PRO A 1 462 ? 9.895 -9.803 11.830 1.00 74.69 462 PRO A O 1
ATOM 3612 N N . VAL A 1 463 ? 9.302 -7.651 11.963 1.00 80.81 463 VAL A N 1
ATOM 3613 C CA . VAL A 1 463 ? 9.624 -7.508 13.390 1.00 80.81 463 VAL A CA 1
ATOM 3614 C C . VAL A 1 463 ? 8.594 -8.261 14.245 1.00 80.81 463 VAL A C 1
ATOM 3616 O O . VAL A 1 463 ? 7.440 -8.424 13.826 1.00 80.81 463 VAL A O 1
ATOM 3619 N N . PRO A 1 464 ? 8.958 -8.687 15.468 1.00 87.56 464 PRO A N 1
ATOM 3620 C CA . PRO A 1 464 ? 7.994 -9.231 16.418 1.00 87.56 464 PRO A CA 1
ATOM 3621 C C . PRO A 1 464 ? 6.792 -8.299 16.614 1.00 87.56 464 PRO A C 1
ATOM 3623 O O . PRO A 1 464 ? 6.956 -7.096 16.779 1.00 87.56 464 PRO A O 1
ATOM 3626 N N . GLN A 1 465 ? 5.581 -8.835 16.642 1.00 86.56 465 GLN A N 1
ATOM 3627 C CA . GLN A 1 465 ? 4.364 -8.075 16.929 1.00 86.56 465 GLN A CA 1
ATOM 3628 C C . GLN A 1 465 ? 3.972 -8.306 18.381 1.00 86.56 465 GLN A C 1
ATOM 3630 O O . GLN A 1 465 ? 3.789 -9.453 18.786 1.00 86.56 465 GLN A O 1
ATOM 3635 N N . ILE A 1 466 ? 3.859 -7.230 19.161 1.00 91.06 466 ILE A N 1
ATOM 3636 C CA . ILE A 1 466 ? 3.569 -7.283 20.597 1.00 91.06 466 ILE A CA 1
ATOM 3637 C C . ILE A 1 466 ? 2.161 -6.736 20.833 1.00 91.06 466 ILE A C 1
ATOM 3639 O O . ILE A 1 466 ? 1.917 -5.544 20.668 1.00 91.06 466 ILE A O 1
ATOM 3643 N N . THR A 1 467 ? 1.249 -7.598 21.274 1.00 92.31 467 THR A N 1
ATOM 3644 C CA . THR A 1 467 ? -0.085 -7.204 21.748 1.00 92.31 467 THR A CA 1
ATOM 3645 C C . THR A 1 467 ? -0.096 -7.201 23.271 1.00 92.31 467 THR A C 1
ATOM 3647 O O . THR A 1 467 ? 0.250 -8.203 23.897 1.00 92.31 467 THR A O 1
ATOM 3650 N N . HIS A 1 468 ? -0.491 -6.087 23.877 1.00 93.56 468 HIS A N 1
ATOM 3651 C CA . HIS A 1 468 ? -0.531 -5.919 25.326 1.00 93.56 468 HIS A CA 1
ATOM 3652 C C . HIS A 1 468 ? -1.679 -4.986 25.711 1.00 93.56 468 HIS A C 1
ATOM 3654 O O . HIS A 1 468 ? -1.840 -3.936 25.096 1.00 93.56 468 HIS A O 1
ATOM 3660 N N . THR A 1 469 ? -2.439 -5.364 26.737 1.00 91.56 469 THR A N 1
ATOM 3661 C CA . THR A 1 469 ? -3.427 -4.492 27.381 1.00 91.56 469 THR A CA 1
ATOM 3662 C C . THR A 1 469 ? -2.734 -3.734 28.513 1.00 91.56 469 THR A C 1
ATOM 3664 O O . THR A 1 469 ? -2.279 -4.400 29.449 1.00 91.56 469 THR A O 1
ATOM 3667 N N . PRO A 1 470 ? -2.623 -2.394 28.440 1.00 92.75 470 PRO A N 1
ATOM 3668 C CA . PRO A 1 470 ? -2.007 -1.597 29.494 1.00 92.75 470 PRO A CA 1
ATOM 3669 C C . PRO A 1 470 ? -2.640 -1.867 30.859 1.00 92.75 470 PRO A C 1
ATOM 3671 O O . PRO A 1 470 ? -3.843 -2.104 30.958 1.00 92.75 470 PRO A O 1
ATOM 3674 N N . LEU A 1 471 ? -1.823 -1.839 31.910 1.00 92.00 471 LEU A N 1
ATOM 3675 C CA . LEU A 1 471 ? -2.331 -1.876 33.276 1.00 92.00 471 LEU A CA 1
ATOM 3676 C C . LEU A 1 471 ? -3.077 -0.572 33.578 1.00 92.00 471 LEU A C 1
ATOM 3678 O O . LEU A 1 471 ? -2.647 0.497 33.150 1.00 92.00 471 LEU A O 1
ATOM 3682 N N . THR A 1 472 ? -4.175 -0.679 34.318 1.00 88.81 472 THR A N 1
ATOM 3683 C CA . THR A 1 472 ? -4.926 0.462 34.848 1.00 88.81 472 THR A CA 1
ATOM 3684 C C . THR A 1 472 ? -4.382 0.862 36.214 1.00 88.81 472 THR A C 1
ATOM 3686 O O . THR A 1 472 ? -3.575 0.138 36.812 1.00 88.81 472 THR A O 1
ATOM 3689 N N . ASP A 1 473 ? -4.835 2.006 36.724 1.00 89.00 473 ASP A N 1
ATOM 3690 C CA . ASP A 1 473 ? -4.524 2.418 38.089 1.00 89.00 473 ASP A CA 1
ATOM 3691 C C . ASP A 1 473 ? -4.976 1.341 39.092 1.00 89.00 473 ASP A C 1
ATOM 3693 O O . ASP A 1 473 ? -5.833 0.502 38.803 1.00 89.00 473 ASP A O 1
ATOM 3697 N N . THR A 1 474 ? -4.351 1.311 40.270 1.00 87.50 474 THR A N 1
ATOM 3698 C CA . THR A 1 474 ? -4.666 0.328 41.315 1.00 87.50 474 THR A CA 1
ATOM 3699 C C . THR A 1 474 ? -4.471 0.896 42.716 1.00 87.50 474 THR A C 1
ATOM 3701 O O . THR A 1 474 ? -3.487 1.571 43.007 1.00 87.50 474 THR A O 1
ATOM 3704 N N . GLU A 1 475 ? -5.367 0.562 43.645 1.00 88.56 475 GLU A N 1
ATOM 3705 C CA . GLU A 1 475 ? -5.155 0.874 45.065 1.00 88.56 475 GLU A CA 1
ATOM 3706 C C . GLU A 1 475 ? -4.160 -0.101 45.738 1.00 88.56 475 GLU A C 1
ATOM 3708 O O . GLU A 1 475 ? -3.735 0.122 46.876 1.00 88.56 475 GLU A O 1
ATOM 3713 N N . ASP A 1 476 ? -3.748 -1.177 45.051 1.00 88.31 476 ASP A N 1
ATOM 3714 C CA . ASP A 1 476 ? -2.754 -2.126 45.560 1.00 88.31 476 ASP A CA 1
ATOM 3715 C C . ASP A 1 476 ? -1.339 -1.531 45.520 1.00 88.31 476 ASP A C 1
ATOM 3717 O O . ASP A 1 476 ? -0.707 -1.407 44.473 1.00 88.31 476 ASP A O 1
ATOM 3721 N N . LEU A 1 477 ? -0.799 -1.207 46.695 1.00 90.12 477 LEU A N 1
ATOM 3722 C CA . LEU A 1 477 ? 0.563 -0.685 46.851 1.00 90.12 477 LEU A CA 1
ATOM 3723 C C . LEU A 1 477 ? 1.645 -1.777 46.910 1.00 90.12 477 LEU A C 1
ATOM 3725 O O . LEU A 1 477 ? 2.837 -1.458 46.887 1.00 90.12 477 LEU A O 1
ATOM 3729 N N . ILE A 1 478 ? 1.265 -3.047 47.072 1.00 90.50 478 ILE A N 1
ATOM 3730 C CA . ILE A 1 478 ? 2.190 -4.148 47.380 1.00 90.50 478 ILE A CA 1
ATOM 3731 C C . ILE A 1 478 ? 2.569 -4.932 46.120 1.00 90.50 478 ILE A C 1
ATOM 3733 O O . ILE A 1 478 ? 3.722 -5.362 46.000 1.00 90.50 478 ILE A O 1
ATOM 3737 N N . GLY A 1 479 ? 1.638 -5.090 45.178 1.00 88.50 479 GLY A N 1
ATOM 3738 C CA . GLY A 1 479 ? 1.847 -5.868 43.961 1.00 88.50 479 GLY A CA 1
ATOM 3739 C C . GLY A 1 479 ? 2.139 -7.355 44.251 1.00 88.50 479 GLY A C 1
ATOM 3740 O O . GLY A 1 479 ? 1.758 -7.880 45.303 1.00 88.50 479 GLY A O 1
ATOM 3741 N N . PRO A 1 480 ? 2.858 -8.065 43.359 1.00 93.31 480 PRO A N 1
ATOM 3742 C CA . PRO A 1 480 ? 3.450 -7.569 42.117 1.00 93.31 480 PRO A CA 1
ATOM 3743 C C . PRO A 1 480 ? 2.406 -7.257 41.040 1.00 93.31 480 PRO A C 1
ATOM 3745 O O . PRO A 1 480 ? 1.367 -7.907 40.968 1.00 93.31 480 PRO A O 1
ATOM 3748 N N . TYR A 1 481 ? 2.730 -6.324 40.148 1.00 94.81 481 TYR A N 1
ATOM 3749 C CA . TYR A 1 481 ? 1.894 -5.987 38.998 1.00 94.81 481 TYR A CA 1
ATOM 3750 C C . TYR A 1 481 ? 2.325 -6.821 37.792 1.00 94.81 481 TYR A C 1
ATOM 3752 O O . TYR A 1 481 ? 3.428 -6.655 37.260 1.00 94.81 481 TYR A O 1
ATOM 3760 N N . THR A 1 482 ? 1.483 -7.774 37.393 1.00 96.00 482 THR A N 1
ATOM 3761 C CA . THR A 1 482 ? 1.791 -8.703 36.302 1.00 96.00 482 THR A CA 1
ATOM 3762 C C . THR A 1 482 ? 1.533 -8.057 34.947 1.00 96.00 482 THR A C 1
ATOM 3764 O O . THR A 1 482 ? 0.393 -7.805 34.572 1.00 96.00 482 THR A O 1
ATOM 3767 N N . VAL A 1 483 ? 2.594 -7.866 34.169 1.00 97.38 483 VAL A N 1
ATOM 3768 C CA . VAL A 1 483 ? 2.525 -7.421 32.776 1.00 97.38 483 VAL A CA 1
ATOM 3769 C C . VAL A 1 483 ? 2.516 -8.645 31.868 1.00 97.38 483 VAL A C 1
ATOM 3771 O O . VAL A 1 483 ? 3.419 -9.483 31.935 1.00 97.38 483 VAL A O 1
ATOM 3774 N N . THR A 1 484 ? 1.504 -8.731 31.003 1.00 96.81 484 THR A N 1
ATOM 3775 C CA . THR A 1 484 ? 1.313 -9.845 30.064 1.00 96.81 484 THR A CA 1
ATOM 3776 C C . THR A 1 484 ? 1.259 -9.336 28.630 1.00 96.81 484 THR A C 1
ATOM 3778 O O . THR A 1 484 ? 0.422 -8.495 28.318 1.00 96.81 484 THR A O 1
ATOM 3781 N N . GLY A 1 485 ? 2.108 -9.859 27.746 1.00 95.06 485 GLY A N 1
ATOM 3782 C CA . GLY A 1 485 ? 2.069 -9.575 26.309 1.00 95.06 485 GLY A CA 1
ATOM 3783 C C . GLY A 1 485 ? 1.916 -10.855 25.489 1.00 95.06 485 GLY A C 1
ATOM 3784 O O . GLY A 1 485 ? 2.549 -11.862 25.796 1.00 95.06 485 GLY A O 1
ATOM 3785 N N . SER A 1 486 ? 1.092 -10.830 24.444 1.00 95.31 486 SER A N 1
ATOM 3786 C CA . SER A 1 486 ? 1.080 -11.869 23.408 1.00 95.31 486 SER A CA 1
ATOM 3787 C C . SER A 1 486 ? 1.994 -11.435 22.271 1.00 95.31 486 SER A C 1
ATOM 3789 O O . SER A 1 486 ? 1.847 -10.320 21.766 1.00 95.31 486 SER A O 1
ATOM 3791 N N . ILE A 1 487 ? 2.947 -12.283 21.886 1.00 94.00 487 ILE A N 1
ATOM 3792 C CA . ILE A 1 487 ? 3.947 -11.946 20.872 1.00 94.00 487 ILE A CA 1
ATOM 3793 C C . ILE A 1 487 ? 3.907 -12.964 19.737 1.00 94.00 487 ILE A C 1
ATOM 3795 O O . ILE A 1 487 ? 4.048 -14.167 19.964 1.00 94.00 487 ILE A O 1
ATOM 3799 N N . SER A 1 488 ? 3.751 -12.472 18.508 1.00 89.00 488 SER A N 1
ATOM 3800 C CA . SER A 1 488 ? 3.904 -13.259 17.281 1.00 89.00 488 SER A CA 1
ATOM 3801 C C . SER A 1 488 ? 5.097 -12.746 16.488 1.00 89.00 488 SER A C 1
ATOM 3803 O O . SER A 1 488 ? 5.190 -11.550 16.228 1.00 89.00 488 SER A O 1
ATOM 3805 N N . ALA A 1 489 ? 5.998 -13.629 16.074 1.00 85.06 489 ALA A N 1
ATOM 3806 C CA . ALA A 1 489 ? 7.173 -13.261 15.294 1.00 85.06 489 ALA A CA 1
ATOM 3807 C C . ALA A 1 489 ? 7.391 -14.268 14.162 1.00 85.06 489 ALA A C 1
ATOM 3809 O O . ALA A 1 489 ? 7.126 -15.459 14.333 1.00 85.06 489 ALA A O 1
ATOM 3810 N N . ALA A 1 490 ? 7.870 -13.785 13.013 1.00 77.31 490 ALA A N 1
ATOM 3811 C CA . ALA A 1 490 ? 8.238 -14.638 11.881 1.00 77.31 490 ALA A CA 1
ATOM 3812 C C . ALA A 1 490 ? 9.502 -15.463 12.182 1.00 77.31 490 ALA A C 1
ATOM 3814 O O . ALA A 1 490 ? 9.633 -16.599 11.730 1.00 77.31 490 ALA A O 1
ATOM 3815 N N . ASN A 1 491 ? 10.404 -14.902 12.991 1.00 80.00 491 ASN A N 1
ATOM 3816 C CA . ASN A 1 491 ? 11.627 -15.545 13.452 1.00 80.00 491 ASN A CA 1
ATOM 3817 C C . ASN A 1 491 ? 11.540 -15.892 14.943 1.00 80.00 491 ASN A C 1
ATOM 3819 O O . ASN A 1 491 ? 10.766 -15.309 15.704 1.00 80.00 491 ASN A O 1
ATOM 3823 N N . VAL A 1 492 ? 12.382 -16.830 15.379 1.00 86.94 492 VAL A N 1
ATOM 3824 C CA . VAL A 1 492 ? 12.490 -17.206 16.795 1.00 86.94 492 VAL A CA 1
ATOM 3825 C C . VAL A 1 492 ? 12.930 -15.996 17.621 1.00 86.94 492 VAL A C 1
ATOM 3827 O O . VAL A 1 492 ? 13.910 -15.337 17.281 1.00 86.94 492 VAL A O 1
ATOM 3830 N N . LEU A 1 493 ? 12.228 -15.727 18.723 1.00 91.06 493 LEU A N 1
ATOM 3831 C CA . LEU A 1 493 ? 12.578 -14.655 19.653 1.00 91.06 493 LEU A CA 1
ATOM 3832 C C . LEU A 1 493 ? 13.842 -15.008 20.440 1.00 91.06 493 LEU A C 1
ATOM 3834 O O . LEU A 1 493 ? 13.930 -16.079 21.041 1.00 91.06 493 LEU A O 1
ATOM 3838 N N . THR A 1 494 ? 14.813 -14.097 20.449 1.00 93.31 494 THR A N 1
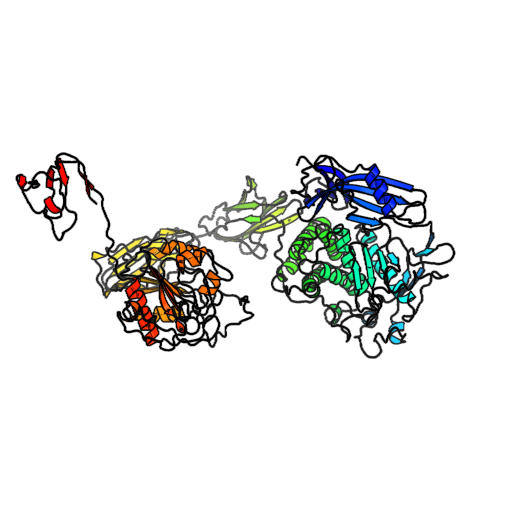ATOM 3839 C CA . THR A 1 494 ? 16.052 -14.212 21.234 1.00 93.31 494 THR A CA 1
ATOM 3840 C C . THR A 1 494 ? 15.948 -13.506 22.577 1.00 93.31 494 THR A C 1
ATOM 3842 O O . THR A 1 494 ? 16.607 -13.919 23.530 1.00 93.31 494 THR A O 1
ATOM 3845 N N . SER A 1 495 ? 15.121 -12.462 22.671 1.00 94.81 495 SER A N 1
ATOM 3846 C CA . SER A 1 495 ? 14.922 -11.699 23.901 1.00 94.81 495 SER A CA 1
ATOM 3847 C C . SER A 1 495 ? 13.522 -11.098 23.957 1.00 94.81 495 SER A C 1
ATOM 3849 O O . SER A 1 495 ? 13.042 -10.539 22.971 1.00 94.81 495 SER A O 1
ATOM 3851 N N . VAL A 1 496 ? 12.875 -11.192 25.119 1.00 97.25 496 VAL A N 1
ATOM 3852 C CA . VAL A 1 496 ? 11.644 -10.459 25.433 1.00 97.25 496 VAL A CA 1
ATOM 3853 C C . VAL A 1 496 ? 11.796 -9.864 26.821 1.00 97.25 496 VAL A C 1
ATOM 3855 O O . VAL A 1 496 ? 11.965 -10.592 27.799 1.00 97.25 496 VAL A O 1
ATOM 3858 N N . GLN A 1 497 ? 11.747 -8.540 26.898 1.00 97.94 497 GLN A N 1
ATOM 3859 C CA . GLN A 1 497 ? 12.078 -7.778 28.093 1.00 97.94 497 GLN A CA 1
ATOM 3860 C C . GLN A 1 497 ? 10.959 -6.808 28.449 1.00 97.94 497 GLN A C 1
ATOM 3862 O O . GLN A 1 497 ? 10.366 -6.176 27.577 1.00 97.94 497 GLN A O 1
ATOM 3867 N N . LEU A 1 498 ? 10.720 -6.659 29.744 1.00 97.62 498 LEU A N 1
ATOM 3868 C CA . LEU A 1 498 ? 9.923 -5.601 30.339 1.00 97.62 498 LEU A CA 1
ATOM 3869 C C . LEU A 1 498 ? 10.874 -4.561 30.931 1.00 97.62 498 LEU A C 1
ATOM 3871 O O . LEU A 1 498 ? 11.627 -4.863 31.857 1.00 97.62 498 LEU A O 1
ATOM 3875 N N . ILE A 1 499 ? 10.831 -3.340 30.412 1.00 98.00 499 ILE A N 1
ATOM 3876 C CA . ILE A 1 499 ? 11.613 -2.214 30.919 1.00 98.00 499 ILE A CA 1
ATOM 3877 C C . ILE A 1 499 ? 10.653 -1.314 31.687 1.00 98.00 499 ILE A C 1
ATOM 3879 O O . ILE A 1 499 ? 9.611 -0.946 31.150 1.00 98.00 499 ILE A O 1
ATOM 3883 N N . TYR A 1 500 ? 10.980 -0.962 32.930 1.00 97.31 500 TYR A N 1
ATOM 3884 C CA . TYR A 1 500 ? 10.092 -0.164 33.778 1.00 97.31 500 TYR A CA 1
ATOM 3885 C C . TYR A 1 500 ? 10.855 0.793 34.702 1.00 97.31 500 TYR A C 1
ATOM 3887 O O . TYR A 1 500 ? 12.082 0.745 34.835 1.00 97.31 500 TYR A O 1
ATOM 3895 N N . GLY A 1 501 ? 10.112 1.697 35.330 1.00 95.00 501 GLY A N 1
ATOM 3896 C CA . GLY A 1 501 ? 10.598 2.547 36.407 1.00 95.00 501 GLY A CA 1
ATOM 3897 C C . GLY A 1 501 ? 9.495 3.451 36.948 1.00 95.00 501 GLY A C 1
ATOM 3898 O O . GLY A 1 501 ? 8.320 3.284 36.625 1.00 95.00 501 GLY A O 1
ATOM 3899 N N . THR A 1 502 ? 9.875 4.416 37.780 1.00 91.81 502 THR A N 1
ATOM 3900 C CA . THR A 1 502 ? 8.938 5.336 38.449 1.00 91.81 502 THR A CA 1
ATOM 3901 C C . THR A 1 502 ? 9.253 6.787 38.111 1.00 91.81 502 THR A C 1
ATOM 3903 O O . THR A 1 502 ? 10.418 7.121 37.885 1.00 91.81 502 THR A O 1
ATOM 3906 N N . ASN A 1 503 ? 8.247 7.662 38.117 1.00 79.50 503 ASN A N 1
ATOM 3907 C CA . ASN A 1 503 ? 8.413 9.123 38.021 1.00 79.50 503 ASN A CA 1
ATOM 3908 C C . ASN A 1 503 ? 9.214 9.602 36.786 1.00 79.50 503 ASN A C 1
ATOM 3910 O O . ASN A 1 503 ? 10.101 10.451 36.893 1.00 79.50 503 ASN A O 1
ATOM 3914 N N . GLY A 1 504 ? 8.933 9.034 35.613 1.00 77.88 504 GLY A N 1
ATOM 3915 C CA . GLY A 1 504 ? 9.496 9.448 34.321 1.00 77.88 504 GLY A CA 1
ATOM 3916 C C . GLY A 1 504 ? 10.899 8.926 33.974 1.00 77.88 504 GLY A C 1
ATOM 3917 O O . GLY A 1 504 ? 11.421 9.283 32.923 1.00 77.88 504 GLY A O 1
ATOM 3918 N N . SER A 1 505 ? 11.535 8.099 34.812 1.00 86.44 505 SER A N 1
ATOM 3919 C CA . SER A 1 505 ? 12.812 7.431 34.494 1.00 86.44 505 SER A CA 1
ATOM 3920 C C . SER A 1 505 ? 12.669 5.907 34.419 1.00 86.44 505 SER A C 1
ATOM 3922 O O . SER A 1 505 ? 12.107 5.302 35.328 1.00 86.44 505 SER A O 1
ATOM 3924 N N . PHE A 1 506 ? 13.206 5.276 33.369 1.00 93.62 506 PHE A N 1
ATOM 3925 C CA . PHE A 1 506 ? 13.354 3.815 33.283 1.00 93.62 506 PHE A CA 1
ATOM 3926 C C . PHE A 1 506 ? 14.640 3.391 33.989 1.00 93.62 506 PHE A C 1
ATOM 3928 O O . PHE A 1 506 ? 15.728 3.810 33.590 1.00 93.62 506 PHE A O 1
ATOM 3935 N N . THR A 1 507 ? 14.524 2.589 35.043 1.00 94.00 507 THR A N 1
ATOM 3936 C CA . THR A 1 507 ? 15.659 2.214 35.905 1.00 94.00 507 THR A CA 1
ATOM 3937 C C . THR A 1 507 ? 15.949 0.722 35.897 1.00 94.00 507 THR A C 1
ATOM 3939 O O . THR A 1 507 ? 17.065 0.329 36.229 1.00 94.00 507 THR A O 1
ATOM 3942 N N . ASP A 1 508 ? 14.982 -0.097 35.482 1.00 96.12 508 ASP A N 1
ATOM 3943 C CA . ASP A 1 508 ? 15.025 -1.543 35.655 1.00 96.12 508 ASP A CA 1
ATOM 3944 C C . ASP A 1 508 ? 14.584 -2.279 34.383 1.00 96.12 508 ASP A C 1
ATOM 3946 O O . ASP A 1 508 ? 13.863 -1.759 33.528 1.00 96.12 508 ASP A O 1
ATOM 3950 N N . THR A 1 509 ? 15.057 -3.516 34.233 1.00 96.94 509 THR A N 1
ATOM 3951 C CA . THR A 1 509 ? 14.739 -4.404 33.108 1.00 96.94 509 THR A CA 1
ATOM 3952 C C . THR A 1 509 ? 14.568 -5.826 33.625 1.00 96.94 509 THR A C 1
ATOM 3954 O O . THR A 1 509 ? 15.391 -6.306 34.405 1.00 96.94 509 THR A O 1
ATOM 3957 N N . LEU A 1 510 ? 13.505 -6.497 33.189 1.00 97.06 510 LEU A N 1
ATOM 3958 C CA . LEU A 1 510 ? 13.176 -7.878 33.533 1.00 97.06 510 LEU A CA 1
ATOM 3959 C C . LEU A 1 510 ? 13.013 -8.695 32.258 1.00 97.06 510 LEU A C 1
ATOM 3961 O O . LEU A 1 510 ? 12.348 -8.250 31.328 1.00 97.06 510 LEU A O 1
ATOM 3965 N N . ASP A 1 511 ? 13.545 -9.913 32.235 1.00 97.31 511 ASP A N 1
ATOM 3966 C CA . ASP A 1 511 ? 13.195 -10.868 31.185 1.00 97.31 511 ASP A CA 1
ATOM 3967 C C . ASP A 1 511 ? 11.766 -11.386 31.415 1.00 97.31 511 ASP A C 1
ATOM 3969 O O . ASP A 1 511 ? 11.362 -11.667 32.550 1.00 97.31 511 ASP A O 1
ATOM 3973 N N . MET A 1 512 ? 10.989 -11.511 30.340 1.00 97.75 512 MET A N 1
ATOM 3974 C CA . MET A 1 512 ? 9.628 -12.042 30.404 1.00 97.75 512 MET A CA 1
ATOM 3975 C C . MET A 1 512 ? 9.621 -13.557 30.181 1.00 97.75 512 MET A C 1
ATOM 3977 O O . MET A 1 512 ? 10.221 -14.075 29.240 1.00 97.75 512 MET A O 1
ATOM 3981 N N . ASN A 1 513 ? 8.888 -14.279 31.027 1.00 95.50 513 ASN A N 1
ATOM 3982 C CA . ASN A 1 513 ? 8.754 -15.731 30.953 1.00 95.50 513 ASN A CA 1
ATOM 3983 C C . ASN A 1 513 ? 7.694 -16.128 29.923 1.00 95.50 513 ASN A C 1
ATOM 3985 O O . ASN A 1 513 ? 6.570 -15.626 29.971 1.00 95.50 513 ASN A O 1
ATOM 3989 N N . ALA A 1 514 ? 8.037 -17.063 29.036 1.00 94.94 514 ALA A N 1
ATOM 3990 C CA . ALA A 1 514 ? 7.166 -17.526 27.961 1.00 94.94 514 ALA A CA 1
ATOM 3991 C C . ALA A 1 514 ? 6.320 -18.749 28.360 1.00 94.94 514 ALA A C 1
ATOM 3993 O O . ALA A 1 514 ? 6.841 -19.738 28.881 1.00 94.94 514 ALA A O 1
ATOM 3994 N N . VAL A 1 515 ? 5.031 -18.717 28.021 1.00 92.81 515 VAL A N 1
ATOM 3995 C CA . VAL A 1 515 ? 4.120 -19.869 27.986 1.00 92.81 515 VAL A CA 1
ATOM 3996 C C . VAL A 1 515 ? 3.351 -19.809 26.663 1.00 92.81 515 VAL A C 1
ATOM 3998 O O . VAL A 1 515 ? 2.400 -19.046 26.514 1.00 92.81 515 VAL A O 1
ATOM 4001 N N . GLY A 1 516 ? 3.780 -20.595 25.671 1.00 90.12 516 GLY A N 1
ATOM 4002 C CA . GLY A 1 516 ? 3.267 -20.461 24.303 1.00 90.12 516 GLY A CA 1
ATOM 4003 C C . GLY A 1 516 ? 3.688 -19.123 23.686 1.00 90.12 516 GLY A C 1
ATOM 4004 O O . GLY A 1 516 ? 4.865 -18.780 23.736 1.00 90.12 516 GLY A O 1
ATOM 4005 N N . SER A 1 517 ? 2.737 -18.373 23.122 1.00 90.62 517 SER A N 1
ATOM 4006 C CA . SER A 1 517 ? 2.956 -17.010 22.608 1.00 90.62 517 SER A CA 1
ATOM 4007 C C . SER A 1 517 ? 2.791 -15.922 23.675 1.00 90.62 517 SER A C 1
ATOM 4009 O O . SER A 1 517 ? 2.928 -14.739 23.370 1.00 90.62 517 SER A O 1
ATOM 4011 N N . THR A 1 518 ? 2.471 -16.293 24.917 1.00 94.75 518 THR A N 1
ATOM 4012 C CA . THR A 1 518 ? 2.241 -15.353 26.015 1.00 94.75 518 THR A CA 1
ATOM 4013 C C . THR A 1 518 ? 3.506 -15.183 26.848 1.00 94.75 518 THR A C 1
ATOM 4015 O O . THR A 1 518 ? 4.091 -16.159 27.315 1.00 94.75 518 THR A O 1
ATOM 4018 N N . TYR A 1 519 ? 3.901 -13.934 27.068 1.00 97.50 519 TYR A N 1
ATOM 4019 C CA . TYR A 1 519 ? 5.076 -13.527 27.828 1.00 97.50 519 TYR A CA 1
ATOM 4020 C C . TYR A 1 519 ? 4.642 -12.750 29.066 1.00 97.50 519 TYR A C 1
ATOM 4022 O O . TYR A 1 519 ? 3.812 -11.847 28.972 1.00 97.50 519 TYR A O 1
ATOM 4030 N N . THR A 1 520 ? 5.203 -13.093 30.227 1.00 97.38 520 THR A N 1
ATOM 4031 C CA . THR A 1 520 ? 4.812 -12.506 31.518 1.00 97.38 520 THR A CA 1
ATOM 4032 C C . THR A 1 520 ? 6.012 -12.069 32.353 1.00 97.38 520 THR A C 1
ATOM 4034 O O . THR A 1 520 ? 7.001 -12.794 32.473 1.00 97.38 520 THR A O 1
ATOM 4037 N N . ALA A 1 521 ? 5.918 -10.891 32.965 1.00 97.56 521 ALA A N 1
ATOM 4038 C CA . ALA A 1 521 ? 6.857 -10.409 33.978 1.00 97.56 521 ALA A CA 1
ATOM 4039 C C . ALA A 1 521 ? 6.114 -9.626 35.066 1.00 97.56 521 ALA A C 1
ATOM 4041 O O . ALA A 1 521 ? 4.996 -9.164 34.865 1.00 97.56 521 ALA A O 1
ATOM 4042 N N . ASN A 1 522 ? 6.742 -9.499 36.232 1.00 97.12 522 ASN A N 1
ATOM 4043 C CA . ASN A 1 522 ? 6.132 -8.934 37.430 1.00 97.12 522 ASN A CA 1
ATOM 4044 C C . ASN A 1 522 ? 6.894 -7.685 37.864 1.00 97.12 522 ASN A C 1
ATOM 4046 O O . ASN A 1 522 ? 8.043 -7.796 38.293 1.00 97.12 522 ASN A O 1
ATOM 4050 N N . ILE A 1 523 ? 6.247 -6.523 37.794 1.00 96.19 523 ILE A N 1
ATOM 4051 C CA . ILE A 1 523 ? 6.777 -5.287 38.370 1.00 96.19 523 ILE A CA 1
ATOM 4052 C C . ILE A 1 523 ? 6.602 -5.364 39.897 1.00 96.19 523 ILE A C 1
ATOM 4054 O O . ILE A 1 523 ? 5.478 -5.568 40.364 1.00 96.19 523 ILE A O 1
ATOM 4058 N N . PRO A 1 524 ? 7.671 -5.233 40.702 1.00 93.44 524 PRO A N 1
ATOM 4059 C CA . PRO A 1 524 ? 7.550 -5.191 42.157 1.00 93.44 524 PRO A CA 1
ATOM 4060 C C . PRO A 1 524 ? 6.769 -3.956 42.625 1.00 93.44 524 PRO A C 1
ATOM 4062 O O . PRO A 1 524 ? 6.975 -2.862 42.100 1.00 93.44 524 PRO A O 1
ATOM 4065 N N . GLY A 1 525 ? 5.923 -4.112 43.646 1.00 89.81 525 GLY A N 1
ATOM 4066 C CA . GLY A 1 525 ? 5.263 -2.977 44.287 1.00 89.81 525 GLY A CA 1
ATOM 4067 C C . GLY A 1 525 ? 6.238 -2.076 45.042 1.00 89.81 525 GLY A C 1
ATOM 4068 O O . GLY A 1 525 ? 7.273 -2.512 45.552 1.00 89.81 525 GLY A O 1
ATOM 4069 N N . THR A 1 526 ? 5.888 -0.798 45.132 1.00 86.31 526 THR A N 1
ATOM 4070 C CA . THR A 1 526 ? 6.680 0.249 45.799 1.00 86.31 526 THR A CA 1
ATOM 4071 C C . THR A 1 526 ? 6.347 0.387 47.288 1.00 86.31 526 THR A C 1
ATOM 4073 O O . THR A 1 526 ? 7.057 1.084 48.017 1.00 86.31 526 THR A O 1
ATOM 4076 N N . GLY A 1 527 ? 5.253 -0.223 47.761 1.00 88.12 527 GLY A N 1
ATOM 4077 C CA . GLY A 1 527 ? 4.739 -0.083 49.130 1.00 88.12 527 GLY A CA 1
ATOM 4078 C C . GLY A 1 527 ? 4.236 1.326 49.474 1.00 88.12 527 GLY A C 1
ATOM 4079 O O . GLY A 1 527 ? 3.932 1.607 50.632 1.00 88.12 527 GLY A O 1
ATOM 4080 N N . SER A 1 528 ? 4.191 2.225 48.492 1.00 88.81 528 SER A N 1
ATOM 4081 C CA . SER A 1 528 ? 3.808 3.632 48.624 1.00 88.81 528 SER A CA 1
ATOM 4082 C C . SER A 1 528 ? 3.285 4.158 47.281 1.00 88.81 528 SER A C 1
ATOM 4084 O O . SER A 1 528 ? 3.732 3.649 46.253 1.00 88.81 528 SER A O 1
ATOM 4086 N N . PRO A 1 529 ? 2.370 5.147 47.265 1.00 89.38 529 PRO A N 1
ATOM 4087 C CA . PRO A 1 529 ? 1.799 5.658 46.022 1.00 89.38 529 PRO A CA 1
ATOM 4088 C C . PRO A 1 529 ? 2.864 6.121 45.026 1.00 89.38 529 PRO A C 1
ATOM 4090 O O . PRO A 1 529 ? 3.771 6.875 45.396 1.00 89.38 529 PRO A O 1
ATOM 4093 N N . ALA A 1 530 ? 2.769 5.667 43.780 1.00 89.94 530 ALA A N 1
ATOM 4094 C CA . ALA A 1 530 ? 3.718 5.999 42.723 1.00 89.94 530 ALA A CA 1
ATOM 4095 C C . ALA A 1 530 ? 3.076 5.890 41.338 1.00 89.94 530 ALA A C 1
ATOM 4097 O O . ALA A 1 530 ? 2.219 5.042 41.113 1.00 89.94 530 ALA A O 1
ATOM 4098 N N . THR A 1 531 ? 3.562 6.691 40.389 1.00 91.50 531 THR A N 1
ATOM 4099 C CA . THR A 1 531 ? 3.306 6.472 38.961 1.00 91.50 531 THR A CA 1
ATOM 4100 C C . THR A 1 531 ? 4.422 5.609 38.387 1.00 91.50 531 THR A C 1
ATOM 4102 O O . THR A 1 531 ? 5.606 5.969 38.455 1.00 91.50 531 THR A O 1
ATOM 4105 N N . ILE A 1 532 ? 4.037 4.459 37.844 1.00 94.25 532 ILE A N 1
ATOM 4106 C CA . ILE A 1 532 ? 4.920 3.471 37.233 1.00 94.25 532 ILE A CA 1
ATOM 4107 C C . ILE A 1 532 ? 4.783 3.608 35.720 1.00 94.25 532 ILE A C 1
ATOM 4109 O O . ILE A 1 532 ? 3.670 3.586 35.200 1.00 94.25 532 ILE A O 1
ATOM 4113 N N . GLN A 1 533 ? 5.908 3.708 35.011 1.00 96.25 533 GLN A N 1
ATOM 4114 C CA . GLN A 1 533 ? 5.937 3.630 33.550 1.00 96.25 533 GLN A CA 1
ATOM 4115 C C . GLN A 1 533 ? 6.724 2.411 33.080 1.00 96.25 533 GLN A C 1
ATOM 4117 O O . GLN A 1 533 ? 7.712 2.020 33.710 1.00 96.25 533 GLN A O 1
ATOM 4122 N N . TYR A 1 534 ? 6.305 1.816 31.967 1.00 97.44 534 TYR A N 1
ATOM 4123 C CA . TYR A 1 534 ? 6.929 0.621 31.416 1.00 97.44 534 TYR A CA 1
ATOM 4124 C C . TYR A 1 534 ? 6.704 0.470 29.907 1.00 97.44 534 TYR A C 1
ATOM 4126 O O . TYR A 1 534 ? 5.830 1.100 29.313 1.00 97.44 534 TYR A O 1
ATOM 4134 N N . TYR A 1 535 ? 7.498 -0.391 29.279 1.00 97.69 535 TYR A N 1
ATOM 4135 C CA . TYR A 1 535 ? 7.268 -0.878 27.923 1.00 97.69 535 TYR A CA 1
ATOM 4136 C C . TYR A 1 535 ? 7.837 -2.288 27.758 1.00 97.69 535 TYR A C 1
ATOM 4138 O O . TYR A 1 535 ? 8.750 -2.706 28.476 1.00 97.69 535 TYR A O 1
ATOM 4146 N N . ILE A 1 536 ? 7.295 -3.026 26.794 1.00 98.00 536 ILE A N 1
ATOM 4147 C CA . ILE A 1 536 ? 7.786 -4.353 26.410 1.00 98.00 536 ILE A CA 1
ATOM 4148 C C . ILE A 1 536 ? 8.693 -4.189 25.193 1.00 98.00 536 ILE A C 1
ATOM 4150 O O . ILE A 1 536 ? 8.367 -3.421 24.291 1.00 98.00 536 ILE A O 1
ATOM 4154 N N . ARG A 1 537 ? 9.809 -4.915 25.142 1.00 96.94 537 ARG A N 1
ATOM 4155 C CA . ARG A 1 537 ? 10.714 -4.993 23.991 1.00 96.94 537 ARG A CA 1
ATOM 4156 C C . ARG A 1 537 ? 10.910 -6.448 23.590 1.00 96.94 537 ARG A C 1
ATOM 4158 O O . ARG A 1 537 ? 11.275 -7.261 24.434 1.00 96.94 537 ARG A O 1
ATOM 4165 N N . ALA A 1 538 ? 10.721 -6.764 22.316 1.00 95.25 538 ALA A N 1
ATOM 4166 C CA . ALA A 1 538 ? 10.980 -8.090 21.761 1.00 95.25 538 ALA A CA 1
ATOM 4167 C C . ALA A 1 538 ? 12.051 -8.002 20.674 1.00 95.25 538 ALA A C 1
ATOM 4169 O O . ALA A 1 538 ? 12.064 -7.042 19.908 1.00 95.25 538 ALA A O 1
ATOM 4170 N N . ILE A 1 539 ? 12.946 -8.986 20.627 1.00 91.94 539 ILE A N 1
ATOM 4171 C CA . ILE A 1 539 ? 14.044 -9.093 19.662 1.00 91.94 539 ILE A CA 1
ATOM 4172 C C . ILE A 1 539 ? 14.044 -10.513 19.105 1.00 91.94 539 ILE A C 1
ATOM 4174 O O . ILE A 1 539 ? 13.923 -11.479 19.867 1.00 91.94 539 ILE A O 1
ATOM 4178 N N . ASP A 1 540 ? 14.183 -10.646 17.793 1.00 88.69 540 ASP A N 1
ATOM 4179 C CA . ASP A 1 540 ? 14.265 -11.936 17.119 1.00 88.69 540 ASP A CA 1
ATOM 4180 C C . ASP A 1 540 ? 15.707 -12.402 16.837 1.00 88.69 540 ASP A C 1
ATOM 4182 O O . ASP A 1 540 ? 16.692 -11.776 17.235 1.00 88.69 540 ASP A O 1
ATOM 4186 N N . ALA A 1 541 ? 15.841 -13.566 16.200 1.00 83.56 541 ALA A N 1
ATOM 4187 C CA . ALA A 1 541 ? 17.124 -14.172 15.843 1.00 83.56 541 ALA A CA 1
ATOM 4188 C C . ALA A 1 541 ? 17.928 -13.385 14.797 1.00 83.56 541 ALA A C 1
ATOM 4190 O O . ALA A 1 541 ? 19.131 -13.613 14.677 1.00 83.56 541 ALA A O 1
ATOM 4191 N N . LEU A 1 542 ? 17.290 -12.461 14.076 1.00 75.19 542 LEU A N 1
ATOM 4192 C CA . LEU A 1 542 ? 17.930 -11.550 13.130 1.00 75.19 542 LEU A CA 1
ATOM 4193 C C . LEU A 1 542 ? 18.244 -10.187 13.768 1.00 75.19 542 LEU A C 1
ATOM 4195 O O . LEU A 1 542 ? 18.641 -9.267 13.064 1.00 75.19 542 LEU A O 1
ATOM 4199 N N . ASN A 1 543 ? 18.101 -10.056 15.095 1.00 78.75 543 ASN A N 1
ATOM 4200 C CA . ASN A 1 543 ? 18.187 -8.796 15.842 1.00 78.75 543 ASN A CA 1
ATOM 4201 C C . ASN A 1 543 ? 17.133 -7.744 15.451 1.00 78.75 543 ASN A C 1
ATOM 4203 O O . ASN A 1 543 ? 17.250 -6.586 15.864 1.00 78.75 543 ASN A O 1
ATOM 4207 N N . LEU A 1 544 ? 16.075 -8.130 14.735 1.00 81.88 544 LEU A N 1
ATOM 4208 C CA . LEU A 1 544 ? 14.946 -7.245 14.480 1.00 81.88 544 LEU A CA 1
ATOM 4209 C C . LEU A 1 544 ? 14.140 -7.102 15.768 1.00 81.88 544 LEU A C 1
ATOM 4211 O O . LEU A 1 544 ? 13.820 -8.089 16.437 1.00 81.88 544 LEU A O 1
ATOM 4215 N N . ALA A 1 545 ? 13.831 -5.860 16.132 1.00 87.44 545 ALA A N 1
ATOM 4216 C CA . ALA A 1 545 ? 13.218 -5.547 17.410 1.00 87.44 545 ALA A CA 1
ATOM 4217 C C . ALA A 1 545 ? 11.989 -4.654 17.268 1.00 87.44 545 ALA A C 1
ATOM 4219 O O . ALA A 1 545 ? 11.913 -3.807 16.381 1.00 87.44 545 ALA A O 1
ATOM 4220 N N . SER A 1 546 ? 11.057 -4.809 18.200 1.00 88.62 546 SER A N 1
ATOM 4221 C CA . SER A 1 546 ? 9.883 -3.954 18.347 1.00 88.62 546 SER A CA 1
ATOM 4222 C C . SER A 1 546 ? 9.609 -3.655 19.816 1.00 88.62 546 SER A C 1
ATOM 4224 O O . SER A 1 546 ? 10.138 -4.317 20.719 1.00 88.62 546 SER A O 1
ATOM 4226 N N . THR A 1 547 ? 8.790 -2.633 20.056 1.00 93.88 547 THR A N 1
ATOM 4227 C CA . THR A 1 547 ? 8.374 -2.220 21.396 1.00 93.88 547 THR A CA 1
ATOM 4228 C C . THR A 1 547 ? 6.859 -2.052 21.495 1.00 93.88 547 THR A C 1
ATOM 4230 O O . THR A 1 547 ? 6.195 -1.753 20.505 1.00 93.88 547 THR A O 1
ATOM 4233 N N . SER A 1 548 ? 6.307 -2.266 22.693 1.00 91.94 548 SER A N 1
ATOM 4234 C CA . SER A 1 548 ? 4.929 -1.911 23.045 1.00 91.94 548 SER A CA 1
ATOM 4235 C C . SER A 1 548 ? 4.935 -0.960 24.249 1.00 91.94 548 SER A C 1
ATOM 4237 O O . SER A 1 548 ? 5.373 -1.383 25.326 1.00 91.94 548 SER A O 1
ATOM 4239 N N . PRO A 1 549 ? 4.465 0.292 24.085 1.00 90.38 549 PRO A N 1
ATOM 4240 C CA . PRO A 1 549 ? 3.973 0.863 22.829 1.00 90.38 549 PRO A CA 1
ATOM 4241 C C . PRO A 1 549 ? 5.127 1.096 21.835 1.00 90.38 549 PRO A C 1
ATOM 4243 O O . PRO A 1 549 ? 6.296 1.143 22.225 1.00 90.38 549 PRO A O 1
ATOM 4246 N N . ALA A 1 550 ? 4.803 1.229 20.547 1.00 79.81 550 ALA A N 1
ATOM 4247 C CA . ALA A 1 550 ? 5.805 1.497 19.516 1.00 79.81 550 ALA A CA 1
ATOM 4248 C C . ALA A 1 550 ? 6.553 2.812 19.803 1.00 79.81 550 ALA A C 1
ATOM 4250 O O . ALA A 1 550 ? 5.981 3.754 20.355 1.00 79.81 550 ALA A O 1
ATOM 4251 N N . ASN A 1 551 ? 7.823 2.888 19.399 1.00 78.25 551 ASN A N 1
ATOM 4252 C CA . ASN A 1 551 ? 8.736 4.017 19.641 1.00 78.25 551 ASN A CA 1
ATOM 4253 C C . ASN A 1 551 ? 9.130 4.249 21.113 1.00 78.25 551 ASN A C 1
ATOM 4255 O O . ASN A 1 551 ? 9.629 5.320 21.462 1.00 78.25 551 ASN A O 1
ATOM 4259 N N . ALA A 1 552 ? 8.967 3.261 21.996 1.00 85.69 552 ALA A N 1
ATOM 4260 C CA . ALA A 1 552 ? 9.587 3.329 23.319 1.00 85.69 552 ALA A CA 1
ATOM 4261 C C . ALA A 1 552 ? 11.124 3.501 23.222 1.00 85.69 552 ALA A C 1
ATOM 4263 O O . ALA A 1 552 ? 11.744 2.899 22.340 1.00 85.69 552 ALA A O 1
ATOM 4264 N N . PRO A 1 553 ? 11.762 4.301 24.103 1.00 89.88 553 PRO A N 1
ATOM 4265 C CA . PRO A 1 553 ? 11.213 4.879 25.335 1.00 89.88 553 PRO A CA 1
ATOM 4266 C C . PRO A 1 553 ? 10.515 6.242 25.171 1.00 89.88 553 PRO A C 1
ATOM 4268 O O . PRO A 1 553 ? 10.131 6.823 26.182 1.00 89.88 553 PRO A O 1
ATOM 4271 N N . ALA A 1 554 ? 10.367 6.781 23.953 1.00 83.12 554 ALA A N 1
ATOM 4272 C CA . ALA A 1 554 ? 9.656 8.050 23.753 1.00 83.12 554 ALA A CA 1
ATOM 4273 C C . ALA A 1 554 ? 8.159 7.917 24.083 1.00 83.12 554 ALA A C 1
ATOM 4275 O O . ALA A 1 554 ? 7.586 8.810 24.700 1.00 83.12 554 ALA A O 1
ATOM 4276 N N . ASN A 1 555 ? 7.571 6.768 23.739 1.00 87.44 555 ASN A N 1
ATOM 4277 C CA . ASN A 1 555 ? 6.238 6.356 24.171 1.00 87.44 555 ASN A CA 1
ATOM 4278 C C . ASN A 1 555 ? 6.343 5.262 25.239 1.00 87.44 555 ASN A C 1
ATOM 4280 O O . ASN A 1 555 ? 7.245 4.423 25.189 1.00 87.44 555 ASN A O 1
ATOM 4284 N N . PHE A 1 556 ? 5.406 5.227 26.182 1.00 94.38 556 PHE A N 1
ATOM 4285 C CA . PHE A 1 556 ? 5.369 4.205 27.225 1.00 94.38 556 PHE A CA 1
ATOM 4286 C C . PHE A 1 556 ? 3.964 4.013 27.786 1.00 94.38 556 PHE A C 1
ATOM 4288 O O . PHE A 1 556 ? 3.130 4.912 27.712 1.00 94.38 556 PHE A O 1
ATOM 4295 N N . HIS A 1 557 ? 3.728 2.834 28.355 1.00 95.69 557 HIS A N 1
ATOM 4296 C CA . HIS A 1 557 ? 2.552 2.568 29.176 1.00 95.69 557 HIS A CA 1
ATOM 4297 C C . HIS A 1 557 ? 2.792 3.117 30.582 1.00 95.69 557 HIS A C 1
ATOM 4299 O O . HIS A 1 557 ? 3.935 3.133 31.053 1.00 95.69 557 HIS A O 1
ATOM 4305 N N . SER A 1 558 ? 1.737 3.544 31.270 1.00 93.88 558 SER A N 1
ATOM 4306 C CA . SER A 1 558 ? 1.834 3.982 32.662 1.00 93.88 558 SER A CA 1
ATOM 4307 C C . SER A 1 558 ? 0.555 3.733 33.437 1.00 93.88 558 SER A C 1
ATOM 4309 O O . SER A 1 558 ? -0.524 3.814 32.863 1.00 93.88 558 SER A O 1
ATOM 4311 N N . PHE A 1 559 ? 0.700 3.513 34.739 1.00 92.25 559 PHE A N 1
ATOM 4312 C CA . PHE A 1 559 ? -0.396 3.451 35.703 1.00 92.25 559 PHE A CA 1
ATOM 4313 C C . PHE A 1 559 ? 0.064 3.994 37.059 1.00 92.25 559 PHE A C 1
ATOM 4315 O O . PHE A 1 559 ? 1.265 4.046 37.357 1.00 92.25 559 PHE A O 1
ATOM 4322 N N . SER A 1 560 ? -0.891 4.404 37.877 1.00 89.88 560 SER A N 1
ATOM 4323 C CA . SER A 1 560 ? -0.687 4.937 39.217 1.00 89.88 560 SER A CA 1
ATOM 4324 C C . SER A 1 560 ? -1.129 3.953 40.296 1.00 89.88 560 SER A C 1
ATOM 4326 O O . SER A 1 560 ? -2.094 3.207 40.144 1.00 89.88 560 SER A O 1
ATOM 4328 N N . THR A 1 561 ? -0.409 3.961 41.418 1.00 89.69 561 THR A N 1
ATOM 4329 C CA . THR A 1 561 ? -0.765 3.205 42.621 1.00 89.69 561 THR A CA 1
ATOM 4330 C C . THR A 1 561 ? -1.157 4.164 43.743 1.00 89.69 561 THR A C 1
ATOM 4332 O O . THR A 1 561 ? -0.467 5.161 43.965 1.00 89.69 561 THR A O 1
ATOM 4335 N N . GLY A 1 562 ? -2.250 3.897 44.462 1.00 85.88 562 GLY A N 1
ATOM 4336 C CA . GLY A 1 562 ? -2.724 4.760 45.554 1.00 85.88 562 GLY A CA 1
ATOM 4337 C C . GLY A 1 562 ? -4.238 4.929 45.600 1.00 85.88 562 GLY A C 1
ATOM 4338 O O . GLY A 1 562 ? -4.948 4.319 44.817 1.00 85.88 562 GLY A O 1
ATOM 4339 N N . SER A 1 563 ? -4.724 5.734 46.550 1.00 81.88 563 SER A N 1
ATOM 4340 C CA . SER A 1 563 ? -6.159 6.003 46.705 1.00 81.88 563 SER A CA 1
ATOM 4341 C C . SER A 1 563 ? -6.722 6.766 45.515 1.00 81.88 563 SER A C 1
ATOM 4343 O O . SER A 1 563 ? -6.138 7.777 45.114 1.00 81.88 563 SER A O 1
ATOM 4345 N N . ASP A 1 564 ? -7.885 6.335 45.036 1.00 83.94 564 ASP A N 1
ATOM 4346 C CA . ASP A 1 564 ? -8.585 7.042 43.970 1.00 83.94 564 ASP A CA 1
ATOM 4347 C C . ASP A 1 564 ? -9.232 8.333 44.458 1.00 83.94 564 ASP A C 1
ATOM 4349 O O . ASP A 1 564 ? -9.851 8.370 45.522 1.00 83.94 564 ASP A O 1
ATOM 4353 N N . VAL A 1 565 ? -9.125 9.394 43.675 1.00 83.56 565 VAL A N 1
ATOM 4354 C CA . VAL A 1 565 ? -9.779 10.680 43.964 1.00 83.56 565 VAL A CA 1
ATOM 4355 C C . VAL A 1 565 ? -10.502 11.247 42.748 1.00 83.56 565 VAL A C 1
ATOM 4357 O O . VAL A 1 565 ? -11.051 12.349 42.835 1.00 83.56 565 VAL A O 1
ATOM 4360 N N . LEU A 1 566 ? -10.452 10.547 41.616 1.00 86.69 566 LEU A N 1
ATOM 4361 C CA . LEU A 1 566 ? -11.143 10.945 40.403 1.00 86.69 566 LEU A CA 1
ATOM 4362 C C . LEU A 1 566 ? -12.528 10.299 40.419 1.00 86.69 566 LEU A C 1
ATOM 4364 O O . LEU A 1 566 ? -12.702 9.193 40.905 1.00 86.69 566 LEU A O 1
ATOM 4368 N N . ALA A 1 567 ? -13.533 11.056 39.991 1.00 90.31 567 ALA A N 1
ATOM 4369 C CA . ALA A 1 567 ? -14.873 10.521 39.800 1.00 90.31 567 ALA A CA 1
ATOM 4370 C C . ALA A 1 567 ? -15.037 10.100 38.333 1.00 90.31 567 ALA A C 1
ATOM 4372 O O . ALA A 1 567 ? -14.376 10.706 37.480 1.00 90.31 567 ALA A O 1
ATOM 4373 N N . PRO A 1 568 ? -15.968 9.180 38.021 1.00 94.75 568 PRO A N 1
ATOM 4374 C CA . PRO A 1 568 ? -16.213 8.761 36.648 1.00 94.75 568 PRO A CA 1
ATOM 4375 C C . PRO A 1 568 ? -16.556 9.932 35.725 1.00 94.75 568 PRO A C 1
ATOM 4377 O O . PRO A 1 568 ? -17.220 10.889 36.131 1.00 94.75 568 PRO A O 1
ATOM 4380 N N . GLU A 1 569 ? -16.183 9.836 34.458 1.00 95.38 569 GLU A N 1
ATOM 4381 C CA . GLU A 1 569 ? -16.629 10.750 33.409 1.00 95.38 569 GLU A CA 1
ATOM 4382 C C . GLU A 1 569 ? -17.845 10.149 32.694 1.00 95.38 569 GLU A C 1
ATOM 4384 O O . GLU A 1 569 ? -17.841 8.968 32.351 1.00 95.38 569 GLU A O 1
ATOM 4389 N N . ILE A 1 570 ? -18.900 10.947 32.498 1.00 95.81 570 ILE A N 1
ATOM 4390 C CA . ILE A 1 570 ? -20.144 10.531 31.834 1.00 95.81 570 ILE A CA 1
ATOM 4391 C C . ILE A 1 570 ? -20.303 11.369 30.569 1.00 95.81 570 ILE A C 1
ATOM 4393 O O . ILE A 1 570 ? -20.382 12.595 30.649 1.00 95.81 570 ILE A O 1
ATOM 4397 N N . ASN A 1 571 ? -20.402 10.709 29.418 1.00 91.88 571 ASN A N 1
ATOM 4398 C CA . ASN A 1 571 ? -20.754 11.338 28.153 1.00 91.88 571 ASN A CA 1
ATOM 4399 C C . ASN A 1 571 ? -22.091 10.787 27.651 1.00 91.88 571 ASN A C 1
ATOM 4401 O O . ASN A 1 571 ? -22.232 9.590 27.388 1.00 91.88 571 ASN A O 1
ATOM 4405 N N . HIS A 1 572 ? -23.078 11.666 27.521 1.00 91.31 572 HIS A N 1
ATOM 4406 C CA . HIS A 1 572 ? -24.439 11.311 27.155 1.00 91.31 572 HIS A CA 1
ATOM 4407 C C . HIS A 1 572 ? -25.050 12.384 26.256 1.00 91.31 572 HIS A C 1
ATOM 4409 O O . HIS A 1 572 ? -24.950 13.578 26.533 1.00 91.31 572 HIS A O 1
ATOM 4415 N N . ASN A 1 573 ? -25.719 11.940 25.193 1.00 83.56 573 ASN A N 1
ATOM 4416 C CA . ASN A 1 573 ? -26.528 12.807 24.350 1.00 83.56 573 ASN A CA 1
ATOM 4417 C C . ASN A 1 573 ? -27.952 12.851 24.914 1.00 83.56 573 ASN A C 1
ATOM 4419 O O . ASN A 1 573 ? -28.604 11.802 24.928 1.00 83.56 573 ASN A O 1
ATOM 4423 N N . PRO A 1 574 ? -28.448 14.022 25.358 1.00 86.56 574 PRO A N 1
ATOM 4424 C CA . PRO A 1 574 ? -29.789 14.134 25.912 1.00 86.56 574 PRO A CA 1
ATOM 4425 C C . PRO A 1 574 ? -30.844 13.614 24.937 1.00 86.56 574 PRO A C 1
ATOM 4427 O O . PRO A 1 574 ? -30.798 13.911 23.742 1.00 86.56 574 PRO A O 1
ATOM 4430 N N . LEU A 1 575 ? -31.809 12.856 25.452 1.00 82.38 575 LEU A N 1
ATOM 4431 C CA . LEU A 1 575 ? -32.929 12.372 24.659 1.00 82.38 575 LEU A CA 1
ATOM 4432 C C . LEU A 1 575 ? -33.776 13.558 24.182 1.00 82.38 575 LEU A C 1
ATOM 4434 O O . LEU A 1 575 ? -34.114 14.447 24.964 1.00 82.38 575 LEU A O 1
ATOM 4438 N N . GLY A 1 576 ? -34.138 13.550 22.898 1.00 81.12 576 GLY A N 1
ATOM 4439 C CA . GLY A 1 576 ? -35.174 14.431 22.361 1.00 81.12 576 GLY A CA 1
ATOM 4440 C C . GLY A 1 576 ? -36.572 13.999 22.811 1.00 81.12 576 GLY A C 1
ATOM 4441 O O . GLY A 1 576 ? -36.722 13.019 23.542 1.00 81.12 576 GLY A O 1
ATOM 4442 N N . ASN A 1 577 ? -37.606 14.700 22.343 1.00 84.56 577 ASN A N 1
ATOM 4443 C CA . ASN A 1 577 ? -38.999 14.311 22.582 1.00 84.56 577 ASN A CA 1
ATOM 4444 C C . ASN A 1 577 ? -39.249 12.852 22.182 1.00 84.56 577 ASN A C 1
ATOM 4446 O O . ASN A 1 577 ? -38.758 12.387 21.154 1.00 84.56 577 ASN A O 1
ATOM 4450 N N . GLN A 1 578 ? -40.001 12.136 23.013 1.00 83.50 578 GLN A N 1
ATOM 4451 C CA . GLN A 1 578 ? -40.227 10.703 22.865 1.00 83.50 578 GLN A CA 1
ATOM 4452 C C . GLN A 1 578 ? -41.682 10.447 22.487 1.00 83.50 578 GLN A C 1
ATOM 4454 O O . GLN A 1 578 ? -42.603 10.948 23.129 1.00 83.50 578 GLN A O 1
ATOM 4459 N N . ALA A 1 579 ? -41.901 9.632 21.461 1.00 78.25 579 ALA A N 1
ATOM 4460 C CA . ALA A 1 579 ? -43.243 9.228 21.079 1.00 78.25 579 ALA A CA 1
ATOM 4461 C C . ALA A 1 579 ? -43.800 8.211 22.080 1.00 78.25 579 ALA A C 1
ATOM 4463 O O . ALA A 1 579 ? -43.144 7.216 22.398 1.00 78.25 579 ALA A O 1
ATOM 4464 N N . LEU A 1 580 ? -45.052 8.392 22.514 1.00 81.75 580 LEU A N 1
ATOM 4465 C CA . LEU A 1 580 ? -45.723 7.375 23.337 1.00 81.75 580 LEU A CA 1
ATOM 4466 C C . LEU A 1 580 ? -45.842 6.029 22.597 1.00 81.75 580 LEU A C 1
ATOM 4468 O O . LEU A 1 580 ? -45.840 4.972 23.226 1.00 81.75 580 LEU A O 1
ATOM 4472 N N . LEU A 1 581 ? -45.914 6.079 21.262 1.00 76.31 581 LEU A N 1
ATOM 4473 C CA . LEU A 1 581 ? -46.021 4.919 20.377 1.00 76.31 581 LEU A CA 1
ATOM 4474 C C . LEU A 1 581 ? -44.858 3.926 20.541 1.00 76.31 581 LEU A C 1
ATOM 4476 O O . LEU A 1 581 ? -45.073 2.723 20.423 1.00 76.31 581 LEU A O 1
ATOM 4480 N N . THR A 1 582 ? -43.651 4.415 20.834 1.00 70.56 582 THR A N 1
ATOM 4481 C CA . THR A 1 582 ? -42.422 3.605 20.915 1.00 70.56 582 THR A CA 1
ATOM 4482 C C . THR A 1 582 ? -41.856 3.509 22.331 1.00 70.56 582 THR A C 1
ATOM 4484 O O . THR A 1 582 ? -40.700 3.142 22.521 1.00 70.56 582 THR A O 1
ATOM 4487 N N . TRP A 1 583 ? -42.662 3.840 23.341 1.00 81.75 583 TRP A N 1
ATOM 4488 C CA . TRP A 1 583 ? -42.264 3.790 24.747 1.00 81.75 583 TRP A CA 1
ATOM 4489 C C . TRP A 1 583 ? -42.131 2.335 25.261 1.00 81.75 583 TRP A C 1
ATOM 4491 O O . TRP A 1 583 ? -43.003 1.514 24.957 1.00 81.75 583 TRP A O 1
ATOM 4501 N N . PRO A 1 584 ? -41.130 1.986 26.105 1.00 87.56 584 PRO A N 1
ATOM 4502 C CA . PRO A 1 584 ? -40.182 2.862 26.801 1.00 87.56 584 PRO A CA 1
ATOM 4503 C C . PRO A 1 584 ? -38.978 3.316 25.978 1.00 87.56 584 PRO A C 1
ATOM 4505 O O . PRO A 1 584 ? -38.379 2.533 25.249 1.00 87.56 584 PRO A O 1
ATOM 4508 N N . ALA A 1 585 ? -38.582 4.577 26.174 1.00 85.06 585 ALA A N 1
ATOM 4509 C CA . ALA A 1 585 ? -37.330 5.103 25.642 1.00 85.06 585 ALA A CA 1
ATOM 4510 C C . ALA A 1 585 ? -36.115 4.438 26.315 1.00 85.06 585 ALA A C 1
ATOM 4512 O O . ALA A 1 585 ? -36.165 4.074 27.495 1.00 85.06 585 ALA A O 1
ATOM 4513 N N . THR A 1 586 ? -35.009 4.332 25.581 1.00 88.62 586 THR A N 1
ATOM 4514 C CA . THR A 1 586 ? -33.723 3.837 26.094 1.00 88.62 586 THR A CA 1
ATOM 4515 C C . THR A 1 586 ? -32.782 5.004 26.340 1.00 88.62 586 THR A C 1
ATOM 4517 O O . THR A 1 586 ? -32.601 5.849 25.470 1.00 88.62 586 THR A O 1
ATOM 4520 N N . VAL A 1 587 ? -32.162 5.040 27.517 1.00 92.00 587 VAL A N 1
ATOM 4521 C CA . VAL A 1 587 ? -31.084 5.976 27.844 1.00 92.00 587 VAL A CA 1
ATOM 4522 C C . VAL A 1 587 ? -29.748 5.249 27.751 1.00 92.00 587 VAL A C 1
ATOM 4524 O O . VAL A 1 587 ? -29.621 4.109 28.204 1.00 92.00 587 VAL A O 1
ATOM 4527 N N . SER A 1 588 ? -28.753 5.900 27.154 1.00 92.31 588 SER A N 1
ATOM 4528 C CA . SER A 1 588 ? -27.411 5.343 26.992 1.00 92.31 588 SER A CA 1
ATOM 4529 C C . SER A 1 588 ? -26.329 6.386 27.231 1.00 92.31 588 SER A C 1
ATOM 4531 O O . SER A 1 588 ? -26.461 7.513 26.758 1.00 92.31 588 SER A O 1
ATOM 4533 N N . ALA A 1 589 ? -25.246 6.014 27.902 1.00 92.31 589 ALA A N 1
ATOM 4534 C CA . ALA A 1 589 ? -24.107 6.891 28.159 1.00 92.31 589 ALA A CA 1
ATOM 4535 C C . ALA A 1 589 ? -22.796 6.114 28.075 1.00 92.31 589 ALA A C 1
ATOM 4537 O O . ALA A 1 589 ? -22.730 4.966 28.512 1.00 92.31 589 ALA A O 1
ATOM 4538 N N . THR A 1 590 ? -21.748 6.752 27.563 1.00 94.88 590 THR A N 1
ATOM 4539 C CA . THR A 1 590 ? -20.382 6.250 27.722 1.00 94.88 590 THR A CA 1
ATOM 4540 C C . THR A 1 590 ? -19.870 6.702 29.083 1.00 94.88 590 THR A C 1
ATOM 4542 O O . THR A 1 590 ? -19.916 7.896 29.385 1.00 94.88 590 THR A O 1
ATOM 4545 N N . VAL A 1 591 ? -19.421 5.762 29.913 1.00 94.38 591 VAL A N 1
ATOM 4546 C CA . VAL A 1 591 ? -18.967 6.040 31.278 1.00 94.38 591 VAL A CA 1
ATOM 4547 C C . VAL A 1 591 ? -17.590 5.430 31.496 1.00 94.38 591 VAL A C 1
ATOM 4549 O O . VAL A 1 591 ? -17.430 4.217 31.392 1.00 94.38 591 VAL A O 1
ATOM 4552 N N . THR A 1 592 ? -16.610 6.266 31.833 1.00 92.38 592 THR A N 1
ATOM 4553 C CA . THR A 1 592 ? -15.206 5.857 31.995 1.00 92.38 592 THR A CA 1
ATOM 4554 C C . THR A 1 592 ? -14.649 6.273 33.346 1.00 92.38 592 THR A C 1
ATOM 4556 O O . THR A 1 592 ? -15.038 7.304 33.889 1.00 92.38 592 THR A O 1
ATOM 4559 N N . ASP A 1 593 ? -13.703 5.497 33.868 1.00 91.19 593 ASP A N 1
ATOM 4560 C CA . ASP A 1 593 ? -13.010 5.772 35.127 1.00 91.19 593 ASP A CA 1
ATOM 4561 C C . ASP A 1 593 ? -11.628 5.089 35.138 1.00 91.19 593 ASP A C 1
ATOM 4563 O O . ASP A 1 593 ? -11.427 4.081 34.455 1.00 91.19 593 ASP A O 1
ATOM 4567 N N . ASN A 1 594 ? -10.664 5.631 35.885 1.00 82.88 594 ASN A N 1
ATOM 4568 C CA . ASN A 1 594 ? -9.287 5.122 35.948 1.00 82.88 594 ASN A CA 1
ATOM 4569 C C . ASN A 1 594 ? -9.144 3.797 36.722 1.00 82.88 594 ASN A C 1
ATOM 4571 O O . ASN A 1 594 ? -8.179 3.064 36.482 1.00 82.88 594 ASN A O 1
ATOM 4575 N N . LEU A 1 595 ? -10.090 3.475 37.608 1.00 84.75 595 LEU A N 1
ATOM 4576 C CA . LEU A 1 595 ? -10.160 2.228 38.383 1.00 84.75 595 LEU A CA 1
ATOM 4577 C C . LEU A 1 595 ? -11.360 1.345 38.019 1.00 84.75 595 LEU A C 1
ATOM 4579 O O . LEU A 1 595 ? -11.458 0.202 38.480 1.00 84.75 595 LEU A O 1
ATOM 4583 N N . GLY A 1 596 ? -12.227 1.845 37.144 1.00 86.06 596 GLY A N 1
ATOM 4584 C CA . GLY A 1 596 ? -13.379 1.141 36.602 1.00 86.06 596 GLY A CA 1
ATOM 4585 C C . GLY A 1 596 ? -14.687 1.544 37.274 1.00 86.06 596 GLY A C 1
ATOM 4586 O O . GLY A 1 596 ? -14.724 2.238 38.286 1.00 86.06 596 GLY A O 1
ATOM 4587 N N . ILE A 1 597 ? -15.798 1.097 36.694 1.00 91.69 597 ILE A N 1
ATOM 4588 C CA . ILE A 1 597 ? -17.140 1.530 37.091 1.00 91.69 597 ILE A CA 1
ATOM 4589 C C . ILE A 1 597 ? -17.782 0.525 38.047 1.00 91.69 597 ILE A C 1
ATOM 4591 O O . ILE A 1 597 ? -17.866 -0.668 37.759 1.00 91.69 597 ILE A O 1
ATOM 4595 N N . GLY A 1 598 ? -18.270 1.019 39.185 1.00 91.31 598 GLY A N 1
ATOM 4596 C CA . GLY A 1 598 ? -19.018 0.236 40.164 1.00 91.31 598 GLY A CA 1
ATOM 4597 C C . GLY A 1 598 ? -20.507 0.147 39.825 1.00 91.31 598 GLY A C 1
ATOM 4598 O O . GLY A 1 598 ? -21.091 -0.937 39.873 1.00 91.31 598 GLY A O 1
ATOM 4599 N N . SER A 1 599 ? -21.144 1.274 39.482 1.00 94.44 599 SER A N 1
ATOM 4600 C CA . SER A 1 599 ? -22.552 1.297 39.052 1.00 94.44 599 SER A CA 1
ATOM 4601 C C . SER A 1 599 ? -22.913 2.552 38.261 1.00 94.44 599 SER A C 1
ATOM 4603 O O . SER A 1 599 ? -22.337 3.615 38.493 1.00 94.44 599 SER A O 1
ATOM 4605 N N . VAL A 1 600 ? -23.915 2.437 37.384 1.00 97.44 600 VAL A N 1
ATOM 4606 C CA . VAL A 1 600 ? -24.516 3.572 36.676 1.00 97.44 600 VAL A CA 1
ATOM 4607 C C . VAL A 1 600 ? -26.035 3.507 36.811 1.00 97.44 600 VAL A C 1
ATOM 4609 O O . VAL A 1 600 ? -26.657 2.467 36.580 1.00 97.44 600 VAL A O 1
ATOM 4612 N N . VAL A 1 601 ? -26.635 4.613 37.237 1.00 97.38 601 VAL A N 1
ATOM 4613 C CA . VAL A 1 601 ? -28.053 4.699 37.595 1.00 97.38 601 VAL A CA 1
ATOM 4614 C C . VAL A 1 601 ? -28.670 5.931 36.954 1.00 97.38 601 VAL A C 1
ATOM 4616 O O . VAL A 1 601 ? -28.052 6.991 36.921 1.00 97.38 601 VAL A O 1
ATOM 4619 N N . VAL A 1 602 ? -29.908 5.809 36.484 1.00 97.25 602 VAL A N 1
ATOM 4620 C CA . VAL A 1 602 ? -30.725 6.943 36.055 1.00 97.25 602 VAL A CA 1
ATOM 4621 C C . VAL A 1 602 ? -31.769 7.244 37.114 1.00 97.25 602 VAL A C 1
ATOM 4623 O O . VAL A 1 602 ? -32.433 6.347 37.633 1.00 97.25 602 VAL A O 1
ATOM 4626 N N . GLU A 1 603 ? -31.896 8.519 37.457 1.00 96.06 603 GLU A N 1
ATOM 4627 C CA . GLU A 1 603 ? -32.956 9.053 38.308 1.00 96.06 603 GLU A CA 1
ATOM 4628 C C . GLU A 1 603 ? -33.838 9.978 37.477 1.00 96.06 603 GLU A C 1
ATOM 4630 O O . GLU A 1 603 ? -33.317 10.764 36.682 1.00 96.06 603 GLU A O 1
ATOM 4635 N N . TYR A 1 604 ? -35.157 9.923 37.673 1.00 95.31 604 TYR A N 1
ATOM 4636 C CA . TYR A 1 604 ? -36.081 10.749 36.896 1.00 95.31 604 TYR A CA 1
ATOM 4637 C C . TYR A 1 604 ? -37.306 11.242 37.679 1.00 95.31 604 TYR A C 1
ATOM 4639 O O . TYR A 1 604 ? -37.681 10.722 38.738 1.00 95.31 604 TYR A O 1
ATOM 4647 N N . VAL A 1 605 ? -37.937 12.276 37.131 1.00 94.50 605 VAL A N 1
ATOM 4648 C CA . VAL A 1 605 ? -39.148 12.951 37.600 1.00 94.50 605 VAL A CA 1
ATOM 4649 C C . VAL A 1 605 ? -40.100 13.110 36.415 1.00 94.50 605 VAL A C 1
ATOM 4651 O O . VAL A 1 605 ? -39.659 13.388 35.307 1.00 94.50 605 VAL A O 1
ATOM 4654 N N . VAL A 1 606 ? -41.405 12.964 36.641 1.00 91.69 606 VAL A N 1
ATOM 4655 C CA . VAL A 1 606 ? -42.432 13.294 35.642 1.00 91.69 606 VAL A CA 1
ATOM 4656 C C . VAL A 1 606 ? -43.170 14.566 36.073 1.00 91.69 606 VAL A C 1
ATOM 4658 O O . VAL A 1 606 ? -43.633 14.665 37.214 1.00 91.69 606 VAL A O 1
ATOM 4661 N N . ASN A 1 607 ? -43.282 15.539 35.166 1.00 90.38 607 ASN A N 1
ATOM 4662 C CA . ASN A 1 607 ? -44.018 16.799 35.324 1.00 90.38 607 ASN A CA 1
ATOM 4663 C C . ASN A 1 607 ? -43.596 17.655 36.539 1.00 90.38 607 ASN A C 1
ATOM 4665 O O . ASN A 1 607 ? -44.454 18.201 37.243 1.00 90.38 607 ASN A O 1
ATOM 4669 N N . GLY A 1 608 ? -42.291 17.774 36.822 1.00 79.31 608 GLY A N 1
ATOM 4670 C CA . GLY A 1 608 ? -41.769 18.635 37.896 1.00 79.31 608 GLY A CA 1
ATOM 4671 C C . GLY A 1 608 ? -42.187 18.231 39.318 1.00 79.31 608 GLY A C 1
ATOM 4672 O O . GLY A 1 608 ? -42.178 19.062 40.231 1.00 79.31 608 GLY A O 1
ATOM 4673 N N . GLY A 1 609 ? -42.616 16.978 39.507 1.00 75.38 609 GLY A N 1
ATOM 4674 C CA . GLY A 1 609 ? -43.053 16.416 40.785 1.00 75.38 609 GLY A CA 1
ATOM 4675 C C . GLY A 1 609 ? -41.917 15.999 41.733 1.00 75.38 609 GLY A C 1
ATOM 4676 O O . GLY A 1 609 ? -40.783 16.463 41.657 1.00 75.38 609 GLY A O 1
ATOM 4677 N N . ALA A 1 610 ? -42.228 15.104 42.675 1.00 79.25 610 ALA A N 1
ATOM 4678 C CA . ALA A 1 610 ? -41.201 14.414 43.462 1.00 79.25 610 ALA A CA 1
ATOM 4679 C C . ALA A 1 610 ? -40.503 13.336 42.609 1.00 79.25 610 ALA A C 1
ATOM 4681 O O . ALA A 1 610 ? -41.083 12.866 41.629 1.00 79.25 610 ALA A O 1
ATOM 4682 N N . MET A 1 611 ? -39.292 12.919 43.014 1.00 85.75 611 MET A N 1
ATOM 4683 C CA . MET A 1 611 ? -38.539 11.821 42.384 1.00 85.75 611 MET A CA 1
ATOM 4684 C C . MET A 1 611 ? -39.467 10.647 42.070 1.00 85.75 611 MET A C 1
ATOM 4686 O O . MET A 1 611 ? -40.073 10.070 42.976 1.00 85.75 611 MET A O 1
ATOM 4690 N N . SER A 1 612 ? -39.632 10.374 40.777 1.00 83.50 612 SER A N 1
ATOM 4691 C CA . SER A 1 612 ? -40.649 9.457 40.264 1.00 83.50 612 SER A CA 1
ATOM 4692 C C . SER A 1 612 ? -40.128 8.026 40.187 1.00 83.50 612 SER A C 1
ATOM 4694 O O . SER A 1 612 ? -40.893 7.098 40.439 1.00 83.50 612 SER A O 1
ATOM 4696 N N . GLY A 1 613 ? -38.831 7.846 39.935 1.00 90.25 613 GLY A N 1
ATOM 4697 C CA . GLY A 1 613 ? -38.196 6.534 39.943 1.00 90.25 613 GLY A CA 1
ATOM 4698 C C . GLY A 1 613 ? -36.688 6.600 39.743 1.00 90.25 613 GLY A C 1
ATOM 4699 O O . GLY A 1 613 ? -36.103 7.677 39.586 1.00 90.25 613 GLY A O 1
ATOM 4700 N N . SER A 1 614 ? -36.070 5.424 39.799 1.00 94.38 614 SER A N 1
ATOM 4701 C CA . SER A 1 614 ? -34.658 5.234 39.506 1.00 94.38 614 SER A CA 1
ATOM 4702 C C . SER A 1 614 ? -34.394 3.792 39.080 1.00 94.38 614 SER A C 1
ATOM 4704 O O . SER A 1 614 ? -34.887 2.863 39.724 1.00 94.38 614 SER A O 1
ATOM 4706 N N . PHE A 1 615 ? -33.594 3.614 38.030 1.00 95.50 615 PHE A N 1
ATOM 4707 C CA . PHE A 1 615 ? -33.225 2.306 37.493 1.00 95.50 615 PHE A CA 1
ATOM 4708 C C . PHE A 1 615 ? -31.739 2.259 37.129 1.00 95.50 615 PHE A C 1
ATOM 4710 O O . PHE A 1 615 ? -31.128 3.272 36.794 1.00 95.50 615 PHE A O 1
ATOM 4717 N N . ALA A 1 616 ? -31.141 1.071 37.216 1.00 95.19 616 ALA A N 1
ATOM 4718 C CA . ALA A 1 616 ? -29.758 0.858 36.803 1.00 95.19 616 ALA A CA 1
ATOM 4719 C C . ALA A 1 616 ? -29.679 0.685 35.283 1.00 95.19 616 ALA A C 1
ATOM 4721 O O . ALA A 1 616 ? -30.508 -0.017 34.700 1.00 95.19 616 ALA A O 1
ATOM 4722 N N . ILE A 1 617 ? -28.652 1.267 34.669 1.00 95.88 617 ILE A N 1
ATOM 4723 C CA . ILE A 1 617 ? -28.267 0.952 33.292 1.00 95.88 617 ILE A CA 1
ATOM 4724 C C . ILE A 1 617 ? -27.040 0.044 33.309 1.00 95.88 617 ILE A C 1
ATOM 4726 O O . ILE A 1 617 ? -26.191 0.143 34.196 1.00 95.88 617 ILE A O 1
ATOM 4730 N N . THR A 1 618 ? -26.982 -0.897 32.373 1.00 92.75 618 THR A N 1
ATOM 4731 C CA . THR A 1 618 ? -25.981 -1.972 32.373 1.00 92.75 618 THR A CA 1
ATOM 4732 C C . THR A 1 618 ? -24.969 -1.788 31.260 1.00 92.75 618 THR A C 1
ATOM 4734 O O . THR A 1 618 ? -25.304 -1.251 30.207 1.00 92.75 618 THR A O 1
ATOM 4737 N N . ASP A 1 619 ? -23.755 -2.280 31.495 1.00 88.62 619 ASP A N 1
ATOM 4738 C CA . ASP A 1 619 ? -22.684 -2.318 30.503 1.00 88.62 619 ASP A CA 1
ATOM 4739 C C . ASP A 1 619 ? -23.120 -3.140 29.275 1.00 88.62 619 ASP A C 1
ATOM 4741 O O . ASP A 1 619 ? -23.442 -4.328 29.375 1.00 88.62 619 ASP A O 1
ATOM 4745 N N . ALA A 1 620 ? -23.171 -2.469 28.129 1.00 80.50 620 ALA A N 1
ATOM 4746 C CA . ALA A 1 620 ? -23.450 -3.014 26.807 1.00 80.50 620 ALA A CA 1
ATOM 4747 C C . ALA A 1 620 ? -22.156 -3.314 26.016 1.00 80.50 620 ALA A C 1
ATOM 4749 O O . ALA A 1 620 ? -22.231 -3.810 24.891 1.00 80.50 620 ALA A O 1
ATOM 4750 N N . GLY A 1 621 ? -20.984 -3.072 26.616 1.00 75.00 621 GLY A N 1
ATOM 4751 C CA . GLY A 1 621 ? -19.649 -3.305 26.073 1.00 75.00 621 GLY A CA 1
ATOM 4752 C C . GLY A 1 621 ? -18.936 -2.013 25.658 1.00 75.00 621 GLY A C 1
ATOM 4753 O O . GLY A 1 621 ? -19.550 -1.096 25.121 1.00 75.00 621 GLY A O 1
ATOM 4754 N N . GLY A 1 622 ? -17.613 -1.961 25.858 1.00 74.75 622 GLY A N 1
ATOM 4755 C CA . GLY A 1 622 ? -16.770 -0.848 25.394 1.00 74.75 622 GLY A CA 1
ATOM 4756 C C . GLY A 1 622 ? -17.092 0.492 26.060 1.00 74.75 622 GLY A C 1
ATOM 4757 O O . GLY A 1 622 ? -17.200 1.498 25.367 1.00 74.75 622 GLY A O 1
ATOM 4758 N N . ASP A 1 623 ? -17.289 0.481 27.381 1.00 87.06 623 ASP A N 1
ATOM 4759 C CA . ASP A 1 623 ? -17.650 1.635 28.221 1.00 87.06 623 ASP A CA 1
ATOM 4760 C C . ASP A 1 623 ? -19.057 2.217 27.966 1.00 87.06 623 ASP A C 1
ATOM 4762 O O . ASP A 1 623 ? -19.435 3.216 28.579 1.00 87.06 623 ASP A O 1
ATOM 4766 N N . LEU A 1 624 ? -19.869 1.604 27.094 1.00 89.75 624 LEU A N 1
ATOM 4767 C CA . LEU A 1 624 ? -21.250 2.013 26.829 1.00 89.75 624 LEU A CA 1
ATOM 4768 C C . LEU A 1 624 ? -22.215 1.363 27.825 1.00 89.75 624 LEU A C 1
ATOM 4770 O O . LEU A 1 624 ? -22.363 0.147 27.855 1.00 89.75 624 LEU A O 1
ATOM 4774 N N . PHE A 1 625 ? -22.960 2.173 28.569 1.00 94.31 625 PHE A N 1
ATOM 4775 C CA . PHE A 1 625 ? -24.034 1.726 29.451 1.00 94.31 625 PHE A CA 1
ATOM 4776 C C . PHE A 1 625 ? -25.390 2.080 28.852 1.00 94.31 625 PHE A C 1
ATOM 4778 O O . PHE A 1 625 ? -25.566 3.186 28.343 1.00 94.31 625 PHE A O 1
ATOM 4785 N N . SER A 1 626 ? -26.368 1.173 28.929 1.00 93.19 626 SER A N 1
ATOM 4786 C CA . SER A 1 626 ? -27.727 1.437 28.438 1.00 93.19 626 SER A CA 1
ATOM 4787 C C . SER A 1 626 ? -28.820 0.736 29.245 1.00 93.19 626 SER A C 1
ATOM 4789 O O . SER A 1 626 ? -28.581 -0.264 29.928 1.00 93.19 626 SER A O 1
ATOM 4791 N N . GLY A 1 627 ? -30.033 1.287 29.187 1.00 92.25 627 GLY A N 1
ATOM 4792 C CA . GLY A 1 627 ? -31.234 0.669 29.744 1.00 92.25 627 GLY A CA 1
ATOM 4793 C C . GLY A 1 627 ? -32.498 1.458 29.413 1.00 92.25 627 GLY A C 1
ATOM 4794 O O . GLY A 1 627 ? -32.446 2.654 29.138 1.00 92.25 627 GLY A O 1
ATOM 4795 N N . ALA A 1 628 ? -33.641 0.778 29.413 1.00 92.00 628 ALA A N 1
ATOM 4796 C CA . ALA A 1 628 ? -34.935 1.396 29.138 1.00 92.00 628 ALA A CA 1
ATOM 4797 C C . ALA A 1 628 ? -35.549 2.006 30.404 1.00 92.00 628 ALA A C 1
ATOM 4799 O O . ALA A 1 628 ? -35.408 1.439 31.490 1.00 92.00 628 ALA A O 1
ATOM 4800 N N . PHE A 1 629 ? -36.271 3.120 30.256 1.00 93.69 629 PHE A N 1
ATOM 4801 C CA . PHE A 1 629 ? -37.058 3.693 31.350 1.00 93.69 629 PHE A CA 1
ATOM 4802 C C . PHE A 1 629 ? -38.087 2.683 31.872 1.00 93.69 629 PHE A C 1
ATOM 4804 O O . PHE A 1 629 ? -38.814 2.048 31.109 1.00 93.69 629 PHE A O 1
ATOM 4811 N N . ASP A 1 630 ? -38.216 2.588 33.191 1.00 91.56 630 ASP A N 1
ATOM 4812 C CA . ASP A 1 630 ? -39.119 1.666 33.887 1.00 91.56 630 ASP A CA 1
ATOM 4813 C C . ASP A 1 630 ? -40.530 2.246 34.127 1.00 91.56 630 ASP A C 1
ATOM 4815 O O . ASP A 1 630 ? -41.285 1.760 34.973 1.00 91.56 630 ASP A O 1
ATOM 4819 N N . ILE A 1 631 ? -40.931 3.256 33.344 1.00 91.31 631 ILE A N 1
ATOM 4820 C CA . ILE A 1 631 ? -42.271 3.859 33.392 1.00 91.31 631 ILE A CA 1
ATOM 4821 C C . ILE A 1 631 ? -43.234 3.040 32.512 1.00 91.31 631 ILE A C 1
ATOM 4823 O O . ILE A 1 631 ? -42.980 2.879 31.321 1.00 91.31 631 ILE A O 1
ATOM 4827 N N . PRO A 1 632 ? -44.378 2.547 33.016 1.00 88.94 632 PRO A N 1
ATOM 4828 C CA . PRO A 1 632 ? -45.373 1.890 32.166 1.00 88.94 632 PRO A CA 1
ATOM 4829 C C . PRO A 1 632 ? -46.003 2.865 31.154 1.00 88.94 632 PRO A C 1
ATOM 4831 O O . PRO A 1 632 ? -46.472 3.929 31.553 1.00 88.94 632 PRO A O 1
ATOM 4834 N N . ALA A 1 633 ? -46.123 2.487 29.875 1.00 82.00 633 ALA A N 1
ATOM 4835 C CA . ALA A 1 633 ? -46.684 3.359 28.825 1.00 82.00 633 ALA A CA 1
ATOM 4836 C C . ALA A 1 633 ? -48.079 3.920 29.170 1.00 82.00 633 ALA A C 1
ATOM 4838 O O . ALA A 1 633 ? -48.345 5.099 28.981 1.00 82.00 633 ALA A O 1
ATOM 4839 N N . GLY A 1 634 ? -48.954 3.111 29.782 1.00 82.88 634 GLY A N 1
ATOM 4840 C CA . GLY A 1 634 ? -50.294 3.547 30.206 1.00 82.88 634 GLY A CA 1
ATOM 4841 C C . GLY A 1 634 ? -50.321 4.577 31.346 1.00 82.88 634 GLY A C 1
ATOM 4842 O O . GLY A 1 634 ? -51.406 4.970 31.769 1.00 82.88 634 GLY A O 1
ATOM 4843 N N . SER A 1 635 ? -49.161 4.970 31.881 1.00 86.38 635 SER A N 1
ATOM 4844 C CA . SER A 1 635 ? -49.026 6.023 32.896 1.00 86.38 635 SER A CA 1
ATOM 4845 C C . SER A 1 635 ? -48.549 7.366 32.337 1.00 86.38 635 SER A C 1
ATOM 4847 O O . SER A 1 635 ? -48.506 8.334 33.093 1.00 86.38 635 SER A O 1
ATOM 4849 N N . LEU A 1 636 ? -48.245 7.424 31.037 1.00 88.25 636 LEU A N 1
ATOM 4850 C CA . LEU A 1 636 ? -47.828 8.626 30.324 1.00 88.25 636 LEU A CA 1
ATOM 4851 C C . LEU A 1 636 ? -48.954 9.130 29.417 1.00 88.25 636 LEU A C 1
ATOM 4853 O O . LEU A 1 636 ? -49.694 8.349 28.818 1.00 88.25 636 LEU A O 1
ATOM 4857 N N . ASN A 1 637 ? -49.063 10.448 29.311 1.00 87.00 637 ASN A N 1
ATOM 4858 C CA . ASN A 1 637 ? -49.971 11.154 28.418 1.00 87.00 637 ASN A CA 1
ATOM 4859 C C . ASN A 1 637 ? -49.171 12.081 27.503 1.00 87.00 637 ASN A C 1
ATOM 4861 O O . ASN A 1 637 ? -48.080 12.531 27.850 1.00 87.00 637 ASN A O 1
ATOM 4865 N N . PHE A 1 638 ? -49.749 12.422 26.354 1.00 83.94 638 PHE A N 1
ATOM 4866 C CA . PHE A 1 638 ? -49.187 13.456 25.493 1.00 83.94 638 PHE A CA 1
ATOM 4867 C C . PHE A 1 638 ? -49.063 14.786 26.249 1.00 83.94 638 PHE A C 1
ATOM 4869 O O . PHE A 1 638 ? -50.013 15.220 26.909 1.00 83.94 638 PHE A O 1
ATOM 4876 N N . GLY A 1 639 ? -47.895 15.414 26.150 1.00 83.38 639 GLY A N 1
ATOM 4877 C CA . GLY A 1 639 ? -47.531 16.619 26.891 1.00 83.38 639 GLY A CA 1
ATOM 4878 C C . GLY A 1 639 ? -46.876 16.375 28.251 1.00 83.38 639 GLY A C 1
ATOM 4879 O O . GLY A 1 639 ? -46.467 17.344 28.891 1.00 83.38 639 GLY A O 1
ATOM 4880 N N . ASP A 1 640 ? -46.767 15.122 28.715 1.00 91.94 640 ASP A N 1
ATOM 4881 C CA . ASP A 1 640 ? -45.997 14.820 29.925 1.00 91.94 640 ASP A CA 1
ATOM 4882 C C . ASP A 1 640 ? -44.506 15.088 29.682 1.00 91.94 640 ASP A C 1
ATOM 4884 O O . ASP A 1 640 ? -43.955 14.701 28.654 1.00 91.94 640 ASP A O 1
ATOM 4888 N N . VAL A 1 641 ? -43.838 15.725 30.642 1.00 92.69 641 VAL A N 1
ATOM 4889 C CA . VAL A 1 641 ? -42.396 16.001 30.594 1.00 92.69 641 VAL A CA 1
ATOM 4890 C C . VAL A 1 641 ? -41.670 15.050 31.536 1.00 92.69 641 VAL A C 1
ATOM 4892 O O . VAL A 1 641 ? -41.971 15.013 32.732 1.00 92.69 641 VAL A O 1
ATOM 4895 N N . VAL A 1 642 ? -40.700 14.300 31.015 1.00 94.06 642 VAL A N 1
ATOM 4896 C CA . VAL A 1 642 ? -39.800 13.452 31.806 1.00 94.06 642 VAL A CA 1
ATOM 4897 C C . VAL A 1 642 ? -38.469 14.176 31.966 1.00 94.06 642 VAL A C 1
ATOM 4899 O O . VAL A 1 642 ? -37.792 14.478 30.987 1.00 94.06 642 VAL A O 1
ATOM 4902 N N . GLU A 1 643 ? -38.092 14.446 33.211 1.00 96.00 643 GLU A N 1
ATOM 4903 C CA . GLU A 1 643 ? -36.822 15.056 33.597 1.00 96.00 643 GLU A CA 1
ATOM 4904 C C . GLU A 1 643 ? -35.914 13.974 34.196 1.00 96.00 643 GLU A C 1
ATOM 4906 O O . GLU A 1 643 ? -36.338 13.288 35.123 1.00 96.00 643 GLU A O 1
ATOM 4911 N N . TYR A 1 644 ? -34.685 13.787 33.709 1.00 96.44 644 TYR A N 1
ATOM 4912 C CA . TYR A 1 644 ? -33.789 12.719 34.176 1.00 96.44 644 TYR A CA 1
ATOM 4913 C C . TYR A 1 644 ? -32.321 13.143 34.283 1.00 96.44 644 TYR A C 1
ATOM 4915 O O . TYR A 1 644 ? -31.889 14.130 33.694 1.00 96.44 644 TYR A O 1
ATOM 4923 N N . ARG A 1 645 ? -31.545 12.398 35.072 1.00 97.19 645 ARG A N 1
ATOM 4924 C CA . ARG A 1 645 ? -30.084 12.522 35.167 1.00 97.19 645 ARG A CA 1
ATOM 4925 C C . ARG A 1 645 ? -29.443 11.150 35.326 1.00 97.19 645 ARG A C 1
ATOM 4927 O O . ARG A 1 645 ? -30.050 10.247 35.902 1.00 97.19 645 ARG A O 1
ATOM 4934 N N . ILE A 1 646 ? -28.213 11.023 34.859 1.00 97.94 646 ILE A N 1
ATOM 4935 C CA . ILE A 1 646 ? -27.388 9.821 34.969 1.00 97.94 646 ILE A CA 1
ATOM 4936 C C . ILE A 1 646 ? -26.390 10.036 36.106 1.00 97.94 646 ILE A C 1
ATOM 4938 O O . ILE A 1 646 ? -25.827 11.118 36.224 1.00 97.94 646 ILE A O 1
ATOM 4942 N N . ILE A 1 647 ? -26.181 9.035 36.955 1.00 97.31 647 ILE A N 1
ATOM 4943 C CA . ILE A 1 647 ? -25.225 9.057 38.065 1.00 97.31 647 ILE A CA 1
ATOM 4944 C C . ILE A 1 647 ? -24.310 7.849 37.916 1.00 97.31 647 ILE A C 1
ATOM 4946 O O . ILE A 1 647 ? -24.784 6.711 37.915 1.00 97.31 647 ILE A O 1
ATOM 4950 N N . ALA A 1 648 ? -23.008 8.094 37.825 1.00 97.06 648 ALA A N 1
ATOM 4951 C CA . ALA A 1 648 ? -21.990 7.053 37.794 1.00 97.06 648 ALA A CA 1
ATOM 4952 C C . ALA A 1 648 ? -21.233 7.026 39.122 1.00 97.06 648 ALA A C 1
ATOM 4954 O O . ALA A 1 648 ? -20.914 8.070 39.690 1.00 97.06 648 ALA A O 1
ATOM 4955 N N . THR A 1 649 ? -20.966 5.821 39.619 1.00 95.38 649 THR A N 1
ATOM 4956 C CA . THR A 1 649 ? -20.125 5.560 40.794 1.00 95.38 649 THR A CA 1
ATOM 4957 C C . THR A 1 649 ? -18.971 4.666 40.366 1.00 95.38 649 THR A C 1
ATOM 4959 O O . THR A 1 649 ? -19.219 3.624 39.750 1.00 95.38 649 THR A O 1
ATOM 4962 N N . ASP A 1 650 ? -17.741 5.056 40.686 1.00 92.50 650 ASP A N 1
ATOM 4963 C CA . ASP A 1 650 ? -16.549 4.251 40.408 1.00 92.50 650 ASP A CA 1
ATOM 4964 C C . ASP A 1 650 ? -16.508 2.958 41.253 1.00 92.50 650 ASP A C 1
ATOM 4966 O O . ASP A 1 650 ? -17.353 2.705 42.123 1.00 92.50 650 ASP A O 1
ATOM 4970 N N . ALA A 1 651 ? -15.531 2.101 40.967 1.00 88.62 651 ALA A N 1
ATOM 4971 C CA . ALA A 1 651 ? -15.245 0.885 41.724 1.00 88.62 651 ALA A CA 1
ATOM 4972 C C . ALA A 1 651 ? -14.262 1.121 42.889 1.00 88.62 651 ALA A C 1
ATOM 4974 O O . ALA A 1 651 ? -13.836 0.157 43.538 1.00 88.62 651 ALA A O 1
ATOM 4975 N N . SER A 1 652 ? -13.887 2.376 43.160 1.00 90.50 652 SER A N 1
ATOM 4976 C CA . SER A 1 652 ? -12.905 2.706 44.188 1.00 90.50 652 SER A CA 1
ATOM 4977 C C . SER A 1 652 ? -13.442 2.421 45.592 1.00 90.50 652 SER A C 1
ATOM 4979 O O . SER A 1 652 ? -14.653 2.386 45.851 1.00 90.50 652 SER A O 1
ATOM 4981 N N . SER A 1 653 ? -12.533 2.268 46.558 1.00 85.69 653 SER A N 1
ATOM 4982 C CA . SER A 1 653 ? -12.917 2.127 47.968 1.00 85.69 653 SER A CA 1
ATOM 4983 C C . SER A 1 653 ? -13.634 3.359 48.543 1.00 85.69 653 SER A C 1
ATOM 4985 O O . SER A 1 653 ? -14.285 3.251 49.587 1.00 85.69 653 SER A O 1
ATOM 4987 N N . GLN A 1 654 ? -13.526 4.515 47.877 1.00 87.75 654 GLN A N 1
ATOM 4988 C CA . GLN A 1 654 ? -14.203 5.761 48.242 1.00 87.75 654 GLN A CA 1
ATOM 4989 C C . GLN A 1 654 ? -15.548 5.951 47.529 1.00 87.75 654 GLN A C 1
ATOM 4991 O O . GLN A 1 654 ? -16.347 6.759 48.006 1.00 87.75 654 GLN A O 1
ATOM 4996 N N . SER A 1 655 ? -15.832 5.176 46.474 1.00 90.38 655 SER A N 1
ATOM 4997 C CA . SER A 1 655 ? -17.066 5.255 45.684 1.00 90.38 655 SER A CA 1
ATOM 4998 C C . SER A 1 655 ? -17.315 6.675 45.165 1.00 90.38 655 SER A C 1
ATOM 5000 O O . SER A 1 655 ? -18.350 7.279 45.473 1.00 90.38 655 SER A O 1
ATOM 5002 N N . ASN A 1 656 ? -16.346 7.243 44.437 1.00 92.75 656 ASN A N 1
ATOM 5003 C CA . ASN A 1 656 ? -16.476 8.596 43.901 1.00 92.75 656 ASN A CA 1
ATOM 5004 C C . ASN A 1 656 ? -17.614 8.634 42.869 1.00 92.75 656 ASN A C 1
ATOM 5006 O O . ASN A 1 656 ? -17.862 7.666 42.148 1.00 92.75 656 ASN A O 1
ATOM 5010 N N . GLN A 1 657 ? -18.334 9.758 42.820 1.00 96.00 657 GLN A N 1
ATOM 5011 C CA . GLN A 1 657 ? -19.533 9.912 41.996 1.00 96.00 657 GLN A CA 1
ATOM 5012 C C . GLN A 1 657 ? -19.499 11.168 41.138 1.00 96.00 657 GLN A C 1
ATOM 5014 O O . GLN A 1 657 ? -19.048 12.230 41.576 1.00 96.00 657 GLN A O 1
ATOM 5019 N N . SER A 1 658 ? -20.083 11.055 39.951 1.00 96.50 658 SER A N 1
ATOM 5020 C CA . SER A 1 658 ? -20.421 12.168 39.069 1.00 96.50 658 SER A CA 1
ATOM 5021 C C . SER A 1 658 ? -21.853 12.015 38.556 1.00 96.50 658 SER A C 1
ATOM 5023 O O . SER A 1 658 ? -22.466 10.950 38.677 1.00 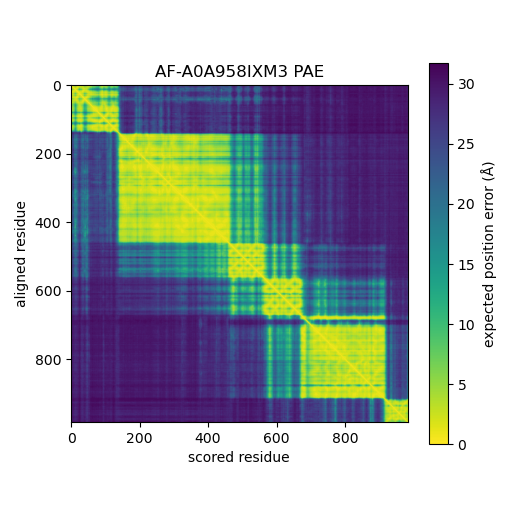96.50 658 SER A O 1
ATOM 5025 N N . SER A 1 659 ? -22.416 13.096 38.014 1.00 96.69 659 SER A N 1
ATOM 5026 C CA . SER A 1 659 ? -23.731 13.062 37.380 1.00 96.69 659 SER A CA 1
ATOM 5027 C C . SER A 1 659 ? -23.758 13.848 36.078 1.00 96.69 659 SER A C 1
ATOM 5029 O O . SER A 1 659 ? -23.087 14.874 35.968 1.00 96.69 659 SER A O 1
ATOM 5031 N N . ASP A 1 660 ? -24.591 13.405 35.141 1.00 95.56 660 ASP A N 1
ATOM 5032 C CA . ASP A 1 660 ? -24.909 14.115 33.909 1.00 95.56 660 ASP A CA 1
ATOM 5033 C C . ASP A 1 660 ? -26.427 14.403 33.823 1.00 95.56 660 ASP A C 1
ATOM 5035 O O . ASP A 1 660 ? -27.231 13.468 33.880 1.00 95.56 660 ASP A O 1
ATOM 5039 N N . PRO A 1 661 ? -26.845 15.680 33.747 1.00 94.44 661 PRO A N 1
ATOM 5040 C CA . PRO A 1 661 ? -25.986 16.860 33.802 1.00 94.44 661 PRO A CA 1
ATOM 5041 C C . PRO A 1 661 ? -25.371 17.051 35.203 1.00 94.44 661 PRO A C 1
ATOM 5043 O O . PRO A 1 661 ? -25.909 16.593 36.216 1.00 94.44 661 PRO A O 1
ATOM 5046 N N . ALA A 1 662 ? -24.257 17.790 35.290 1.00 90.81 662 ALA A N 1
ATOM 5047 C CA . ALA A 1 662 ? -23.565 18.069 36.561 1.00 90.81 662 ALA A CA 1
ATOM 5048 C C . ALA A 1 662 ? -24.452 18.785 37.604 1.00 90.81 662 ALA A C 1
ATOM 5050 O O . ALA A 1 662 ? -24.182 18.759 38.806 1.00 90.81 662 ALA A O 1
ATOM 5051 N N . SER A 1 663 ? -25.526 19.436 37.152 1.00 90.56 663 SER A N 1
ATOM 5052 C CA . SER A 1 663 ? -26.590 19.967 37.999 1.00 90.56 663 SER A CA 1
ATOM 5053 C C . SER A 1 663 ? -27.924 19.959 37.256 1.00 90.56 663 SER A C 1
ATOM 5055 O O . SER A 1 663 ? -27.958 20.336 36.087 1.00 90.56 663 SER A O 1
ATOM 5057 N N . GLY A 1 664 ? -29.020 19.640 37.947 1.00 92.38 664 GLY A N 1
ATOM 5058 C CA . GLY A 1 664 ? -30.363 19.623 37.360 1.00 92.38 664 GLY A CA 1
ATOM 5059 C C . GLY A 1 664 ? -30.687 18.303 36.661 1.00 92.38 664 GLY A C 1
ATOM 5060 O O . GLY A 1 664 ? -30.269 17.247 37.134 1.00 92.38 664 GLY A O 1
ATOM 5061 N N . TYR A 1 665 ? -31.451 18.392 35.572 1.00 94.62 665 TYR A N 1
ATOM 5062 C CA . TYR A 1 665 ? -31.938 17.264 34.781 1.00 94.62 665 TYR A CA 1
ATOM 5063 C C . TYR A 1 665 ? -31.906 17.617 33.289 1.00 94.62 665 TYR A C 1
ATOM 5065 O O . TYR A 1 665 ? -32.107 18.779 32.924 1.00 94.62 665 TYR A O 1
ATOM 5073 N N . HIS A 1 666 ? -31.696 16.612 32.445 1.00 94.31 666 HIS A N 1
ATOM 5074 C CA . HIS A 1 666 ? -32.153 16.627 31.055 1.00 94.31 666 HIS A CA 1
ATOM 5075 C C . HIS A 1 666 ? -33.671 16.490 31.027 1.00 94.31 666 HIS A C 1
ATOM 5077 O O . HIS A 1 666 ? -34.255 15.991 31.987 1.00 94.31 666 HIS A O 1
ATOM 5083 N N . SER A 1 667 ? -34.325 16.906 29.947 1.00 93.44 667 SER A N 1
ATOM 5084 C CA . SER A 1 667 ? -35.783 16.819 29.851 1.00 93.44 667 SER A CA 1
ATOM 5085 C C . SER A 1 667 ? -36.257 16.558 28.432 1.00 93.44 667 SER A C 1
ATOM 5087 O O . SER A 1 667 ? -35.739 17.181 27.505 1.00 93.44 667 SER A O 1
ATOM 5089 N N . PHE A 1 668 ? -37.300 15.746 28.289 1.00 91.31 668 PHE A N 1
ATOM 5090 C CA . PHE A 1 668 ? -38.028 15.562 27.035 1.00 91.31 668 PHE A CA 1
ATOM 5091 C C . PHE A 1 668 ? -39.540 15.485 27.270 1.00 91.31 668 PHE A C 1
ATOM 5093 O O . PHE A 1 668 ? -39.992 15.146 28.365 1.00 91.31 668 PHE A O 1
ATOM 5100 N N . GLU A 1 669 ? -40.324 15.791 26.237 1.00 90.69 669 GLU A N 1
ATOM 5101 C CA . GLU A 1 669 ? -41.788 15.692 26.249 1.00 90.69 669 GLU A CA 1
ATOM 5102 C C . GLU A 1 669 ? -42.265 14.393 25.582 1.00 90.69 669 GLU A C 1
ATOM 5104 O O . GLU A 1 669 ? -41.661 13.924 24.613 1.00 90.69 669 GLU A O 1
ATOM 5109 N N . ILE A 1 670 ? -43.364 13.827 26.086 1.00 87.81 670 ILE A N 1
ATOM 5110 C CA . ILE A 1 670 ? -44.103 12.740 25.444 1.00 87.81 670 ILE A CA 1
ATOM 5111 C C . ILE A 1 670 ? -44.993 13.322 24.347 1.00 87.81 670 ILE A C 1
ATOM 5113 O O . ILE A 1 670 ? -45.958 14.031 24.635 1.00 87.81 670 ILE A O 1
ATOM 5117 N N . THR A 1 671 ? -44.699 13.008 23.088 1.00 80.06 671 THR A N 1
ATOM 5118 C CA . THR A 1 671 ? -45.390 13.586 21.928 1.00 80.06 671 THR A CA 1
ATOM 5119 C C . THR A 1 671 ? -46.313 12.594 21.225 1.00 80.06 671 THR A C 1
ATOM 5121 O O . THR A 1 671 ? -46.109 11.376 21.253 1.00 80.06 671 THR A O 1
ATOM 5124 N N . ASP A 1 672 ? -47.354 13.146 20.600 1.00 79.75 672 ASP A N 1
ATOM 5125 C CA . ASP A 1 672 ? -48.194 12.455 19.621 1.00 79.75 672 ASP A CA 1
ATOM 5126 C C . ASP A 1 672 ? -47.567 12.675 18.239 1.00 79.75 672 ASP A C 1
ATOM 5128 O O . ASP A 1 672 ? -47.376 13.823 17.834 1.00 79.75 672 ASP A O 1
ATOM 5132 N N . VAL A 1 673 ? -47.172 11.601 17.554 1.00 75.50 673 VAL A N 1
ATOM 5133 C CA . VAL A 1 673 ? -46.482 11.665 16.253 1.00 75.50 673 VAL A CA 1
ATOM 5134 C C . VAL A 1 673 ? -47.135 10.709 15.264 1.00 75.50 673 VAL A C 1
ATOM 5136 O O . VAL A 1 673 ? -47.622 9.646 15.649 1.00 75.50 673 VAL A O 1
ATOM 5139 N N . LEU A 1 674 ? -47.122 11.074 13.981 1.00 76.62 674 LEU A N 1
ATOM 5140 C CA . LEU A 1 674 ? -47.737 10.276 12.910 1.00 76.62 674 LEU A CA 1
ATOM 5141 C C . LEU A 1 674 ? -46.953 8.995 12.580 1.00 76.62 674 LEU A C 1
ATOM 5143 O O . LEU A 1 674 ? -47.516 8.055 12.025 1.00 76.62 674 LEU A O 1
ATOM 5147 N N . GLY A 1 675 ? -45.667 8.951 12.931 1.00 82.19 675 GLY A N 1
ATOM 5148 C CA . GLY A 1 675 ? -44.772 7.817 12.718 1.00 82.19 675 GLY A CA 1
ATOM 5149 C C . GLY A 1 675 ? -43.312 8.204 12.953 1.00 82.19 675 GLY A C 1
ATOM 5150 O O . GLY A 1 675 ? -42.994 9.388 13.114 1.00 82.19 675 GLY A O 1
ATOM 5151 N N . LEU A 1 676 ? -42.433 7.203 12.968 1.00 87.81 676 LEU A N 1
ATOM 5152 C CA . LEU A 1 676 ? -40.983 7.399 13.017 1.00 87.81 676 LEU A CA 1
ATOM 5153 C C . LEU A 1 676 ? -40.400 7.195 11.618 1.00 87.81 676 LEU A C 1
ATOM 5155 O O . LEU A 1 676 ? -40.660 6.165 10.997 1.00 87.81 676 LEU A O 1
ATOM 5159 N N . VAL A 1 677 ? -39.604 8.143 11.128 1.00 93.75 677 VAL A N 1
ATOM 5160 C CA . VAL A 1 677 ? -38.963 8.046 9.807 1.00 93.75 677 VAL A CA 1
ATOM 5161 C C . VAL A 1 677 ? -37.451 8.094 9.968 1.00 93.75 677 VAL A C 1
ATOM 5163 O O . VAL A 1 677 ? -36.928 9.003 10.608 1.00 93.75 677 VAL A O 1
ATOM 5166 N N . LEU A 1 678 ? -36.752 7.130 9.371 1.00 96.94 678 LEU A N 1
ATOM 5167 C CA . LEU A 1 678 ? -35.297 7.172 9.245 1.00 96.94 678 LEU A CA 1
ATOM 5168 C C . LEU A 1 678 ? -34.927 7.678 7.853 1.00 96.94 678 LEU A C 1
ATOM 5170 O O . LEU A 1 678 ? -35.284 7.048 6.859 1.00 96.94 678 LEU A O 1
ATOM 5174 N N . ILE A 1 679 ? -34.188 8.780 7.780 1.00 98.06 679 ILE A N 1
ATOM 5175 C CA . ILE A 1 679 ? -33.529 9.235 6.556 1.00 98.06 679 ILE A CA 1
ATOM 5176 C C . ILE A 1 679 ? -32.069 8.798 6.621 1.00 98.06 679 ILE A C 1
ATOM 5178 O O . ILE A 1 679 ? -31.356 9.120 7.569 1.00 98.06 679 ILE A O 1
ATOM 5182 N N . ILE A 1 680 ? -31.618 8.077 5.603 1.00 97.44 680 ILE A N 1
ATOM 5183 C CA . ILE A 1 680 ? -30.216 7.717 5.426 1.00 97.44 680 ILE A CA 1
ATOM 5184 C C . ILE A 1 680 ? -29.657 8.626 4.333 1.00 97.44 680 ILE A C 1
ATOM 5186 O O . ILE A 1 680 ? -29.959 8.445 3.151 1.00 97.44 680 ILE A O 1
ATOM 5190 N N . ASP A 1 681 ? -28.883 9.625 4.752 1.00 95.56 681 ASP A N 1
ATOM 5191 C CA . ASP A 1 681 ? -28.205 10.589 3.888 1.00 95.56 681 ASP A CA 1
ATOM 5192 C C . ASP A 1 681 ? -26.944 9.946 3.298 1.00 95.56 681 ASP A C 1
ATOM 5194 O O . ASP A 1 681 ? -25.915 9.807 3.966 1.00 95.56 681 ASP A O 1
ATOM 5198 N N . ASP A 1 682 ? -27.051 9.518 2.042 1.00 92.62 682 ASP A N 1
ATOM 5199 C CA . ASP A 1 682 ? -25.968 9.002 1.204 1.00 92.62 682 ASP A CA 1
ATOM 5200 C C . ASP A 1 682 ? -25.249 10.132 0.433 1.00 92.62 682 ASP A C 1
ATOM 5202 O O . ASP A 1 682 ? -24.384 9.871 -0.400 1.00 92.62 682 ASP A O 1
ATOM 5206 N N . ASP A 1 683 ? -25.524 11.399 0.753 1.00 89.56 683 ASP A N 1
ATOM 5207 C CA . ASP A 1 683 ? -24.774 12.568 0.291 1.00 89.56 683 ASP A CA 1
ATOM 5208 C C . ASP A 1 683 ? -24.140 13.414 1.429 1.00 89.56 683 ASP A C 1
ATOM 5210 O O . ASP A 1 683 ? -24.162 14.647 1.344 1.00 89.56 683 ASP A O 1
ATOM 5214 N N . PRO A 1 684 ? -23.531 12.833 2.494 1.00 77.44 684 PRO A N 1
ATOM 5215 C CA . PRO A 1 684 ? -23.064 13.617 3.631 1.00 77.44 684 PRO A CA 1
ATOM 5216 C C . PRO A 1 684 ? -21.680 14.230 3.370 1.00 77.44 684 PRO A C 1
ATOM 5218 O O . PRO A 1 684 ? -20.800 13.632 2.744 1.00 77.44 684 PRO A O 1
ATOM 5221 N N . ALA A 1 685 ? -21.439 15.413 3.943 1.00 68.06 685 ALA A N 1
ATOM 5222 C CA . ALA A 1 685 ? -20.240 16.227 3.707 1.00 68.06 685 ALA A CA 1
ATOM 5223 C C . ALA A 1 685 ? -18.887 15.553 4.041 1.00 68.06 685 ALA A C 1
ATOM 5225 O O . ALA A 1 685 ? -17.842 16.054 3.631 1.00 68.06 685 ALA A O 1
ATOM 5226 N N . SER A 1 686 ? -18.877 14.457 4.807 1.00 53.81 686 SER A N 1
ATOM 5227 C CA . SER A 1 686 ? -17.667 13.822 5.349 1.00 53.81 686 SER A CA 1
ATOM 5228 C C . SER A 1 686 ? -17.252 12.507 4.672 1.00 53.81 686 SER A C 1
ATOM 5230 O O . SER A 1 686 ? -16.242 11.933 5.078 1.00 53.81 686 SER A O 1
ATOM 5232 N N . ALA A 1 687 ? -17.977 12.017 3.657 1.00 51.59 687 ALA A N 1
ATOM 5233 C CA . ALA A 1 687 ? -17.835 10.626 3.195 1.00 51.59 687 ALA A CA 1
ATOM 5234 C C . ALA A 1 687 ? -17.325 10.416 1.754 1.00 51.59 687 ALA A C 1
ATOM 5236 O O . ALA A 1 687 ? -17.272 9.271 1.303 1.00 51.59 687 ALA A O 1
ATOM 5237 N N . LYS A 1 688 ? -16.934 11.461 1.009 1.00 46.94 688 LYS A N 1
ATOM 5238 C CA . LYS A 1 688 ? -16.495 11.307 -0.393 1.00 46.94 688 LYS A CA 1
ATOM 5239 C C . LYS A 1 688 ? -15.188 12.048 -0.672 1.00 46.94 688 LYS A C 1
ATOM 5241 O O . LYS A 1 688 ? -15.131 13.272 -0.625 1.00 46.94 688 LYS A O 1
ATOM 5246 N N . LEU A 1 689 ? -14.139 11.277 -0.968 1.00 41.62 689 LEU A N 1
ATOM 5247 C CA . LEU A 1 689 ? -12.974 11.749 -1.719 1.00 41.62 689 LEU A CA 1
ATOM 5248 C C . LEU A 1 689 ? -13.435 12.038 -3.155 1.00 41.62 689 LEU A C 1
ATOM 5250 O O . LEU A 1 689 ? -14.298 11.322 -3.660 1.00 41.62 689 LEU A O 1
ATOM 5254 N N . GLU A 1 690 ? -12.900 13.087 -3.783 1.00 41.41 690 GLU A N 1
ATOM 5255 C CA . GLU A 1 690 ? -13.199 13.462 -5.172 1.00 41.41 690 GLU A CA 1
ATOM 5256 C C . GLU A 1 690 ? -13.037 12.241 -6.096 1.00 41.41 690 GLU A C 1
ATOM 5258 O O . GLU A 1 690 ? -11.919 11.818 -6.389 1.00 41.41 690 GLU A O 1
ATOM 5263 N N . ASN A 1 691 ? -14.152 11.642 -6.521 1.00 42.50 691 ASN A N 1
ATOM 5264 C CA . ASN A 1 691 ? -14.142 10.508 -7.435 1.00 42.50 691 ASN A CA 1
ATOM 5265 C C . ASN A 1 691 ? -14.280 11.002 -8.873 1.00 42.50 691 ASN A C 1
ATOM 5267 O O . ASN A 1 691 ? -15.155 11.796 -9.205 1.00 42.50 691 ASN A O 1
ATOM 5271 N N . ILE A 1 692 ? -13.413 10.467 -9.726 1.00 44.16 692 ILE A N 1
ATOM 5272 C CA . ILE A 1 692 ? -13.522 10.530 -11.179 1.00 44.16 692 ILE A CA 1
ATOM 5273 C C . ILE A 1 692 ? -14.590 9.503 -11.567 1.00 44.16 692 ILE A C 1
ATOM 5275 O O . ILE A 1 692 ? -14.354 8.302 -11.426 1.00 44.16 692 ILE A O 1
ATOM 5279 N N . SER A 1 693 ? -15.764 9.951 -12.010 1.00 49.94 693 SER A N 1
ATOM 5280 C CA . SER A 1 693 ? -16.747 9.049 -12.615 1.00 49.94 693 SER A CA 1
ATOM 5281 C C . SER A 1 693 ? -16.308 8.693 -14.042 1.00 49.94 693 SER A C 1
ATOM 5283 O O . SER A 1 693 ? -15.500 9.392 -14.660 1.00 49.94 693 SER A O 1
ATOM 5285 N N . GLU A 1 694 ? -16.848 7.609 -14.604 1.00 46.03 694 GLU A N 1
ATOM 5286 C CA . GLU A 1 694 ? -16.616 7.205 -16.005 1.00 46.03 694 GLU A CA 1
ATOM 5287 C C . GLU A 1 694 ? -17.046 8.304 -17.010 1.00 46.03 694 GLU A C 1
ATOM 5289 O O . GLU A 1 694 ? -16.607 8.314 -18.161 1.00 46.03 694 GLU A O 1
ATOM 5294 N N . LYS A 1 695 ? -17.850 9.276 -16.545 1.00 52.66 695 LYS A N 1
ATOM 5295 C CA . LYS A 1 695 ? -18.304 10.466 -17.276 1.00 52.66 695 LYS A CA 1
ATOM 5296 C C . LYS A 1 695 ? -17.297 11.647 -17.222 1.00 52.66 695 LYS A C 1
ATOM 5298 O O . LYS A 1 695 ? -17.474 12.623 -17.947 1.00 52.66 695 LYS A O 1
ATOM 5303 N N . GLY A 1 696 ? -16.197 11.552 -16.460 1.00 50.69 696 GLY A N 1
ATOM 5304 C CA . GLY A 1 696 ? -15.091 12.530 -16.396 1.00 50.69 696 GLY A CA 1
ATOM 5305 C C . GLY A 1 696 ? -14.838 13.123 -14.998 1.00 50.69 696 GLY A C 1
ATOM 5306 O O . GLY A 1 696 ? -15.530 12.813 -14.034 1.00 50.69 696 GLY A O 1
ATOM 5307 N N . THR A 1 697 ? -13.826 13.993 -14.862 1.00 47.88 697 THR A N 1
ATOM 5308 C CA . THR A 1 697 ? -13.555 14.751 -13.625 1.00 47.88 697 THR A CA 1
ATOM 5309 C C . THR A 1 697 ? -14.605 15.850 -13.424 1.00 47.88 697 THR A C 1
ATOM 5311 O O . THR A 1 697 ? -14.464 16.951 -13.957 1.00 47.88 697 THR A O 1
ATOM 5314 N N . SER A 1 698 ? -15.645 15.571 -12.636 1.00 52.19 698 SER A N 1
ATOM 5315 C CA . SER A 1 698 ? -16.545 16.593 -12.089 1.00 52.19 698 SER A CA 1
ATOM 5316 C C . SER A 1 698 ? -16.187 16.841 -10.621 1.00 52.19 698 SER A C 1
ATOM 5318 O O . SER A 1 698 ? -16.291 15.949 -9.784 1.00 52.19 698 SER A O 1
ATOM 5320 N N . VAL A 1 699 ? -15.715 18.049 -10.300 1.00 58.91 699 VAL A N 1
ATOM 5321 C CA . VAL A 1 699 ? -15.592 18.504 -8.908 1.00 58.91 699 VAL A CA 1
ATOM 5322 C C . VAL A 1 699 ? -16.875 19.252 -8.583 1.00 58.91 699 VAL A C 1
ATOM 5324 O O . VAL A 1 699 ? -17.134 20.309 -9.164 1.00 58.91 699 VAL A O 1
ATOM 5327 N N . ARG A 1 700 ? -17.676 18.712 -7.658 1.00 73.88 700 ARG A N 1
ATOM 5328 C CA . ARG A 1 700 ? -18.913 19.352 -7.194 1.00 73.88 700 ARG A CA 1
ATOM 5329 C C . ARG A 1 700 ? -18.622 20.777 -6.725 1.00 73.88 700 ARG A C 1
ATOM 5331 O O . ARG A 1 700 ? -17.812 20.995 -5.824 1.00 73.88 700 ARG A O 1
ATOM 5338 N N . ASP A 1 701 ? -19.324 21.754 -7.293 1.00 74.12 701 ASP A N 1
ATOM 5339 C CA . ASP A 1 701 ? -19.294 23.136 -6.807 1.00 74.12 701 ASP A CA 1
ATOM 5340 C C . ASP A 1 701 ? -20.105 23.220 -5.506 1.00 74.12 701 ASP A C 1
ATOM 5342 O O . ASP A 1 701 ? -21.295 23.531 -5.518 1.00 74.12 701 ASP A O 1
ATOM 5346 N N . VAL A 1 702 ? -19.466 22.917 -4.371 1.00 75.31 702 VAL A N 1
ATOM 5347 C CA . VAL A 1 702 ? -20.106 22.869 -3.040 1.00 75.31 702 VAL A CA 1
ATOM 5348 C C . VAL A 1 702 ? -20.762 24.205 -2.659 1.00 75.31 702 VAL A C 1
ATOM 5350 O O . VAL A 1 702 ? -21.698 24.232 -1.862 1.00 75.31 702 VAL A O 1
ATOM 5353 N N . ALA A 1 703 ? -20.318 25.325 -3.244 1.00 71.56 703 ALA A N 1
ATOM 5354 C CA . ALA A 1 703 ? -20.936 26.628 -3.009 1.00 71.56 703 ALA A CA 1
ATOM 5355 C C . ALA A 1 703 ? -22.305 26.771 -3.695 1.00 71.56 703 ALA A C 1
ATOM 5357 O O . ALA A 1 703 ? -23.136 27.549 -3.224 1.00 71.56 703 ALA A O 1
ATOM 5358 N N . LYS A 1 704 ? -22.542 26.044 -4.793 1.00 73.94 704 LYS A N 1
ATOM 5359 C CA . LYS A 1 704 ? -23.831 26.012 -5.505 1.00 73.94 704 LYS A CA 1
ATOM 5360 C C . LYS A 1 704 ? -24.679 24.800 -5.143 1.00 73.94 704 LYS A C 1
ATOM 5362 O O . LYS A 1 704 ? -25.895 24.927 -5.063 1.00 73.94 704 LYS A O 1
ATOM 5367 N N . HIS A 1 705 ? -24.035 23.669 -4.875 1.00 80.69 705 HIS A N 1
ATOM 5368 C CA . HIS A 1 705 ? -24.668 22.395 -4.561 1.00 80.69 705 HIS A CA 1
ATOM 5369 C C . HIS A 1 705 ? -24.115 21.869 -3.229 1.00 80.69 705 HIS A C 1
ATOM 5371 O O . HIS A 1 705 ? -23.208 21.037 -3.236 1.00 80.69 705 HIS A O 1
ATOM 53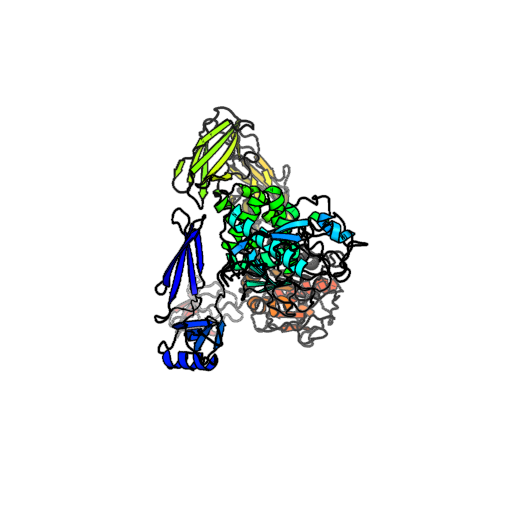77 N N . PRO A 1 706 ? -24.598 22.352 -2.071 1.00 82.94 706 PRO A N 1
ATOM 5378 C CA . PRO A 1 706 ? -24.169 21.838 -0.771 1.00 82.94 706 PRO A CA 1
ATOM 5379 C C . PRO A 1 706 ? -24.545 20.361 -0.590 1.00 82.94 706 PRO A C 1
ATOM 5381 O O . PRO A 1 706 ? -25.518 19.897 -1.180 1.00 82.94 706 PRO A O 1
ATOM 5384 N N . PHE A 1 707 ? -23.775 19.633 0.219 1.00 87.50 707 PHE A N 1
ATOM 5385 C CA . PHE A 1 707 ? -24.032 18.233 0.589 1.00 87.50 707 PHE A CA 1
ATOM 5386 C C . PHE A 1 707 ? -25.269 18.091 1.492 1.00 87.50 707 PHE A C 1
ATOM 5388 O O . PHE A 1 707 ? -25.571 19.005 2.265 1.00 87.50 707 PHE A O 1
ATOM 5395 N N . GLY A 1 708 ? -25.973 16.961 1.392 1.00 87.75 708 GLY A N 1
ATOM 5396 C CA . GLY A 1 708 ? -27.096 16.594 2.268 1.00 87.75 708 GLY A CA 1
ATOM 5397 C C . GLY A 1 708 ? -28.345 17.481 2.150 1.00 87.75 708 GLY A C 1
ATOM 5398 O O . GLY A 1 708 ? -29.229 17.430 3.002 1.00 87.75 708 GLY A O 1
ATOM 5399 N N . VAL A 1 709 ? -28.445 18.340 1.125 1.00 91.94 709 VAL A N 1
ATOM 5400 C CA . VAL A 1 709 ? -29.569 19.292 0.980 1.00 91.94 709 VAL A CA 1
ATOM 5401 C C . VAL A 1 709 ? -30.910 18.568 0.907 1.00 91.94 709 VAL A C 1
ATOM 5403 O O . VAL A 1 709 ? -31.870 19.000 1.543 1.00 91.94 709 VAL A O 1
ATOM 5406 N N . THR A 1 710 ? -30.975 17.457 0.175 1.00 94.38 710 THR A N 1
ATOM 5407 C CA . THR A 1 710 ? -32.211 16.685 0.019 1.00 94.38 710 THR A CA 1
ATOM 5408 C C . THR A 1 710 ? -32.670 16.073 1.337 1.00 94.38 710 THR A C 1
ATOM 5410 O O . THR A 1 710 ? -33.810 16.313 1.737 1.00 94.38 710 THR A O 1
ATOM 5413 N N . ALA A 1 711 ? -31.779 15.384 2.055 1.00 95.56 711 ALA A N 1
ATOM 5414 C CA . ALA A 1 711 ? -32.071 14.819 3.370 1.00 95.56 711 ALA A CA 1
ATOM 5415 C C . ALA A 1 711 ? -32.544 15.896 4.366 1.00 95.56 711 ALA A C 1
ATOM 5417 O O . ALA A 1 711 ? -33.584 15.726 5.000 1.00 95.56 711 ALA A O 1
ATOM 5418 N N . ASN A 1 712 ? -31.858 17.045 4.421 1.00 93.25 712 ASN A N 1
ATOM 5419 C CA . ASN A 1 712 ? -32.231 18.174 5.286 1.00 93.25 712 ASN A CA 1
ATOM 5420 C C . ASN A 1 712 ? -33.614 18.759 4.936 1.00 93.25 712 ASN A C 1
ATOM 5422 O O . ASN A 1 712 ? -34.403 19.094 5.823 1.00 93.25 712 ASN A O 1
ATOM 5426 N N . ASN A 1 713 ? -33.933 18.890 3.643 1.00 94.69 713 ASN A N 1
ATOM 5427 C CA . ASN A 1 713 ? -35.245 19.373 3.206 1.00 94.69 713 ASN A CA 1
ATOM 5428 C C . ASN A 1 713 ? -36.354 18.383 3.591 1.00 94.69 713 ASN A C 1
ATOM 5430 O O . ASN A 1 713 ? -37.386 18.799 4.122 1.00 94.69 713 ASN A O 1
ATOM 5434 N N . MET A 1 714 ? -36.136 17.084 3.361 1.00 97.38 714 MET A N 1
ATOM 5435 C CA . MET A 1 714 ? -37.092 16.036 3.726 1.00 97.38 714 MET A CA 1
ATOM 5436 C C . MET A 1 714 ? -37.309 15.960 5.243 1.00 97.38 714 MET A C 1
ATOM 5438 O O . MET A 1 714 ? -38.459 15.893 5.677 1.00 97.38 714 MET A O 1
ATOM 5442 N N . GLU A 1 715 ? -36.246 16.053 6.051 1.00 96.56 715 GLU A N 1
ATOM 5443 C CA . GLU A 1 715 ? -36.331 16.133 7.517 1.00 96.56 715 GLU A CA 1
ATOM 5444 C C . GLU A 1 715 ? -37.206 17.315 7.955 1.00 96.56 715 GLU A C 1
ATOM 5446 O O . GLU A 1 715 ? -38.132 17.146 8.756 1.00 96.56 715 GLU A O 1
ATOM 5451 N N . GLY A 1 716 ? -36.959 18.502 7.392 1.00 92.56 716 GLY A N 1
ATOM 5452 C CA . GLY A 1 716 ? -37.720 19.710 7.701 1.00 92.56 716 GLY A CA 1
ATOM 5453 C C . GLY A 1 716 ? -39.205 19.591 7.347 1.00 92.56 716 GLY A C 1
ATOM 5454 O O . GLY A 1 716 ? -40.062 19.981 8.145 1.00 92.56 716 GLY A O 1
ATOM 5455 N N . TYR A 1 717 ? -39.527 19.028 6.180 1.00 96.31 717 TYR A N 1
ATOM 5456 C CA . TYR A 1 717 ? -40.911 18.822 5.744 1.00 96.31 717 TYR A CA 1
ATOM 5457 C C . TYR A 1 717 ? -41.643 17.801 6.617 1.00 96.31 717 TYR A C 1
ATOM 5459 O O . TYR A 1 717 ? -42.732 18.095 7.108 1.00 96.31 717 TYR A O 1
ATOM 5467 N N . LEU A 1 718 ? -41.041 16.638 6.863 1.00 95.12 718 LEU A N 1
ATOM 5468 C CA . LEU A 1 718 ? -41.650 15.568 7.656 1.00 95.12 718 LEU A CA 1
ATOM 5469 C C . LEU A 1 718 ? -41.831 15.971 9.122 1.00 95.12 718 LEU A C 1
ATOM 5471 O O . LEU A 1 718 ? -42.887 15.717 9.707 1.00 95.12 718 LEU A O 1
ATOM 5475 N N . SER A 1 719 ? -40.854 16.679 9.691 1.00 90.19 719 SER A N 1
ATOM 5476 C CA . SER A 1 719 ? -40.971 17.244 11.039 1.00 90.19 719 SER A CA 1
ATOM 5477 C C . SER A 1 719 ? -42.128 18.242 11.126 1.00 90.19 719 SER A C 1
ATOM 5479 O O . SER A 1 719 ? -42.905 18.217 12.080 1.00 90.19 719 SER A O 1
ATOM 5481 N N . ALA A 1 720 ? -42.305 19.091 10.105 1.00 86.50 720 ALA A N 1
ATOM 5482 C CA . ALA A 1 720 ? -43.433 20.021 10.036 1.00 86.50 720 ALA A CA 1
ATOM 5483 C C . ALA A 1 720 ? -44.794 19.314 9.865 1.00 86.50 720 ALA A C 1
ATOM 5485 O O . ALA A 1 720 ? -45.813 19.853 10.299 1.00 86.50 720 ALA A O 1
ATOM 5486 N N . MET A 1 721 ? -44.812 18.115 9.273 1.00 88.12 721 MET A N 1
ATOM 5487 C CA . MET A 1 721 ? -46.003 17.265 9.124 1.00 88.12 721 MET A CA 1
ATOM 5488 C C . MET A 1 721 ? -46.344 16.470 10.397 1.00 88.12 721 MET A C 1
ATOM 5490 O O . MET A 1 721 ? -47.431 15.903 10.472 1.00 88.12 721 MET A O 1
ATOM 5494 N N . GLY A 1 722 ? -45.467 16.449 11.408 1.00 83.62 722 GLY A N 1
ATOM 5495 C CA . GLY A 1 722 ? -45.698 15.748 12.678 1.00 83.62 722 GLY A CA 1
ATOM 5496 C C . GLY A 1 722 ? -45.099 14.340 12.758 1.00 83.62 722 GLY A C 1
ATOM 5497 O O . GLY A 1 722 ? -45.524 13.546 13.601 1.00 83.62 722 GLY A O 1
ATOM 5498 N N . TYR A 1 723 ? -44.126 14.017 11.903 1.00 87.38 723 TYR A N 1
ATOM 5499 C CA . TYR A 1 723 ? -43.272 12.839 12.070 1.00 87.38 723 TYR A CA 1
ATOM 5500 C C . TYR A 1 723 ? -42.081 13.167 12.969 1.00 87.38 723 TYR A C 1
ATOM 5502 O O . TYR A 1 723 ? -41.603 14.301 12.993 1.00 87.38 723 TYR A O 1
ATOM 5510 N N . LEU A 1 724 ? -41.574 12.160 13.679 1.00 85.81 724 LEU A N 1
ATOM 5511 C CA . LEU A 1 724 ? -40.262 12.251 14.312 1.00 85.81 724 LEU A CA 1
ATOM 5512 C C . LEU A 1 724 ? -39.240 11.616 13.370 1.00 85.81 724 LEU A C 1
ATOM 5514 O O . LEU A 1 724 ? -39.391 10.458 12.973 1.00 85.81 724 LEU A O 1
ATOM 5518 N N . VAL A 1 725 ? -38.235 12.398 12.989 1.00 92.38 725 VAL A N 1
ATOM 5519 C CA . VAL A 1 725 ? -37.261 12.023 11.967 1.00 92.38 725 VAL A CA 1
ATOM 5520 C C . VAL A 1 725 ? -35.892 11.831 12.607 1.00 92.38 725 VAL A C 1
ATOM 5522 O O . VAL A 1 725 ? -35.443 12.685 13.368 1.00 92.38 725 VAL A O 1
ATOM 5525 N N . SER A 1 726 ? -35.236 10.722 12.277 1.00 93.06 726 SER A N 1
ATOM 5526 C CA . SER A 1 726 ? -33.806 10.519 12.521 1.00 93.06 726 SER A CA 1
ATOM 5527 C C . SER A 1 726 ? -33.060 10.622 11.199 1.00 93.06 726 SER A C 1
ATOM 5529 O O . SER A 1 726 ? -33.528 10.085 10.194 1.00 93.06 726 SER A O 1
ATOM 5531 N N . VAL A 1 727 ? -31.895 11.268 11.200 1.00 93.88 727 VAL A N 1
ATOM 5532 C CA . VAL A 1 727 ? -31.007 11.330 10.033 1.00 93.88 727 VAL A CA 1
ATOM 5533 C C . VAL A 1 727 ? -29.694 10.625 10.365 1.00 93.88 727 VAL A C 1
ATOM 5535 O O . VAL A 1 727 ? -29.005 10.983 11.320 1.00 93.88 727 VAL A O 1
ATOM 5538 N N . GLU A 1 728 ? -29.349 9.615 9.575 1.00 93.81 728 GLU A N 1
ATOM 5539 C CA . GLU A 1 728 ? -28.117 8.829 9.688 1.00 93.81 728 GLU A CA 1
ATOM 5540 C C . GLU A 1 728 ? -27.374 8.819 8.344 1.00 93.81 728 GLU A C 1
ATOM 5542 O O . GLU A 1 728 ? -27.895 9.272 7.332 1.00 93.81 728 GLU A O 1
ATOM 5547 N N . THR A 1 729 ? -26.151 8.287 8.308 1.00 92.31 729 THR A N 1
ATOM 5548 C CA . THR A 1 729 ? -25.386 8.090 7.064 1.00 92.31 729 THR A CA 1
ATOM 5549 C C . THR A 1 729 ? -25.168 6.597 6.802 1.00 92.31 729 THR A C 1
ATOM 5551 O O . THR A 1 729 ? -25.175 5.817 7.760 1.00 92.31 729 THR A O 1
ATOM 5554 N N . PRO A 1 730 ? -24.852 6.166 5.565 1.00 91.81 730 PRO A N 1
ATOM 5555 C CA . PRO A 1 730 ? -24.478 4.779 5.282 1.00 91.81 730 PRO A CA 1
ATOM 5556 C C . PRO A 1 730 ? -23.317 4.240 6.133 1.00 91.81 730 PRO A C 1
ATOM 5558 O O . PRO A 1 730 ? -23.174 3.028 6.272 1.00 91.81 730 PRO A O 1
ATOM 5561 N N . ALA A 1 731 ? -22.467 5.120 6.678 1.00 85.19 731 ALA A N 1
ATOM 5562 C CA . ALA A 1 731 ? -21.340 4.747 7.531 1.00 85.19 731 ALA A CA 1
ATOM 5563 C C . ALA A 1 731 ? -21.717 4.588 9.014 1.00 85.19 731 ALA A C 1
ATOM 5565 O O . ALA A 1 731 ? -21.021 3.882 9.741 1.00 85.19 731 ALA A O 1
ATOM 5566 N N . THR A 1 732 ? -22.776 5.261 9.467 1.00 85.81 732 THR A N 1
ATOM 5567 C CA . THR A 1 732 ? -23.183 5.299 10.882 1.00 85.81 732 THR A CA 1
ATOM 5568 C C . THR A 1 732 ? -24.461 4.522 11.161 1.00 85.81 732 THR A C 1
ATOM 5570 O O . THR A 1 732 ? -24.748 4.260 12.324 1.00 85.81 732 THR A O 1
ATOM 5573 N N . THR A 1 733 ? -25.236 4.190 10.127 1.00 90.56 733 THR A N 1
ATOM 5574 C CA . THR A 1 733 ? -26.516 3.509 10.295 1.00 90.56 733 THR A CA 1
ATOM 5575 C C . THR A 1 733 ? -26.345 2.057 10.727 1.00 90.56 733 THR A C 1
ATOM 5577 O O . THR A 1 733 ? -25.464 1.349 10.233 1.00 90.56 733 THR A O 1
ATOM 5580 N N . ASP A 1 734 ? -27.207 1.609 11.642 1.00 91.56 734 ASP A N 1
ATOM 5581 C CA . ASP A 1 734 ? -27.268 0.222 12.102 1.00 91.56 734 ASP A CA 1
ATOM 5582 C C . ASP A 1 734 ? -28.582 -0.437 11.645 1.00 91.56 734 ASP A C 1
ATOM 5584 O O . ASP A 1 734 ? -29.636 -0.178 12.242 1.00 91.56 734 ASP A O 1
ATOM 5588 N N . PRO A 1 735 ? -28.540 -1.338 10.639 1.00 91.69 735 PRO A N 1
ATOM 5589 C CA . PRO A 1 735 ? -29.714 -2.064 10.161 1.00 91.69 735 PRO A CA 1
ATOM 5590 C C . PRO A 1 735 ? -30.469 -2.851 11.238 1.00 91.69 735 PRO A C 1
ATOM 5592 O O . PRO A 1 735 ? -31.657 -3.125 11.069 1.00 91.69 735 PRO A O 1
ATOM 5595 N N . ALA A 1 736 ? -29.829 -3.203 12.360 1.00 83.50 736 ALA A N 1
ATOM 5596 C CA . ALA A 1 736 ? -30.507 -3.871 13.472 1.00 83.50 736 ALA A CA 1
ATOM 5597 C C . ALA A 1 736 ? -31.543 -2.970 14.170 1.00 83.50 736 ALA A C 1
ATOM 5599 O O . ALA A 1 736 ? -32.453 -3.474 14.827 1.00 83.50 736 ALA A O 1
ATOM 5600 N N . THR A 1 737 ? -31.427 -1.648 14.016 1.00 85.50 737 THR A N 1
ATOM 5601 C CA . THR A 1 737 ? -32.335 -0.658 14.617 1.00 85.50 737 THR A CA 1
ATOM 5602 C C . THR A 1 737 ? -33.464 -0.223 13.683 1.00 85.50 737 THR A C 1
ATOM 5604 O O . THR A 1 737 ? -34.426 0.394 14.138 1.00 85.50 737 THR A O 1
ATOM 5607 N N . TRP A 1 738 ? -33.396 -0.572 12.393 1.00 90.88 738 TRP A N 1
ATOM 5608 C CA . TRP A 1 738 ? -34.330 -0.098 11.367 1.00 90.88 738 TRP A CA 1
ATOM 5609 C C . TRP A 1 738 ? -35.787 -0.494 11.630 1.00 90.88 738 TRP A C 1
ATOM 5611 O O . TRP A 1 738 ? -36.695 0.275 11.330 1.00 90.88 738 TRP A O 1
ATOM 5621 N N . GLY A 1 739 ? -36.018 -1.636 12.287 1.00 84.06 739 GLY A N 1
ATOM 5622 C CA . GLY A 1 739 ? -37.358 -2.080 12.692 1.00 84.06 739 GLY A CA 1
ATOM 5623 C C . GLY A 1 739 ? -38.062 -1.174 13.713 1.00 84.06 739 GLY A C 1
ATOM 5624 O O . GLY A 1 739 ? -39.246 -1.367 13.974 1.00 84.06 739 GLY A O 1
ATOM 5625 N N . ASN A 1 740 ? -37.363 -0.186 14.285 1.00 83.25 740 ASN A N 1
ATOM 5626 C CA . ASN A 1 740 ? -37.975 0.835 15.136 1.00 83.25 740 ASN A CA 1
ATOM 5627 C C . ASN A 1 740 ? -38.701 1.919 14.326 1.00 83.25 740 ASN A C 1
ATOM 5629 O O . ASN A 1 740 ? -39.509 2.655 14.889 1.00 83.25 740 ASN A O 1
ATOM 5633 N N . TYR A 1 741 ? -38.414 2.038 13.030 1.00 89.75 741 TYR A N 1
ATOM 5634 C CA . TYR A 1 741 ? -38.963 3.078 12.170 1.00 89.75 741 TYR A CA 1
ATOM 5635 C C . TYR A 1 741 ? -40.156 2.558 11.364 1.00 89.75 741 TYR A C 1
ATOM 5637 O O . TYR A 1 741 ? -40.209 1.400 10.961 1.00 89.75 741 TYR A O 1
ATOM 5645 N N . SER A 1 742 ? -41.127 3.436 11.117 1.00 89.88 742 SER A N 1
ATOM 5646 C CA . SER A 1 742 ? -42.308 3.143 10.299 1.00 89.88 742 SER A CA 1
ATOM 5647 C C . SER A 1 742 ? -41.963 3.028 8.811 1.00 89.88 742 SER A C 1
ATOM 5649 O O . SER A 1 742 ? -42.642 2.320 8.075 1.00 89.88 742 SER A O 1
ATOM 5651 N N . MET A 1 743 ? -40.919 3.731 8.367 1.00 95.12 743 MET A N 1
ATOM 5652 C CA . MET A 1 743 ? -40.361 3.632 7.019 1.00 95.12 743 MET A CA 1
ATOM 5653 C C . MET A 1 743 ? -38.927 4.167 6.972 1.00 95.12 743 MET A C 1
ATOM 5655 O O . MET A 1 743 ? -38.502 4.916 7.859 1.00 95.12 743 MET A O 1
ATOM 5659 N N . ILE A 1 744 ? -38.223 3.830 5.892 1.00 98.38 744 ILE A N 1
ATOM 5660 C CA . ILE A 1 744 ? -36.887 4.346 5.583 1.00 98.38 744 ILE A CA 1
ATOM 5661 C C . ILE A 1 744 ? -36.946 5.218 4.329 1.00 98.38 744 ILE A C 1
ATOM 5663 O O . ILE A 1 744 ? -37.670 4.912 3.378 1.00 98.38 744 ILE A O 1
ATOM 5667 N N . ILE A 1 745 ? -36.155 6.287 4.323 1.00 98.62 745 ILE A N 1
ATOM 5668 C CA . ILE A 1 745 ? -35.843 7.094 3.148 1.00 98.62 745 ILE A CA 1
ATOM 5669 C C . ILE A 1 745 ? -34.346 6.967 2.857 1.00 98.62 745 ILE A C 1
ATOM 5671 O O . ILE A 1 745 ? -33.528 7.400 3.663 1.00 98.62 745 ILE A O 1
ATOM 5675 N N . SER A 1 746 ? -33.978 6.403 1.707 1.00 98.31 746 SER A N 1
ATOM 5676 C CA . SER A 1 746 ? -32.600 6.448 1.199 1.00 98.31 746 SER A CA 1
ATOM 5677 C C . SER A 1 746 ? -32.445 7.676 0.307 1.00 98.31 746 SER A C 1
ATOM 5679 O O . SER A 1 746 ? -32.997 7.694 -0.795 1.00 98.31 746 SER A O 1
ATOM 5681 N N . SER A 1 747 ? -31.708 8.686 0.774 1.00 97.44 747 SER A N 1
ATOM 5682 C CA . SER A 1 747 ? -31.537 9.960 0.070 1.00 97.44 747 SER A CA 1
ATOM 5683 C C . SER A 1 747 ? -30.120 10.091 -0.471 1.00 97.44 747 SER A C 1
ATOM 5685 O O . SER A 1 747 ? -29.172 10.212 0.303 1.00 97.44 747 SER A O 1
ATOM 5687 N N . SER A 1 748 ? -29.973 10.059 -1.796 1.00 95.12 748 SER A N 1
ATOM 5688 C CA . SER A 1 748 ? -28.686 10.249 -2.469 1.00 95.12 748 SER A CA 1
ATOM 5689 C C . SER A 1 748 ? -28.537 11.642 -3.097 1.00 95.12 748 SER A C 1
ATOM 5691 O O . SER A 1 748 ? -27.417 12.042 -3.396 1.00 95.12 748 SER A O 1
ATOM 5693 N N . GLY A 1 749 ? -29.608 12.414 -3.294 1.00 92.81 749 GLY A N 1
ATOM 5694 C CA . GLY A 1 749 ? -29.544 13.764 -3.864 1.00 92.81 749 GLY A CA 1
ATOM 5695 C C . GLY A 1 749 ? -28.705 13.859 -5.151 1.00 92.81 749 GLY A C 1
ATOM 5696 O O . GLY A 1 749 ? -28.911 13.089 -6.087 1.00 92.81 749 GLY A O 1
ATOM 5697 N N . LEU A 1 750 ? -27.739 14.793 -5.180 1.00 88.88 750 LEU A N 1
ATOM 5698 C CA . LEU A 1 750 ? -26.777 15.004 -6.287 1.00 88.88 750 LEU A CA 1
ATOM 5699 C C . LEU A 1 750 ? -25.533 14.109 -6.224 1.00 88.88 750 LEU A C 1
ATOM 5701 O O . LEU A 1 750 ? -24.536 14.365 -6.906 1.00 88.88 750 LEU A O 1
ATOM 5705 N N . ASN A 1 751 ? -25.530 13.096 -5.368 1.00 87.69 751 ASN A N 1
ATOM 5706 C CA . ASN A 1 751 ? -24.405 12.191 -5.265 1.00 87.69 751 ASN A CA 1
ATOM 5707 C C . ASN A 1 751 ? -24.199 11.427 -6.590 1.00 87.69 751 ASN A C 1
ATOM 5709 O O . ASN A 1 751 ? -25.037 10.623 -6.977 1.00 87.69 751 ASN A O 1
ATOM 5713 N N . GLN A 1 752 ? -23.043 11.629 -7.230 1.00 83.62 752 GLN A N 1
ATOM 5714 C CA . GLN A 1 752 ? -22.637 10.983 -8.494 1.00 83.62 752 GLN A CA 1
ATOM 5715 C C . GLN A 1 752 ? -22.017 9.584 -8.313 1.00 83.62 752 GLN A C 1
ATOM 5717 O O . GLN A 1 752 ? -21.441 9.010 -9.233 1.00 83.62 752 GLN A O 1
ATOM 5722 N N . SER A 1 753 ? -22.027 9.056 -7.094 1.00 84.75 753 SER A N 1
ATOM 5723 C CA . SER A 1 753 ? -21.679 7.663 -6.789 1.00 84.75 753 SER A CA 1
ATOM 5724 C C . SER A 1 753 ? -22.593 7.169 -5.665 1.00 84.75 753 SER A C 1
ATOM 5726 O O . SER A 1 753 ? -22.129 6.970 -4.526 1.00 84.75 753 SER A O 1
ATOM 5728 N N . PRO A 1 754 ? -23.910 7.113 -5.919 1.00 90.75 754 PRO A N 1
ATOM 5729 C CA . PRO A 1 754 ? -24.896 6.747 -4.924 1.00 90.75 754 PRO A CA 1
ATOM 5730 C C . PRO A 1 754 ? -24.794 5.282 -4.535 1.00 90.75 754 PRO A C 1
ATOM 5732 O O . PRO A 1 754 ? -24.315 4.434 -5.288 1.00 90.75 754 PRO A O 1
ATOM 5735 N N . VAL A 1 755 ? -25.226 4.989 -3.312 1.00 92.00 755 VAL A N 1
ATOM 5736 C CA . VAL A 1 755 ? -25.316 3.648 -2.735 1.00 92.00 755 VAL A CA 1
ATOM 5737 C C . VAL A 1 755 ? -24.045 2.815 -2.940 1.00 92.00 755 VAL A C 1
ATOM 5739 O O . VAL A 1 755 ? -24.120 1.600 -3.080 1.00 92.00 755 VAL A O 1
ATOM 5742 N N . SER A 1 756 ? -22.855 3.430 -2.951 1.00 89.62 756 SER A N 1
ATOM 5743 C CA . SER A 1 756 ? -21.592 2.776 -3.344 1.00 89.62 756 SER A CA 1
ATOM 5744 C C . SER A 1 756 ? -21.129 1.678 -2.371 1.00 89.62 756 SER A C 1
ATOM 5746 O O . SER A 1 756 ? -20.437 0.733 -2.766 1.00 89.62 756 SER A O 1
ATOM 5748 N N . SER A 1 757 ? -21.584 1.728 -1.116 1.00 91.50 757 SER A N 1
ATOM 5749 C CA . SER A 1 757 ? -21.332 0.708 -0.094 1.00 91.50 757 SER A CA 1
ATOM 5750 C C . SER A 1 757 ? -22.129 -0.578 -0.350 1.00 91.50 757 SER A C 1
ATOM 5752 O O . SER A 1 757 ? -23.358 -0.601 -0.275 1.00 91.50 757 SER A O 1
ATOM 5754 N N . ALA A 1 758 ? -21.426 -1.693 -0.581 1.00 92.44 758 ALA A N 1
ATOM 5755 C CA . ALA A 1 758 ? -22.051 -3.007 -0.766 1.00 92.44 758 ALA A CA 1
ATOM 5756 C C . ALA A 1 758 ? -22.839 -3.476 0.471 1.00 92.44 758 ALA A C 1
ATOM 5758 O O . ALA A 1 758 ? -23.890 -4.105 0.331 1.00 92.44 758 ALA A O 1
ATOM 5759 N N . THR A 1 759 ? -22.358 -3.146 1.674 1.00 93.19 759 THR A N 1
ATOM 5760 C CA . THR A 1 759 ? -23.046 -3.455 2.937 1.00 93.19 759 THR A CA 1
ATOM 5761 C C . THR A 1 759 ? -24.354 -2.683 3.047 1.00 93.19 759 THR A C 1
ATOM 5763 O O . THR A 1 759 ? -25.373 -3.269 3.402 1.00 93.19 759 THR A O 1
ATOM 5766 N N . TYR A 1 760 ? -24.344 -1.396 2.684 1.00 96.06 760 TYR A N 1
ATOM 5767 C CA . TYR A 1 760 ? -25.543 -0.561 2.713 1.00 96.06 760 TYR A CA 1
ATOM 5768 C C . TYR A 1 760 ? -26.601 -1.053 1.716 1.00 96.06 760 TYR A C 1
ATOM 5770 O O . TYR A 1 760 ? -27.748 -1.270 2.101 1.00 96.06 760 TYR A O 1
ATOM 5778 N N . ARG A 1 761 ? -26.204 -1.356 0.469 1.00 96.69 761 ARG A N 1
ATOM 5779 C CA . ARG A 1 761 ? -27.111 -1.959 -0.528 1.00 96.69 761 ARG A CA 1
ATOM 5780 C C . ARG A 1 761 ? -27.719 -3.268 -0.034 1.00 96.69 761 ARG A C 1
ATOM 5782 O O . ARG A 1 761 ? -28.927 -3.447 -0.115 1.00 96.69 761 ARG A O 1
ATOM 5789 N N . SER A 1 762 ? -26.894 -4.150 0.532 1.00 96.50 762 SER A N 1
ATOM 5790 C CA . SER A 1 762 ? -27.365 -5.431 1.075 1.00 96.50 762 SER A CA 1
ATOM 5791 C C . SER A 1 762 ? -28.355 -5.238 2.230 1.00 96.50 762 SER A C 1
ATOM 5793 O O . SER A 1 762 ? -29.295 -6.015 2.365 1.00 96.50 762 SER A O 1
ATOM 5795 N N . ALA A 1 763 ? -28.168 -4.209 3.062 1.00 97.12 763 ALA A N 1
ATOM 5796 C CA . ALA A 1 763 ? -29.098 -3.881 4.138 1.00 97.12 763 ALA A CA 1
ATOM 5797 C C . ALA A 1 763 ? -30.453 -3.397 3.598 1.00 97.12 763 ALA A C 1
ATOM 5799 O O . ALA A 1 763 ? -31.483 -3.875 4.068 1.00 97.12 763 ALA A O 1
ATOM 5800 N N . LEU A 1 764 ? -30.461 -2.529 2.579 1.00 97.81 764 LEU A N 1
ATOM 5801 C CA . LEU A 1 764 ? -31.692 -2.100 1.903 1.00 97.81 764 LEU A CA 1
ATOM 5802 C C . LEU A 1 764 ? -32.412 -3.271 1.219 1.00 97.81 764 LEU A C 1
ATOM 5804 O O . LEU A 1 764 ? -33.621 -3.406 1.383 1.00 97.81 764 LEU A O 1
ATOM 5808 N N . GLU A 1 765 ? -31.683 -4.153 0.523 1.00 97.50 765 GLU A N 1
ATOM 5809 C CA . GLU A 1 765 ? -32.250 -5.376 -0.070 1.00 97.50 765 GLU A CA 1
ATOM 5810 C C . GLU A 1 765 ? -32.886 -6.284 0.996 1.00 97.50 765 GLU A C 1
ATOM 5812 O O . GLU A 1 765 ? -33.986 -6.799 0.804 1.00 97.50 765 GLU A O 1
ATOM 5817 N N . ASN A 1 766 ? -32.226 -6.456 2.146 1.00 96.62 766 ASN A N 1
ATOM 5818 C CA . ASN A 1 766 ? -32.776 -7.232 3.257 1.00 96.62 766 ASN A CA 1
ATOM 5819 C C . ASN A 1 766 ? -34.007 -6.559 3.879 1.00 96.62 766 ASN A C 1
ATOM 5821 O O . ASN A 1 766 ? -34.958 -7.255 4.228 1.00 96.62 766 ASN A O 1
ATOM 5825 N N . TRP A 1 767 ? -34.015 -5.230 4.002 1.00 96.88 767 TRP A N 1
ATOM 5826 C CA . TRP A 1 767 ? -35.151 -4.474 4.529 1.00 96.88 767 TRP A CA 1
ATOM 5827 C C . TRP A 1 767 ? -36.408 -4.690 3.687 1.00 96.88 767 TRP A C 1
ATOM 5829 O O . TRP A 1 767 ? -37.430 -5.109 4.225 1.00 96.88 767 TRP A O 1
ATOM 5839 N N . VAL A 1 768 ? -36.320 -4.494 2.369 1.00 95.56 768 VAL A N 1
ATOM 5840 C CA . VAL A 1 768 ? -37.474 -4.643 1.461 1.00 95.56 768 VAL A CA 1
ATOM 5841 C C . VAL A 1 768 ? -37.828 -6.101 1.149 1.00 95.56 768 VAL A C 1
ATOM 5843 O O . VAL A 1 768 ? -38.820 -6.368 0.477 1.00 95.56 768 VAL A O 1
ATOM 5846 N N . SER A 1 769 ? -37.052 -7.070 1.647 1.00 93.44 769 SER A N 1
ATOM 5847 C CA . SER A 1 769 ? -37.427 -8.487 1.552 1.00 93.44 769 SER A CA 1
ATOM 5848 C C . SER A 1 769 ? -38.640 -8.845 2.423 1.00 93.44 769 SER A C 1
ATOM 5850 O O . SER A 1 769 ? -39.296 -9.856 2.164 1.00 93.44 769 SER A O 1
ATOM 5852 N N . ASP A 1 770 ? -38.952 -8.019 3.430 1.00 89.75 770 ASP A N 1
ATOM 5853 C CA . ASP A 1 770 ? -40.205 -8.090 4.178 1.00 89.75 770 ASP A CA 1
ATOM 5854 C C . ASP A 1 770 ? -41.252 -7.170 3.514 1.00 89.75 770 ASP A C 1
ATOM 5856 O O . ASP A 1 770 ? -41.030 -5.958 3.429 1.00 89.75 770 ASP A O 1
ATOM 5860 N N . PRO A 1 771 ? -42.400 -7.703 3.057 1.00 85.88 771 PRO A N 1
ATOM 5861 C CA . PRO A 1 771 ? -43.438 -6.911 2.393 1.00 85.88 771 PRO A CA 1
ATOM 5862 C C . PRO A 1 771 ? -44.086 -5.851 3.297 1.00 85.88 771 PRO A C 1
ATOM 5864 O O . PRO A 1 771 ? -44.664 -4.880 2.806 1.00 85.88 771 PRO A O 1
ATOM 5867 N N . ALA A 1 772 ? -43.974 -5.989 4.624 1.00 85.69 772 ALA A N 1
ATOM 5868 C CA . ALA A 1 772 ? -44.474 -4.984 5.560 1.00 85.69 772 ALA A CA 1
ATOM 5869 C C . ALA A 1 772 ? -43.600 -3.718 5.600 1.00 85.69 772 ALA A C 1
ATOM 5871 O O . ALA A 1 772 ? -44.079 -2.655 6.003 1.00 85.69 772 ALA A O 1
ATOM 5872 N N . ASN A 1 773 ? -42.336 -3.823 5.188 1.00 93.69 773 ASN A N 1
ATOM 5873 C CA . ASN A 1 773 ? -41.372 -2.738 5.272 1.00 93.69 773 ASN A CA 1
ATOM 5874 C C . ASN A 1 773 ? -41.520 -1.762 4.106 1.00 93.69 773 ASN A C 1
ATOM 5876 O O . ASN A 1 773 ? -41.691 -2.154 2.953 1.00 93.69 773 ASN A O 1
ATOM 5880 N N . LYS A 1 774 ? -41.424 -0.469 4.423 1.00 95.69 774 LYS A N 1
ATOM 5881 C CA . LYS A 1 774 ? -41.674 0.628 3.485 1.00 95.69 774 LYS A CA 1
ATOM 5882 C C . LYS A 1 774 ? -40.387 1.389 3.181 1.00 95.69 774 LYS A C 1
ATOM 5884 O O . LYS A 1 774 ? -39.614 1.692 4.098 1.00 95.69 774 LYS A O 1
ATOM 5889 N N . LEU A 1 775 ? -40.161 1.692 1.903 1.00 98.25 775 LEU A N 1
ATOM 5890 C CA . LEU A 1 775 ? -38.976 2.408 1.428 1.00 98.25 775 LEU A CA 1
ATOM 5891 C C . LEU A 1 775 ? -39.353 3.515 0.437 1.00 98.25 775 LEU A C 1
ATOM 5893 O O . LEU A 1 775 ? -40.035 3.278 -0.559 1.00 98.25 775 LEU A O 1
ATOM 5897 N N . LEU A 1 776 ? -38.832 4.714 0.673 1.00 98.69 776 LEU A N 1
ATOM 5898 C CA . LEU A 1 776 ? -38.666 5.719 -0.373 1.00 98.69 776 LEU A CA 1
ATOM 5899 C C . LEU A 1 776 ? -37.181 5.795 -0.718 1.00 98.69 776 LEU A C 1
ATOM 5901 O O . LEU A 1 776 ? -36.339 5.881 0.172 1.00 98.69 776 LEU A O 1
ATOM 5905 N N . ILE A 1 777 ? -36.846 5.759 -1.999 1.00 98.25 777 ILE A N 1
ATOM 5906 C CA . ILE A 1 777 ? -35.474 5.955 -2.465 1.00 98.25 777 ILE A CA 1
ATOM 5907 C C . ILE A 1 777 ? -35.443 7.074 -3.496 1.00 98.25 777 ILE A C 1
ATOM 5909 O O . ILE A 1 777 ? -36.335 7.170 -4.339 1.00 98.25 777 ILE A O 1
ATOM 5913 N N . GLU A 1 778 ? -34.448 7.952 -3.403 1.00 96.88 778 GLU A N 1
ATOM 5914 C CA . GLU A 1 778 ? -34.289 9.069 -4.330 1.00 96.88 778 GLU A CA 1
ATOM 5915 C C . GLU A 1 778 ? -32.829 9.331 -4.695 1.00 96.88 778 GLU A C 1
ATOM 5917 O O . GLU A 1 778 ? -31.921 9.075 -3.901 1.00 96.88 778 GLU A O 1
ATOM 5922 N N . GLY A 1 779 ? -32.629 9.861 -5.898 1.00 95.31 779 GLY A N 1
ATOM 5923 C CA . GLY A 1 779 ? -31.348 10.350 -6.393 1.00 95.31 779 GLY A CA 1
ATOM 5924 C C . GLY A 1 779 ? -31.243 10.181 -7.903 1.00 95.31 779 GLY A C 1
ATOM 5925 O O . GLY A 1 779 ? -31.623 9.143 -8.452 1.00 95.31 779 GLY A O 1
ATOM 5926 N N . GLY A 1 780 ? -30.715 11.203 -8.576 1.00 91.38 780 GLY A N 1
ATOM 5927 C CA . GLY A 1 780 ? -30.675 11.247 -10.035 1.00 91.38 780 GLY A CA 1
ATOM 5928 C C . GLY A 1 780 ? -29.643 10.333 -10.684 1.00 91.38 780 GLY A C 1
ATOM 5929 O O . GLY A 1 780 ? -29.734 10.173 -11.876 1.00 91.38 780 GLY A O 1
ATOM 5930 N N . GLU A 1 781 ? -28.717 9.710 -9.944 1.00 92.06 781 GLU A N 1
ATOM 5931 C CA . GLU A 1 781 ? -27.745 8.729 -10.490 1.00 92.06 781 GLU A CA 1
ATOM 5932 C C . GLU A 1 781 ? -27.943 7.318 -9.910 1.00 92.06 781 GLU A C 1
ATOM 5934 O O . GLU A 1 781 ? -27.206 6.381 -10.217 1.00 92.06 781 GLU A O 1
ATOM 5939 N N . VAL A 1 782 ? -28.944 7.135 -9.036 1.00 95.19 782 VAL A N 1
ATOM 5940 C CA . VAL A 1 782 ? -29.219 5.836 -8.394 1.00 95.19 782 VAL A CA 1
ATOM 5941 C C . VAL A 1 782 ? -29.583 4.789 -9.450 1.00 95.19 782 VAL A C 1
ATOM 5943 O O . VAL A 1 782 ? -29.224 3.618 -9.317 1.00 95.19 782 VAL A O 1
ATOM 5946 N N . GLY A 1 783 ? -30.274 5.214 -10.513 1.00 94.00 783 GLY A N 1
ATOM 5947 C CA . GLY A 1 783 ? -30.637 4.379 -11.651 1.00 94.00 783 GLY A CA 1
ATOM 5948 C C . GLY A 1 783 ? -29.426 3.948 -12.471 1.00 94.00 783 GLY A C 1
ATOM 5949 O O . GLY A 1 783 ? -29.249 2.747 -12.704 1.00 94.00 783 GLY A O 1
ATOM 5950 N N . TYR A 1 784 ? -28.596 4.910 -12.879 1.00 93.12 784 TYR A N 1
ATOM 5951 C CA . TYR A 1 784 ? -27.360 4.676 -13.626 1.00 93.12 784 TYR A CA 1
ATOM 5952 C C . TYR A 1 784 ? -26.411 3.711 -12.901 1.00 93.12 784 TYR A C 1
ATOM 5954 O O . TYR A 1 784 ? -26.058 2.662 -13.452 1.00 93.12 784 TYR A O 1
ATOM 5962 N N . ASP A 1 785 ? -26.055 4.000 -11.647 1.00 92.44 785 ASP A N 1
ATOM 5963 C CA . ASP A 1 785 ? -25.092 3.192 -10.890 1.00 92.44 785 ASP A CA 1
ATOM 5964 C C . ASP A 1 785 ? -25.603 1.759 -10.665 1.00 92.44 785 ASP A C 1
ATOM 5966 O O . ASP A 1 785 ? -24.839 0.788 -10.742 1.00 92.44 785 ASP A O 1
ATOM 5970 N N . ALA A 1 786 ? -26.909 1.604 -10.417 1.00 93.88 786 ALA A N 1
ATOM 5971 C CA . ALA A 1 786 ? -27.522 0.305 -10.173 1.00 93.88 786 ALA A CA 1
ATOM 5972 C C . ALA A 1 786 ? -27.695 -0.537 -11.446 1.00 93.88 786 ALA A C 1
ATOM 5974 O O . ALA A 1 786 ? -27.443 -1.744 -11.403 1.00 93.88 786 ALA A O 1
ATOM 5975 N N . ALA A 1 787 ? -28.119 0.056 -12.564 1.00 91.50 787 ALA A N 1
ATOM 5976 C CA . ALA A 1 787 ? -28.434 -0.688 -13.785 1.00 91.50 787 ALA A CA 1
ATOM 5977 C C . ALA A 1 787 ? -27.264 -0.776 -14.782 1.00 91.50 787 ALA A C 1
ATOM 5979 O O . ALA A 1 787 ? -27.217 -1.737 -15.553 1.00 91.50 787 ALA A O 1
ATOM 5980 N N . GLN A 1 788 ? -26.324 0.178 -14.766 1.00 90.12 788 GLN A N 1
ATOM 5981 C CA . GLN A 1 788 ? -25.301 0.335 -15.804 1.00 90.12 788 GLN A CA 1
ATOM 5982 C C . GLN A 1 788 ? -23.865 0.185 -15.275 1.00 90.12 788 GLN A C 1
ATOM 5984 O O . GLN A 1 788 ? -23.225 -0.831 -15.553 1.00 90.12 788 GLN A O 1
ATOM 5989 N N . SER A 1 789 ? -23.328 1.180 -14.562 1.00 86.06 789 SER A N 1
ATOM 5990 C CA . SER A 1 789 ? -21.927 1.200 -14.108 1.00 86.06 789 SER A CA 1
ATOM 5991 C C . SER A 1 789 ? -21.828 1.986 -12.800 1.00 86.06 789 SER A C 1
ATOM 5993 O O . SER A 1 789 ? -22.179 3.157 -12.821 1.00 86.06 789 SER A O 1
ATOM 5995 N N . PRO A 1 790 ? -21.371 1.388 -11.680 1.00 87.19 790 PRO A N 1
ATOM 5996 C CA . PRO A 1 790 ? -20.653 0.107 -11.605 1.00 87.19 790 PRO A CA 1
ATOM 5997 C C . PRO A 1 790 ? -21.503 -1.161 -11.807 1.00 87.19 790 PRO A C 1
ATOM 5999 O O . PRO A 1 790 ? -20.941 -2.224 -12.075 1.00 87.19 790 PRO A O 1
ATOM 6002 N N . GLY A 1 791 ? -22.832 -1.059 -11.707 1.00 90.88 791 GLY A N 1
ATOM 6003 C CA . GLY A 1 791 ? -23.780 -2.149 -11.943 1.00 90.88 791 GLY A CA 1
ATOM 6004 C C . GLY A 1 791 ? -24.037 -3.017 -10.703 1.00 90.88 791 GLY A C 1
ATOM 6005 O O . GLY A 1 791 ? -23.204 -3.828 -10.290 1.00 90.88 791 GLY A O 1
ATOM 6006 N N . TYR A 1 792 ? -25.244 -2.913 -10.141 1.00 95.06 792 TYR A N 1
ATOM 6007 C CA . TYR A 1 792 ? -25.704 -3.620 -8.938 1.00 95.06 792 TYR A CA 1
ATOM 6008 C C . TYR A 1 792 ? -26.994 -4.414 -9.226 1.00 95.06 792 TYR A C 1
ATOM 6010 O O . TYR A 1 792 ? -28.074 -4.039 -8.770 1.00 95.06 792 TYR A O 1
ATOM 6018 N N . PRO A 1 793 ? -26.926 -5.533 -9.970 1.00 92.38 793 PRO A N 1
ATOM 6019 C CA . PRO A 1 793 ? -28.113 -6.171 -10.546 1.00 92.38 793 PRO A CA 1
ATOM 6020 C C . PRO A 1 793 ? -29.126 -6.700 -9.519 1.00 92.38 793 PRO A C 1
ATOM 6022 O O . PRO A 1 793 ? -30.318 -6.724 -9.812 1.00 92.38 793 PRO A O 1
ATOM 6025 N N . THR A 1 794 ? -28.689 -7.124 -8.327 1.00 95.38 794 THR A N 1
ATOM 6026 C CA . THR A 1 794 ? -29.606 -7.570 -7.261 1.00 95.38 794 THR A CA 1
ATOM 6027 C C . THR A 1 794 ? -30.350 -6.389 -6.651 1.00 95.38 794 THR A C 1
ATOM 6029 O O . THR A 1 794 ? -31.572 -6.413 -6.583 1.00 95.38 794 THR A O 1
ATOM 6032 N N . PHE A 1 795 ? -29.635 -5.313 -6.329 1.00 97.44 795 PHE A N 1
ATOM 6033 C CA . PHE A 1 795 ? -30.210 -4.064 -5.840 1.00 97.44 795 PHE A CA 1
ATOM 6034 C C . PHE A 1 795 ? -31.164 -3.430 -6.865 1.00 97.44 795 PHE A C 1
ATOM 6036 O O . PHE A 1 795 ? -32.290 -3.071 -6.527 1.00 97.44 795 PHE A O 1
ATOM 6043 N N . ALA A 1 796 ? -30.763 -3.369 -8.139 1.00 96.38 796 ALA A N 1
ATOM 6044 C CA . ALA A 1 796 ? -31.603 -2.869 -9.225 1.00 96.38 796 ALA A CA 1
ATOM 6045 C C . ALA A 1 796 ? -32.914 -3.664 -9.350 1.00 96.38 796 ALA A C 1
ATOM 6047 O O . ALA A 1 796 ? -33.977 -3.071 -9.511 1.00 96.38 796 ALA A O 1
ATOM 6048 N N . ALA A 1 797 ? -32.855 -4.994 -9.222 1.00 94.50 797 ALA A N 1
ATOM 6049 C CA . ALA A 1 797 ? -34.030 -5.853 -9.329 1.00 94.50 797 ALA A CA 1
ATOM 6050 C C . ALA A 1 797 ? -34.924 -5.839 -8.076 1.00 94.50 797 ALA A C 1
ATOM 6052 O O . ALA A 1 797 ? -36.144 -5.841 -8.222 1.00 94.50 797 ALA A O 1
ATOM 6053 N N . ASN A 1 798 ? -34.330 -5.852 -6.879 1.00 95.25 798 ASN A N 1
ATOM 6054 C CA . ASN A 1 798 ? -35.034 -6.053 -5.606 1.00 95.25 798 ASN A CA 1
ATOM 6055 C C . ASN A 1 798 ? -35.484 -4.749 -4.936 1.00 95.25 798 ASN A C 1
ATOM 6057 O O . ASN A 1 798 ? -36.413 -4.780 -4.141 1.00 95.25 798 ASN A O 1
ATOM 6061 N N . VAL A 1 799 ? -34.791 -3.634 -5.191 1.00 97.00 799 VAL A N 1
ATOM 6062 C CA . VAL A 1 799 ? -35.062 -2.340 -4.543 1.00 97.00 799 VAL A CA 1
ATOM 6063 C C . VAL A 1 799 ? -35.644 -1.356 -5.546 1.00 97.00 799 VAL A C 1
ATOM 6065 O O . VAL A 1 799 ? -36.704 -0.792 -5.315 1.00 97.00 799 VAL A O 1
ATOM 6068 N N . LEU A 1 800 ? -34.977 -1.150 -6.683 1.00 96.81 800 LEU A N 1
ATOM 6069 C CA . LEU A 1 800 ? -35.432 -0.165 -7.673 1.00 96.81 800 LEU A CA 1
ATOM 6070 C C . LEU A 1 800 ? -36.484 -0.721 -8.637 1.00 96.81 800 LEU A C 1
ATOM 6072 O O . LEU A 1 800 ? -37.158 0.050 -9.315 1.00 96.81 800 LEU A O 1
ATOM 6076 N N . HIS A 1 801 ? -36.583 -2.049 -8.743 1.00 96.31 801 HIS A N 1
ATOM 6077 C CA . HIS A 1 801 ? -37.381 -2.741 -9.752 1.00 96.31 801 HIS A CA 1
ATOM 6078 C C . HIS A 1 801 ? -37.118 -2.208 -11.172 1.00 96.31 801 HIS A C 1
ATOM 6080 O O . HIS A 1 801 ? -38.040 -1.939 -11.942 1.00 96.31 801 HIS A O 1
ATOM 6086 N N . THR A 1 802 ? -35.834 -2.084 -11.524 1.00 93.44 802 THR A N 1
ATOM 6087 C CA . THR A 1 802 ? -35.346 -1.668 -12.846 1.00 93.44 802 THR A CA 1
ATOM 6088 C C . THR A 1 802 ? -34.404 -2.710 -13.446 1.00 93.44 802 THR A C 1
ATOM 6090 O O . THR A 1 802 ? -33.739 -3.465 -12.736 1.00 93.44 802 THR A O 1
ATOM 6093 N N . ASN A 1 803 ? -34.343 -2.771 -14.774 1.00 90.44 803 ASN A N 1
ATOM 6094 C CA . ASN A 1 803 ? -33.377 -3.595 -15.508 1.00 90.44 803 ASN A CA 1
ATOM 6095 C C . ASN A 1 803 ? -32.619 -2.831 -16.600 1.00 90.44 803 ASN A C 1
ATOM 6097 O O . ASN A 1 803 ? -31.831 -3.447 -17.317 1.00 90.44 803 ASN A O 1
ATOM 6101 N N . ASP A 1 804 ? -32.905 -1.542 -16.764 1.00 89.56 804 ASP A N 1
ATOM 6102 C CA . ASP A 1 804 ? -32.355 -0.706 -17.825 1.00 89.56 804 ASP A CA 1
ATOM 6103 C C . ASP A 1 804 ? -32.357 0.754 -17.364 1.00 89.56 804 ASP A C 1
ATOM 6105 O O . ASP A 1 804 ? -33.367 1.268 -16.868 1.00 89.56 804 ASP A O 1
ATOM 6109 N N . TRP A 1 805 ? -31.218 1.411 -17.542 1.00 92.69 805 TRP A N 1
ATOM 6110 C CA . TRP A 1 805 ? -31.079 2.858 -17.461 1.00 92.69 805 TRP A CA 1
ATOM 6111 C C . TRP A 1 805 ? -30.884 3.377 -18.884 1.00 92.69 805 TRP A C 1
ATOM 6113 O O . TRP A 1 805 ? -30.059 2.840 -19.624 1.00 92.69 805 TRP A O 1
ATOM 6123 N N . ASN A 1 806 ? -31.656 4.385 -19.292 1.00 90.75 806 ASN A N 1
ATOM 6124 C CA . ASN A 1 806 ? -31.624 4.856 -20.675 1.00 90.75 806 ASN A CA 1
ATOM 6125 C C . ASN A 1 806 ? -30.666 6.025 -20.894 1.00 90.75 806 ASN A C 1
ATOM 6127 O O . ASN A 1 806 ? -29.872 5.990 -21.835 1.00 90.75 806 ASN A O 1
ATOM 6131 N N . ALA A 1 807 ? -30.810 7.071 -20.082 1.00 89.62 807 ALA A N 1
ATOM 6132 C CA . ALA A 1 807 ? -30.105 8.334 -20.241 1.00 89.62 807 ALA A CA 1
ATOM 6133 C C . ALA A 1 807 ? -30.260 9.217 -18.998 1.00 89.62 807 ALA A C 1
ATOM 6135 O O . ALA A 1 807 ? -31.272 9.124 -18.297 1.00 89.62 807 ALA A O 1
ATOM 6136 N N . ASP A 1 808 ? -29.315 10.144 -18.835 1.00 89.31 808 ASP A N 1
ATOM 6137 C CA . ASP A 1 808 ? -29.539 11.363 -18.063 1.00 89.31 808 ASP A CA 1
ATOM 6138 C C . ASP A 1 808 ? -30.608 12.185 -18.808 1.00 89.31 808 ASP A C 1
ATOM 6140 O O . ASP A 1 808 ? -30.517 12.373 -20.030 1.00 89.31 808 ASP A O 1
ATOM 6144 N N . ASN A 1 809 ? -31.634 12.670 -18.112 1.00 89.12 809 ASN A N 1
ATOM 6145 C CA . ASN A 1 809 ? -32.730 13.416 -18.727 1.00 89.12 809 ASN A CA 1
ATOM 6146 C C . ASN A 1 809 ? -32.784 14.846 -18.191 1.00 89.12 809 ASN A C 1
ATOM 6148 O O . ASN A 1 809 ? -32.874 15.048 -16.994 1.00 89.12 809 ASN A O 1
ATOM 6152 N N . ALA A 1 810 ? -32.847 15.842 -19.077 1.00 91.25 810 ALA A N 1
ATOM 6153 C CA . ALA A 1 810 ? -33.109 17.223 -18.681 1.00 91.25 810 ALA A CA 1
ATOM 6154 C C . ALA A 1 810 ? -34.532 17.645 -19.073 1.00 91.25 810 ALA A C 1
ATOM 6156 O O . ALA A 1 810 ? -34.856 17.760 -20.256 1.00 91.25 810 ALA A O 1
ATOM 6157 N N . GLY A 1 811 ? -35.390 17.944 -18.097 1.00 91.50 811 GLY A N 1
ATOM 6158 C CA . GLY A 1 811 ? -36.700 18.541 -18.362 1.00 91.50 811 GLY A CA 1
ATOM 6159 C C . GLY A 1 811 ? -37.675 18.409 -17.196 1.00 91.50 811 GLY A C 1
ATOM 6160 O O . GLY A 1 811 ? -37.308 17.971 -16.115 1.00 91.50 811 GLY A O 1
ATOM 6161 N N . PRO A 1 812 ? -38.939 18.829 -17.364 1.00 94.94 812 PRO A N 1
ATOM 6162 C CA . PRO A 1 812 ? -39.958 18.545 -16.368 1.00 94.94 812 PRO A CA 1
ATOM 6163 C C . PRO A 1 812 ? -40.375 17.067 -16.370 1.00 94.94 812 PRO A C 1
ATOM 6165 O O . PRO A 1 812 ? -40.453 16.421 -17.420 1.00 94.94 812 PRO A O 1
ATOM 6168 N N . LEU A 1 813 ? -40.781 16.580 -15.203 1.00 96.69 813 LEU A N 1
ATOM 6169 C CA . LEU A 1 813 ? -41.523 15.335 -15.055 1.00 96.69 813 LEU A CA 1
ATOM 6170 C C . LEU A 1 813 ? -42.976 15.540 -15.451 1.00 96.69 813 LEU A C 1
ATOM 6172 O O . LEU A 1 813 ? -43.608 16.497 -15.006 1.00 96.69 813 LEU A O 1
ATOM 6176 N N . ASN A 1 814 ? -43.535 14.628 -16.241 1.00 97.12 814 ASN A N 1
ATOM 6177 C CA . ASN A 1 814 ? -44.915 14.715 -16.712 1.00 97.12 814 ASN A CA 1
ATOM 6178 C C . ASN A 1 814 ? -45.723 13.503 -16.255 1.00 97.12 814 ASN A C 1
ATOM 6180 O O . ASN A 1 814 ? -45.280 12.362 -16.376 1.00 97.12 814 ASN A O 1
ATOM 6184 N N . ILE A 1 815 ? -46.928 13.750 -15.747 1.00 96.38 815 ILE A N 1
ATOM 6185 C CA . ILE A 1 815 ? -47.797 12.677 -15.271 1.00 96.38 815 ILE A CA 1
ATOM 6186 C C . ILE A 1 815 ? -48.186 11.741 -16.417 1.00 96.38 815 ILE A C 1
ATOM 6188 O O . ILE A 1 815 ? -48.522 12.173 -17.526 1.00 96.38 815 ILE A O 1
ATOM 6192 N N . VAL A 1 816 ? -48.193 10.441 -16.143 1.00 95.06 816 VAL A N 1
ATOM 6193 C CA . VAL A 1 816 ? -48.728 9.460 -17.086 1.00 95.06 816 VAL A CA 1
ATOM 6194 C C . VAL A 1 816 ? -50.249 9.585 -17.110 1.00 95.06 816 VAL A C 1
ATOM 6196 O O . VAL A 1 816 ? -50.900 9.480 -16.077 1.00 95.06 816 VAL A O 1
ATOM 6199 N N . SER A 1 817 ? -50.842 9.772 -18.292 1.00 89.06 817 SER A N 1
ATOM 6200 C CA . SER A 1 817 ? -52.287 10.051 -18.445 1.00 89.06 817 SER A CA 1
ATOM 6201 C C . SER A 1 817 ? -53.245 9.055 -17.763 1.00 89.06 817 SER A C 1
ATOM 6203 O O . SER A 1 817 ? -54.375 9.412 -17.448 1.00 89.06 817 SER A O 1
ATOM 6205 N N . SER A 1 818 ? -52.822 7.812 -17.504 1.00 89.31 818 SER A N 1
ATOM 6206 C CA . SER A 1 818 ? -53.619 6.819 -16.769 1.00 89.31 818 SER A CA 1
ATOM 6207 C C . SER A 1 818 ? -53.575 6.975 -15.244 1.00 89.31 818 SER A C 1
ATOM 6209 O O . SER A 1 818 ? -54.327 6.291 -14.557 1.00 89.31 818 SER A O 1
ATOM 6211 N N . GLN A 1 819 ? -52.721 7.852 -14.714 1.00 93.31 819 GLN A N 1
ATOM 6212 C CA . GLN A 1 819 ? -52.411 7.974 -13.286 1.00 93.31 819 GLN A CA 1
ATOM 6213 C C . GLN A 1 819 ? -52.916 9.276 -12.642 1.00 93.31 819 GLN A C 1
ATOM 6215 O O . GLN A 1 819 ? -52.611 9.551 -11.487 1.00 93.31 819 GLN A O 1
ATOM 6220 N N . GLU A 1 820 ? -53.723 10.079 -13.342 1.00 92.06 820 GLU A N 1
ATOM 6221 C CA . GLU A 1 820 ? -54.218 11.381 -12.848 1.00 92.06 820 GLU A CA 1
ATOM 6222 C C . GLU A 1 820 ? -54.981 11.303 -11.510 1.00 92.06 820 GLU A C 1
ATOM 6224 O O . GLU A 1 820 ? -55.049 12.288 -10.778 1.00 92.06 820 GLU A O 1
ATOM 6229 N N . ASN A 1 821 ? -55.539 10.134 -11.178 1.00 91.69 821 ASN A N 1
ATOM 6230 C CA . ASN A 1 821 ? -56.284 9.896 -9.937 1.00 91.69 821 ASN A CA 1
ATOM 6231 C C . ASN A 1 821 ? -55.500 9.092 -8.888 1.00 91.69 821 ASN A C 1
ATOM 6233 O O . ASN A 1 821 ? -56.092 8.670 -7.893 1.00 91.69 821 ASN A O 1
ATOM 6237 N N . HIS A 1 822 ? -54.210 8.840 -9.112 1.00 94.50 822 HIS A N 1
ATOM 6238 C CA . HIS A 1 822 ? -53.382 8.065 -8.193 1.00 94.50 822 HIS A CA 1
ATOM 6239 C C . HIS A 1 822 ? -53.297 8.760 -6.816 1.00 94.50 822 HIS A C 1
ATOM 6241 O O . HIS A 1 822 ? -53.173 9.987 -6.788 1.00 94.50 822 HIS A O 1
ATOM 6247 N N . PRO A 1 823 ? -53.304 8.029 -5.681 1.00 92.31 823 PRO A N 1
ATOM 6248 C CA . PRO A 1 823 ? -53.218 8.629 -4.345 1.00 92.31 823 PRO A CA 1
ATOM 6249 C C . PRO A 1 823 ? -52.042 9.596 -4.187 1.00 92.31 823 PRO A C 1
ATOM 6251 O O . PRO A 1 823 ? -52.235 10.730 -3.765 1.00 92.31 823 PRO A O 1
ATOM 6254 N N . MET A 1 824 ? -50.852 9.223 -4.673 1.00 94.62 824 MET A N 1
ATOM 6255 C CA . MET A 1 824 ? -49.687 10.120 -4.659 1.00 94.62 824 MET A CA 1
ATOM 6256 C C . MET A 1 824 ? -49.855 11.432 -5.458 1.00 94.62 824 MET A C 1
ATOM 6258 O O . MET A 1 824 ? -49.062 12.356 -5.300 1.00 94.62 824 MET A O 1
ATOM 6262 N N . VAL A 1 825 ? -50.871 11.542 -6.317 1.00 95.50 825 VAL A N 1
ATOM 6263 C CA . VAL A 1 825 ? -51.156 12.737 -7.129 1.00 95.50 825 VAL A CA 1
ATOM 6264 C C . VAL A 1 825 ? -52.229 13.617 -6.494 1.00 95.50 825 VAL A C 1
ATOM 6266 O O . VAL A 1 825 ? -52.242 14.815 -6.761 1.00 95.50 825 VAL A O 1
ATOM 6269 N N . ASN A 1 826 ? -53.134 13.067 -5.683 1.00 93.75 826 ASN A N 1
ATOM 6270 C CA . ASN A 1 826 ? -54.315 13.798 -5.212 1.00 93.75 826 ASN A CA 1
ATOM 6271 C C . ASN A 1 826 ? -54.572 13.729 -3.699 1.00 93.75 826 ASN A C 1
ATOM 6273 O O . ASN A 1 826 ? -55.497 14.397 -3.235 1.00 93.75 826 ASN A O 1
ATOM 6277 N N . THR A 1 827 ? -53.799 12.945 -2.941 1.00 89.88 827 THR A N 1
ATOM 6278 C CA . THR A 1 827 ? -54.054 12.683 -1.521 1.00 89.88 827 THR A CA 1
ATOM 6279 C C . THR A 1 827 ? -52.762 12.734 -0.695 1.00 89.88 827 THR A C 1
ATOM 6281 O O . THR A 1 827 ? -51.850 11.957 -0.971 1.00 89.88 827 THR A O 1
ATOM 6284 N N . PRO A 1 828 ? -52.692 13.585 0.349 1.00 90.62 828 PRO A N 1
ATOM 6285 C CA . PRO A 1 828 ? -53.670 14.621 0.720 1.00 90.62 828 PRO A CA 1
ATOM 6286 C C . PRO A 1 828 ? -53.690 15.845 -0.216 1.00 90.62 828 PRO A C 1
ATOM 6288 O O . PRO A 1 828 ? -54.661 16.605 -0.203 1.00 90.62 828 PRO A O 1
ATOM 6291 N N . ASN A 1 829 ? -52.651 16.039 -1.028 1.00 95.38 829 ASN A N 1
ATOM 6292 C CA . ASN A 1 829 ? -52.463 17.240 -1.839 1.00 95.38 829 ASN A CA 1
ATOM 6293 C C . ASN A 1 829 ? -52.619 16.968 -3.339 1.00 95.38 829 ASN A C 1
ATOM 6295 O O . ASN A 1 829 ? -52.305 15.887 -3.829 1.00 95.38 829 ASN A O 1
ATOM 6299 N N . GLN A 1 830 ? -53.033 17.986 -4.099 1.00 95.38 830 GLN A N 1
ATOM 6300 C CA . GLN A 1 830 ? -53.037 17.925 -5.562 1.00 95.38 830 GLN A CA 1
ATOM 6301 C C . GLN A 1 830 ? -51.649 18.273 -6.121 1.00 95.38 830 GLN A C 1
ATOM 6303 O O . GLN A 1 830 ? -51.212 19.422 -6.026 1.00 95.38 830 GLN A O 1
ATOM 6308 N N . ILE A 1 831 ? -50.997 17.304 -6.761 1.00 97.44 831 ILE A N 1
ATOM 6309 C CA . ILE A 1 831 ? -49.719 17.476 -7.458 1.00 97.44 831 ILE A CA 1
ATOM 6310 C C . ILE A 1 831 ? -49.974 17.939 -8.905 1.00 97.44 831 ILE A C 1
ATOM 6312 O O . ILE A 1 831 ? -50.918 17.455 -9.546 1.00 97.44 831 ILE A O 1
ATOM 6316 N N . PRO A 1 832 ? -49.192 18.901 -9.434 1.00 95.94 832 PRO A N 1
ATOM 6317 C CA . PRO A 1 832 ? -49.314 19.359 -10.817 1.00 95.94 832 PRO A CA 1
ATOM 6318 C C . PRO A 1 832 ? -49.001 18.262 -11.838 1.00 95.94 832 PRO A C 1
ATOM 6320 O O . PRO A 1 832 ? -48.099 17.461 -11.643 1.00 95.94 832 PRO A O 1
ATOM 6323 N N . SER A 1 833 ? -49.657 18.305 -13.000 1.00 94.56 833 SER A N 1
ATOM 6324 C CA . SER A 1 833 ? -49.406 17.364 -14.104 1.00 94.56 833 SER A CA 1
ATOM 6325 C C . SER A 1 833 ? -47.999 17.457 -14.711 1.00 94.56 833 SER A C 1
ATOM 6327 O O . SER A 1 833 ? -47.617 16.587 -15.490 1.00 94.56 833 SER A O 1
ATOM 6329 N N . SER A 1 834 ? -47.262 18.531 -14.416 1.00 96.25 834 SER A N 1
ATOM 6330 C CA . SER A 1 834 ? -45.889 18.758 -14.858 1.00 96.25 834 SER A CA 1
ATOM 6331 C C . SER A 1 834 ? -45.090 19.396 -13.722 1.00 96.25 834 SER A C 1
ATOM 6333 O O . SER A 1 834 ? -45.532 20.407 -13.167 1.00 96.25 834 SER A O 1
ATOM 6335 N N . MET A 1 835 ? -43.950 18.808 -13.363 1.00 96.81 835 MET A N 1
ATOM 6336 C CA . MET A 1 835 ? -43.068 19.279 -12.291 1.00 96.81 835 MET A CA 1
ATOM 6337 C C . MET A 1 835 ? -41.699 19.628 -12.867 1.00 96.81 835 MET A C 1
ATOM 6339 O O . MET A 1 835 ? -41.023 18.771 -13.422 1.00 96.81 835 MET A O 1
ATOM 6343 N N . THR A 1 836 ? -41.294 20.891 -12.748 1.00 96.38 836 THR A N 1
ATOM 6344 C CA . THR A 1 836 ? -40.018 21.368 -13.294 1.00 96.38 836 THR A CA 1
ATOM 6345 C C . THR A 1 836 ? -38.860 21.039 -12.355 1.00 96.38 836 THR A C 1
ATOM 6347 O O . THR A 1 836 ? -38.863 21.494 -11.205 1.00 96.38 836 THR A O 1
ATOM 6350 N N . ILE A 1 837 ? -37.859 20.335 -12.888 1.00 94.56 837 ILE A N 1
ATOM 6351 C CA . ILE A 1 837 ? -36.568 20.059 -12.250 1.00 94.56 837 ILE A CA 1
ATOM 6352 C C . ILE A 1 837 ? -35.523 21.051 -12.781 1.00 94.56 837 ILE A C 1
ATOM 6354 O O . ILE A 1 837 ? -35.444 21.305 -13.988 1.00 94.56 837 ILE A O 1
ATOM 6358 N N . GLU A 1 838 ? -34.741 21.648 -11.883 1.00 92.19 838 GLU A N 1
ATOM 6359 C CA . GLU A 1 838 ? -33.548 22.417 -12.241 1.00 92.19 838 GLU A CA 1
ATOM 6360 C C . GLU A 1 838 ? -32.391 21.455 -12.520 1.00 92.19 838 GLU A C 1
ATOM 6362 O O . GLU A 1 838 ? -31.704 21.022 -11.606 1.00 92.19 838 GLU A O 1
ATOM 6367 N N . TYR A 1 839 ? -32.184 21.114 -13.793 1.00 89.31 839 TYR A N 1
ATOM 6368 C CA . TYR A 1 839 ? -31.096 20.224 -14.193 1.00 89.31 839 TYR A CA 1
ATOM 6369 C C . TYR A 1 839 ? -29.743 20.939 -14.075 1.00 89.31 839 TYR A C 1
ATOM 6371 O O . TYR A 1 839 ? -29.425 21.811 -14.895 1.00 89.31 839 TYR A O 1
ATOM 6379 N N . SER A 1 840 ? -28.957 20.591 -13.058 1.00 86.12 840 SER A N 1
ATOM 6380 C CA . SER A 1 840 ? -27.660 21.213 -12.787 1.00 86.12 840 SER A CA 1
ATOM 6381 C C . SER A 1 840 ? -26.475 20.368 -13.251 1.00 86.12 840 SER A C 1
ATOM 6383 O O . SER A 1 840 ? -25.483 20.937 -13.715 1.00 86.12 840 SER A O 1
ATOM 6385 N N . ASP A 1 841 ? -26.586 19.040 -13.186 1.00 85.44 841 ASP A N 1
ATOM 6386 C CA . ASP A 1 841 ? -25.568 18.083 -13.628 1.00 85.44 841 ASP A CA 1
ATOM 6387 C C . ASP A 1 841 ? -26.210 16.699 -13.866 1.00 85.44 841 ASP A C 1
ATOM 6389 O O . ASP A 1 841 ? -27.420 16.537 -13.727 1.00 85.44 841 ASP A O 1
ATOM 6393 N N . TRP A 1 842 ? -25.420 15.682 -14.210 1.00 84.88 842 TRP A N 1
ATOM 6394 C CA . TRP A 1 842 ? -25.904 14.304 -14.414 1.00 84.88 842 TRP A CA 1
ATOM 6395 C C . TRP A 1 842 ? -26.610 13.711 -13.180 1.00 84.88 842 TRP A C 1
ATOM 6397 O O . TRP A 1 842 ? -27.580 12.980 -13.314 1.00 84.88 842 TRP A O 1
ATOM 6407 N N . GLY A 1 843 ? -26.238 14.164 -11.977 1.00 87.25 843 GLY A N 1
ATOM 6408 C CA . GLY A 1 843 ? -26.918 13.853 -10.712 1.00 87.25 843 GLY A CA 1
ATOM 6409 C C . GLY A 1 843 ? -28.380 14.302 -10.595 1.00 87.25 843 GLY A C 1
ATOM 6410 O O . GLY A 1 843 ? -29.007 14.010 -9.576 1.00 87.25 843 GLY A O 1
ATOM 6411 N N . SER A 1 844 ? -28.913 15.048 -11.567 1.00 91.75 844 SER A N 1
ATOM 6412 C CA . SER A 1 844 ? -30.209 15.720 -11.455 1.00 91.75 844 SER A CA 1
ATOM 6413 C C . SER A 1 844 ? -31.418 14.831 -11.739 1.00 91.75 844 SER A C 1
ATOM 6415 O O . SER A 1 844 ? -32.349 14.818 -10.937 1.00 91.75 844 SER A O 1
ATOM 6417 N N . GLU A 1 845 ? -31.455 14.114 -12.861 1.00 94.19 845 GLU A N 1
ATOM 6418 C CA . GLU A 1 845 ? -32.616 13.313 -13.277 1.00 94.19 845 GLU A CA 1
ATOM 6419 C C . GLU A 1 845 ? -32.197 12.216 -14.265 1.00 94.19 845 GLU A C 1
ATOM 6421 O O . GLU A 1 845 ? -31.545 12.481 -15.274 1.00 94.19 845 GLU A O 1
ATOM 6426 N N . ASP A 1 846 ? -32.668 11.001 -13.996 1.00 93.00 846 ASP A N 1
ATOM 6427 C CA . ASP A 1 846 ? -32.443 9.786 -14.769 1.00 93.00 846 ASP A CA 1
ATOM 6428 C C . ASP A 1 846 ? -33.734 9.308 -15.450 1.00 93.00 846 ASP A C 1
ATOM 6430 O O . ASP A 1 846 ? -34.844 9.455 -14.934 1.00 93.00 846 ASP A O 1
ATOM 6434 N N . ALA A 1 847 ? -33.586 8.633 -16.591 1.00 94.19 847 ALA A N 1
ATOM 6435 C CA . ALA A 1 847 ? -34.660 7.889 -17.245 1.00 94.19 847 ALA A CA 1
ATOM 6436 C C . ALA A 1 847 ? -34.483 6.371 -17.039 1.00 94.19 847 ALA A C 1
ATOM 6438 O O . ALA A 1 847 ? -33.727 5.719 -17.765 1.00 94.19 847 ALA A O 1
ATOM 6439 N N . VAL A 1 848 ? -35.223 5.780 -16.089 1.00 94.56 848 VAL A N 1
ATOM 6440 C CA . VAL A 1 848 ? -35.109 4.344 -15.727 1.00 94.56 848 VAL A CA 1
ATOM 6441 C C . VAL A 1 848 ? -36.311 3.498 -16.157 1.00 94.56 848 VAL A C 1
ATOM 6443 O O . VAL A 1 848 ? -37.452 3.959 -16.157 1.00 94.56 848 VAL A O 1
ATOM 6446 N N . ASN A 1 849 ? -36.087 2.242 -16.544 1.00 94.75 849 ASN A N 1
ATOM 6447 C CA . ASN A 1 849 ? -37.166 1.349 -16.969 1.00 94.75 849 ASN A CA 1
ATOM 6448 C C . ASN A 1 849 ? -37.790 0.604 -15.780 1.00 94.75 849 ASN A C 1
ATOM 6450 O O . ASN A 1 849 ? -37.143 -0.251 -15.184 1.00 94.75 849 ASN A O 1
ATOM 6454 N N . ALA A 1 850 ? -39.067 0.844 -15.486 1.00 93.12 850 ALA A N 1
ATOM 6455 C CA . ALA A 1 850 ? -39.781 0.103 -14.444 1.00 93.12 850 ALA A CA 1
ATOM 6456 C C . ALA A 1 850 ? -40.129 -1.331 -14.902 1.00 93.12 850 ALA A C 1
ATOM 6458 O O . ALA A 1 850 ? -40.720 -1.536 -15.966 1.00 93.12 850 ALA A O 1
ATOM 6459 N N . VAL A 1 851 ? -39.784 -2.334 -14.091 1.00 93.06 851 VAL A N 1
ATOM 6460 C CA . VAL A 1 851 ? -40.042 -3.763 -14.340 1.00 93.06 851 VAL A CA 1
ATOM 6461 C C . VAL A 1 851 ? -40.521 -4.482 -13.078 1.00 93.06 851 VAL A C 1
ATOM 6463 O O . VAL A 1 851 ? -40.752 -3.879 -12.042 1.00 93.06 851 VAL A O 1
ATOM 6466 N N . GLY A 1 852 ? -40.721 -5.802 -13.153 1.00 84.69 852 GLY A N 1
ATOM 6467 C CA . GLY A 1 852 ? -40.933 -6.626 -11.958 1.00 84.69 852 GLY A CA 1
ATOM 6468 C C . GLY A 1 852 ? -42.236 -6.367 -11.196 1.00 84.69 852 GLY A C 1
ATOM 6469 O O . GLY A 1 852 ? -42.339 -6.822 -10.071 1.00 84.69 852 GLY A O 1
ATOM 6470 N N . GLY A 1 853 ? -43.213 -5.678 -11.795 1.00 87.19 853 GLY A N 1
ATOM 6471 C CA . GLY A 1 853 ? -44.454 -5.255 -11.130 1.00 87.19 853 GLY A CA 1
ATOM 6472 C C . GLY A 1 853 ? -44.496 -3.756 -10.833 1.00 87.19 853 GLY A C 1
ATOM 6473 O O . GLY A 1 853 ? -45.580 -3.214 -10.631 1.00 87.19 853 GLY A O 1
ATOM 6474 N N . ALA A 1 854 ? -43.351 -3.070 -10.904 1.00 93.50 854 ALA A N 1
ATOM 6475 C CA . ALA A 1 854 ? -43.300 -1.626 -10.758 1.00 93.50 854 ALA A CA 1
ATOM 6476 C C . ALA A 1 854 ? -43.961 -0.921 -11.947 1.00 93.50 854 ALA A C 1
ATOM 6478 O O . ALA A 1 854 ? -43.889 -1.380 -13.093 1.00 93.50 854 ALA A O 1
ATOM 6479 N N . TYR A 1 855 ? -44.591 0.219 -11.677 1.00 93.06 855 TYR A N 1
ATOM 6480 C CA . TYR A 1 855 ? -45.270 1.027 -12.682 1.00 93.06 855 TYR A CA 1
ATOM 6481 C C . TYR A 1 855 ? -44.906 2.506 -12.588 1.00 93.06 855 TYR A C 1
ATOM 6483 O O . TYR A 1 855 ? -44.447 3.017 -11.568 1.00 93.06 855 TYR A O 1
ATOM 6491 N N . LEU A 1 856 ? -45.129 3.195 -13.704 1.00 94.12 856 LEU A N 1
ATOM 6492 C CA . LEU A 1 856 ? -44.791 4.597 -13.892 1.00 94.12 856 LEU A CA 1
ATOM 6493 C C . LEU A 1 856 ? -45.868 5.528 -13.336 1.00 94.12 856 LEU A C 1
ATOM 6495 O O . LEU A 1 856 ? -47.040 5.369 -13.693 1.00 94.12 856 LEU A O 1
ATOM 6499 N N . LEU A 1 857 ? -45.470 6.532 -12.548 1.00 96.19 857 LEU A N 1
ATOM 6500 C CA . LEU A 1 857 ? -46.348 7.628 -12.122 1.00 96.19 857 LEU A CA 1
ATOM 6501 C C . LEU A 1 857 ? -46.074 8.918 -12.911 1.00 96.19 857 LEU A C 1
ATOM 6503 O O . LEU A 1 857 ? -46.992 9.485 -13.509 1.00 96.19 857 LEU A O 1
ATOM 6507 N N . TYR A 1 858 ? -44.809 9.343 -12.951 1.00 97.56 858 TYR A N 1
ATOM 6508 C CA . TYR A 1 858 ? -44.329 10.463 -13.764 1.00 97.56 858 TYR A CA 1
ATOM 6509 C C . TYR A 1 858 ? -43.210 9.989 -14.694 1.00 97.56 858 TYR A C 1
ATOM 6511 O O . TYR A 1 858 ? -42.257 9.345 -14.246 1.00 97.56 858 TYR A O 1
ATOM 6519 N N . GLY A 1 859 ? -43.341 10.315 -15.979 1.00 95.88 859 GLY A N 1
ATOM 6520 C CA . GLY A 1 859 ? -42.334 10.049 -17.003 1.00 95.88 859 GLY A CA 1
ATOM 6521 C C . GLY A 1 859 ? -41.461 11.267 -17.289 1.00 95.88 859 GLY A C 1
ATOM 6522 O O . GLY A 1 859 ? -41.880 12.409 -17.062 1.00 95.88 859 GLY A O 1
ATOM 6523 N N . THR A 1 860 ? -40.263 11.019 -17.808 1.00 95.38 860 THR A N 1
ATOM 6524 C CA . THR A 1 860 ? -39.301 12.073 -18.151 1.00 95.38 860 THR A CA 1
ATOM 6525 C C . THR A 1 860 ? -39.652 12.755 -19.482 1.00 95.38 860 THR A C 1
ATOM 6527 O O . THR A 1 860 ? -40.512 12.291 -20.239 1.00 95.38 860 THR A O 1
ATOM 6530 N N . THR A 1 861 ? -39.041 13.907 -19.776 1.00 91.81 861 THR A N 1
ATOM 6531 C CA . THR A 1 861 ? -39.387 14.694 -20.978 1.00 91.81 861 THR A CA 1
ATOM 6532 C C . THR A 1 861 ? -38.927 14.037 -22.279 1.00 91.81 861 THR A C 1
ATOM 6534 O O . THR A 1 861 ? -39.737 13.896 -23.200 1.00 91.81 861 THR A O 1
ATOM 6537 N N . ASP A 1 862 ? -37.662 13.622 -22.366 1.00 90.88 862 ASP A N 1
ATOM 6538 C CA . ASP A 1 862 ? -37.105 13.053 -23.598 1.00 90.88 862 ASP A CA 1
ATOM 6539 C C . ASP A 1 862 ? -37.382 11.545 -23.709 1.00 90.88 862 ASP A C 1
ATOM 6541 O O . ASP A 1 862 ? -37.427 10.998 -24.817 1.00 90.88 862 ASP A O 1
ATOM 6545 N N . HIS A 1 863 ? -37.703 10.893 -22.583 1.00 92.75 863 HIS A N 1
ATOM 6546 C CA . HIS A 1 863 ? -38.068 9.477 -22.512 1.00 92.75 863 HIS A CA 1
ATOM 6547 C C . HIS A 1 863 ? -39.394 9.249 -21.753 1.00 92.75 863 HIS A C 1
ATOM 6549 O O . HIS A 1 863 ? -39.403 8.620 -20.698 1.00 92.75 863 HIS A O 1
ATOM 6555 N N . PRO A 1 864 ? -40.564 9.643 -22.304 1.00 91.00 864 PRO A N 1
ATOM 6556 C CA . PRO A 1 864 ? -41.848 9.622 -21.581 1.00 91.00 864 PRO A CA 1
ATOM 6557 C C . PRO A 1 864 ? -42.350 8.251 -21.101 1.00 91.00 864 PRO A C 1
ATOM 6559 O O . PRO A 1 864 ? -43.325 8.182 -20.355 1.00 91.00 864 PRO A O 1
ATOM 6562 N N . THR A 1 865 ? -41.748 7.156 -21.572 1.00 91.81 865 THR A N 1
ATOM 6563 C CA . THR A 1 865 ? -42.052 5.784 -21.131 1.00 91.81 865 THR A CA 1
ATOM 6564 C C . THR A 1 865 ? -41.123 5.281 -20.025 1.00 91.81 865 THR A C 1
ATOM 6566 O O . THR A 1 865 ? -41.329 4.174 -19.541 1.00 91.81 865 THR A O 1
ATOM 6569 N N . TYR A 1 866 ? -40.109 6.063 -19.658 1.00 94.69 866 TYR A N 1
ATOM 6570 C CA . TYR A 1 866 ? -39.149 5.788 -18.594 1.00 94.69 866 TYR A CA 1
ATOM 6571 C C . TYR A 1 866 ? -39.467 6.655 -17.370 1.00 94.69 866 TYR A C 1
ATOM 6573 O O . TYR A 1 866 ? -40.083 7.717 -17.484 1.00 94.69 866 TYR A O 1
ATOM 6581 N N . ALA A 1 867 ? -39.101 6.166 -16.190 1.00 92.88 867 ALA A N 1
ATOM 6582 C CA . ALA A 1 867 ? -39.525 6.715 -14.913 1.00 92.88 867 ALA A CA 1
ATOM 6583 C C . ALA A 1 867 ? -38.652 7.870 -14.481 1.00 92.88 867 ALA A C 1
ATOM 6585 O O . ALA A 1 867 ? -37.449 7.693 -14.361 1.00 92.88 867 ALA A O 1
ATOM 6586 N N . GLY A 1 868 ? -39.299 8.983 -14.140 1.00 94.69 868 GLY A N 1
ATOM 6587 C CA . GLY A 1 868 ? -38.797 9.859 -13.087 1.00 94.69 868 GLY A CA 1
ATOM 6588 C C . GLY A 1 868 ? -39.399 9.507 -11.725 1.00 94.69 868 GLY A C 1
ATOM 6589 O O . GLY A 1 868 ? -38.745 9.658 -10.700 1.00 94.69 868 GLY A O 1
ATOM 6590 N N . ILE A 1 869 ? -40.632 8.979 -11.696 1.00 97.56 869 ILE A N 1
ATOM 6591 C CA . ILE A 1 869 ? -41.238 8.384 -10.494 1.00 97.56 869 ILE A CA 1
ATOM 6592 C C . ILE A 1 869 ? -41.812 7.015 -10.839 1.00 97.56 869 ILE A C 1
ATOM 6594 O O . ILE A 1 869 ? -42.710 6.914 -11.686 1.00 97.56 869 ILE A O 1
ATOM 6598 N N . SER A 1 870 ? -41.334 5.983 -10.146 1.00 96.75 870 SER A N 1
ATOM 6599 C CA . SER A 1 870 ? -41.882 4.626 -10.208 1.00 96.75 870 SER A CA 1
ATOM 6600 C C . SER A 1 870 ? -42.337 4.139 -8.835 1.00 96.75 870 SER A C 1
ATOM 6602 O O . SER A 1 870 ? -41.856 4.601 -7.799 1.00 96.75 870 SER A O 1
ATOM 6604 N N . ILE A 1 871 ? -43.319 3.242 -8.847 1.00 96.62 871 ILE A N 1
ATOM 6605 C CA . ILE A 1 871 ? -43.948 2.687 -7.650 1.00 96.62 871 ILE A CA 1
ATOM 6606 C C . ILE A 1 871 ? -43.979 1.176 -7.788 1.00 96.62 871 ILE A C 1
ATOM 6608 O O . ILE A 1 871 ? -44.359 0.665 -8.844 1.00 96.62 871 ILE A O 1
ATOM 6612 N N . TYR A 1 872 ? -43.613 0.484 -6.718 1.00 96.00 872 TYR A N 1
ATOM 6613 C CA . TYR A 1 872 ? -43.713 -0.959 -6.598 1.00 96.00 872 TYR A CA 1
ATOM 6614 C C . TYR A 1 872 ? -44.482 -1.343 -5.334 1.00 96.00 872 TYR A C 1
ATOM 6616 O O . TYR A 1 872 ? -44.324 -0.737 -4.271 1.00 96.00 872 TYR A O 1
ATOM 6624 N N . ASP A 1 873 ? -45.287 -2.385 -5.472 1.00 91.94 873 ASP A N 1
ATOM 6625 C CA . ASP A 1 873 ? -45.912 -3.099 -4.374 1.00 91.94 873 ASP A CA 1
ATOM 6626 C C . ASP A 1 873 ? -45.952 -4.596 -4.720 1.00 91.94 873 ASP A C 1
ATOM 6628 O O . ASP A 1 873 ? -45.912 -4.968 -5.901 1.00 91.94 873 ASP A O 1
ATOM 6632 N N . ASP A 1 874 ? -45.981 -5.458 -3.706 1.00 82.94 874 ASP A N 1
ATOM 6633 C CA . ASP A 1 874 ? -45.946 -6.909 -3.875 1.00 82.94 874 ASP A CA 1
ATOM 6634 C C . ASP A 1 874 ? -47.331 -7.513 -4.180 1.00 82.94 874 ASP A C 1
ATOM 6636 O O . ASP A 1 874 ? -47.428 -8.695 -4.543 1.00 82.94 874 ASP A O 1
ATOM 6640 N N . ASN A 1 875 ? -48.398 -6.708 -4.105 1.00 80.44 875 ASN A N 1
ATOM 6641 C CA . ASN A 1 875 ? -49.760 -7.115 -4.430 1.00 80.44 875 ASN A CA 1
ATOM 6642 C C . ASN A 1 875 ? -50.317 -6.444 -5.708 1.00 80.44 875 ASN A C 1
ATOM 6644 O O . ASN A 1 875 ? -49.803 -5.459 -6.231 1.00 80.44 875 ASN A O 1
ATOM 6648 N N . THR A 1 876 ? -51.372 -7.033 -6.285 1.00 69.00 876 THR A N 1
ATOM 6649 C CA . THR A 1 876 ? -51.884 -6.640 -7.613 1.00 69.00 876 THR A CA 1
ATOM 6650 C C . THR A 1 876 ? -52.855 -5.453 -7.615 1.00 69.00 876 THR A C 1
ATOM 6652 O O . THR A 1 876 ? -53.164 -4.966 -8.699 1.00 69.00 876 THR A O 1
ATOM 6655 N N . ASP A 1 877 ? -53.363 -5.025 -6.453 1.00 72.25 877 ASP A N 1
ATOM 6656 C CA . ASP A 1 877 ? -54.292 -3.888 -6.286 1.00 72.25 877 ASP A CA 1
ATOM 6657 C C . ASP A 1 877 ? -53.916 -3.087 -5.013 1.00 72.25 877 ASP A C 1
ATOM 6659 O O . ASP A 1 877 ? -54.665 -3.087 -4.025 1.00 72.25 877 ASP A O 1
ATOM 6663 N N . PRO A 1 878 ? -52.748 -2.418 -5.019 1.00 80.12 878 PRO A N 1
ATOM 6664 C CA . PRO A 1 878 ? -52.164 -1.834 -3.817 1.00 80.12 878 PRO A CA 1
ATOM 6665 C C . PRO A 1 878 ? -53.009 -0.707 -3.220 1.00 80.12 878 PRO A C 1
ATOM 6667 O O . PRO A 1 878 ? -53.347 0.277 -3.893 1.00 80.12 878 PRO A O 1
ATOM 6670 N N . ARG A 1 879 ? -53.308 -0.806 -1.917 1.00 83.00 879 ARG A N 1
ATOM 6671 C CA . ARG A 1 879 ? -53.835 0.325 -1.122 1.00 83.00 879 ARG A CA 1
ATOM 6672 C C . ARG A 1 879 ? -52.702 1.212 -0.596 1.00 83.00 879 ARG A C 1
ATOM 6674 O O . ARG A 1 879 ? -52.967 2.369 -0.276 1.00 83.00 879 ARG A O 1
ATOM 6681 N N . SER A 1 880 ? -51.484 0.682 -0.543 1.00 89.81 880 SER A N 1
ATOM 6682 C CA . SER A 1 880 ? -50.225 1.356 -0.215 1.00 89.81 880 SER A CA 1
ATOM 6683 C C . SER A 1 880 ? -49.149 0.947 -1.215 1.00 89.81 880 SER A C 1
ATOM 6685 O O . SER A 1 880 ? -49.337 -0.032 -1.914 1.00 89.81 880 SER A O 1
ATOM 6687 N N . ALA A 1 881 ? -48.014 1.637 -1.254 1.00 93.12 881 ALA A N 1
ATOM 6688 C CA . ALA A 1 881 ? -46.825 1.100 -1.919 1.00 93.12 881 ALA A CA 1
ATOM 6689 C C . ALA A 1 881 ? -45.941 0.336 -0.926 1.00 93.12 881 ALA A C 1
ATOM 6691 O O . ALA A 1 881 ? -45.971 0.623 0.273 1.00 93.12 881 ALA A O 1
ATOM 6692 N N . GLN A 1 882 ? -45.075 -0.549 -1.418 1.00 94.50 882 GLN A N 1
ATOM 6693 C CA . GLN A 1 882 ? -43.914 -1.032 -0.669 1.00 94.50 882 GLN A CA 1
ATOM 6694 C C . GLN A 1 882 ? -42.709 -0.117 -0.922 1.00 94.50 882 GLN A C 1
ATOM 6696 O O . GLN A 1 882 ? -42.018 0.281 0.021 1.00 94.50 882 GLN A O 1
ATOM 6701 N N . ILE A 1 883 ? -42.486 0.251 -2.190 1.00 97.94 883 ILE A N 1
ATOM 6702 C CA . ILE A 1 883 ? -41.346 1.062 -2.618 1.00 97.94 883 ILE A CA 1
ATOM 6703 C C . ILE A 1 883 ? -41.799 2.195 -3.542 1.00 97.94 883 ILE A C 1
ATOM 6705 O O . ILE A 1 883 ? -42.538 1.986 -4.506 1.00 97.94 883 ILE A O 1
ATOM 6709 N N . VAL A 1 884 ? -41.305 3.401 -3.271 1.00 98.31 884 VAL A N 1
ATOM 6710 C CA . VAL A 1 884 ? -41.404 4.561 -4.165 1.00 98.31 884 VAL A CA 1
ATOM 6711 C C . VAL A 1 884 ? -39.993 4.982 -4.562 1.00 98.31 884 VAL A C 1
ATOM 6713 O O . VAL A 1 884 ? -39.175 5.274 -3.691 1.00 98.31 884 VAL A O 1
ATOM 6716 N N . PHE A 1 885 ? -39.715 5.044 -5.866 1.00 98.31 885 PHE A N 1
ATOM 6717 C CA . PHE A 1 885 ? -38.427 5.499 -6.392 1.00 98.31 885 PHE A CA 1
ATOM 6718 C C . PHE A 1 885 ? -38.578 6.808 -7.170 1.00 98.31 885 PHE A C 1
ATOM 6720 O O . PHE A 1 885 ? -39.290 6.870 -8.178 1.00 98.31 885 PHE A O 1
ATOM 6727 N N . PHE A 1 886 ? -37.880 7.842 -6.699 1.00 98.25 886 PHE A N 1
ATOM 6728 C CA . PHE A 1 886 ? -37.662 9.108 -7.393 1.00 98.25 886 PHE A CA 1
ATOM 6729 C C . PHE A 1 886 ? -36.305 9.065 -8.109 1.00 98.25 886 PHE A C 1
ATOM 6731 O O . PHE A 1 886 ? -35.260 9.217 -7.482 1.00 98.25 886 PHE A O 1
ATOM 6738 N N . ALA A 1 887 ? -36.311 8.875 -9.428 1.00 97.06 887 ALA A N 1
ATOM 6739 C CA . ALA A 1 887 ? -35.103 8.845 -10.259 1.00 97.06 887 ALA A CA 1
ATOM 6740 C C . ALA A 1 887 ? -34.593 10.265 -10.575 1.00 97.06 887 ALA A C 1
ATOM 6742 O O . ALA A 1 887 ? -34.267 10.594 -11.708 1.00 97.06 887 ALA A O 1
ATOM 6743 N N . PHE A 1 888 ? -34.606 11.146 -9.580 1.00 97.06 888 PHE A N 1
ATOM 6744 C CA . PHE A 1 888 ? -34.140 12.523 -9.673 1.00 97.06 888 PHE A CA 1
ATOM 6745 C C . PHE A 1 888 ? -33.713 13.012 -8.296 1.00 97.06 888 PHE A C 1
ATOM 6747 O O . PHE A 1 888 ? -34.190 12.513 -7.275 1.00 97.06 888 PHE A O 1
ATOM 6754 N N . ASN A 1 889 ? -32.848 14.017 -8.272 1.00 95.12 889 ASN A N 1
ATOM 6755 C CA . ASN A 1 889 ? -32.499 14.733 -7.061 1.00 95.12 889 ASN A CA 1
ATOM 6756 C C . ASN A 1 889 ? -33.697 15.571 -6.589 1.00 95.12 889 ASN A C 1
ATOM 6758 O O . ASN A 1 889 ? -34.030 16.613 -7.165 1.00 95.12 889 ASN A O 1
ATOM 6762 N N . PHE A 1 890 ? -34.334 15.143 -5.501 1.00 96.69 890 PHE A N 1
ATOM 6763 C CA . PHE A 1 890 ? -35.569 15.769 -5.023 1.00 96.69 890 PHE A CA 1
ATOM 6764 C C . PHE A 1 890 ? -35.421 17.262 -4.670 1.00 96.69 890 PHE A C 1
ATOM 6766 O O . PHE A 1 890 ? -36.374 18.029 -4.837 1.00 96.69 890 PHE A O 1
ATOM 6773 N N . ALA A 1 891 ? -34.234 17.709 -4.243 1.00 94.44 891 ALA A N 1
ATOM 6774 C CA . ALA A 1 891 ? -33.986 19.118 -3.930 1.00 94.44 891 ALA A CA 1
ATOM 6775 C C . ALA A 1 891 ? -34.071 20.056 -5.151 1.00 94.44 891 ALA A C 1
ATOM 6777 O O . ALA A 1 891 ? -34.275 21.257 -4.967 1.00 94.44 891 ALA A O 1
ATOM 6778 N N . GLU A 1 892 ? -33.956 19.535 -6.376 1.00 94.56 892 GLU A N 1
ATOM 6779 C CA . GLU A 1 892 ? -34.009 20.324 -7.615 1.00 94.56 892 GLU A CA 1
ATOM 6780 C C . GLU A 1 892 ? -35.423 20.551 -8.157 1.00 94.56 892 GLU A C 1
ATOM 6782 O O . GLU A 1 892 ? -35.600 21.208 -9.187 1.00 94.56 892 GLU A O 1
ATOM 6787 N N . LEU A 1 893 ? -36.459 20.099 -7.444 1.00 95.94 893 LEU A N 1
ATOM 6788 C CA . LEU A 1 893 ? -37.820 20.554 -7.708 1.00 95.94 893 LEU A CA 1
ATOM 6789 C C . LEU A 1 893 ? -37.926 22.064 -7.464 1.00 95.94 893 LEU A C 1
ATOM 6791 O O . LEU A 1 893 ? -37.847 22.558 -6.341 1.00 95.94 893 LEU A O 1
ATOM 6795 N N . THR A 1 894 ? -38.164 22.813 -8.536 1.00 94.56 894 THR A N 1
ATOM 6796 C CA . THR A 1 894 ? -38.148 24.287 -8.493 1.00 94.56 894 THR A CA 1
ATOM 6797 C C . THR A 1 894 ? -39.227 24.907 -7.592 1.00 94.56 894 THR A C 1
ATOM 6799 O O . THR A 1 894 ? -39.042 26.017 -7.091 1.00 94.56 894 THR A O 1
ATOM 6802 N N . ASP A 1 895 ? -40.344 24.207 -7.350 1.00 95.50 895 ASP A N 1
ATOM 6803 C CA . ASP A 1 895 ? -41.388 24.621 -6.404 1.00 95.50 895 ASP A CA 1
ATOM 6804 C C . ASP A 1 895 ? -41.342 23.765 -5.133 1.00 95.50 895 ASP A C 1
ATOM 6806 O O . ASP A 1 895 ? -41.798 22.623 -5.094 1.00 95.50 895 ASP A O 1
ATOM 6810 N N . GLN A 1 896 ? -40.825 24.361 -4.063 1.00 93.31 896 GLN A N 1
ATOM 6811 C CA . GLN A 1 896 ? -40.640 23.699 -2.773 1.00 93.31 896 GLN A CA 1
ATOM 6812 C C . GLN A 1 896 ? -41.970 23.354 -2.073 1.00 93.31 896 GLN A C 1
ATOM 6814 O O . GLN A 1 896 ? -42.005 22.441 -1.252 1.00 93.31 896 GLN A O 1
ATOM 6819 N N . ASN A 1 897 ? -43.085 24.020 -2.411 1.00 93.56 897 ASN A N 1
ATOM 6820 C CA . ASN A 1 897 ? -44.401 23.603 -1.906 1.00 93.56 897 ASN A CA 1
ATOM 6821 C C . ASN A 1 897 ? -44.869 22.329 -2.611 1.00 93.56 897 ASN A C 1
ATOM 6823 O O . ASN A 1 897 ? -45.466 21.461 -1.983 1.00 93.56 897 ASN A O 1
ATOM 6827 N N . VAL A 1 898 ? -44.593 22.209 -3.914 1.00 95.94 898 VAL A N 1
ATOM 6828 C CA . VAL A 1 898 ? -44.873 20.978 -4.665 1.00 95.94 898 VAL A CA 1
ATOM 6829 C C . VAL A 1 898 ? -43.990 19.842 -4.158 1.00 95.94 898 VAL A C 1
ATOM 6831 O O . VAL A 1 898 ? -44.504 18.744 -3.979 1.00 95.94 898 VAL A O 1
ATOM 6834 N N . ALA A 1 899 ? -42.716 20.108 -3.854 1.00 96.31 899 ALA A N 1
ATOM 6835 C CA . ALA A 1 899 ? -41.819 19.130 -3.240 1.00 96.31 899 ALA A CA 1
ATOM 6836 C C . ALA A 1 899 ? -42.369 18.624 -1.894 1.00 96.31 899 ALA A C 1
ATOM 6838 O O . ALA A 1 899 ? -42.568 17.421 -1.730 1.00 96.31 899 ALA A O 1
ATOM 6839 N N . ALA A 1 900 ? -42.710 19.528 -0.966 1.00 95.50 900 ALA A N 1
ATOM 6840 C CA . ALA A 1 900 ? -43.302 19.158 0.321 1.00 95.50 900 ALA A CA 1
ATOM 6841 C C . ALA A 1 900 ? -44.607 18.357 0.154 1.00 95.50 900 ALA A C 1
ATOM 6843 O O . ALA A 1 900 ? -44.763 17.304 0.767 1.00 95.50 900 ALA A O 1
ATOM 6844 N N . ASN A 1 901 ? -45.506 18.797 -0.732 1.00 97.06 901 ASN A N 1
ATOM 6845 C CA . ASN A 1 901 ? -46.760 18.095 -1.013 1.00 97.06 901 ASN A CA 1
ATOM 6846 C C . ASN A 1 901 ? -46.534 16.703 -1.622 1.00 97.06 901 ASN A C 1
ATOM 6848 O O . ASN A 1 901 ? -47.253 15.766 -1.284 1.00 97.06 901 ASN A O 1
ATOM 6852 N N . LEU A 1 902 ? -45.561 16.560 -2.529 1.00 98.00 902 LEU A N 1
ATOM 6853 C CA . LEU A 1 902 ? -45.218 15.282 -3.153 1.00 98.00 902 LEU A CA 1
ATOM 6854 C C . LEU A 1 902 ? -44.671 14.301 -2.114 1.00 98.00 902 LEU A C 1
ATOM 6856 O O . LEU A 1 902 ? -45.079 13.140 -2.109 1.00 98.00 902 LEU A O 1
ATOM 6860 N N . LEU A 1 903 ? -43.788 14.768 -1.227 1.00 98.00 903 LEU A N 1
ATOM 6861 C CA . LEU A 1 903 ? -43.257 13.958 -0.135 1.00 98.00 903 LEU A CA 1
ATOM 6862 C C . LEU A 1 903 ? -44.365 13.542 0.839 1.00 98.00 903 LEU A C 1
ATOM 6864 O O . LEU A 1 903 ? -44.440 12.369 1.193 1.00 98.00 903 LEU A O 1
ATOM 6868 N N . GLU A 1 904 ? -45.261 14.461 1.216 1.00 95.62 904 GLU A N 1
ATOM 6869 C CA . GLU A 1 904 ? -46.406 14.152 2.084 1.00 95.62 904 GLU A CA 1
ATOM 6870 C C . GLU A 1 904 ? -47.298 13.075 1.468 1.00 95.62 904 GLU A C 1
ATOM 6872 O O . GLU A 1 904 ? -47.639 12.094 2.126 1.00 95.62 904 GLU A O 1
ATOM 6877 N N . ASN A 1 905 ? -47.637 13.229 0.188 1.00 96.62 905 ASN A N 1
ATOM 6878 C CA . ASN A 1 905 ? -48.429 12.260 -0.556 1.00 96.62 905 ASN A CA 1
ATOM 6879 C C . ASN A 1 905 ? -47.729 10.892 -0.652 1.00 96.62 905 ASN A C 1
ATOM 6881 O O . ASN A 1 905 ? -48.384 9.859 -0.515 1.00 96.62 905 ASN A O 1
ATOM 6885 N N . ALA A 1 906 ? -46.411 10.871 -0.879 1.00 97.19 906 ALA A N 1
ATOM 6886 C CA . ALA A 1 906 ? -45.622 9.642 -0.951 1.00 97.19 906 ALA A CA 1
ATOM 6887 C C . ALA A 1 906 ? -45.609 8.900 0.391 1.00 97.19 906 ALA A C 1
ATOM 6889 O O . ALA A 1 906 ? -45.937 7.716 0.441 1.00 97.19 906 ALA A O 1
ATOM 6890 N N . VAL A 1 907 ? -45.295 9.606 1.482 1.00 96.12 907 VAL A N 1
ATOM 6891 C CA . VAL A 1 907 ? -45.276 9.037 2.837 1.00 96.12 907 VAL A CA 1
ATOM 6892 C C . VAL A 1 907 ? -46.674 8.600 3.269 1.00 96.12 907 VAL A C 1
ATOM 6894 O O . VAL A 1 907 ? -46.832 7.506 3.806 1.00 96.12 907 VAL A O 1
ATOM 6897 N N . ASN A 1 908 ? -47.709 9.395 2.981 1.00 91.88 908 ASN A N 1
ATOM 6898 C CA . ASN A 1 908 ? -49.089 9.020 3.279 1.00 91.88 908 ASN A CA 1
ATOM 6899 C C . ASN A 1 908 ? -49.496 7.735 2.546 1.00 91.88 908 ASN A C 1
ATOM 6901 O O . ASN A 1 908 ? -50.109 6.858 3.153 1.00 91.88 908 ASN A O 1
ATOM 6905 N N . TYR A 1 909 ? -49.124 7.597 1.272 1.00 94.38 909 TYR A N 1
ATOM 6906 C CA . TYR A 1 909 ? -49.419 6.392 0.506 1.00 94.38 909 TYR A CA 1
ATOM 6907 C C . TYR A 1 909 ? -48.629 5.175 1.009 1.00 94.38 909 TYR A C 1
ATOM 6909 O O . TYR A 1 909 ? -49.226 4.122 1.204 1.00 94.38 909 TYR A O 1
ATOM 6917 N N . LEU A 1 910 ? -47.329 5.321 1.292 1.00 94.56 910 LEU A N 1
ATOM 6918 C CA . LEU A 1 910 ? -46.479 4.254 1.846 1.00 94.56 910 LEU A CA 1
ATOM 6919 C C . LEU A 1 910 ? -46.975 3.750 3.210 1.00 94.56 910 LEU A C 1
ATOM 6921 O O . LEU A 1 910 ? -46.956 2.549 3.467 1.00 94.56 910 LEU A O 1
ATOM 6925 N N . LEU A 1 911 ? -47.436 4.654 4.079 1.00 90.88 911 LEU A N 1
ATOM 6926 C CA . LEU A 1 911 ? -47.897 4.327 5.434 1.00 90.88 911 LEU A CA 1
ATOM 6927 C C . LEU A 1 911 ? -49.402 4.037 5.521 1.00 90.88 911 LEU A C 1
ATOM 6929 O O . LEU A 1 911 ? -49.917 3.765 6.609 1.00 90.88 911 LEU A O 1
ATOM 6933 N N . THR A 1 912 ? -50.132 4.088 4.402 1.00 88.19 912 THR A N 1
ATOM 6934 C CA . THR A 1 912 ? -51.542 3.689 4.382 1.00 88.19 912 THR A CA 1
ATOM 6935 C C . THR A 1 912 ? -51.641 2.209 4.735 1.00 88.19 912 THR A C 1
ATOM 6937 O O . THR A 1 912 ? -50.986 1.367 4.133 1.00 88.19 912 THR A O 1
ATOM 6940 N N . SER A 1 913 ? -52.472 1.871 5.720 1.00 77.56 913 SER A N 1
ATOM 6941 C CA . SER A 1 913 ? -52.636 0.482 6.140 1.00 77.56 913 SER A CA 1
ATOM 6942 C C . SER A 1 913 ? -53.245 -0.359 5.018 1.00 77.56 913 SER A C 1
ATOM 6944 O O . SER A 1 913 ? -54.374 -0.096 4.584 1.00 77.56 913 SER A O 1
ATOM 6946 N N . GLU A 1 914 ? -52.557 -1.421 4.622 1.00 67.62 914 GLU A N 1
ATOM 6947 C CA . GLU A 1 914 ? -53.159 -2.484 3.827 1.00 67.62 914 GLU A CA 1
ATOM 6948 C C . GLU A 1 914 ? -53.816 -3.504 4.752 1.00 67.62 914 GLU A C 1
ATOM 6950 O O . GLU A 1 914 ? -53.256 -3.912 5.772 1.00 67.62 914 GLU A O 1
ATOM 6955 N N . GLU A 1 915 ? -55.049 -3.899 4.436 1.00 55.97 915 GLU A N 1
ATOM 6956 C CA . GLU A 1 915 ? -55.724 -4.933 5.210 1.00 55.97 915 GLU A CA 1
ATOM 6957 C C . GLU A 1 915 ? -55.077 -6.285 4.924 1.00 55.97 915 GLU A C 1
ATOM 6959 O O . GLU A 1 915 ? -55.411 -6.970 3.958 1.00 55.97 915 GLU A O 1
ATOM 6964 N N . ASN A 1 916 ? -54.164 -6.685 5.807 1.00 47.25 916 ASN A N 1
ATOM 6965 C CA . ASN A 1 916 ? -53.632 -8.036 5.843 1.00 47.25 916 ASN A CA 1
ATOM 6966 C C . ASN A 1 916 ? -54.778 -9.026 6.087 1.00 47.25 916 ASN A C 1
ATOM 6968 O O . ASN A 1 916 ? -55.244 -9.206 7.215 1.00 47.25 916 ASN A O 1
ATOM 6972 N N . THR A 1 917 ? -55.233 -9.699 5.031 1.00 46.62 917 THR A N 1
ATOM 6973 C CA . THR A 1 917 ? -56.183 -10.806 5.165 1.00 46.62 917 THR A CA 1
ATOM 6974 C C . THR A 1 917 ? -55.415 -12.039 5.642 1.00 46.62 917 THR A C 1
ATOM 6976 O O . THR A 1 917 ? -54.924 -12.846 4.855 1.00 46.62 917 THR A O 1
ATOM 6979 N N . GLN A 1 918 ? -55.261 -12.185 6.958 1.00 44.31 918 GLN A N 1
ATOM 6980 C CA . GLN A 1 918 ? -54.646 -13.379 7.531 1.00 44.31 918 GLN A CA 1
ATOM 6981 C C . GLN A 1 918 ? -55.646 -14.544 7.440 1.00 44.31 918 GLN A C 1
ATOM 6983 O O . GLN A 1 918 ? -56.717 -14.504 8.040 1.00 44.31 918 GLN A O 1
ATOM 6988 N N . THR A 1 919 ? -55.315 -15.571 6.656 1.00 49.19 919 THR A N 1
ATOM 6989 C CA . THR A 1 919 ? -56.166 -16.758 6.456 1.00 49.19 919 THR A CA 1
ATOM 6990 C C . THR A 1 919 ? -55.727 -17.845 7.445 1.00 49.19 919 THR A C 1
ATOM 6992 O O . THR A 1 919 ? -54.553 -18.223 7.446 1.00 49.19 919 THR A O 1
ATOM 6995 N N . PHE A 1 920 ? -56.621 -18.334 8.312 1.00 52.22 920 PHE A N 1
ATOM 6996 C CA . PHE A 1 920 ? -56.308 -19.353 9.324 1.00 52.22 920 PHE A CA 1
ATOM 6997 C C . PHE A 1 920 ? -57.084 -20.632 9.032 1.00 52.22 920 PHE A C 1
ATOM 6999 O O . PHE A 1 920 ? -58.239 -20.789 9.422 1.00 52.22 920 PHE A O 1
ATOM 7006 N N . SER A 1 921 ? -56.416 -21.599 8.402 1.00 61.38 921 SER A N 1
ATOM 7007 C CA . SER A 1 921 ? -57.088 -22.840 8.038 1.00 61.38 921 SER A CA 1
ATOM 7008 C C . SER A 1 921 ? -57.388 -23.714 9.258 1.00 61.38 921 SER A C 1
ATOM 7010 O O . SER A 1 921 ? -56.477 -24.233 9.909 1.00 61.38 921 SER A O 1
ATOM 7012 N N . MET A 1 922 ? -58.672 -23.947 9.533 1.00 68.00 922 MET A N 1
ATOM 7013 C CA . MET A 1 922 ? -59.128 -24.877 10.566 1.00 68.00 922 MET A CA 1
ATOM 7014 C C . MET A 1 922 ? -59.643 -26.177 9.947 1.00 68.00 922 MET A C 1
ATOM 7016 O O . MET A 1 922 ? -60.372 -26.170 8.958 1.00 68.00 922 MET A O 1
ATOM 7020 N N . SER A 1 923 ? -59.281 -27.316 10.540 1.00 80.94 923 SER A N 1
ATOM 7021 C CA . SER A 1 923 ? -59.803 -28.624 10.128 1.00 80.94 923 SER A CA 1
ATOM 7022 C C . SER A 1 923 ? -60.885 -29.084 11.097 1.00 80.94 923 SER A C 1
ATOM 7024 O O . SER A 1 923 ? -60.652 -29.151 12.305 1.00 80.94 923 SER A O 1
ATOM 7026 N N . LEU A 1 924 ? -62.063 -29.400 10.566 1.00 84.19 924 LEU A N 1
ATOM 7027 C CA . LEU A 1 924 ? -63.190 -29.942 11.313 1.00 84.19 924 LEU A CA 1
ATOM 7028 C C . LEU A 1 924 ? -63.311 -31.435 11.036 1.00 84.19 924 LEU A C 1
ATOM 7030 O O . LEU A 1 924 ? -63.358 -31.865 9.885 1.00 84.19 924 LEU A O 1
ATOM 7034 N N . GLU A 1 925 ? -63.413 -32.228 12.096 1.00 88.38 925 GLU A N 1
ATOM 7035 C CA . GLU A 1 925 ? -63.629 -33.669 11.995 1.00 88.38 925 GLU A CA 1
ATOM 7036 C C . GLU A 1 925 ? -65.092 -33.983 11.663 1.00 88.38 925 GLU A C 1
ATOM 7038 O O . GLU A 1 925 ? -65.994 -33.237 12.058 1.00 88.38 925 GLU A O 1
ATOM 7043 N N . ASN A 1 926 ? -65.350 -35.137 11.030 1.00 91.00 926 ASN A N 1
ATOM 7044 C CA . ASN A 1 926 ? -66.698 -35.702 10.852 1.00 91.00 926 ASN A CA 1
ATOM 7045 C C . ASN A 1 926 ? -67.280 -36.207 12.191 1.00 91.00 926 ASN A C 1
ATOM 7047 O O . ASN A 1 926 ? -67.462 -37.407 12.424 1.00 91.00 926 ASN A O 1
ATOM 7051 N N . SER A 1 927 ? -67.459 -35.284 13.130 1.00 90.56 927 SER A N 1
ATOM 7052 C CA . SER A 1 927 ? -67.879 -35.513 14.506 1.00 90.56 927 SER A CA 1
ATOM 7053 C C . SER A 1 927 ? -68.240 -34.173 15.166 1.00 90.56 927 SER A C 1
ATOM 7055 O O . SER A 1 927 ? -68.539 -33.182 14.501 1.00 90.56 927 SER A O 1
ATOM 7057 N N . TRP A 1 928 ? -68.264 -34.149 16.496 1.00 92.69 928 TRP A N 1
ATOM 7058 C CA . TRP A 1 928 ? -68.371 -32.929 17.286 1.00 92.69 928 TRP A CA 1
ATOM 7059 C C . TRP A 1 928 ? -67.033 -32.194 17.356 1.00 92.69 928 TRP A C 1
ATOM 7061 O O . TRP A 1 928 ? -66.021 -32.786 17.726 1.00 92.69 928 TRP A O 1
ATOM 7071 N N . ASN A 1 929 ? -67.070 -30.897 17.073 1.00 90.56 929 ASN A N 1
ATOM 7072 C CA . ASN A 1 929 ? -65.945 -29.974 17.130 1.00 90.56 929 ASN A CA 1
ATOM 7073 C C . ASN A 1 929 ? -66.291 -28.827 18.089 1.00 90.56 929 ASN A C 1
ATOM 7075 O O . ASN A 1 929 ? -67.436 -28.369 18.116 1.00 90.56 929 ASN A O 1
ATOM 7079 N N . LEU A 1 930 ? -65.316 -28.382 18.884 1.00 91.12 930 LEU A N 1
ATOM 7080 C CA . LEU A 1 930 ? -65.448 -27.205 19.744 1.00 91.12 930 LEU A CA 1
ATOM 7081 C C . LEU A 1 930 ? -64.756 -26.024 19.067 1.00 91.12 930 LEU A C 1
ATOM 7083 O O . LEU A 1 930 ? -63.582 -26.123 18.718 1.00 91.12 930 LEU A O 1
ATOM 7087 N N . MET A 1 931 ? -65.470 -24.917 18.905 1.00 85.88 931 MET A N 1
ATOM 7088 C CA . MET A 1 931 ? -64.997 -23.767 18.135 1.00 85.88 931 MET A CA 1
ATOM 7089 C C . MET A 1 931 ? -65.503 -22.442 18.696 1.00 85.88 931 MET A C 1
ATOM 7091 O O . MET A 1 931 ? -66.496 -22.405 19.416 1.00 85.88 931 MET A O 1
ATOM 7095 N N . SER A 1 932 ? -64.834 -21.348 18.354 1.00 85.12 932 SER A N 1
ATOM 7096 C CA . SER A 1 932 ? -65.247 -19.982 18.685 1.00 85.12 932 SER A CA 1
ATOM 7097 C C . SER A 1 932 ? -64.916 -19.076 17.511 1.00 85.12 932 SER A C 1
ATOM 7099 O O . SER A 1 932 ? -63.899 -19.289 16.855 1.00 85.12 932 SER A O 1
ATOM 7101 N N . LEU A 1 933 ? -65.732 -18.046 17.279 1.00 82.25 933 LEU A N 1
ATOM 7102 C CA . LEU A 1 933 ? -65.365 -16.998 16.331 1.00 82.25 933 LEU A CA 1
ATOM 7103 C C . LEU A 1 933 ? -64.336 -16.056 16.981 1.00 82.25 933 LEU A C 1
ATOM 7105 O O . LEU A 1 933 ? -64.569 -15.619 18.115 1.00 82.25 933 LEU A O 1
ATOM 7109 N N . PRO A 1 934 ? -63.206 -15.766 16.311 1.00 69.56 934 PRO A N 1
ATOM 7110 C CA . PRO A 1 934 ? -62.162 -14.897 16.850 1.00 69.56 934 PRO A CA 1
ATOM 7111 C C . PRO A 1 934 ? -62.511 -13.406 16.730 1.00 69.56 934 PRO A C 1
ATOM 7113 O O . PRO A 1 934 ? -62.016 -12.604 17.515 1.00 69.56 934 PRO A O 1
ATOM 7116 N N . MET A 1 935 ? -63.393 -13.036 15.796 1.00 72.44 935 MET A N 1
ATOM 7117 C CA . MET A 1 935 ? -63.799 -11.653 15.536 1.00 72.44 935 MET A CA 1
ATOM 7118 C C . MET A 1 935 ? -65.238 -11.565 15.015 1.00 72.44 935 MET A C 1
ATOM 7120 O O . MET A 1 935 ? -65.835 -12.573 14.635 1.00 72.44 935 MET A O 1
ATOM 7124 N N . THR A 1 936 ? -65.801 -10.358 15.028 1.00 75.25 936 THR A N 1
ATOM 7125 C CA . THR A 1 936 ? -67.130 -10.056 14.474 1.00 75.25 936 THR A CA 1
ATOM 7126 C C . THR A 1 936 ? -67.110 -10.183 12.954 1.00 75.25 936 THR A C 1
ATOM 7128 O O . THR A 1 936 ? -66.177 -9.699 12.323 1.00 75.25 936 THR A O 1
ATOM 7131 N N . MET A 1 937 ? -68.132 -10.819 12.377 1.00 68.19 937 MET A N 1
ATOM 7132 C CA . MET A 1 937 ? -68.257 -11.036 10.931 1.00 68.19 937 MET A CA 1
ATOM 7133 C C . MET A 1 937 ? -69.613 -10.534 10.425 1.00 68.19 937 MET A C 1
ATOM 7135 O O . MET A 1 937 ? -70.569 -10.484 11.202 1.00 68.19 937 MET A O 1
ATOM 7139 N N . ASP A 1 938 ? -69.687 -10.180 9.139 1.00 74.81 938 ASP A N 1
ATOM 7140 C CA . ASP A 1 938 ? -70.896 -9.625 8.506 1.00 74.81 938 ASP A CA 1
ATOM 7141 C C . ASP A 1 938 ? -72.058 -10.630 8.444 1.00 74.81 938 ASP A C 1
ATOM 7143 O O . ASP A 1 938 ? -73.219 -10.247 8.594 1.00 74.81 938 ASP A O 1
ATOM 7147 N N . ASP A 1 939 ? -71.745 -11.918 8.267 1.00 81.81 939 ASP A N 1
ATOM 7148 C CA . ASP A 1 939 ? -72.689 -13.029 8.389 1.00 81.81 939 ASP A CA 1
ATOM 7149 C C . ASP A 1 939 ? -72.117 -14.074 9.354 1.00 81.81 939 ASP A C 1
ATOM 7151 O O . ASP A 1 939 ? -71.175 -14.801 9.035 1.00 81.81 939 ASP A O 1
ATOM 7155 N N . SER A 1 940 ? -72.667 -14.123 10.566 1.00 87.31 940 SER A N 1
ATOM 7156 C CA . SER A 1 940 ? -72.256 -15.071 11.601 1.00 87.31 940 SER A CA 1
ATOM 7157 C C . SER A 1 940 ? -73.120 -16.332 11.648 1.00 87.31 940 SER A C 1
ATOM 7159 O O . SER A 1 940 ? -73.007 -17.117 12.600 1.00 87.31 940 SER A O 1
ATOM 7161 N N . ASN A 1 941 ? -73.967 -16.553 10.639 1.00 91.88 941 ASN A N 1
ATOM 7162 C CA . ASN A 1 941 ? -74.828 -17.720 10.595 1.00 91.88 941 ASN A CA 1
ATOM 7163 C C . ASN A 1 941 ? -74.011 -19.012 10.460 1.00 91.88 941 ASN A C 1
ATOM 7165 O O . ASN A 1 941 ? -73.156 -19.150 9.580 1.00 91.88 941 ASN A O 1
ATOM 7169 N N . TYR A 1 942 ? -74.301 -19.999 11.308 1.00 88.75 942 TYR A N 1
ATOM 7170 C CA . TYR A 1 942 ? -73.508 -21.226 11.376 1.00 88.75 942 TYR A CA 1
ATOM 7171 C C . TYR A 1 942 ? -73.467 -21.993 10.051 1.00 88.75 942 TYR A C 1
ATOM 7173 O O . TYR A 1 942 ? -72.455 -22.620 9.759 1.00 88.75 942 TYR A O 1
ATOM 7181 N N . GLN A 1 943 ? -74.544 -21.963 9.259 1.00 88.44 943 GLN A N 1
ATOM 7182 C CA . GLN A 1 943 ? -74.621 -22.720 8.010 1.00 88.44 943 GLN A CA 1
ATOM 7183 C C . GLN A 1 943 ? -73.883 -22.007 6.870 1.00 88.44 943 GLN A C 1
ATOM 7185 O O . GLN A 1 943 ? -73.411 -22.674 5.951 1.00 88.44 943 GLN A O 1
ATOM 7190 N N . THR A 1 944 ? -73.759 -20.676 6.939 1.00 86.00 944 THR A N 1
ATOM 7191 C CA . THR A 1 944 ? -72.904 -19.899 6.030 1.00 86.00 944 THR A CA 1
ATOM 7192 C C . THR A 1 944 ? -71.434 -20.208 6.301 1.00 86.00 944 THR A C 1
ATOM 7194 O O . THR A 1 944 ? -70.673 -20.453 5.368 1.00 86.00 944 THR A O 1
ATOM 7197 N N . LEU A 1 945 ? -71.045 -20.246 7.579 1.00 84.94 945 LEU A N 1
ATOM 7198 C CA . LEU A 1 945 ? -69.655 -20.449 7.993 1.00 84.94 945 LEU A CA 1
ATOM 7199 C C . LEU A 1 945 ? -69.207 -21.914 7.933 1.00 84.94 945 LEU A C 1
ATOM 7201 O O . LEU A 1 945 ? -68.053 -22.194 7.627 1.00 84.94 945 LEU A O 1
ATOM 7205 N N . PHE A 1 946 ? -70.120 -22.851 8.199 1.00 87.62 946 PHE A N 1
ATOM 7206 C CA . PHE A 1 946 ? -69.851 -24.290 8.269 1.00 87.62 946 PHE A CA 1
ATOM 7207 C C . PHE A 1 946 ? -70.883 -25.061 7.433 1.00 87.62 946 PHE A C 1
ATOM 7209 O O . PHE A 1 946 ? -71.828 -25.638 7.982 1.00 87.62 946 PHE A O 1
ATOM 7216 N N . PRO A 1 947 ? -70.737 -25.101 6.094 1.00 86.38 947 PRO A N 1
ATOM 7217 C CA . PRO A 1 947 ? -71.762 -25.636 5.195 1.00 86.38 947 PRO A CA 1
ATOM 7218 C C . PRO A 1 947 ? -72.096 -27.115 5.415 1.00 86.38 947 PRO A C 1
ATOM 7220 O O . PRO A 1 947 ? -73.191 -27.549 5.056 1.00 86.38 947 PRO A O 1
ATOM 7223 N N . ASN A 1 948 ? -71.182 -27.888 6.010 1.00 86.94 948 ASN A N 1
ATOM 7224 C CA . ASN A 1 948 ? -71.378 -29.308 6.307 1.00 86.94 948 ASN A CA 1
ATOM 7225 C C . ASN A 1 948 ? -71.926 -29.578 7.724 1.00 86.94 948 ASN A C 1
ATOM 7227 O O . ASN A 1 948 ? -72.164 -30.742 8.085 1.00 86.94 948 ASN A O 1
ATOM 7231 N N . ALA A 1 949 ? -72.176 -28.531 8.521 1.00 88.06 949 ALA A N 1
ATOM 7232 C CA . ALA A 1 949 ? -72.819 -28.660 9.820 1.00 88.06 949 ALA A CA 1
ATOM 7233 C C . ALA A 1 949 ? -74.203 -29.308 9.673 1.00 88.06 949 ALA A C 1
ATOM 7235 O O . ALA A 1 949 ? -75.025 -28.888 8.860 1.00 88.06 949 ALA A O 1
ATOM 7236 N N . ILE A 1 950 ? -74.472 -30.343 10.473 1.00 90.00 950 ILE A N 1
ATOM 7237 C CA . ILE A 1 950 ? -75.724 -31.117 10.369 1.00 90.00 950 ILE A CA 1
ATOM 7238 C C . ILE A 1 950 ? -76.868 -30.436 11.145 1.00 90.00 950 ILE A C 1
ATOM 7240 O O . ILE A 1 950 ? -78.041 -30.762 10.953 1.00 90.00 950 ILE A O 1
ATOM 7244 N N . GLN A 1 951 ? -76.538 -29.527 12.067 1.00 90.06 951 GLN A N 1
ATOM 7245 C CA . GLN A 1 951 ? -77.497 -28.825 12.919 1.00 90.06 951 GLN A CA 1
ATOM 7246 C C . GLN A 1 951 ? -76.892 -27.562 13.539 1.00 90.06 951 GLN A C 1
ATOM 7248 O O . GLN A 1 951 ? -75.671 -27.465 13.675 1.00 90.06 951 GLN A O 1
ATOM 7253 N N . ALA A 1 952 ? -77.767 -26.676 14.025 1.00 90.62 952 ALA A N 1
ATOM 7254 C CA . ALA A 1 952 ? -77.379 -25.477 14.758 1.00 90.62 952 ALA A CA 1
ATOM 7255 C C . ALA A 1 952 ? -76.489 -25.810 15.980 1.00 90.62 952 ALA A C 1
ATOM 7257 O O . ALA A 1 952 ? -76.837 -26.725 16.753 1.00 90.62 952 ALA A O 1
ATOM 7258 N N . PRO A 1 953 ? -75.356 -25.099 16.158 1.00 92.00 953 PRO A N 1
ATOM 7259 C CA . PRO A 1 953 ? -74.384 -25.346 17.217 1.00 92.00 953 PRO A CA 1
ATOM 7260 C C . PRO A 1 953 ? -74.906 -24.997 18.611 1.00 92.00 953 PRO A C 1
ATOM 7262 O O . PRO A 1 953 ? -75.801 -24.168 18.778 1.00 92.00 953 PRO A O 1
ATOM 7265 N N . PHE A 1 954 ? -74.298 -25.607 19.633 1.00 92.94 954 PHE A N 1
ATOM 7266 C CA . PHE A 1 954 ? -74.653 -25.377 21.034 1.00 92.94 954 PHE A CA 1
ATOM 7267 C C . PHE A 1 954 ? -73.585 -24.580 21.766 1.00 92.94 954 PHE A C 1
ATOM 7269 O O . PHE A 1 954 ? -72.438 -25.015 21.818 1.00 92.94 954 PHE A O 1
ATOM 7276 N N . TYR A 1 955 ? -73.965 -23.501 22.441 1.00 92.00 955 TYR A N 1
ATOM 7277 C CA . TYR A 1 955 ? -73.103 -22.852 23.433 1.00 92.00 955 TYR A CA 1
ATOM 7278 C C . TYR A 1 955 ? -73.587 -23.157 24.850 1.00 92.00 955 TYR A C 1
ATOM 7280 O O . TYR A 1 955 ? -74.735 -23.557 25.064 1.00 92.00 955 TYR A O 1
ATOM 7288 N N . PHE A 1 956 ? -72.697 -22.991 25.826 1.00 88.19 956 PHE A N 1
ATOM 7289 C CA . PHE A 1 956 ? -73.013 -23.198 27.236 1.00 88.19 956 PHE A CA 1
ATOM 7290 C C . PHE A 1 956 ? -73.236 -21.865 27.955 1.00 88.19 956 PHE A C 1
ATOM 7292 O O . PHE A 1 956 ? -72.352 -21.010 27.970 1.00 88.19 956 PHE A O 1
ATOM 7299 N N . ASP A 1 957 ? -74.398 -21.719 28.589 1.00 85.12 957 ASP A N 1
ATOM 7300 C CA . ASP A 1 957 ? -74.734 -20.598 29.474 1.00 85.12 957 ASP A CA 1
ATOM 7301 C C . ASP A 1 957 ? -75.674 -21.102 30.580 1.00 85.12 957 ASP A C 1
ATOM 7303 O O . ASP A 1 957 ? -76.901 -21.104 30.457 1.00 85.12 957 ASP A O 1
ATOM 7307 N N . GLY A 1 958 ? -75.084 -21.743 31.596 1.00 87.06 958 GLY A N 1
ATOM 7308 C CA . GLY A 1 958 ? -75.795 -22.496 32.642 1.00 87.06 958 GLY A CA 1
ATOM 7309 C C . GLY A 1 958 ? -76.443 -23.812 32.168 1.00 87.06 958 GLY A C 1
ATOM 7310 O O . GLY A 1 958 ? -76.642 -24.726 32.968 1.00 87.06 958 GLY A O 1
ATOM 7311 N N . SER A 1 959 ? -76.733 -23.938 30.872 1.00 88.12 959 SER A N 1
ATOM 7312 C CA . SER A 1 959 ? -77.153 -25.147 30.149 1.00 88.12 959 SER A CA 1
ATOM 7313 C C . SER A 1 959 ? -76.795 -25.012 28.660 1.00 88.12 959 SER A C 1
ATOM 7315 O O . SER A 1 959 ? -76.463 -23.915 28.213 1.00 88.12 959 SER A O 1
ATOM 7317 N N . TYR A 1 960 ? -76.846 -26.104 27.888 1.00 90.88 960 TYR A N 1
ATOM 7318 C CA . TYR A 1 960 ? -76.606 -26.039 26.441 1.00 90.88 960 TYR A CA 1
ATOM 7319 C C . TYR A 1 960 ? -77.817 -25.478 25.697 1.00 90.88 960 TYR A C 1
ATOM 7321 O O . TYR A 1 960 ? -78.920 -26.012 25.818 1.00 90.88 960 TYR A O 1
ATOM 7329 N N . GLN A 1 961 ? -77.584 -24.434 24.908 1.00 89.62 961 GLN A N 1
ATOM 7330 C CA . GLN A 1 961 ? -78.589 -23.741 24.101 1.00 89.62 961 GLN A CA 1
ATOM 7331 C C . GLN A 1 961 ? -78.138 -23.715 22.640 1.00 89.62 961 GLN A C 1
ATOM 7333 O O . GLN A 1 961 ? -76.947 -23.553 22.379 1.00 89.62 961 GLN A O 1
ATOM 7338 N N . GLN A 1 962 ? -79.073 -23.882 21.699 1.00 92.69 962 GLN A N 1
ATOM 7339 C CA . GLN A 1 962 ? -78.777 -23.752 20.268 1.00 92.69 962 GLN A CA 1
ATOM 7340 C C . GLN A 1 962 ? -78.778 -22.286 19.843 1.00 92.69 962 GLN A C 1
ATOM 7342 O O . GLN A 1 962 ? -79.578 -21.500 20.352 1.00 92.69 962 GLN A O 1
ATOM 7347 N N . SER A 1 963 ? -77.909 -21.947 18.895 1.00 90.19 963 SER A N 1
ATOM 7348 C CA . SER A 1 963 ? -77.890 -20.640 18.241 1.00 90.19 963 SER A CA 1
ATOM 7349 C C . SER A 1 963 ? -77.664 -20.818 16.750 1.00 90.19 963 SER A C 1
ATOM 7351 O O . SER A 1 963 ? -76.788 -21.589 16.361 1.00 90.19 963 SER A O 1
ATOM 7353 N N . ASP A 1 964 ? -78.433 -20.100 15.935 1.00 92.12 964 ASP A N 1
ATOM 7354 C CA . ASP A 1 964 ? -78.203 -20.051 14.490 1.00 92.12 964 ASP A CA 1
ATOM 7355 C C . ASP A 1 964 ? -77.063 -19.079 14.141 1.00 92.12 964 ASP A C 1
ATOM 7357 O O . ASP A 1 964 ? -76.339 -19.307 13.177 1.00 92.12 964 ASP A O 1
ATOM 7361 N N . ASP A 1 965 ? -76.833 -18.062 14.973 1.00 91.25 965 ASP A N 1
ATOM 7362 C CA . ASP A 1 965 ? -75.777 -17.069 14.775 1.00 91.25 965 ASP A CA 1
ATOM 7363 C C . ASP A 1 965 ? -74.707 -17.208 15.862 1.00 91.25 965 ASP A C 1
ATOM 7365 O O . ASP A 1 965 ? -75.012 -17.294 17.061 1.00 91.25 965 ASP A O 1
ATOM 7369 N N . LEU A 1 966 ? -73.439 -17.258 15.455 1.00 89.31 966 LEU A N 1
ATOM 7370 C CA . LEU A 1 966 ? -72.320 -17.383 16.380 1.00 89.31 966 LEU A CA 1
ATOM 7371 C C . LEU A 1 966 ? -71.877 -16.002 16.869 1.00 89.31 966 LEU A C 1
ATOM 7373 O O . LEU A 1 966 ? -71.725 -15.048 16.110 1.00 89.31 966 LEU A O 1
ATOM 7377 N N . ILE A 1 967 ? -71.625 -15.916 18.171 1.00 88.50 967 ILE A N 1
ATOM 7378 C CA . ILE A 1 967 ? -71.117 -14.706 18.825 1.00 88.50 967 ILE A CA 1
ATOM 7379 C C . ILE A 1 967 ? -69.602 -14.847 19.033 1.00 88.50 967 ILE A C 1
ATOM 7381 O O . ILE A 1 967 ? -69.186 -15.850 19.627 1.00 88.50 967 ILE A O 1
ATOM 7385 N N . PRO A 1 968 ? -68.786 -13.859 18.620 1.00 86.12 968 PRO A N 1
ATOM 7386 C CA . PRO A 1 968 ? -67.345 -13.850 18.869 1.00 86.12 968 PRO A CA 1
ATOM 7387 C C . PRO A 1 968 ? -66.984 -14.051 20.344 1.00 86.12 968 PRO A C 1
ATOM 7389 O O . PRO A 1 968 ? -67.657 -13.546 21.244 1.00 86.12 968 PRO A O 1
ATOM 7392 N N . GLY A 1 969 ? -65.933 -14.833 20.592 1.00 80.44 969 GLY A N 1
ATOM 7393 C CA . GLY A 1 969 ? -65.441 -15.165 21.934 1.00 80.44 969 GLY A CA 1
ATOM 7394 C C . GLY A 1 969 ? -66.273 -16.189 22.723 1.00 80.44 969 GLY A C 1
ATOM 7395 O O . GLY A 1 969 ? -65.863 -16.578 23.819 1.00 80.44 969 GLY A O 1
ATOM 7396 N N . LYS A 1 970 ? -67.421 -16.659 22.208 1.00 85.50 970 LYS A N 1
ATOM 7397 C CA . LYS A 1 970 ? -68.179 -17.770 22.812 1.00 85.50 970 LYS A CA 1
ATOM 7398 C C . LYS A 1 970 ? -67.795 -19.112 22.186 1.00 85.50 970 LYS A C 1
ATOM 7400 O O . LYS A 1 970 ? -67.727 -19.242 20.970 1.00 85.50 970 LYS A O 1
ATOM 7405 N N . GLY A 1 971 ? -67.623 -20.130 23.032 1.00 90.25 971 GLY A N 1
ATOM 7406 C CA . GLY A 1 971 ? -67.374 -21.508 22.604 1.00 90.25 971 GLY A CA 1
ATOM 7407 C C . GLY A 1 971 ? -68.658 -22.258 22.232 1.00 90.25 971 GLY A C 1
ATOM 7408 O O . GLY A 1 971 ? -69.600 -22.317 23.027 1.00 90.25 971 GLY A O 1
ATOM 7409 N N . TYR A 1 972 ? -68.659 -22.874 21.053 1.00 93.50 972 TYR A N 1
ATOM 7410 C CA . TYR A 1 972 ? -69.757 -23.636 20.471 1.00 93.50 972 TYR A CA 1
ATOM 7411 C C . TYR A 1 972 ? -69.336 -25.074 20.168 1.00 93.50 972 TYR A C 1
ATOM 7413 O O . TYR A 1 972 ? -68.285 -25.316 19.578 1.00 93.50 972 TYR A O 1
ATOM 7421 N N . TRP A 1 973 ? -70.191 -26.032 20.515 1.00 93.38 973 TRP A N 1
ATOM 7422 C CA . TRP A 1 973 ? -70.122 -27.396 20.007 1.00 93.38 973 TRP A CA 1
ATOM 7423 C C . TRP A 1 973 ? -70.912 -27.499 18.703 1.00 93.38 973 TRP A C 1
ATOM 7425 O O . TRP A 1 973 ? -72.142 -27.395 18.706 1.00 93.38 973 TRP A O 1
ATOM 7435 N N . LEU A 1 974 ? -70.201 -27.738 17.604 1.00 92.00 974 LEU A N 1
ATOM 7436 C CA . LEU A 1 974 ? -70.750 -27.931 16.263 1.00 92.00 974 LEU A CA 1
ATOM 7437 C C . LEU A 1 974 ? -70.561 -29.387 15.838 1.00 92.00 974 LEU A C 1
ATOM 7439 O O . LEU A 1 974 ? -69.479 -29.950 16.004 1.00 92.00 974 LEU A O 1
ATOM 7443 N N . ARG A 1 975 ? -71.595 -30.010 15.267 1.00 92.00 975 ARG A N 1
ATOM 7444 C CA . ARG A 1 975 ? -71.479 -31.359 14.702 1.00 92.00 975 ARG A CA 1
ATOM 7445 C C . ARG A 1 975 ? -71.390 -31.295 13.189 1.00 92.00 975 ARG A C 1
ATOM 7447 O O . ARG A 1 975 ? -72.360 -30.899 12.540 1.00 92.00 975 ARG A O 1
ATOM 7454 N N . ASN A 1 976 ? -70.268 -31.753 12.654 1.00 90.75 976 ASN A N 1
ATOM 7455 C CA . ASN A 1 976 ? -70.031 -31.770 11.223 1.00 90.75 976 ASN A CA 1
ATOM 7456 C C . ASN A 1 976 ? -70.373 -33.130 10.602 1.00 90.75 976 ASN A C 1
ATOM 7458 O O . ASN A 1 976 ? -70.214 -34.162 11.259 1.00 90.75 976 ASN A O 1
ATOM 7462 N N . GLY A 1 977 ? -70.870 -33.135 9.362 1.00 86.44 977 GLY A N 1
ATOM 7463 C CA . GLY A 1 977 ? -71.250 -34.356 8.634 1.00 86.44 977 GLY A CA 1
ATOM 7464 C C . GLY A 1 977 ? -70.170 -34.930 7.721 1.00 86.44 977 GLY A C 1
ATOM 7465 O O . GLY A 1 977 ? -70.322 -36.041 7.204 1.00 86.44 977 GLY A O 1
ATOM 7466 N N . ALA A 1 978 ? -69.082 -34.190 7.535 1.00 85.25 978 ALA A N 1
ATOM 7467 C CA . ALA A 1 978 ? -67.901 -34.590 6.790 1.00 85.25 978 ALA A CA 1
ATOM 7468 C C . ALA A 1 978 ? -66.658 -33.951 7.422 1.00 85.25 978 ALA A C 1
ATOM 7470 O O . ALA A 1 978 ? -66.770 -32.985 8.172 1.00 85.25 978 ALA A O 1
ATOM 7471 N N . THR A 1 979 ? -65.482 -34.505 7.129 1.00 83.56 979 THR A N 1
ATOM 7472 C CA . THR A 1 979 ? -64.224 -33.824 7.437 1.00 83.56 979 THR A CA 1
ATOM 7473 C C . THR A 1 979 ? -64.027 -32.728 6.396 1.00 83.56 979 THR A C 1
ATOM 7475 O O . THR A 1 979 ? -64.085 -33.016 5.199 1.00 83.56 979 THR A O 1
ATOM 7478 N N . GLU A 1 980 ? -63.807 -31.493 6.832 1.00 80.00 980 GLU A N 1
ATOM 7479 C CA . GLU A 1 980 ? -63.574 -30.346 5.949 1.00 80.00 980 GLU A CA 1
ATOM 7480 C C . GLU A 1 980 ? -62.476 -29.444 6.519 1.00 80.00 980 GLU A C 1
ATOM 7482 O O . GLU A 1 980 ? -62.323 -29.339 7.737 1.00 80.00 980 GLU A O 1
ATOM 7487 N N . SER A 1 981 ? -61.713 -28.798 5.638 1.00 77.06 981 SER A N 1
ATOM 7488 C CA . SER A 1 981 ? -60.836 -27.688 6.009 1.00 77.06 981 SER A CA 1
ATOM 7489 C C . SER A 1 981 ? -61.464 -26.399 5.514 1.00 77.06 981 SER A C 1
ATOM 7491 O O . SER A 1 981 ? -61.820 -26.305 4.337 1.00 77.06 981 SER A O 1
ATOM 7493 N N . LEU A 1 982 ? -61.592 -25.428 6.410 1.00 71.81 982 LEU A N 1
ATOM 7494 C CA . LEU A 1 982 ? -62.102 -24.098 6.107 1.00 71.81 982 LEU A CA 1
ATOM 7495 C C . LEU A 1 982 ? -60.954 -23.094 6.231 1.00 71.81 982 LEU A C 1
ATOM 7497 O O . LEU A 1 982 ? -60.155 -23.258 7.156 1.00 71.81 982 LEU A O 1
ATOM 7501 N N . PRO A 1 983 ? -60.827 -22.150 5.283 1.00 55.16 983 PRO A N 1
ATOM 7502 C CA . PRO A 1 983 ? -59.780 -21.134 5.286 1.00 55.16 983 PRO A CA 1
ATOM 7503 C C . PRO A 1 983 ? -59.913 -20.136 6.438 1.00 55.16 983 PRO A C 1
ATOM 7505 O O . PRO A 1 983 ? -61.053 -19.923 6.913 1.00 55.16 983 PRO A O 1
#

Radius of gyration: 41.75 Å; Cα contacts (8 Å, |Δi|>4): 2246; chains: 1; bounding box: 126×69×96 Å

Nearest PDB structures (foldseek):
  6i0x-assembly1_A  TM=7.568E-01  e=1.284E-04  Porphyromonas gingivalis W83
  4ytg-assembly1_A  TM=7.647E-01  e=2.286E-04  Porphyromonas gingivalis W83
  5ak7-assembly1_A  TM=6.648E-01  e=2.539E-04  Porphyromonas gingivalis
  1d3l-assembly1_A  TM=3.556E-01  e=2.178E-03  Homo sapiens
  5t7a-assembly2_B  TM=6.188E-01  e=2.194E-01  Halalkalibacterium halodurans C-125

Secondary structure (DSSP, 8-state):
--SEEEEEEEEETTEEEEEEEEEETTEEEEEEEEEEEEETTS-EEEEEE---TT---S--S-SS-HHHHHHHHHHHTT--S-EEEEEEEEEEEEETTEEEEEEEEEEEESSSS-S-EEEEEETTT--EEEEEE--------EEEEEEEEE-SS-HHHHHT--SBTTBS--TT---HHHHTT-EEEEEEEEEE-SS-EESB-SSEEE---SSS-----EESSSEE---TTSTHHHHHHHHHHHHHHHHIIIIII------SSSSSSEEEETT-GGG-S-EEEETTTTEEEE--SSS-GGG-HHHHHHHHHHHHHHHHTTS----GGGHHHHHHHHHHHHHHHHT----TTSGGGGEESTTTSSSSS---EES-----TTTT--S-HHHHHHHHHHHHHHHHHHH-HHHHHHHHHHHHHT--TT--HHHHHHHHHHHHHHHHTTTTHHHHHHHHHHTT------PPEEEE-PPPPBS-SS--EEEEEEEE-SS-EEEEEEEEEETT---EEEEPEEETTEEEEEEPP-SS-EEEEEEEEEEETT--EEEESTTTTTS-EEEEES---PPPEEE-PPP--EEGGGPSPEEEEEEE-SS-EEEEEEEEEETT-S--EEEEEEEEETTEEEEE----GGG--TT-EEEEEEEEEESSTT--EEEESSSS-EEEEEE--S-EEEEEESS-TTS-----BTTB-----TTTS-TTHHHHHHHHHHHHHT-EEEEE-TTT--GGGGGGSSEEEEE-TT-SSTT--HHHHHHHHHHHTSTT--EEEE-TTHHHHHHTSS--HHHIIIII-EEEEEEE--SEEEE-TT-TT-HHHHSSS---SEEEB---STTSBEEEEE-TT-EEEEE-SS-TTSEEEEEE-SSSS-SS-SEEEE-B-GGGBS-HHHHHHHHHHHHHHHTSPP-------EEEPSSEEEE--SS--S--BHHHH-TTBSS--EEESSSEEE-SBPPTT--EEEEBSS-EEE-

Foldseek 3Di:
DPFWAWDDWDADPFFIKTKIFGHEPNATAPPWMKIFTAGPVRHGPDIDTSDPVLQYDPDPDFPADQVRLQVLVCVVLVQPAAWPDKDKDWHWYDDPSDIFTWIWIWTAHPDDDGFGKTWTAGRHPRDTPDIDGQDDDDDDWFFDKFKAWAQVAALCLLVVHAADDQQFQPLQDDDPSSLVRTDMDILGRFTDPPAWTFLFHQAEAEDQDAPPRPDRDIDRHSYHYDGRSDPSHLVNHLSVLRRVLRCCVCPVLNRVFAQPSYGGHAYEHQDHPHQDLDWAADLNNSHIYWHNHRNRLSRHSLSSQLRVLLSLLCRLQVNFRALAQLQSSLSSNQRSLLSSVVVVSDDPVDQCNFFGRRSSACDPVHHGAGLCDQAAPPRRRPPDSNNRSSLLSNLLVQLCVVVNSSLSVQLQSQLSSSDGHVDHSLSSLQSSQVSCCSPPLNPSVVSSVVSNVSRPRDYDDQAKDKDWDFDFAEQDQFDFDKTKIQIDGPAAWPFKKKFKDFDLDTDDIDTFDDDPRMTIDTHGGPSDKTKMKIKMKIAGPSRRIAIVVGPPPVDIGIYIHHADDDAKDKAFDFDEADELVLPQDKGKIQIDDRQAFDFKKKWKDKPPDPTPDMDTWDDPDDSMTMDTDPDDSVVDDFFIKMWMKMKTFGPGPVRHIAMVVNDGTRMYTHHHAPWEEEEAFQFDPPPDDQDADPVGRDDDPCVVPPTCLLVVLLCVLRVVVRYHYDYHYLVGDDLVCCVRGQAYEYAHFLPQCGPVDPVSLVSQLVQLVDLSYAYEYEWQCPQVVPQPPVHVPSSCCRAVQFNDWDDQAAFWWAFDPVCCPPLLCPPPHHADRTWTFDCDDSRFATFTAHHDQKDEGTATDVGRNGHCWIFAHPDDDAQATRYIYRNGRLSRRPDSVSSSSSSVSNVCRNSRDDPDPDDDKDKDAQFKDKDFAQDDDPAQFPCVQAVQFPDFWWFDDVHTDGDRGGDHPTITITHGNHIDIDD